Protein 7SI3 (pdb70)

Structure (mmCIF, N/CA/C/O backbone):
data_7SI3
#
_entry.id   7SI3
#
_cell.length_a   1.00
_cell.length_b   1.00
_cell.length_c   1.00
_cell.angle_alpha   90.00
_cell.angle_beta   90.00
_cell.angle_gamma   90.00
#
_symmetry.space_group_name_H-M   'P 1'
#
loop_
_entity.id
_entity.type
_entity.pdbx_description
1 polymer 'P-type Cu(+) transporter'
2 non-polymer 'MAGNESIUM ION'
3 non-polymer 'TETRAFLUOROALUMINATE ION'
#
loop_
_atom_site.group_PDB
_atom_site.id
_atom_site.type_symbol
_atom_site.label_atom_id
_atom_site.label_alt_id
_atom_site.label_comp_id
_atom_site.label_asym_id
_atom_site.label_entity_id
_atom_site.label_seq_id
_atom_site.pdbx_PDB_ins_code
_atom_site.Cartn_x
_atom_site.Cartn_y
_atom_site.Cartn_z
_atom_site.occupancy
_atom_site.B_iso_or_equiv
_atom_site.auth_seq_id
_atom_site.auth_comp_id
_atom_site.auth_asym_id
_atom_site.auth_atom_id
_atom_site.pdbx_PDB_model_num
ATOM 1 N N . ALA A 1 483 ? 123.283 152.040 211.266 1.00 203.54 483 ALA A N 1
ATOM 2 C CA . ALA A 1 483 ? 124.042 151.319 210.250 1.00 203.54 483 ALA A CA 1
ATOM 3 C C . ALA A 1 483 ? 123.624 151.717 208.830 1.00 203.54 483 ALA A C 1
ATOM 4 O O . ALA A 1 483 ? 124.473 152.106 208.028 1.00 203.54 483 ALA A O 1
ATOM 10 N N . PRO A 1 484 ? 122.334 151.626 208.508 1.00 209.61 484 PRO A N 1
ATOM 11 C CA . PRO A 1 484 ? 121.889 152.002 207.162 1.00 209.61 484 PRO A CA 1
ATOM 12 C C . PRO A 1 484 ? 121.941 153.509 206.958 1.00 209.61 484 PRO A C 1
ATOM 13 O O . PRO A 1 484 ? 122.090 154.297 207.894 1.00 209.61 484 PRO A O 1
ATOM 24 N N . GLU A 1 485 ? 121.819 153.903 205.690 1.00 211.50 485 GLU A N 1
ATOM 25 C CA . GLU A 1 485 ? 121.799 155.308 205.289 1.00 211.50 485 GLU A CA 1
ATOM 26 C C . GLU A 1 485 ? 123.139 155.995 205.534 1.00 211.50 485 GLU A C 1
ATOM 27 O O . GLU A 1 485 ? 123.182 157.173 205.896 1.00 211.50 485 GLU A O 1
ATOM 39 N N . LYS A 1 486 ? 124.241 155.273 205.342 1.00 195.00 486 LYS A N 1
ATOM 40 C CA . LYS A 1 486 ? 125.556 155.889 205.450 1.00 195.00 486 LYS A CA 1
ATOM 41 C C . LYS A 1 486 ? 125.704 156.986 204.402 1.00 195.00 486 LYS A C 1
ATOM 42 O O . LYS A 1 486 ? 125.274 156.835 203.256 1.00 195.00 486 LYS A O 1
ATOM 61 N N . CYS A 1 487 ? 126.319 158.095 204.802 1.00 191.04 487 CYS A N 1
ATOM 62 C CA . CYS A 1 487 ? 126.406 159.288 203.975 1.00 191.04 487 CYS A CA 1
ATOM 63 C C . CYS A 1 487 ? 127.853 159.572 203.592 1.00 191.04 487 CYS A C 1
ATOM 64 O O . CYS A 1 487 ? 128.785 159.280 204.347 1.00 191.04 487 CYS A O 1
ATOM 72 N N . PHE A 1 488 ? 128.025 160.148 202.406 1.00 172.49 488 PHE A N 1
ATOM 73 C CA . PHE A 1 488 ? 129.335 160.496 201.874 1.00 172.49 488 PHE A CA 1
ATOM 74 C C . PHE A 1 488 ? 129.562 161.997 202.003 1.00 172.49 488 PHE A C 1
ATOM 75 O O . PHE A 1 488 ? 128.670 162.797 201.704 1.00 172.49 488 PHE A O 1
ATOM 92 N N . LEU A 1 489 ? 130.759 162.373 202.449 1.00 170.74 489 LEU A N 1
ATOM 93 C CA . LEU A 1 489 ? 131.104 163.771 202.659 1.00 170.74 489 LEU A CA 1
ATOM 94 C C . LEU A 1 489 ? 132.474 164.060 202.063 1.00 170.74 489 LEU A C 1
ATOM 95 O O . LEU A 1 489 ? 133.352 163.193 202.031 1.00 170.74 489 LEU A O 1
ATOM 111 N N . GLN A 1 490 ? 132.644 165.292 201.593 1.00 154.44 490 GLN A N 1
ATOM 112 C CA . GLN A 1 490 ? 133.917 165.789 201.086 1.00 154.44 490 GLN A CA 1
ATOM 113 C C . GLN A 1 490 ? 134.412 166.875 202.032 1.00 154.44 490 GLN A C 1
ATOM 114 O O . GLN A 1 490 ? 133.679 167.826 202.326 1.00 154.44 490 GLN A O 1
ATOM 128 N N . ILE A 1 491 ? 135.649 166.735 202.502 1.00 160.99 491 ILE A N 1
ATOM 129 C CA . ILE A 1 491 ? 136.225 167.628 203.501 1.00 160.99 491 ILE A CA 1
ATOM 130 C C . ILE A 1 491 ? 137.476 168.265 202.916 1.00 160.99 491 ILE A C 1
ATOM 131 O O . ILE A 1 491 ? 138.322 167.572 202.339 1.00 160.99 491 ILE A O 1
ATOM 147 N N . THR A 1 492 ? 137.589 169.583 203.066 1.00 162.75 492 THR A N 1
ATOM 148 C CA . THR A 1 492 ? 138.741 170.338 202.599 1.00 162.75 492 THR A CA 1
ATOM 149 C C . THR A 1 492 ? 139.243 171.233 203.724 1.00 162.75 492 THR A C 1
ATOM 150 O O . THR A 1 492 ? 138.496 171.603 204.633 1.00 162.75 492 THR A O 1
ATOM 161 N N . GLY A 1 493 ? 140.525 171.577 203.652 1.00 157.06 493 GLY A N 1
ATOM 162 C CA . GLY A 1 493 ? 141.162 172.389 204.666 1.00 157.06 493 GLY A CA 1
ATOM 163 C C . GLY A 1 493 ? 141.920 171.621 205.724 1.00 157.06 493 GLY A C 1
ATOM 164 O O . GLY A 1 493 ? 142.315 172.220 206.731 1.00 157.06 493 GLY A O 1
ATOM 168 N N . MET A 1 494 ? 142.136 170.323 205.532 1.00 135.50 494 MET A N 1
ATOM 169 C CA . MET A 1 494 ? 142.849 169.488 206.489 1.00 135.50 494 MET A CA 1
ATOM 170 C C . MET A 1 494 ? 144.271 169.262 205.994 1.00 135.50 494 MET A C 1
ATOM 171 O O . MET A 1 494 ? 144.478 168.903 204.830 1.00 135.50 494 MET A O 1
ATOM 185 N N . THR A 1 495 ? 145.247 169.474 206.880 1.00 111.17 495 THR A N 1
ATOM 186 C CA . THR A 1 495 ? 146.653 169.405 206.514 1.00 111.17 495 THR A CA 1
ATOM 187 C C . THR A 1 495 ? 147.482 168.476 207.389 1.00 111.17 495 THR A C 1
ATOM 188 O O . THR A 1 495 ? 148.647 168.230 207.059 1.00 111.17 495 THR A O 1
ATOM 199 N N . CYS A 1 496 ? 146.930 167.954 208.484 1.00 131.06 496 CYS A N 1
ATOM 200 C CA . CYS A 1 496 ? 147.672 167.088 209.388 1.00 131.06 496 CYS A CA 1
ATOM 201 C C . CYS A 1 496 ? 146.899 165.798 209.609 1.00 131.06 496 CYS A C 1
ATOM 202 O O . CYS A 1 496 ? 145.673 165.763 209.489 1.00 131.06 496 CYS A O 1
ATOM 210 N N . ILE A 1 497 ? 147.628 164.727 209.930 1.00 107.19 497 ILE A N 1
ATOM 211 C CA . ILE A 1 497 ? 146.953 163.517 210.384 1.00 107.19 497 ILE A CA 1
ATOM 212 C C . ILE A 1 497 ? 146.254 163.779 211.709 1.00 107.19 497 ILE A C 1
ATOM 213 O O . ILE A 1 497 ? 145.179 163.227 211.973 1.00 107.19 497 ILE A O 1
ATOM 229 N N . SER A 1 498 ? 146.845 164.619 212.563 1.00 143.28 498 SER A N 1
ATOM 230 C CA . SER A 1 498 ? 146.154 165.041 213.775 1.00 143.28 498 SER A CA 1
ATOM 231 C C . SER A 1 498 ? 144.845 165.741 213.436 1.00 143.28 498 SER A C 1
ATOM 232 O O . SER A 1 498 ? 143.904 165.737 214.238 1.00 143.28 498 SER A O 1
ATOM 240 N N . CYS A 1 499 ? 144.766 166.351 212.250 1.00 151.94 499 CYS A N 1
ATOM 241 C CA . CYS A 1 499 ? 143.501 166.926 211.806 1.00 151.94 499 CYS A CA 1
ATOM 242 C C . CYS A 1 499 ? 142.442 165.840 211.663 1.00 151.94 499 CYS A C 1
ATOM 243 O O . CYS A 1 499 ? 141.289 166.026 212.067 1.00 151.94 499 CYS A O 1
ATOM 251 N N . VAL A 1 500 ? 142.821 164.696 211.088 1.00 146.25 500 VAL A N 1
ATOM 252 C CA . VAL A 1 500 ? 141.886 163.584 210.933 1.00 146.25 500 VAL A CA 1
ATOM 253 C C . VAL A 1 500 ? 141.474 163.043 212.297 1.00 146.25 500 VAL A C 1
ATOM 254 O O . VAL A 1 500 ? 140.293 162.780 212.550 1.00 146.25 500 VAL A O 1
ATOM 267 N N . SER A 1 501 ? 142.446 162.865 213.195 1.00 167.28 501 SER A N 1
ATOM 268 C CA . SER A 1 501 ? 142.146 162.276 214.496 1.00 167.28 501 SER A CA 1
ATOM 269 C C . SER A 1 501 ? 141.158 163.135 215.274 1.00 167.28 501 SER A C 1
ATOM 270 O O . SER A 1 501 ? 140.220 162.613 215.889 1.00 167.28 501 SER A O 1
ATOM 278 N N . ASN A 1 502 ? 141.351 164.455 215.261 1.00 190.96 502 ASN A N 1
ATOM 279 C CA . ASN A 1 502 ? 140.431 165.340 215.967 1.00 190.96 502 ASN A CA 1
ATOM 280 C C . ASN A 1 502 ? 139.029 165.262 215.375 1.00 190.96 502 ASN A C 1
ATOM 281 O O . ASN A 1 502 ? 138.036 165.240 216.112 1.00 190.96 502 ASN A O 1
ATOM 292 N N . ILE A 1 503 ? 138.928 165.221 214.045 1.00 184.89 503 ILE A N 1
ATOM 293 C CA . ILE A 1 503 ? 137.619 165.155 213.401 1.00 184.89 503 ILE A CA 1
ATOM 294 C C . ILE A 1 503 ? 136.904 163.866 213.787 1.00 184.89 503 ILE A C 1
ATOM 295 O O . ILE A 1 503 ? 135.714 163.870 214.123 1.00 184.89 503 ILE A O 1
ATOM 311 N N . GLU A 1 504 ? 137.622 162.742 213.744 1.00 181.47 504 GLU A N 1
ATOM 312 C CA . GLU A 1 504 ? 137.009 161.460 214.078 1.00 181.47 504 GLU A CA 1
ATOM 313 C C . GLU A 1 504 ? 136.560 161.430 215.534 1.00 181.47 504 GLU A C 1
ATOM 314 O O . GLU A 1 504 ? 135.454 160.976 215.847 1.00 181.47 504 GLU A O 1
ATOM 326 N N . ARG A 1 505 ? 137.412 161.911 216.442 1.00 200.44 505 ARG A N 1
ATOM 327 C CA . ARG A 1 505 ? 137.075 161.881 217.862 1.00 200.44 505 ARG A CA 1
ATOM 328 C C . ARG A 1 505 ? 135.860 162.754 218.156 1.00 200.44 505 ARG A C 1
ATOM 329 O O . ARG A 1 505 ? 134.943 162.340 218.874 1.00 200.44 505 ARG A O 1
ATOM 350 N N . ASN A 1 506 ? 135.837 163.970 217.607 1.00 208.03 506 ASN A N 1
ATOM 351 C CA . ASN A 1 506 ? 134.724 164.876 217.873 1.00 208.03 506 ASN A CA 1
ATOM 352 C C . ASN A 1 506 ? 133.426 164.353 217.270 1.00 208.03 506 ASN A C 1
ATOM 353 O O . ASN A 1 506 ? 132.373 164.398 217.916 1.00 208.03 506 ASN A O 1
ATOM 364 N N . LEU A 1 507 ? 133.479 163.852 216.033 1.00 201.42 507 LEU A N 1
ATOM 365 C CA . LEU A 1 507 ? 132.270 163.345 215.394 1.00 201.42 507 LEU A CA 1
ATOM 366 C C . LEU A 1 507 ? 131.717 162.136 216.139 1.00 201.42 507 LEU A C 1
ATOM 367 O O . LEU A 1 507 ? 130.503 162.029 216.344 1.00 201.42 507 LEU A O 1
ATOM 383 N N . LYS A 1 508 ? 132.591 161.216 216.555 1.00 201.51 508 LYS A N 1
ATOM 384 C CA . LYS A 1 508 ? 132.129 160.050 217.298 1.00 201.51 508 LYS A CA 1
ATOM 385 C C . LYS A 1 508 ? 131.609 160.436 218.677 1.00 201.51 508 LYS A C 1
ATOM 386 O O . LYS A 1 508 ? 130.720 159.764 219.213 1.00 201.51 508 LYS A O 1
ATOM 405 N N . LYS A 1 509 ? 132.147 161.507 219.264 1.00 215.87 509 LYS A N 1
ATOM 406 C CA . LYS A 1 509 ? 131.687 161.938 220.580 1.00 215.87 509 LYS A CA 1
ATOM 407 C C . LYS A 1 509 ? 130.223 162.357 220.542 1.00 215.87 509 LYS A C 1
ATOM 408 O O . LYS A 1 509 ? 129.455 162.042 221.458 1.00 215.87 509 LYS A O 1
ATOM 427 N N . LYS A 1 510 ? 129.818 163.068 219.492 1.00 219.04 510 LYS A N 1
ATOM 428 C CA . LYS A 1 510 ? 128.443 163.540 219.397 1.00 219.04 510 LYS A CA 1
ATOM 429 C C . LYS A 1 510 ? 127.480 162.364 219.297 1.00 219.04 510 LYS A C 1
ATOM 430 O O . LYS A 1 510 ? 127.781 161.340 218.677 1.00 219.04 510 LYS A O 1
ATOM 449 N N . ASP A 1 511 ? 126.312 162.518 219.914 1.00 225.63 511 ASP A N 1
ATOM 450 C CA . ASP A 1 511 ? 125.303 161.469 219.885 1.00 225.63 511 ASP A CA 1
ATOM 451 C C . ASP A 1 511 ? 124.759 161.287 218.473 1.00 225.63 511 ASP A C 1
ATOM 452 O O . ASP A 1 511 ? 124.713 162.225 217.672 1.00 225.63 511 ASP A O 1
ATOM 461 N N . GLY A 1 512 ? 124.344 160.062 218.173 1.00 225.17 512 GLY A N 1
ATOM 462 C CA . GLY A 1 512 ? 123.803 159.705 216.871 1.00 225.17 512 GLY A CA 1
ATOM 463 C C . GLY A 1 512 ? 124.841 159.192 215.894 1.00 225.17 512 GLY A C 1
ATOM 464 O O . GLY A 1 512 ? 124.569 158.267 215.126 1.00 225.17 512 GLY A O 1
ATOM 468 N N . ILE A 1 513 ? 126.033 159.779 215.910 1.00 212.40 513 ILE A N 1
ATOM 469 C CA . ILE A 1 513 ? 127.109 159.356 215.021 1.00 212.40 513 ILE A CA 1
ATOM 470 C C . ILE A 1 513 ? 127.750 158.098 215.591 1.00 212.40 513 ILE A C 1
ATOM 471 O O . ILE A 1 513 ? 128.156 158.067 216.759 1.00 212.40 513 ILE A O 1
ATOM 487 N N . VAL A 1 514 ? 127.844 157.058 214.768 1.00 209.14 514 VAL A N 1
ATOM 488 C CA . VAL A 1 514 ? 128.383 155.775 215.212 1.00 209.14 514 VAL A CA 1
ATOM 489 C C . VAL A 1 514 ? 129.869 155.661 214.900 1.00 209.14 514 VAL A C 1
ATOM 490 O O . VAL A 1 514 ? 130.677 155.350 215.779 1.00 209.14 514 VAL A O 1
ATOM 503 N N . SER A 1 515 ? 130.255 155.907 213.650 1.00 200.98 515 SER A N 1
ATOM 504 C CA . SER A 1 515 ? 131.651 155.807 213.249 1.00 200.98 515 SER A CA 1
ATOM 505 C C . SER A 1 515 ? 131.890 156.740 212.072 1.00 200.98 515 SER A C 1
ATOM 506 O O . SER A 1 515 ? 130.958 157.121 211.360 1.00 200.98 515 SER A O 1
ATOM 514 N N . VAL A 1 516 ? 133.156 157.102 211.878 1.00 183.66 516 VAL A N 1
ATOM 515 C CA . VAL A 1 516 ? 133.559 158.007 210.808 1.00 183.66 516 VAL A CA 1
ATOM 516 C C . VAL A 1 516 ? 134.913 157.567 210.269 1.00 183.66 516 VAL A C 1
ATOM 517 O O . VAL A 1 516 ? 135.808 157.194 211.034 1.00 183.66 516 VAL A O 1
ATOM 530 N N . LEU A 1 517 ? 135.058 157.621 208.947 1.00 147.66 517 LEU A N 1
ATOM 531 C CA . LEU A 1 517 ? 136.319 157.355 208.271 1.00 147.66 517 LEU A CA 1
ATOM 532 C C . LEU A 1 517 ? 136.601 158.491 207.299 1.00 147.66 517 LEU A C 1
ATOM 533 O O . LEU A 1 517 ? 135.681 159.056 206.702 1.00 147.66 517 LEU A O 1
ATOM 549 N N . VAL A 1 518 ? 137.882 158.827 207.147 1.00 136.92 518 VAL A N 1
ATOM 550 C CA . VAL A 1 518 ? 138.282 159.937 206.291 1.00 136.92 518 VAL A CA 1
ATOM 551 C C . VAL A 1 518 ? 139.729 159.728 205.876 1.00 136.92 518 VAL A C 1
ATOM 552 O O . VAL A 1 518 ? 140.502 159.067 206.574 1.00 136.92 518 VAL A O 1
ATOM 565 N N . ALA A 1 519 ? 140.094 160.299 204.730 1.00 112.60 519 ALA A N 1
ATOM 566 C CA . ALA A 1 519 ? 141.451 160.255 204.211 1.00 112.60 519 ALA A CA 1
ATOM 567 C C . ALA A 1 519 ? 142.020 161.667 204.155 1.00 112.60 519 ALA A C 1
ATOM 568 O O . ALA A 1 519 ? 141.284 162.657 204.159 1.00 112.60 519 ALA A O 1
ATOM 575 N N . LEU A 1 520 ? 143.350 161.750 204.103 1.00 103.76 520 LEU A N 1
ATOM 576 C CA . LEU A 1 520 ? 144.018 163.047 204.151 1.00 103.76 520 LEU A CA 1
ATOM 577 C C . LEU A 1 520 ? 144.039 163.719 202.782 1.00 103.76 520 LEU A C 1
ATOM 578 O O . LEU A 1 520 ? 143.460 164.795 202.596 1.00 103.76 520 LEU A O 1
ATOM 594 N N . MET A 1 521 ? 144.704 163.094 201.808 1.00 73.93 521 MET A N 1
ATOM 595 C CA . MET A 1 521 ? 144.871 163.722 200.502 1.00 73.93 521 MET A CA 1
ATOM 596 C C . MET A 1 521 ? 143.592 163.662 199.677 1.00 73.93 521 MET A C 1
ATOM 597 O O . MET A 1 521 ? 143.256 164.625 198.978 1.00 73.93 521 MET A O 1
ATOM 611 N N . SER A 1 522 ? 142.867 162.543 199.742 1.00 103.72 522 SER A N 1
ATOM 612 C CA . SER A 1 522 ? 141.660 162.402 198.934 1.00 103.72 522 SER A CA 1
ATOM 613 C C . SER A 1 522 ? 140.566 163.364 199.378 1.00 103.72 522 SER A C 1
ATOM 614 O O . SER A 1 522 ? 139.705 163.734 198.571 1.00 103.72 522 SER A O 1
ATOM 622 N N . GLY A 1 523 ? 140.578 163.777 200.641 1.00 123.86 523 GLY A N 1
ATOM 623 C CA . GLY A 1 523 ? 139.522 164.641 201.142 1.00 123.86 523 GLY A CA 1
ATOM 624 C C . GLY A 1 523 ? 138.153 164.002 201.062 1.00 123.86 523 GLY A C 1
ATOM 625 O O . GLY A 1 523 ? 137.163 164.689 200.779 1.00 123.86 523 GLY A O 1
ATOM 629 N N . LYS A 1 524 ? 138.076 162.696 201.304 1.00 143.07 524 LYS A N 1
ATOM 630 C CA . LYS A 1 524 ? 136.834 161.942 201.230 1.00 143.07 524 LYS A CA 1
ATOM 631 C C . LYS A 1 524 ? 136.577 161.260 202.566 1.00 143.07 524 LYS A C 1
ATOM 632 O O . LYS A 1 524 ? 137.500 160.719 203.183 1.00 143.07 524 LYS A O 1
ATOM 651 N N . ALA A 1 525 ? 135.322 161.288 203.009 1.00 149.86 525 ALA A N 1
ATOM 652 C CA . ALA A 1 525 ? 134.956 160.713 204.294 1.00 149.86 525 ALA A CA 1
ATOM 653 C C . ALA A 1 525 ? 133.635 159.971 204.164 1.00 149.86 525 ALA A C 1
ATOM 654 O O . ALA A 1 525 ? 132.776 160.336 203.357 1.00 149.86 525 ALA A O 1
ATOM 661 N N . GLU A 1 526 ? 133.484 158.923 204.973 1.00 162.96 526 GLU A N 1
ATOM 662 C CA . GLU A 1 526 ? 132.250 158.153 205.055 1.00 162.96 526 GLU A CA 1
ATOM 663 C C . GLU A 1 526 ? 131.802 158.115 206.507 1.00 162.96 526 GLU A C 1
ATOM 664 O O . GLU A 1 526 ? 132.600 157.802 207.396 1.00 162.96 526 GLU A O 1
ATOM 676 N N . VAL A 1 527 ? 130.532 158.432 206.745 1.00 190.67 527 VAL A N 1
ATOM 677 C CA . VAL A 1 527 ? 129.980 158.546 208.089 1.00 190.67 527 VAL A CA 1
ATOM 678 C C . VAL A 1 527 ? 128.801 157.593 208.217 1.00 190.67 527 VAL A C 1
ATOM 679 O O . VAL A 1 527 ? 127.900 157.594 207.369 1.00 190.67 527 VAL A O 1
ATOM 692 N N . LYS A 1 528 ? 128.810 156.783 209.272 1.00 198.85 528 LYS A N 1
ATOM 693 C CA . LYS A 1 528 ? 127.721 155.869 209.585 1.00 198.85 528 LYS A CA 1
ATOM 694 C C . LYS A 1 528 ? 127.016 156.356 210.843 1.00 198.85 528 LYS A C 1
ATOM 695 O O . LYS A 1 528 ? 127.657 156.558 211.880 1.00 198.85 528 LYS A O 1
ATOM 714 N N . PHE A 1 529 ? 125.702 156.542 210.749 1.00 211.62 529 PHE A N 1
ATOM 715 C CA . PHE A 1 529 ? 124.927 157.085 211.855 1.00 211.62 529 PHE A CA 1
ATOM 716 C C . PHE A 1 529 ? 123.483 156.624 211.722 1.00 211.62 529 PHE A C 1
ATOM 717 O O . PHE A 1 529 ? 123.052 156.155 210.666 1.00 211.62 529 PHE A O 1
ATOM 734 N N . TYR A 1 530 ? 122.741 156.766 212.814 1.00 226.11 530 TYR A N 1
ATOM 735 C CA . TYR A 1 530 ? 121.316 156.461 212.803 1.00 226.11 530 TYR A CA 1
ATOM 736 C C . TYR A 1 530 ? 120.565 157.583 212.095 1.00 226.11 530 TYR A C 1
ATOM 737 O O . TYR A 1 530 ? 120.648 158.737 212.529 1.00 226.11 530 TYR A O 1
ATOM 755 N N . PRO A 1 531 ? 119.829 157.300 211.017 1.00 228.32 531 PRO A N 1
ATOM 756 C CA . PRO A 1 531 ? 119.154 158.393 210.297 1.00 228.32 531 PRO A CA 1
ATOM 757 C C . PRO A 1 531 ? 118.111 159.120 211.127 1.00 228.32 531 PRO A C 1
ATOM 758 O O . PRO A 1 531 ? 117.846 160.302 210.873 1.00 228.32 531 PRO A O 1
ATOM 769 N N . ASP A 1 532 ? 117.510 158.454 212.114 1.00 235.23 532 ASP A N 1
ATOM 770 C CA . ASP A 1 532 ? 116.413 159.043 212.871 1.00 235.23 532 ASP A CA 1
ATOM 771 C C . ASP A 1 532 ? 116.874 160.033 213.933 1.00 235.23 532 ASP A C 1
ATOM 772 O O . ASP A 1 532 ? 116.039 160.775 214.462 1.00 235.23 532 ASP A O 1
ATOM 781 N N . ARG A 1 533 ? 118.165 160.068 214.259 1.00 227.75 533 ARG A N 1
ATOM 782 C CA . ARG A 1 533 ? 118.681 160.961 215.290 1.00 227.75 533 ARG A CA 1
ATOM 783 C C . ARG A 1 533 ? 119.348 162.206 214.724 1.00 227.75 533 ARG A C 1
ATOM 784 O O . ARG A 1 533 ? 119.117 163.309 215.229 1.00 227.75 533 ARG A O 1
ATOM 805 N N . ILE A 1 534 ? 120.173 162.060 213.685 1.00 222.99 534 ILE A N 1
ATOM 806 C CA . ILE A 1 534 ? 120.879 163.179 213.077 1.00 222.99 534 ILE A CA 1
ATOM 807 C C . ILE A 1 534 ? 120.762 163.064 211.562 1.00 222.99 534 ILE A C 1
ATOM 808 O O . ILE A 1 534 ? 120.462 162.000 211.017 1.00 222.99 534 ILE A O 1
ATOM 824 N N . GLU A 1 535 ? 121.003 164.181 210.886 1.00 222.46 535 GLU A N 1
ATOM 825 C CA . GLU A 1 535 ? 120.865 164.298 209.445 1.00 222.46 535 GLU A CA 1
ATOM 826 C C . GLU A 1 535 ? 122.184 164.735 208.820 1.00 222.46 535 GLU A C 1
ATOM 827 O O . GLU A 1 535 ? 123.031 165.336 209.493 1.00 222.46 535 GLU A O 1
ATOM 839 N N . PRO A 1 536 ? 122.393 164.450 207.531 1.00 213.08 536 PRO A N 1
ATOM 840 C CA . PRO A 1 536 ? 123.672 164.823 206.904 1.00 213.08 536 PRO A CA 1
ATOM 841 C C . PRO A 1 536 ? 123.971 166.309 206.976 1.00 213.08 536 PRO A C 1
ATOM 842 O O . PRO A 1 536 ? 125.144 166.689 207.089 1.00 213.08 536 PRO A O 1
ATOM 853 N N . LEU A 1 537 ? 122.949 167.164 206.913 1.00 215.82 537 LEU A N 1
ATOM 854 C CA . LEU A 1 537 ? 123.187 168.599 207.023 1.00 215.82 537 LEU A CA 1
ATOM 855 C C . LEU A 1 537 ? 123.790 168.948 208.378 1.00 215.82 537 LEU A C 1
ATOM 856 O O . LEU A 1 537 ? 124.702 169.778 208.466 1.00 215.82 537 LEU A O 1
ATOM 872 N N . GLU A 1 538 ? 123.291 168.323 209.447 1.00 220.10 538 GLU A N 1
ATOM 873 C CA . GLU A 1 538 ? 123.871 168.545 210.767 1.00 220.10 538 GLU A CA 1
ATOM 874 C C . GLU A 1 538 ? 125.316 168.067 210.818 1.00 220.10 538 GLU A C 1
ATOM 875 O O . GLU A 1 538 ? 126.176 168.726 211.413 1.00 220.10 538 GLU A O 1
ATOM 887 N N . ILE A 1 539 ? 125.603 166.919 210.199 1.00 212.43 539 ILE A N 1
ATOM 888 C CA . ILE A 1 539 ? 126.973 166.411 210.178 1.00 212.43 539 ILE A CA 1
ATOM 889 C C . ILE A 1 539 ? 127.890 167.396 209.466 1.00 212.43 539 ILE A C 1
ATOM 890 O O . ILE A 1 539 ? 128.993 167.695 209.939 1.00 212.43 539 ILE A O 1
ATOM 906 N N . ALA A 1 540 ? 127.450 167.917 208.318 1.00 204.61 540 ALA A N 1
ATOM 907 C CA . ALA A 1 540 ? 128.264 168.885 207.591 1.00 204.61 540 ALA A CA 1
ATOM 908 C C . ALA A 1 540 ? 128.490 170.142 208.420 1.00 204.61 540 ALA A C 1
ATOM 909 O O . ALA A 1 540 ? 129.600 170.687 208.445 1.00 204.61 540 ALA A O 1
ATOM 916 N N . GLN A 1 541 ? 127.450 170.616 209.108 1.00 213.53 541 GLN A N 1
ATOM 917 C CA . GLN A 1 541 ? 127.604 171.790 209.960 1.00 213.53 541 GLN A CA 1
ATOM 918 C C . GLN A 1 541 ? 128.594 171.522 211.086 1.00 213.53 541 GLN A C 1
ATOM 919 O O . GLN A 1 541 ? 129.421 172.381 211.414 1.00 213.53 541 GLN A O 1
ATOM 933 N N . LEU A 1 542 ? 128.524 170.335 211.693 1.00 212.87 542 LEU A N 1
ATOM 934 C CA . LEU A 1 542 ? 129.455 170.001 212.766 1.00 212.87 542 LEU A CA 1
ATOM 935 C C . LEU A 1 542 ? 130.891 169.977 212.259 1.00 212.87 542 LEU A C 1
ATOM 936 O O . LEU A 1 542 ? 131.800 170.492 212.921 1.00 212.87 542 LEU A O 1
ATOM 952 N N . VAL A 1 543 ? 131.117 169.384 211.085 1.00 199.85 543 VAL A N 1
ATOM 953 C CA . VAL A 1 543 ? 132.461 169.357 210.515 1.00 199.85 543 VAL A CA 1
ATOM 954 C C . VAL A 1 543 ? 132.934 170.773 210.211 1.00 199.85 543 VAL A C 1
ATOM 955 O O . VAL A 1 543 ? 134.090 171.128 210.471 1.00 199.85 543 VAL A O 1
ATOM 968 N N . GLU A 1 544 ? 132.050 171.603 209.653 1.00 199.76 544 GLU A N 1
ATOM 969 C CA . GLU A 1 544 ? 132.416 172.985 209.365 1.00 199.76 544 GLU A CA 1
ATOM 970 C C . GLU A 1 544 ? 132.784 173.731 210.641 1.00 199.76 544 GLU A C 1
ATOM 971 O O . GLU A 1 544 ? 133.735 174.521 210.655 1.00 199.76 544 GLU A O 1
ATOM 983 N N . ASP A 1 545 ? 132.039 173.495 211.724 1.00 209.18 545 ASP A N 1
ATOM 984 C CA . ASP A 1 545 ? 132.361 174.137 212.994 1.00 209.18 545 ASP A CA 1
ATOM 985 C C . ASP A 1 545 ? 133.770 173.787 213.454 1.00 209.18 545 ASP A C 1
ATOM 986 O O . ASP A 1 545 ? 134.433 174.607 214.100 1.00 209.18 545 ASP A O 1
ATOM 995 N N . LEU A 1 546 ? 134.244 172.581 213.135 1.00 200.81 546 LEU A N 1
ATOM 996 C CA . LEU A 1 546 ? 135.596 172.180 213.500 1.00 200.81 546 LEU A CA 1
ATOM 997 C C . LEU A 1 546 ? 136.665 172.970 212.757 1.00 200.81 546 LEU A C 1
ATOM 998 O O . LEU A 1 546 ? 137.836 172.906 213.145 1.00 200.81 546 LEU A O 1
ATOM 1014 N N . GLY A 1 547 ? 136.296 173.705 211.710 1.00 194.68 547 GLY A N 1
ATOM 1015 C CA . GLY A 1 547 ? 137.237 174.496 210.947 1.00 194.68 547 GLY A CA 1
ATOM 1016 C C . GLY A 1 547 ? 137.597 173.945 209.584 1.00 194.68 547 GLY A C 1
ATOM 1017 O O . GLY A 1 547 ? 138.485 174.502 208.928 1.00 194.68 547 GLY A O 1
ATOM 1021 N N . PHE A 1 548 ? 136.943 172.876 209.134 1.00 178.87 548 PHE A N 1
ATOM 1022 C CA . PHE A 1 548 ? 137.207 172.271 207.836 1.00 178.87 548 PHE A CA 1
ATOM 1023 C C . PHE A 1 548 ? 135.936 172.304 207.001 1.00 178.87 548 PHE A C 1
ATOM 1024 O O . PHE A 1 548 ? 134.887 171.823 207.442 1.00 178.87 548 PHE A O 1
ATOM 1041 N N . GLY A 1 549 ? 136.033 172.867 205.799 1.00 173.92 549 GLY A N 1
ATOM 1042 C CA . GLY A 1 549 ? 134.895 172.942 204.905 1.00 173.92 549 GLY A CA 1
ATOM 1043 C C . GLY A 1 549 ? 134.348 171.577 204.544 1.00 173.92 549 GLY A C 1
ATO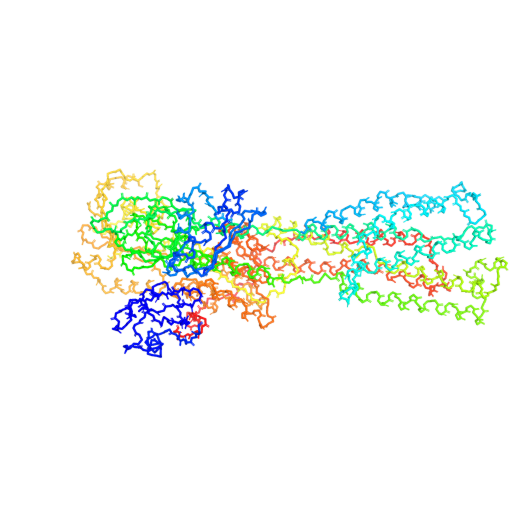M 1044 O O . GLY A 1 549 ? 135.108 170.677 204.174 1.00 173.92 549 GLY A O 1
ATOM 1048 N N . ALA A 1 550 ? 133.031 171.409 204.648 1.00 176.68 550 ALA A N 1
ATOM 1049 C CA . ALA A 1 550 ? 132.375 170.140 204.370 1.00 176.68 550 ALA A CA 1
ATOM 1050 C C . ALA A 1 550 ? 131.252 170.350 203.366 1.00 176.68 550 ALA A C 1
ATOM 1051 O O . ALA A 1 550 ? 130.511 171.334 203.445 1.00 176.68 550 ALA A O 1
ATOM 1058 N N . SER A 1 551 ? 131.133 169.417 202.423 1.00 167.26 551 SER A N 1
ATOM 1059 C CA . SER A 1 551 ? 130.078 169.437 201.422 1.00 167.26 551 SER A CA 1
ATOM 1060 C C . SER A 1 551 ? 129.454 168.052 201.321 1.00 167.26 551 SER A C 1
ATOM 1061 O O . SER A 1 551 ? 130.126 167.035 201.514 1.00 167.26 551 SER A O 1
ATOM 1069 N N . VAL A 1 552 ? 128.160 168.024 201.016 1.00 172.52 552 VAL A N 1
ATOM 1070 C CA . VAL A 1 552 ? 127.397 166.785 200.912 1.00 172.52 552 VAL A CA 1
ATOM 1071 C C . VAL A 1 552 ? 127.328 166.380 199.447 1.00 172.52 552 VAL A C 1
ATOM 1072 O O . VAL A 1 552 ? 126.987 167.198 198.582 1.00 172.52 552 VAL A O 1
ATOM 1085 N N . MET A 1 553 ? 127.651 165.120 199.166 1.00 168.13 553 MET A N 1
ATOM 1086 C CA . MET A 1 553 ? 127.624 164.604 197.806 1.00 168.13 553 MET A CA 1
ATOM 1087 C C . MET A 1 553 ? 127.361 163.107 197.848 1.00 168.13 553 MET A C 1
ATOM 1088 O O . MET A 1 553 ? 127.514 162.458 198.886 1.00 168.13 553 MET A O 1
ATOM 1102 N N . GLU A 1 554 ? 126.957 162.566 196.703 1.00 173.20 554 GLU A N 1
ATOM 1103 C CA . GLU A 1 554 ? 126.671 161.141 196.586 1.00 173.20 554 GLU A CA 1
ATOM 1104 C C . GLU A 1 554 ? 127.901 160.310 196.940 1.00 173.20 554 GLU A C 1
ATOM 1105 O O . GLU A 1 554 ? 128.665 159.911 196.061 1.00 173.20 554 GLU A O 1
ATOM 1117 N N . GLY A 1 561 ? 132.691 146.607 195.428 1.00 203.86 561 GLY A N 1
ATOM 1118 C CA . GLY A 1 561 ? 133.986 145.954 195.376 1.00 203.86 561 GLY A CA 1
ATOM 1119 C C . GLY A 1 561 ? 134.054 144.873 194.317 1.00 203.86 561 GLY A C 1
ATOM 1120 O O . GLY A 1 561 ? 133.158 144.036 194.213 1.00 203.86 561 GLY A O 1
ATOM 1123 N N . ASN A 1 562 ? 135.126 144.891 193.527 1.00 208.85 562 ASN A N 1
ATOM 1124 C CA . ASN A 1 562 ? 135.341 143.922 192.463 1.00 208.85 562 ASN A CA 1
ATOM 1125 C C . ASN A 1 562 ? 136.658 143.199 192.701 1.00 208.85 562 ASN A C 1
ATOM 1126 O O . ASN A 1 562 ? 137.676 143.829 193.006 1.00 208.85 562 ASN A O 1
ATOM 1137 N N . VAL A 1 563 ? 136.632 141.876 192.559 1.00 204.68 563 VAL A N 1
ATOM 1138 C CA . VAL A 1 563 ? 137.800 141.036 192.797 1.00 204.68 563 VAL A CA 1
ATOM 1139 C C . VAL A 1 563 ? 137.928 140.043 191.651 1.00 204.68 563 VAL A C 1
ATOM 1140 O O . VAL A 1 563 ? 136.935 139.452 191.213 1.00 204.68 563 VAL A O 1
ATOM 1153 N N . GLU A 1 564 ? 139.155 139.862 191.167 1.00 207.01 564 GLU A N 1
ATOM 1154 C CA . GLU A 1 564 ? 139.463 138.908 190.110 1.00 207.01 564 GLU A CA 1
ATOM 1155 C C . GLU A 1 564 ? 140.389 137.839 190.672 1.00 207.01 564 GLU A C 1
ATOM 1156 O O . GLU A 1 564 ? 141.374 138.159 191.345 1.00 207.01 564 GLU A O 1
ATOM 1168 N N . LEU A 1 565 ? 140.070 136.575 190.398 1.00 209.66 565 LEU A N 1
ATOM 1169 C CA . LEU A 1 565 ? 140.818 135.454 190.946 1.00 209.66 565 LEU A CA 1
ATOM 1170 C C . LEU A 1 565 ? 141.054 134.415 189.860 1.00 209.66 565 LEU A C 1
ATOM 1171 O O . LEU A 1 565 ? 140.317 134.334 188.874 1.00 209.66 565 LEU A O 1
ATOM 1187 N N . ILE A 1 566 ? 142.100 133.618 190.059 1.00 215.96 566 ILE A N 1
ATOM 1188 C CA . ILE A 1 566 ? 142.407 132.470 189.215 1.00 215.96 566 ILE A CA 1
ATOM 1189 C C . ILE A 1 566 ? 142.317 131.224 190.083 1.00 215.96 566 ILE A C 1
ATOM 1190 O O . ILE A 1 566 ? 142.987 131.134 191.118 1.00 215.96 566 ILE A O 1
ATOM 1206 N N . ILE A 1 567 ? 141.492 130.268 189.663 1.00 228.47 567 ILE A N 1
ATOM 1207 C CA . ILE A 1 567 ? 141.207 129.067 190.440 1.00 228.47 567 ILE A CA 1
ATOM 1208 C C . ILE A 1 567 ? 141.744 127.863 189.681 1.00 228.47 567 ILE A C 1
ATOM 1209 O O . ILE A 1 567 ? 141.444 127.686 188.495 1.00 228.47 567 ILE A O 1
ATOM 1225 N N . THR A 1 568 ? 142.535 127.043 190.365 1.00 231.23 568 THR A N 1
ATOM 1226 C CA . THR A 1 568 ? 143.083 125.836 189.766 1.00 231.23 568 THR A CA 1
ATOM 1227 C C . THR A 1 568 ? 142.055 124.711 189.792 1.00 231.23 568 THR A C 1
ATOM 1228 O O . THR A 1 568 ? 141.137 124.696 190.617 1.00 231.23 568 THR A O 1
ATOM 1239 N N . GLY A 1 569 ? 142.219 123.762 188.873 1.00 233.69 569 GLY A N 1
ATOM 1240 C CA . GLY A 1 569 ? 141.324 122.625 188.813 1.00 233.69 569 GLY A CA 1
ATOM 1241 C C . GLY A 1 569 ? 139.951 122.927 188.261 1.00 233.69 569 GLY A C 1
ATOM 1242 O O . GLY A 1 569 ? 139.013 122.167 188.515 1.00 233.69 569 GLY A O 1
ATOM 1246 N N . MET A 1 570 ? 139.802 124.017 187.511 1.00 241.12 570 MET A N 1
ATOM 1247 C CA . MET A 1 570 ? 138.518 124.379 186.912 1.00 241.12 570 MET A CA 1
ATOM 1248 C C . MET A 1 570 ? 138.370 123.721 185.538 1.00 241.12 570 MET A C 1
ATOM 1249 O O . MET A 1 570 ? 138.133 124.368 184.519 1.00 241.12 570 MET A O 1
ATOM 1263 N N . THR A 1 571 ? 138.518 122.398 185.532 1.00 243.98 571 THR A N 1
ATOM 1264 C CA . THR A 1 571 ? 138.441 121.608 184.311 1.00 243.98 571 THR A CA 1
ATOM 1265 C C . THR A 1 571 ? 137.043 121.065 184.039 1.00 243.98 571 THR A C 1
ATOM 1266 O O . THR A 1 571 ? 136.846 120.391 183.023 1.00 243.98 571 THR A O 1
ATOM 1277 N N . CYS A 1 572 ? 136.075 121.337 184.913 1.00 248.52 572 CYS A N 1
ATOM 1278 C CA . CYS A 1 572 ? 134.715 120.849 184.750 1.00 248.52 572 CYS A CA 1
ATOM 1279 C C . CYS A 1 572 ? 133.729 121.985 184.979 1.00 248.52 572 CYS A C 1
ATOM 1280 O O . CYS A 1 572 ? 133.965 122.880 185.796 1.00 248.52 572 CYS A O 1
ATOM 1288 N N . ALA A 1 573 ? 132.617 121.939 184.243 1.00 253.26 573 ALA A N 1
ATOM 1289 C CA . ALA A 1 573 ? 131.582 122.955 184.391 1.00 253.26 573 ALA A CA 1
ATOM 1290 C C . ALA A 1 573 ? 130.774 122.766 185.668 1.00 253.26 573 ALA A C 1
ATOM 1291 O O . ALA A 1 573 ? 130.267 123.746 186.225 1.00 253.26 573 ALA A O 1
ATOM 1298 N N . SER A 1 574 ? 130.642 121.526 186.144 1.00 255.78 574 SER A N 1
ATOM 1299 C CA . SER A 1 574 ? 129.884 121.283 187.367 1.00 255.78 574 SER A CA 1
ATOM 1300 C C . SER A 1 574 ? 130.525 121.983 188.558 1.00 255.78 574 SER A C 1
ATOM 1301 O O . SER A 1 574 ? 129.826 122.560 189.400 1.00 255.78 574 SER A O 1
ATOM 1309 N N . CYS A 1 575 ? 131.856 121.943 188.648 1.00 253.62 575 CYS A N 1
ATOM 1310 C CA . CYS A 1 575 ? 132.541 122.621 189.743 1.00 253.62 575 CYS A CA 1
ATOM 1311 C C . CYS A 1 575 ? 132.297 124.124 189.694 1.00 253.62 575 CYS A C 1
ATOM 1312 O O . CYS A 1 575 ? 132.058 124.757 190.729 1.00 253.62 575 CYS A O 1
ATOM 1320 N N . VAL A 1 576 ? 134.320 125.885 186.857 1.00 253.24 576 VAL A N 1
ATOM 1321 N N . HIS A 1 577 ? 129.713 125.672 188.347 1.00 253.39 577 HIS A N 1
ATOM 1322 C CA . HIS A 1 577 ? 128.324 125.920 188.717 1.00 253.39 577 HIS A CA 1
ATOM 1323 C C . HIS A 1 577 ? 128.130 125.812 190.224 1.00 253.39 577 HIS A C 1
ATOM 1324 O O . HIS A 1 577 ? 127.433 126.635 190.829 1.00 253.39 577 HIS A O 1
ATOM 1338 N N . ASN A 1 578 ? 128.739 124.801 190.848 1.00 249.66 578 ASN A N 1
ATOM 1339 C CA . ASN A 1 578 ? 128.638 124.663 192.297 1.00 249.66 578 ASN A CA 1
ATOM 1340 C C . ASN A 1 578 ? 129.271 125.853 193.006 1.00 249.66 578 ASN A C 1
ATOM 1341 O O . ASN A 1 578 ? 128.720 126.367 193.986 1.00 249.66 578 ASN A O 1
ATOM 1352 N N . ILE A 1 579 ? 130.432 126.305 192.526 1.00 244.44 579 ILE A N 1
ATOM 1353 C CA . ILE A 1 579 ? 131.094 127.451 193.141 1.00 244.44 579 ILE A CA 1
ATOM 1354 C C . ILE A 1 579 ? 130.223 128.695 193.018 1.00 244.44 579 ILE A C 1
ATOM 1355 O O . ILE A 1 579 ? 130.051 129.450 193.983 1.00 244.44 579 ILE A O 1
ATOM 1371 N N . GLU A 1 580 ? 129.662 128.930 191.830 1.00 244.49 580 GLU A N 1
ATOM 1372 C CA . GLU A 1 580 ? 128.824 130.107 191.631 1.00 244.49 580 GLU A CA 1
ATOM 1373 C C . GLU A 1 580 ? 127.583 130.057 192.514 1.00 244.49 580 GLU A C 1
ATOM 1374 O O . GLU A 1 580 ? 127.203 131.065 193.121 1.00 244.49 580 GLU A O 1
ATOM 1386 N N . SER A 1 581 ? 126.938 128.892 192.599 1.00 247.69 581 SER A N 1
ATOM 1387 C CA . SER A 1 581 ? 125.737 128.774 193.420 1.00 247.69 581 SER A CA 1
ATOM 1388 C C . SER A 1 581 ? 126.046 129.033 194.888 1.00 247.69 581 SER A C 1
ATOM 1389 O O . SER A 1 581 ? 125.289 129.727 195.578 1.00 247.69 581 SER A O 1
ATOM 1397 N N . ARG A 1 582 ? 127.156 128.483 195.387 1.00 238.63 582 ARG A N 1
ATOM 1398 C CA . ARG A 1 582 ? 127.523 128.702 196.782 1.00 238.63 582 ARG A CA 1
ATOM 1399 C C . ARG A 1 582 ? 127.803 130.174 197.052 1.00 238.63 582 ARG A C 1
ATOM 1400 O O . ARG A 1 582 ? 127.405 130.709 198.094 1.00 238.63 582 ARG A O 1
ATOM 1421 N N . LEU A 1 583 ? 128.487 130.849 196.125 1.00 231.79 583 LEU A N 1
ATOM 1422 C CA . LEU A 1 583 ? 128.781 132.265 196.312 1.00 231.79 583 LEU A CA 1
ATOM 1423 C C . LEU A 1 583 ? 127.500 133.087 196.383 1.00 231.79 583 LEU A C 1
ATOM 1424 O O . LEU A 1 583 ? 127.381 133.996 197.212 1.00 231.79 583 LEU A O 1
ATOM 1440 N N . MET A 1 584 ? 126.528 132.782 195.520 1.00 235.01 584 MET A N 1
ATOM 1441 C CA . MET A 1 584 ? 125.257 133.497 195.559 1.00 235.01 584 MET A CA 1
ATOM 1442 C C . MET A 1 584 ? 124.535 133.260 196.879 1.00 235.01 584 MET A C 1
ATOM 1443 O O . MET A 1 584 ? 123.920 134.179 197.433 1.00 235.01 584 MET A O 1
ATOM 1457 N N . ARG A 1 585 ? 124.598 132.032 197.399 1.00 238.97 585 ARG A N 1
ATOM 1458 C CA . ARG A 1 585 ? 123.912 131.724 198.649 1.00 238.97 585 ARG A CA 1
ATOM 1459 C C . ARG A 1 585 ? 124.461 132.557 199.800 1.00 238.97 585 ARG A C 1
ATOM 1460 O O . ARG A 1 585 ? 123.696 133.055 200.635 1.00 238.97 585 ARG A O 1
ATOM 1481 N N . THR A 1 586 ? 125.778 132.720 199.863 1.00 228.96 586 THR A N 1
ATOM 1482 C CA . THR A 1 586 ? 126.369 133.501 200.937 1.00 228.96 586 THR A CA 1
ATOM 1483 C C . THR A 1 586 ? 125.925 134.958 200.824 1.00 228.96 586 THR A C 1
ATOM 1484 O O . THR A 1 586 ? 125.847 135.498 199.714 1.00 228.96 586 THR A O 1
ATOM 1495 N N . PRO A 1 587 ? 125.627 135.622 201.937 1.00 216.46 587 PRO A N 1
ATOM 1496 C CA . PRO A 1 587 ? 125.165 137.011 201.868 1.00 216.46 587 PRO A CA 1
ATOM 1497 C C . PRO A 1 587 ? 126.293 137.974 201.526 1.00 216.46 587 PRO A C 1
ATOM 1498 O O . PRO A 1 587 ? 127.476 137.701 201.738 1.00 216.46 587 PRO A O 1
ATOM 1509 N N . GLY A 1 588 ? 125.895 139.124 200.985 1.00 209.91 588 GLY A N 1
ATOM 1510 C CA . GLY A 1 588 ? 126.822 140.192 200.677 1.00 209.91 588 GLY A CA 1
ATOM 1511 C C . GLY A 1 588 ? 127.487 140.105 199.321 1.00 209.91 588 GLY A C 1
ATOM 1512 O O . GLY A 1 588 ? 128.249 141.014 198.968 1.00 209.91 588 GLY A O 1
ATOM 1516 N N . ILE A 1 589 ? 127.228 139.053 198.550 1.00 217.93 589 ILE A N 1
ATOM 1517 C CA . ILE A 1 589 ? 127.809 138.884 197.223 1.00 217.93 589 ILE A CA 1
ATOM 1518 C C . ILE A 1 589 ? 126.735 139.211 196.195 1.00 217.93 589 ILE A C 1
ATOM 1519 O O . ILE A 1 589 ? 125.657 138.604 196.195 1.00 217.93 589 ILE A O 1
ATOM 1535 N N . LEU A 1 590 ? 127.028 140.172 195.317 1.00 214.62 590 LEU A N 1
ATOM 1536 C CA . LEU A 1 590 ? 126.051 140.595 194.319 1.00 214.62 590 LEU A CA 1
ATOM 1537 C C . LEU A 1 590 ? 126.100 139.707 193.081 1.00 214.62 590 LEU A C 1
ATOM 1538 O O . LEU A 1 590 ? 125.059 139.252 192.595 1.00 214.62 590 LEU A O 1
ATOM 1554 N N . GLN A 1 591 ? 127.297 139.450 192.559 1.00 217.28 591 GLN A N 1
ATOM 1555 C CA . GLN A 1 591 ? 127.451 138.635 191.364 1.00 217.28 591 GLN A CA 1
ATOM 1556 C C . GLN A 1 591 ? 128.791 137.917 191.416 1.00 217.28 591 GLN A C 1
ATOM 1557 O O . GLN A 1 591 ? 129.737 138.381 192.057 1.00 217.28 591 GLN A O 1
ATOM 1571 N N . ALA A 1 592 ? 128.858 136.776 190.732 1.00 226.89 592 ALA A N 1
ATOM 1572 C CA . ALA A 1 592 ? 130.086 135.994 190.662 1.00 226.89 592 ALA A CA 1
ATOM 1573 C C . ALA A 1 592 ? 130.031 135.115 189.423 1.00 226.89 592 ALA A C 1
ATOM 1574 O O . ALA A 1 592 ? 129.032 134.426 189.196 1.00 226.89 592 ALA A O 1
ATOM 1581 N N . SER A 1 593 ? 131.099 135.143 188.629 1.00 230.07 593 SER A N 1
ATOM 1582 C CA . SER A 1 593 ? 131.182 134.349 187.413 1.00 230.07 593 SER A CA 1
ATOM 1583 C C . SER A 1 593 ? 132.580 133.762 187.288 1.00 230.07 593 SER A C 1
ATOM 1584 O O . SER A 1 593 ? 133.555 134.326 187.790 1.00 230.07 593 SER A O 1
ATOM 1592 N N . VAL A 1 594 ? 132.665 132.618 186.613 1.00 240.18 594 VAL A N 1
ATOM 1593 C CA . VAL A 1 594 ? 133.928 131.929 186.379 1.00 240.18 594 VAL A CA 1
ATOM 1594 C C . VAL A 1 594 ? 133.976 131.493 184.922 1.00 240.18 594 VAL A C 1
ATOM 1595 O O . VAL A 1 594 ? 132.985 130.991 184.381 1.00 240.18 594 VAL A O 1
ATOM 1608 N N . ALA A 1 595 ? 135.129 131.685 184.289 1.00 237.47 595 ALA A N 1
ATOM 1609 C CA . ALA A 1 595 ? 135.331 131.322 182.893 1.00 237.47 595 ALA A CA 1
ATOM 1610 C C . ALA A 1 595 ? 136.161 130.048 182.813 1.00 237.47 595 ALA A C 1
ATOM 1611 O O . ALA A 1 595 ? 137.262 129.982 183.369 1.00 237.47 595 ALA A O 1
ATOM 1618 N N . LEU A 1 596 ? 135.629 129.039 182.120 1.00 242.61 596 LEU A N 1
ATOM 1619 C CA . LEU A 1 596 ? 136.336 127.771 181.985 1.00 242.61 596 LEU A CA 1
ATOM 1620 C C . LEU A 1 596 ? 137.496 127.862 181.002 1.00 242.61 596 LEU A C 1
ATOM 1621 O O . LEU A 1 596 ? 138.477 127.124 181.139 1.00 242.61 596 LEU A O 1
ATOM 1637 N N . ALA A 1 597 ? 137.404 128.752 180.010 1.00 230.65 597 ALA A N 1
ATOM 1638 C CA . ALA A 1 597 ? 138.456 128.844 179.002 1.00 230.65 597 ALA A CA 1
ATOM 1639 C C . ALA A 1 597 ? 139.787 129.248 179.624 1.00 230.65 597 ALA A C 1
ATOM 1640 O O . ALA A 1 597 ? 140.835 128.687 179.282 1.00 230.65 597 ALA A O 1
ATOM 1647 N N . THR A 1 598 ? 139.767 130.218 180.538 1.00 231.03 598 THR A N 1
ATOM 1648 C CA . THR A 1 598 ? 140.979 130.717 181.172 1.00 231.03 598 THR A CA 1
ATOM 1649 C C . THR A 1 598 ? 141.000 130.510 182.680 1.00 231.03 598 THR A C 1
ATOM 1650 O O . THR A 1 598 ? 141.956 130.943 183.334 1.00 231.03 598 THR A O 1
ATOM 1661 N N . CYS A 1 599 ? 139.982 129.870 183.250 1.00 234.43 599 CYS A N 1
ATOM 1662 C CA . CYS A 1 599 ? 139.880 129.614 184.684 1.00 234.43 599 CYS A CA 1
ATOM 1663 C C . CYS A 1 599 ? 139.792 130.895 185.504 1.00 234.43 599 CYS A C 1
ATOM 1664 O O . CYS A 1 599 ? 139.957 130.852 186.730 1.00 234.43 599 CYS A O 1
ATOM 1672 N N . LYS A 1 600 ? 139.536 132.033 184.866 1.00 227.44 600 LYS A N 1
ATOM 1673 C CA . LYS A 1 600 ? 139.428 133.296 185.579 1.00 227.44 600 LYS A CA 1
ATOM 1674 C C . LYS A 1 600 ? 138.034 133.457 186.172 1.00 227.44 600 LYS A C 1
ATOM 1675 O O . LYS A 1 600 ? 137.041 132.972 185.623 1.00 227.44 600 LYS A O 1
ATOM 1694 N N . ALA A 1 601 ? 137.970 134.148 187.308 1.00 226.66 601 ALA A N 1
ATOM 1695 C CA . ALA A 1 601 ? 136.714 134.390 188.000 1.00 226.66 601 ALA A CA 1
ATOM 1696 C C . ALA A 1 601 ? 136.637 135.850 188.415 1.00 226.66 601 ALA A C 1
ATOM 1697 O O . ALA A 1 601 ? 137.635 136.435 188.846 1.00 226.66 601 ALA A O 1
ATOM 1704 N N . GLN A 1 602 ? 135.447 136.432 188.282 1.00 219.57 602 GLN A N 1
ATOM 1705 C CA . GLN A 1 602 ? 135.188 137.808 188.685 1.00 219.57 602 GLN A CA 1
ATOM 1706 C C . GLN A 1 602 ? 134.013 137.818 189.649 1.00 219.57 602 GLN A C 1
ATOM 1707 O O . GLN A 1 602 ? 132.969 137.223 189.365 1.00 219.57 602 GLN A O 1
ATOM 1721 N N . VAL A 1 603 ? 134.184 138.492 190.784 1.00 214.96 603 VAL A N 1
ATOM 1722 C CA . VAL A 1 603 ? 133.170 138.551 191.830 1.00 214.96 603 VAL A CA 1
ATOM 1723 C C . VAL A 1 603 ? 132.944 140.009 192.204 1.00 214.96 603 VAL A C 1
ATOM 1724 O O . VAL A 1 603 ? 133.903 140.740 192.478 1.00 214.96 603 VAL A O 1
ATOM 1737 N N . LYS A 1 604 ? 131.682 140.426 192.216 1.00 212.81 604 LYS A N 1
ATOM 1738 C CA . LYS A 1 604 ? 131.287 141.757 192.657 1.00 212.81 604 LYS A CA 1
ATOM 1739 C C . LYS A 1 604 ? 130.471 141.626 193.935 1.00 212.81 604 LYS A C 1
ATOM 1740 O O . LYS A 1 604 ? 129.485 140.881 193.973 1.00 212.81 604 LYS A O 1
ATOM 1759 N N . PHE A 1 605 ? 130.881 142.348 194.975 1.00 205.41 605 PHE A N 1
ATOM 1760 C CA . PHE A 1 605 ? 130.260 142.230 196.286 1.00 205.41 605 PHE A CA 1
ATOM 1761 C C . PHE A 1 605 ? 130.399 143.557 197.019 1.00 205.41 605 PHE A C 1
ATOM 1762 O O . PHE A 1 605 ? 131.028 144.500 196.531 1.00 205.41 605 PHE A O 1
ATOM 1779 N N . ASP A 1 606 ? 129.800 143.622 198.207 1.00 204.35 606 ASP A N 1
ATOM 1780 C CA . ASP A 1 606 ? 129.891 144.809 199.046 1.00 204.35 606 ASP A CA 1
ATOM 1781 C C . ASP A 1 606 ? 131.095 144.684 199.971 1.00 204.35 606 ASP A C 1
ATOM 1782 O O . ASP A 1 606 ? 131.152 143.734 200.763 1.00 204.35 606 ASP A O 1
ATOM 1791 N N . PRO A 1 607 ? 132.069 145.596 199.911 1.00 195.98 607 PRO A N 1
ATOM 1792 C CA . PRO A 1 607 ? 133.249 145.448 200.780 1.00 195.98 607 PRO A CA 1
ATOM 1793 C C . PRO A 1 607 ? 132.917 145.469 202.261 1.00 195.98 607 PRO A C 1
ATOM 1794 O O . PRO A 1 607 ? 133.607 144.813 203.051 1.00 195.98 607 PRO A O 1
ATOM 1805 N N . GLU A 1 608 ? 131.878 146.204 202.664 1.00 188.43 608 GLU A N 1
ATOM 1806 C CA . GLU A 1 608 ? 131.552 146.323 204.080 1.00 188.43 608 GLU A CA 1
ATOM 1807 C C . GLU A 1 608 ? 131.043 145.017 204.677 1.00 188.43 608 GLU A C 1
ATOM 1808 O O . GLU A 1 608 ? 131.065 144.865 205.903 1.00 188.43 608 GLU A O 1
ATOM 1820 N N . ILE A 1 609 ? 130.590 144.075 203.847 1.00 199.09 609 ILE A N 1
ATOM 1821 C CA . ILE A 1 609 ? 130.021 142.820 204.316 1.00 199.09 609 ILE A CA 1
ATOM 1822 C C . ILE A 1 609 ? 130.875 141.625 203.916 1.00 199.09 609 ILE A C 1
ATOM 1823 O O . ILE A 1 609 ? 131.052 140.692 204.708 1.00 199.09 609 ILE A O 1
ATOM 1839 N N . VAL A 1 610 ? 131.412 141.627 202.697 1.00 201.07 610 VAL A N 1
ATOM 1840 C CA . VAL A 1 610 ? 132.179 140.504 202.175 1.00 201.07 610 VAL A CA 1
ATOM 1841 C C . VAL A 1 610 ? 133.524 141.015 201.678 1.00 201.07 610 VAL A C 1
ATOM 1842 O O . VAL A 1 610 ? 133.665 142.178 201.288 1.00 201.07 610 VAL A O 1
ATOM 1855 N N . GLY A 1 611 ? 134.519 140.130 201.701 1.00 175.71 611 GLY A N 1
ATOM 1856 C CA . GLY A 1 611 ? 135.846 140.454 201.236 1.00 175.71 611 GLY A CA 1
ATOM 1857 C C . GLY A 1 611 ? 136.469 139.300 200.477 1.00 175.71 611 GLY A C 1
ATOM 1858 O O . GLY A 1 611 ? 135.948 138.181 200.466 1.00 175.71 611 GLY A O 1
ATOM 1862 N N . PRO A 1 612 ? 137.604 139.554 199.821 1.00 164.21 612 PRO A N 1
ATOM 1863 C CA . PRO A 1 612 ? 138.256 138.476 199.058 1.00 164.21 612 PRO A CA 1
ATOM 1864 C C . PRO A 1 612 ? 138.637 137.282 199.913 1.00 164.21 612 PRO A C 1
ATOM 1865 O O . PRO A 1 612 ? 138.643 136.150 199.412 1.00 164.21 612 PRO A O 1
ATOM 1876 N N . ARG A 1 613 ? 138.956 137.497 201.190 1.00 131.49 613 ARG A N 1
ATOM 1877 C CA . ARG A 1 613 ? 139.334 136.384 202.055 1.00 131.49 613 ARG A CA 1
ATOM 1878 C C . ARG A 1 613 ? 138.196 135.380 202.190 1.00 131.49 613 ARG A C 1
ATOM 1879 O O . ARG A 1 613 ? 138.421 134.165 202.145 1.00 131.49 613 ARG A O 1
ATOM 1900 N N . ASP A 1 614 ? 136.965 135.868 202.358 1.00 180.13 614 ASP A N 1
ATOM 1901 C CA . ASP A 1 614 ? 135.827 134.965 202.491 1.00 180.13 614 ASP A CA 1
ATOM 1902 C C . ASP A 1 614 ? 135.640 134.128 201.232 1.00 180.13 614 ASP A C 1
ATOM 1903 O O . ASP A 1 614 ? 135.378 132.922 201.312 1.00 180.13 614 ASP A O 1
ATOM 1912 N N . ILE A 1 615 ? 135.770 134.750 200.059 1.00 200.01 615 ILE A N 1
ATOM 1913 C CA . ILE A 1 615 ? 135.626 134.011 198.808 1.00 200.01 615 ILE A CA 1
ATOM 1914 C C . ILE A 1 615 ? 136.714 132.952 198.690 1.00 200.01 615 ILE A C 1
ATOM 1915 O O . ILE A 1 615 ? 136.450 131.810 198.292 1.00 200.01 615 ILE A O 1
ATOM 1931 N N . ILE A 1 616 ? 137.953 133.311 199.032 1.00 185.92 616 ILE A N 1
ATOM 1932 C CA . ILE A 1 616 ? 139.053 132.354 198.946 1.00 185.92 616 ILE A CA 1
ATOM 1933 C C . ILE A 1 616 ? 138.816 131.186 199.894 1.00 185.92 616 ILE A C 1
ATOM 1934 O O . ILE A 1 616 ? 139.024 130.021 199.533 1.00 185.92 616 ILE A O 1
ATOM 1950 N N . ARG A 1 617 ? 138.378 131.476 201.121 1.00 194.20 617 ARG A N 1
ATOM 1951 C CA . ARG A 1 617 ? 138.118 130.408 202.080 1.00 194.20 617 ARG A CA 1
ATOM 1952 C C . ARG A 1 617 ? 137.010 129.486 201.588 1.00 194.20 617 ARG A C 1
ATOM 1953 O O . ARG A 1 617 ? 137.106 128.260 201.719 1.00 194.20 617 ARG A O 1
ATOM 1974 N N . ILE A 1 618 ? 135.948 130.058 201.017 1.00 209.88 618 ILE A N 1
ATOM 1975 C CA . ILE A 1 618 ? 134.865 129.239 200.481 1.00 209.88 618 ILE A CA 1
ATOM 1976 C C . ILE A 1 618 ? 135.376 128.367 199.342 1.00 209.88 618 ILE A C 1
ATOM 1977 O O . ILE A 1 618 ? 135.056 127.175 199.259 1.00 209.88 618 ILE A O 1
ATOM 1993 N N . ILE A 1 619 ? 136.177 128.946 198.445 1.00 217.53 619 ILE A N 1
ATOM 1994 C CA . ILE A 1 619 ? 136.727 128.175 197.334 1.00 217.53 619 ILE A CA 1
ATOM 1995 C C . ILE A 1 619 ? 137.628 127.064 197.855 1.00 217.53 619 ILE A C 1
ATOM 1996 O O . ILE A 1 619 ? 137.579 125.926 197.373 1.00 217.53 619 ILE A O 1
ATOM 2012 N N . GLU A 1 620 ? 138.466 127.373 198.848 1.00 211.81 620 GLU A N 1
ATOM 2013 C CA . GLU A 1 620 ? 139.331 126.351 199.428 1.00 211.81 620 GLU A CA 1
ATOM 2014 C C . GLU A 1 620 ? 138.512 125.239 200.070 1.00 211.81 620 GLU A C 1
ATOM 2015 O O . GLU A 1 620 ? 138.834 124.054 199.922 1.00 211.81 620 GLU A O 1
ATOM 2027 N N . GLY A 1 621 ? 137.448 125.600 200.788 1.00 218.40 621 GLY A N 1
ATOM 2028 C CA . GLY A 1 621 ? 136.602 124.586 201.396 1.00 218.40 621 GLY A CA 1
ATOM 2029 C C . GLY A 1 621 ? 135.956 123.677 200.369 1.00 218.40 621 GLY A C 1
ATOM 2030 O O . GLY A 1 621 ? 135.765 122.483 200.615 1.00 218.40 621 GLY A O 1
ATOM 2034 N N . ILE A 1 622 ? 135.608 124.228 199.205 1.00 227.84 622 ILE A N 1
ATOM 2035 C CA . ILE A 1 622 ? 134.979 123.424 198.161 1.00 227.84 622 ILE A CA 1
ATOM 2036 C C . ILE A 1 622 ? 135.926 122.326 197.694 1.00 227.84 622 ILE A C 1
ATOM 2037 O O . ILE A 1 622 ? 135.502 121.199 197.409 1.00 227.84 622 ILE A O 1
ATOM 2053 N N . GLY A 1 623 ? 137.220 122.633 197.608 1.00 221.10 623 GLY A N 1
ATOM 2054 C CA . GLY A 1 623 ? 138.207 121.648 197.209 1.00 221.10 623 GLY A CA 1
ATOM 2055 C C . GLY A 1 623 ? 139.178 122.143 196.157 1.00 221.10 623 GLY A C 1
ATOM 2056 O O . GLY A 1 623 ? 139.941 121.353 195.594 1.00 221.10 623 GLY A O 1
ATOM 2060 N N . PHE A 1 624 ? 139.163 123.446 195.881 1.00 227.53 624 PHE A N 1
ATOM 2061 C CA . PHE A 1 624 ? 140.050 124.048 194.897 1.00 227.53 624 PHE A CA 1
ATOM 2062 C C . PHE A 1 624 ? 140.681 125.304 195.480 1.00 227.53 624 PHE A C 1
ATOM 2063 O O . PHE A 1 624 ? 140.098 125.971 196.337 1.00 227.53 624 PHE A O 1
ATOM 2080 N N . GLN A 1 625 ? 141.883 125.616 195.004 1.00 225.10 625 GLN A N 1
ATOM 2081 C CA . GLN A 1 625 ? 142.622 126.780 195.469 1.00 225.10 625 GLN A CA 1
ATOM 2082 C C . GLN A 1 625 ? 142.440 127.947 194.507 1.00 225.10 625 GLN A C 1
ATOM 2083 O O . GLN A 1 625 ? 142.275 127.764 193.298 1.00 225.10 625 GLN A O 1
ATOM 2097 N N . ALA A 1 626 ? 142.472 129.158 195.062 1.00 217.23 626 ALA A N 1
ATOM 2098 C CA . ALA A 1 626 ? 142.326 130.377 194.282 1.00 217.23 626 ALA A CA 1
ATOM 2099 C C . ALA A 1 626 ? 143.375 131.385 194.725 1.00 217.23 626 ALA A C 1
ATOM 2100 O O . ALA A 1 626 ? 143.834 131.364 195.870 1.00 217.23 626 ALA A O 1
ATOM 2107 N N . SER A 1 627 ? 143.750 132.271 193.804 1.00 207.72 627 SER A N 1
ATOM 2108 C CA . SER A 1 627 ? 144.746 133.294 194.082 1.00 207.72 627 SER A CA 1
ATOM 2109 C C . SER A 1 627 ? 144.434 134.530 193.252 1.00 207.72 627 SER A C 1
ATOM 2110 O O . SER A 1 627 ? 143.982 134.420 192.109 1.00 207.72 627 SER A O 1
ATOM 2118 N N . LEU A 1 628 ? 144.678 135.701 193.834 1.00 188.59 628 LEU A N 1
ATOM 2119 C CA . LEU A 1 628 ? 144.435 136.952 193.132 1.00 188.59 628 LEU A CA 1
ATOM 2120 C C . LEU A 1 628 ? 145.377 137.090 191.942 1.00 188.59 628 LEU A C 1
ATOM 2121 O O . LEU A 1 628 ? 146.531 136.656 191.988 1.00 188.59 628 LEU A O 1
ATOM 2137 N N . ALA A 1 629 ? 144.875 137.697 190.872 1.00 197.02 629 ALA A N 1
ATOM 2138 C CA . ALA A 1 629 ? 145.668 137.909 189.667 1.00 197.02 629 ALA A CA 1
ATOM 2139 C C . ALA A 1 629 ? 146.860 138.813 189.960 1.00 197.02 629 ALA A C 1
ATOM 2140 O O . ALA A 1 629 ? 146.770 140.035 189.836 1.00 197.02 629 ALA A O 1
ATOM 2147 N N . HIS A 1 640 ? 158.864 152.267 173.295 1.00 64.80 640 HIS A N 1
ATOM 2148 C CA . HIS A 1 640 ? 159.607 153.328 172.626 1.00 64.80 640 HIS A CA 1
ATOM 2149 C C . HIS A 1 640 ? 160.846 152.769 171.935 1.00 64.80 640 HIS A C 1
ATOM 2150 O O . HIS A 1 640 ? 161.315 153.320 170.939 1.00 64.80 640 HIS A O 1
ATOM 2163 N N . LYS A 1 641 ? 161.375 151.666 172.471 1.00 70.98 641 LYS A N 1
ATOM 2164 C CA . LYS A 1 641 ? 162.561 151.053 171.887 1.00 70.98 641 LYS A CA 1
ATOM 2165 C C . LYS A 1 641 ? 162.305 150.534 170.479 1.00 70.98 641 LYS A C 1
ATOM 2166 O O . LYS A 1 641 ? 163.256 150.376 169.706 1.00 70.98 641 LYS A O 1
ATOM 2185 N N . GLU A 1 642 ? 161.045 150.263 170.129 1.00 70.37 642 GLU A N 1
ATOM 2186 C CA . GLU A 1 642 ? 160.739 149.808 168.776 1.00 70.37 642 GLU A CA 1
ATOM 2187 C C . GLU A 1 642 ? 161.098 150.873 167.748 1.00 70.37 642 GLU A C 1
ATOM 2188 O O . GLU A 1 642 ? 161.605 150.557 166.666 1.00 70.37 642 GLU A O 1
ATOM 2200 N N . GLU A 1 643 ? 160.838 152.143 168.067 1.00 63.27 643 GLU A N 1
ATOM 2201 C CA . GLU A 1 643 ? 161.194 153.221 167.150 1.00 63.27 643 GLU A CA 1
ATOM 2202 C C . GLU A 1 643 ? 162.697 153.256 166.905 1.00 63.27 643 GLU A C 1
ATOM 2203 O O . GLU A 1 643 ? 163.145 153.437 165.767 1.00 63.27 643 GLU A O 1
ATOM 2215 N N . ILE A 1 644 ? 163.492 153.087 167.963 1.00 52.59 644 ILE A N 1
ATOM 2216 C CA . ILE A 1 644 ? 164.944 153.083 167.810 1.00 52.59 644 ILE A CA 1
ATOM 2217 C C . ILE A 1 644 ? 165.379 151.918 166.929 1.00 52.59 644 ILE A C 1
ATOM 2218 O O . ILE A 1 644 ? 166.215 152.072 166.032 1.00 52.59 644 ILE A O 1
ATOM 2234 N N . LYS A 1 645 ? 164.817 150.733 167.175 1.00 52.81 645 LYS A N 1
ATOM 2235 C CA . LYS A 1 645 ? 165.212 149.554 166.413 1.00 52.81 645 LYS A CA 1
ATOM 2236 C C . LYS A 1 645 ? 164.872 149.715 164.936 1.00 52.81 645 LYS A C 1
ATOM 2237 O O . LYS A 1 645 ? 165.692 149.413 164.061 1.00 52.81 645 LYS A O 1
ATOM 2256 N N . GLN A 1 646 ? 163.662 150.193 164.638 1.00 55.95 646 GLN A N 1
ATOM 2257 C CA . GLN A 1 646 ? 163.258 150.349 163.244 1.00 55.95 646 GLN A CA 1
ATOM 2258 C C . GLN A 1 646 ? 164.045 151.460 162.560 1.00 55.95 646 GLN A C 1
ATOM 2259 O O . GLN A 1 646 ? 164.429 151.326 161.393 1.00 55.95 646 GLN A O 1
ATOM 2273 N N . TRP A 1 647 ? 164.294 152.565 163.267 1.00 44.34 647 TRP A N 1
ATOM 2274 C CA . TRP A 1 647 ? 165.119 153.627 162.698 1.00 44.34 647 TRP A CA 1
ATOM 2275 C C . TRP A 1 647 ? 166.540 153.140 162.445 1.00 44.34 647 TRP A C 1
ATOM 2276 O O . TRP A 1 647 ? 167.139 153.459 161.411 1.00 44.34 647 TRP A O 1
ATOM 2297 N N . ARG A 1 648 ? 167.098 152.368 163.380 1.00 42.92 648 ARG A N 1
ATOM 2298 C CA . ARG A 1 648 ? 168.440 151.829 163.187 1.00 42.92 648 ARG A CA 1
ATOM 2299 C C . ARG A 1 648 ? 168.489 150.899 161.982 1.00 42.92 648 ARG A C 1
ATOM 2300 O O . ARG A 1 648 ? 169.436 150.948 161.188 1.00 42.92 648 ARG A O 1
ATOM 2321 N N . ASN A 1 649 ? 167.477 150.042 161.828 1.00 42.36 649 ASN A N 1
ATOM 2322 C CA . ASN A 1 649 ? 167.452 149.129 160.691 1.00 42.36 649 ASN A CA 1
ATOM 2323 C C . ASN A 1 649 ? 167.381 149.893 159.375 1.00 42.36 649 ASN A C 1
ATOM 2324 O O . ASN A 1 649 ? 168.074 149.549 158.411 1.00 42.36 649 ASN A O 1
ATOM 2335 N N . SER A 1 650 ? 166.547 150.933 159.316 1.00 39.84 650 SER A N 1
ATOM 2336 C CA . SER A 1 650 ? 166.442 151.723 158.093 1.00 39.84 650 SER A CA 1
ATOM 2337 C C . SER A 1 650 ? 167.763 152.405 157.765 1.00 39.84 650 SER A C 1
ATOM 2338 O O . SER A 1 650 ? 168.189 152.426 156.604 1.00 39.84 650 SER A O 1
ATOM 2346 N N . PHE A 1 651 ? 168.427 152.972 158.775 1.00 37.94 651 PHE A N 1
ATOM 2347 C CA . PHE A 1 651 ? 169.706 153.633 158.537 1.00 37.94 651 PHE A CA 1
ATOM 2348 C C . PHE A 1 651 ? 170.754 152.644 158.043 1.00 37.94 651 PHE A C 1
ATOM 2349 O O . PHE A 1 651 ? 171.506 152.940 157.107 1.00 37.94 651 PHE A O 1
ATOM 2366 N N . LEU A 1 652 ? 170.820 151.462 158.660 1.00 39.15 652 LEU A N 1
ATOM 2367 C CA . LEU A 1 652 ? 171.802 150.467 158.243 1.00 39.15 652 LEU A CA 1
ATOM 2368 C C . LEU A 1 652 ? 171.548 150.006 156.813 1.00 39.15 652 LEU A C 1
ATOM 2369 O O . LEU A 1 652 ? 172.485 149.886 156.016 1.00 39.15 652 LEU A O 1
ATOM 2385 N N . PHE A 1 653 ? 170.285 149.740 156.471 1.00 39.44 653 PHE A N 1
ATOM 2386 C CA . PHE A 1 653 ? 169.969 149.290 155.119 1.00 39.44 653 PHE A CA 1
ATOM 2387 C C . PHE A 1 653 ? 170.313 150.357 154.089 1.00 39.44 653 PHE A C 1
ATOM 2388 O O . PHE A 1 653 ? 170.873 150.051 153.030 1.00 39.44 653 PHE A O 1
ATOM 2405 N N . SER A 1 654 ? 169.984 151.618 154.380 1.00 33.60 654 SER A N 1
ATOM 2406 C CA . SER A 1 654 ? 170.321 152.696 153.457 1.00 33.60 654 SER A CA 1
ATOM 2407 C C . SER A 1 654 ? 171.830 152.831 153.300 1.00 33.60 654 SER A C 1
ATOM 2408 O O . SER A 1 654 ? 172.332 153.013 152.185 1.00 33.60 654 SER A O 1
ATOM 2416 N N . LEU A 1 655 ? 172.570 152.746 154.407 1.00 40.70 655 LEU A N 1
ATOM 2417 C CA . LEU A 1 655 ? 174.024 152.842 154.336 1.00 40.70 655 LEU A CA 1
ATOM 2418 C C . LEU A 1 655 ? 174.608 151.691 153.527 1.00 40.70 655 LEU A C 1
ATOM 2419 O O . LEU A 1 655 ? 175.515 151.887 152.709 1.00 40.70 655 LEU A O 1
ATOM 2435 N N . LEU A 1 656 ? 174.099 150.476 153.743 1.00 44.50 656 LEU A N 1
ATOM 2436 C CA . LEU A 1 656 ? 174.617 149.322 153.016 1.00 44.50 656 LEU A CA 1
ATOM 2437 C C . LEU A 1 656 ? 174.397 149.473 151.517 1.00 44.50 656 LEU A C 1
ATOM 2438 O O . LEU A 1 656 ? 175.302 149.204 150.718 1.00 44.50 656 LEU A O 1
ATOM 2454 N N . PHE A 1 657 ? 173.204 149.904 151.116 1.00 39.19 657 PHE A N 1
ATOM 2455 C CA . PHE A 1 657 ? 172.871 150.082 149.709 1.00 39.19 657 PHE A CA 1
ATOM 2456 C C . PHE A 1 657 ? 173.080 151.511 149.229 1.00 39.19 657 PHE A C 1
ATOM 2457 O O . PHE A 1 657 ? 172.795 151.804 148.063 1.00 39.19 657 PHE A O 1
ATOM 2474 N N . GLY A 1 658 ? 173.567 152.403 150.089 1.00 43.59 658 GLY A N 1
ATOM 2475 C CA . GLY A 1 658 ? 173.780 153.786 149.712 1.00 43.59 658 GLY A CA 1
ATOM 2476 C C . GLY A 1 658 ? 175.246 154.142 149.579 1.00 43.59 658 GLY A C 1
ATOM 2477 O O . GLY A 1 658 ? 175.608 155.014 148.783 1.00 43.59 658 GLY A O 1
ATOM 2481 N N . ILE A 1 659 ? 176.101 153.476 150.356 1.00 49.58 659 ILE A N 1
ATOM 2482 C CA . ILE A 1 659 ? 177.538 153.738 150.266 1.00 49.58 659 ILE A CA 1
ATOM 2483 C C . ILE A 1 659 ? 178.071 153.441 148.870 1.00 49.58 659 ILE A C 1
ATOM 2484 O O . ILE A 1 659 ? 178.813 154.276 148.326 1.00 49.58 659 ILE A O 1
ATOM 2500 N N . PRO A 1 660 ? 177.748 152.309 148.237 1.00 49.02 660 PRO A N 1
ATOM 2501 C CA . PRO A 1 660 ? 178.211 152.100 146.856 1.00 49.02 660 PRO A CA 1
ATOM 2502 C C . PRO A 1 660 ? 177.737 153.179 145.902 1.00 49.02 660 PRO A C 1
ATOM 2503 O O . PRO A 1 660 ? 178.451 153.510 144.947 1.00 49.02 660 PRO A O 1
ATOM 2514 N N . VAL A 1 661 ? 176.547 153.737 146.131 1.00 51.38 661 VAL A N 1
ATOM 2515 C CA . VAL A 1 661 ? 176.047 154.808 145.273 1.00 51.38 661 VAL A CA 1
ATOM 2516 C C . VAL A 1 661 ? 176.974 156.015 145.345 1.00 51.38 661 VAL A C 1
ATOM 2517 O O . VAL A 1 661 ? 177.342 156.602 144.320 1.00 51.38 661 VAL A O 1
ATOM 2530 N N . ILE A 1 662 ? 177.366 156.404 146.560 1.00 55.64 662 ILE A N 1
ATOM 2531 C CA . ILE A 1 662 ? 178.246 157.558 146.721 1.00 55.64 662 ILE A CA 1
ATOM 2532 C C . ILE A 1 662 ? 179.627 157.263 146.149 1.00 55.64 662 ILE A C 1
ATOM 2533 O O . ILE A 1 662 ? 180.238 158.118 145.497 1.00 55.64 662 ILE A O 1
ATOM 2549 N N . ILE A 1 663 ? 180.144 156.055 146.385 1.00 57.11 663 ILE A N 1
ATOM 2550 C CA . ILE A 1 663 ? 181.473 155.708 145.890 1.00 57.11 663 ILE A CA 1
ATOM 2551 C C . ILE A 1 663 ? 181.512 155.792 144.370 1.00 57.11 663 ILE A C 1
ATOM 2552 O O . ILE A 1 663 ? 182.459 156.332 143.786 1.00 57.11 663 ILE A O 1
ATOM 2568 N N . LEU A 1 664 ? 180.486 155.259 143.703 1.00 58.58 664 LEU A N 1
ATOM 2569 C CA . LEU A 1 664 ? 180.437 155.335 142.247 1.00 58.58 664 LEU A CA 1
ATOM 2570 C C . LEU A 1 664 ? 180.368 156.783 141.777 1.00 58.58 664 LEU A C 1
ATOM 2571 O O . LEU A 1 664 ? 181.022 157.157 140.796 1.00 58.58 664 LEU A O 1
ATOM 2587 N N . MET A 1 665 ? 179.577 157.612 142.462 1.00 68.89 665 MET A N 1
ATOM 2588 C CA . MET A 1 665 ? 179.470 159.015 142.074 1.00 68.89 665 MET A CA 1
ATOM 2589 C C . MET A 1 665 ? 180.812 159.723 142.201 1.00 68.89 665 MET A C 1
ATOM 2590 O O . MET A 1 665 ? 181.199 160.500 141.320 1.00 68.89 665 MET A O 1
ATOM 2604 N N . ILE A 1 666 ? 181.539 159.468 143.291 1.00 66.15 666 ILE A N 1
ATOM 2605 C CA . ILE A 1 666 ? 182.846 160.093 143.474 1.00 66.15 666 ILE A CA 1
ATOM 2606 C C . ILE A 1 666 ? 183.806 159.642 142.381 1.00 66.15 666 ILE A C 1
ATOM 2607 O O . ILE A 1 666 ? 184.556 160.450 141.819 1.00 66.15 666 ILE A O 1
ATOM 2623 N N . TYR A 1 667 ? 183.800 158.345 142.063 1.00 73.60 667 TYR A N 1
ATOM 2624 C CA . TYR A 1 667 ? 184.673 157.842 141.008 1.00 73.60 667 TYR A CA 1
ATOM 2625 C C . TYR A 1 667 ? 184.352 158.500 139.672 1.00 73.60 667 TYR A C 1
ATOM 2626 O O . TYR A 1 667 ? 185.260 158.905 138.937 1.00 73.60 667 TYR A O 1
ATOM 2644 N N . MET A 1 668 ? 183.065 158.616 139.341 1.00 74.74 668 MET A N 1
ATOM 2645 C CA . MET A 1 668 ? 182.683 159.228 138.073 1.00 74.74 668 MET A CA 1
ATOM 2646 C C . MET A 1 668 ? 183.046 160.708 138.039 1.00 74.74 668 MET A C 1
ATOM 2647 O O . MET A 1 668 ? 183.575 161.200 137.036 1.00 74.74 668 MET A O 1
ATOM 2661 N N . LEU A 1 669 ? 182.769 161.434 139.124 1.00 73.50 669 LEU A N 1
ATOM 2662 C CA . LEU A 1 669 ? 183.027 162.870 139.147 1.00 73.50 669 LEU A CA 1
ATOM 2663 C C . LEU A 1 669 ? 184.522 163.167 139.196 1.00 73.50 669 LEU A C 1
ATOM 2664 O O . LEU A 1 669 ? 185.022 164.001 138.433 1.00 73.50 669 LEU A O 1
ATOM 2680 N N . ALA A 1 670 ? 185.250 162.494 140.089 1.00 80.74 670 ALA A N 1
ATOM 2681 C CA . ALA A 1 670 ? 186.679 162.759 140.226 1.00 80.74 670 ALA A CA 1
ATOM 2682 C C . ALA A 1 670 ? 187.434 162.401 138.953 1.00 80.74 670 ALA A C 1
ATOM 2683 O O . ALA A 1 670 ? 188.306 163.155 138.506 1.00 80.74 670 ALA A O 1
ATOM 2690 N N . ALA A 1 671 ? 187.113 161.258 138.355 1.00 81.36 671 ALA A N 1
ATOM 2691 C CA . ALA A 1 671 ? 187.797 160.803 137.150 1.00 81.36 671 ALA A CA 1
ATOM 2692 C C . ALA A 1 671 ? 187.001 161.175 135.904 1.00 81.36 671 ALA A C 1
ATOM 2693 O O . ALA A 1 671 ? 187.569 161.384 134.832 1.00 81.36 671 ALA A O 1
ATOM 2700 N N . THR A 1 678 ? 186.666 155.958 133.214 1.00 85.80 678 THR A N 1
ATOM 2701 C CA . THR A 1 678 ? 185.246 156.184 133.456 1.00 85.80 678 THR A CA 1
ATOM 2702 C C . THR A 1 678 ? 184.414 155.808 132.234 1.00 85.80 678 THR A C 1
ATOM 2703 O O . THR A 1 678 ? 183.209 155.583 132.339 1.00 85.80 678 THR A O 1
ATOM 2713 N N . MET A 1 679 ? 185.066 155.742 131.070 1.00 91.96 679 MET A N 1
ATOM 2714 C CA . MET A 1 679 ? 184.353 155.388 129.848 1.00 91.96 679 MET A CA 1
ATOM 2715 C C . MET A 1 679 ? 183.782 153.979 129.924 1.00 91.96 679 MET A C 1
ATOM 2716 O O . MET A 1 679 ? 182.748 153.695 129.309 1.00 91.96 679 MET A O 1
ATOM 2730 N N . VAL A 1 680 ? 184.436 153.085 130.668 1.00 82.88 680 VAL A N 1
ATOM 2731 C CA . VAL A 1 680 ? 183.928 151.722 130.805 1.00 82.88 680 VAL A CA 1
ATOM 2732 C C . VAL A 1 680 ? 182.572 151.731 131.498 1.00 82.88 680 VAL A C 1
ATOM 2733 O O . VAL A 1 680 ? 181.641 151.031 131.083 1.00 82.88 680 VAL A O 1
ATOM 2746 N N . LEU A 1 681 ? 182.439 152.523 132.565 1.00 71.67 681 LEU A N 1
ATOM 2747 C CA . LEU A 1 681 ? 181.164 152.601 133.270 1.00 71.67 681 LEU A CA 1
ATOM 2748 C C . LEU A 1 681 ? 180.074 153.197 132.389 1.00 71.67 681 LEU A C 1
ATOM 2749 O O . LEU A 1 681 ? 178.892 152.881 132.566 1.00 71.67 681 LEU A O 1
ATOM 2765 N N . ASP A 1 682 ? 180.446 154.056 131.441 1.00 71.11 682 ASP A N 1
ATOM 2766 C CA . ASP A 1 682 ? 179.477 154.685 130.554 1.00 71.11 682 ASP A CA 1
ATOM 2767 C C . ASP A 1 682 ? 179.055 153.782 129.402 1.00 71.11 682 ASP A C 1
ATOM 2768 O O . ASP A 1 682 ? 178.118 154.132 128.676 1.00 71.11 682 ASP A O 1
ATOM 2777 N N . ARG A 1 683 ? 179.709 152.636 129.221 1.00 75.90 683 ARG A N 1
ATOM 2778 C CA . ARG A 1 683 ? 179.342 151.733 128.139 1.00 75.90 683 ARG A CA 1
ATOM 2779 C C . ARG A 1 683 ? 177.877 151.335 128.258 1.00 75.90 683 ARG A C 1
ATOM 2780 O O . ARG A 1 683 ? 177.375 151.062 129.352 1.00 75.90 683 ARG A O 1
ATOM 2801 N N . ASN A 1 684 ? 177.189 151.303 127.120 1.00 73.27 684 ASN A N 1
ATOM 2802 C CA . ASN A 1 684 ? 175.750 151.083 127.075 1.00 73.27 684 ASN A CA 1
ATOM 2803 C C . ASN A 1 684 ? 175.459 149.635 126.701 1.00 73.27 684 ASN A C 1
ATOM 2804 O O . ASN A 1 684 ? 175.802 149.193 125.599 1.00 73.27 684 ASN A O 1
ATOM 2815 N N . ILE A 1 685 ? 174.828 148.901 127.620 1.00 71.69 685 ILE A N 1
ATOM 2816 C CA . ILE A 1 685 ? 174.325 147.573 127.286 1.00 71.69 685 ILE A CA 1
ATOM 2817 C C . ILE A 1 685 ? 173.203 147.682 126.261 1.00 71.69 685 ILE A C 1
ATOM 2818 O O . ILE A 1 685 ? 173.141 146.907 125.299 1.00 71.69 685 ILE A O 1
ATOM 2834 N N . VAL A 1 686 ? 172.304 148.641 126.453 1.00 72.55 686 VAL A N 1
ATOM 2835 C CA . VAL A 1 686 ? 171.250 148.944 125.487 1.00 72.55 686 VAL A CA 1
ATOM 2836 C C . VAL A 1 686 ? 171.316 150.433 125.180 1.00 72.55 686 VAL A C 1
ATOM 2837 O O . VAL A 1 686 ? 171.813 151.228 125.994 1.00 72.55 686 VAL A O 1
ATOM 2850 N N . PRO A 1 687 ? 170.825 150.848 124.008 1.00 73.34 687 PRO A N 1
ATOM 2851 C CA . PRO A 1 687 ? 171.020 152.253 123.607 1.00 73.34 687 PRO A CA 1
ATOM 2852 C C . PRO A 1 687 ? 170.501 153.258 124.621 1.00 73.34 687 PRO A C 1
ATOM 2853 O O . PRO A 1 687 ? 171.127 154.307 124.819 1.00 73.34 687 PRO A O 1
ATOM 2864 N N . GLY A 1 688 ? 169.376 152.969 125.280 1.00 68.76 688 GLY A N 1
ATOM 2865 C CA . GLY A 1 688 ? 168.796 153.931 126.201 1.00 68.76 688 GLY A CA 1
ATOM 2866 C C . GLY A 1 688 ? 169.410 153.945 127.583 1.00 68.76 688 GLY A C 1
ATOM 2867 O O . GLY A 1 688 ? 169.350 154.975 128.262 1.00 68.76 688 GLY A O 1
ATOM 2871 N N . LEU A 1 689 ? 170.002 152.834 128.016 1.00 61.72 689 LEU A N 1
ATOM 2872 C CA . LEU A 1 689 ? 170.555 152.709 129.356 1.00 61.72 689 LEU A CA 1
ATOM 2873 C C . LEU A 1 689 ? 172.062 152.504 129.287 1.00 61.72 689 LEU A C 1
ATOM 2874 O O . LEU A 1 689 ? 172.631 152.242 128.224 1.00 61.72 689 LEU A O 1
ATOM 2890 N N . SER A 1 690 ? 172.703 152.629 130.446 1.00 58.27 690 SER A N 1
ATOM 2891 C CA . SER A 1 690 ? 174.136 152.422 130.582 1.00 58.27 690 SER A CA 1
ATOM 2892 C C . SER A 1 690 ? 174.404 151.570 131.814 1.00 58.27 690 SER A C 1
ATOM 2893 O O . SER A 1 690 ? 173.575 151.478 132.724 1.00 58.27 690 SER A O 1
ATOM 2901 N N . ILE A 1 691 ? 175.580 150.940 131.832 1.00 61.88 691 ILE A N 1
ATOM 2902 C CA . ILE A 1 691 ? 175.945 150.087 132.960 1.00 61.88 691 ILE A CA 1
ATOM 2903 C C . ILE A 1 691 ? 175.930 150.891 134.253 1.00 61.88 691 ILE A C 1
ATOM 2904 O O . ILE A 1 691 ? 175.414 150.440 135.282 1.00 61.88 691 ILE A O 1
ATOM 2920 N N . ILE A 1 692 ? 176.497 152.098 134.218 1.00 58.19 692 ILE A N 1
ATOM 2921 C CA . ILE A 1 692 ? 176.497 152.947 135.406 1.00 58.19 692 ILE A CA 1
ATOM 2922 C C . ILE A 1 692 ? 175.070 153.293 135.810 1.00 58.19 692 ILE A C 1
ATOM 2923 O O . ILE A 1 692 ? 174.715 153.247 136.994 1.00 58.19 692 ILE A O 1
ATOM 2939 N N . ASN A 1 693 ? 174.226 153.641 134.836 1.00 53.69 693 ASN A N 1
ATOM 2940 C CA . ASN A 1 693 ? 172.839 153.970 135.147 1.00 53.69 693 ASN A CA 1
ATOM 2941 C C . ASN A 1 693 ? 172.095 152.756 135.688 1.00 53.69 693 ASN A C 1
ATOM 2942 O O . ASN A 1 693 ? 171.290 152.875 136.619 1.00 53.69 693 ASN A O 1
ATOM 2953 N N . LEU A 1 694 ? 172.350 151.576 135.116 1.00 43.31 694 LEU A N 1
ATOM 2954 C CA . LEU A 1 694 ? 171.681 150.369 135.588 1.00 43.31 694 LEU A CA 1
ATOM 2955 C C . LEU A 1 694 ? 172.041 150.075 137.039 1.00 43.31 694 LEU A C 1
ATOM 2956 O O . LEU A 1 694 ? 171.174 149.705 137.839 1.00 43.31 694 LEU A O 1
ATOM 2972 N N . VAL A 1 695 ? 173.317 150.231 137.397 1.00 43.62 695 VAL A N 1
ATOM 2973 C CA . VAL A 1 695 ? 173.730 150.007 138.779 1.00 43.62 695 VAL A CA 1
ATOM 2974 C C . VAL A 1 695 ? 173.038 150.998 139.705 1.00 43.62 695 VAL A C 1
ATOM 2975 O O . VAL A 1 695 ? 172.562 150.634 140.786 1.00 43.62 695 VAL A O 1
ATOM 2988 N N . PHE A 1 696 ? 172.966 152.267 139.295 1.00 43.62 696 PHE A N 1
ATOM 2989 C CA . PHE A 1 696 ? 172.305 153.270 140.122 1.00 43.62 696 PHE A CA 1
ATOM 2990 C C . PHE A 1 696 ? 170.841 152.916 140.348 1.00 43.62 696 PHE A C 1
ATOM 2991 O O . PHE A 1 696 ? 170.326 153.049 141.464 1.00 43.62 696 PHE A O 1
ATOM 3008 N N . PHE A 1 697 ? 170.154 152.465 139.297 1.00 41.99 697 PHE A N 1
ATOM 3009 C CA . PHE A 1 697 ? 168.738 152.135 139.423 1.00 41.99 697 PHE A CA 1
ATOM 3010 C C . PHE A 1 697 ? 168.520 150.987 140.401 1.00 41.99 697 PHE A C 1
ATOM 3011 O O . PHE A 1 697 ? 167.598 151.029 141.224 1.00 41.99 697 PHE A O 1
ATOM 3028 N N . ILE A 1 698 ? 169.356 149.949 140.326 1.00 38.50 698 ILE A N 1
ATOM 3029 C CA . ILE A 1 698 ? 169.179 148.787 141.193 1.00 38.50 698 ILE A CA 1
ATOM 3030 C C . ILE A 1 698 ? 169.400 149.173 142.650 1.00 38.50 698 ILE A C 1
ATOM 3031 O O . ILE A 1 698 ? 168.594 148.843 143.528 1.00 38.50 698 ILE A O 1
ATOM 3047 N N . LEU A 1 699 ? 170.498 149.877 142.931 1.00 41.85 699 LEU A N 1
ATOM 3048 C CA . LEU A 1 699 ? 170.778 150.284 144.305 1.00 41.85 699 LEU A CA 1
ATOM 3049 C C . LEU A 1 699 ? 169.707 151.231 144.828 1.00 41.85 699 LEU A C 1
ATOM 3050 O O . LEU A 1 699 ? 169.264 151.106 145.976 1.00 41.85 699 LEU A O 1
ATOM 3066 N N . CYS A 1 700 ? 169.276 152.187 144.002 1.00 36.60 700 CYS A N 1
ATOM 3067 C CA . CYS A 1 700 ? 168.243 153.121 144.436 1.00 36.60 700 CYS A CA 1
ATOM 3068 C C . CYS A 1 700 ? 166.936 152.397 144.735 1.00 36.60 700 CYS A C 1
ATOM 3069 O O . CYS A 1 700 ? 166.256 152.714 145.718 1.00 36.60 700 CYS A O 1
ATOM 3077 N N . THR A 1 701 ? 166.566 151.426 143.897 1.00 31.03 701 THR A N 1
ATOM 3078 C CA . THR A 1 701 ? 165.338 150.676 144.139 1.00 31.03 701 THR A CA 1
ATOM 3079 C C . THR A 1 701 ? 165.410 149.920 145.460 1.00 31.03 701 THR A C 1
ATOM 3080 O O . THR A 1 701 ? 164.438 149.897 146.224 1.00 31.03 701 THR A O 1
ATOM 3091 N N . PHE A 1 702 ? 166.554 149.295 145.746 1.00 31.35 702 PHE A N 1
ATOM 3092 C CA . PHE A 1 702 ? 166.709 148.591 147.015 1.00 31.35 702 PHE A CA 1
ATOM 3093 C C . PHE A 1 702 ? 166.608 149.554 148.190 1.00 31.35 702 PHE A C 1
ATOM 3094 O O . PHE A 1 702 ? 165.958 149.252 149.197 1.00 31.35 702 PHE A O 1
ATOM 3111 N N . VAL A 1 703 ? 167.246 150.721 148.080 1.00 34.41 703 VAL A N 1
ATOM 3112 C CA . VAL A 1 703 ? 167.199 151.699 149.163 1.00 34.41 703 VAL A CA 1
ATOM 3113 C C . VAL A 1 703 ? 165.770 152.181 149.379 1.00 34.41 703 VAL A C 1
ATOM 3114 O O . VAL A 1 703 ? 165.289 152.270 150.514 1.00 34.41 703 VAL A O 1
ATOM 3127 N N . GLN A 1 704 ? 165.071 152.503 148.289 1.00 37.61 704 GLN A N 1
ATOM 3128 C CA . GLN A 1 704 ? 163.701 152.990 148.410 1.00 37.61 704 GLN A CA 1
ATOM 3129 C C . GLN A 1 704 ? 162.785 151.921 148.992 1.00 37.61 704 GLN A C 1
ATOM 3130 O O . GLN A 1 704 ? 161.959 152.209 149.866 1.00 37.61 704 GLN A O 1
ATOM 3144 N N . THR A 1 705 ? 162.915 150.680 148.518 1.00 32.01 705 THR A N 1
ATOM 3145 C CA . THR A 1 705 ? 162.045 149.611 148.998 1.00 32.01 705 THR A CA 1
ATOM 3146 C C . THR A 1 705 ? 162.322 149.281 150.460 1.00 32.01 705 THR A C 1
ATOM 3147 O O . THR A 1 705 ? 161.386 149.101 151.248 1.00 32.01 705 THR A O 1
ATOM 3158 N N . LEU A 1 706 ? 163.596 149.198 150.840 1.00 35.28 706 LEU A N 1
ATOM 3159 C CA . LEU A 1 706 ? 163.970 148.806 152.196 1.00 35.28 706 LEU A CA 1
ATOM 3160 C C . LEU A 1 706 ? 164.183 150.022 153.095 1.00 35.28 706 LEU A C 1
ATOM 3161 O O . LEU A 1 706 ? 163.530 150.156 154.134 1.00 35.28 706 LEU A O 1
ATOM 3177 N N . GLY A 1 707 ? 165.095 150.913 152.706 1.00 37.87 707 GLY A N 1
ATOM 3178 C CA . GLY A 1 707 ? 165.381 152.071 153.537 1.00 37.87 707 GLY A CA 1
ATOM 3179 C C . GLY A 1 707 ? 164.191 153.001 153.679 1.00 37.87 707 GLY A C 1
ATOM 3180 O O . GLY A 1 707 ? 163.939 153.538 154.761 1.00 37.87 707 GLY A O 1
ATOM 3184 N N . GLY A 1 708 ? 163.447 153.204 152.596 1.00 35.91 708 GLY A N 1
ATOM 3185 C CA . GLY A 1 708 ? 162.313 154.103 152.601 1.00 35.91 708 GLY A CA 1
ATOM 3186 C C . GLY A 1 708 ? 161.021 153.524 153.126 1.00 35.91 708 GLY A C 1
ATOM 3187 O O . GLY A 1 708 ? 160.014 154.236 153.171 1.00 35.91 708 GLY A O 1
ATOM 3191 N N . ARG A 1 709 ? 161.010 152.250 153.523 1.00 39.94 709 ARG A N 1
ATOM 3192 C CA . ARG A 1 709 ? 159.779 151.643 154.019 1.00 39.94 709 ARG A CA 1
ATOM 3193 C C . ARG A 1 709 ? 159.276 152.366 155.262 1.00 39.94 709 ARG A C 1
ATOM 3194 O O . ARG A 1 709 ? 158.086 152.685 155.371 1.00 39.94 709 ARG A O 1
ATOM 3215 N N . TYR A 1 710 ? 160.171 152.635 156.214 1.00 47.54 710 TYR A N 1
ATOM 3216 C CA . TYR A 1 710 ? 159.758 153.315 157.437 1.00 47.54 710 TYR A CA 1
ATOM 3217 C C . TYR A 1 710 ? 159.446 154.782 157.174 1.00 47.54 710 TYR A C 1
ATOM 3218 O O . TYR A 1 710 ? 158.582 155.368 157.837 1.00 47.54 710 TYR A O 1
ATOM 3236 N N . PHE A 1 711 ? 160.147 155.398 156.220 1.00 43.62 711 PHE A N 1
ATOM 3237 C CA . PHE A 1 711 ? 159.844 156.781 155.867 1.00 43.62 711 PHE A CA 1
ATOM 3238 C C . PHE A 1 711 ? 158.434 156.905 155.303 1.00 43.62 711 PHE A C 1
ATOM 3239 O O . PHE A 1 711 ? 157.703 157.845 155.637 1.00 43.62 711 PHE A O 1
ATOM 3256 N N . TYR A 1 712 ? 158.035 155.964 154.444 1.00 45.67 712 TYR A N 1
ATOM 3257 C CA . TYR A 1 712 ? 156.720 156.041 153.817 1.00 45.67 712 TYR A CA 1
ATOM 3258 C C . TYR A 1 712 ? 155.608 155.943 154.855 1.00 45.67 712 TYR A C 1
ATOM 3259 O O . TYR A 1 712 ? 154.642 156.714 154.822 1.00 45.67 712 TYR A O 1
ATOM 3277 N N . VAL A 1 713 ? 155.727 154.997 155.789 1.00 48.32 713 VAL A N 1
ATOM 3278 C CA . VAL A 1 713 ? 154.681 154.821 156.793 1.00 48.32 713 VAL A CA 1
ATOM 3279 C C . VAL A 1 713 ? 154.657 156.005 157.752 1.00 48.32 713 VAL A C 1
ATOM 3280 O O . VAL A 1 713 ? 153.584 156.465 158.162 1.00 48.32 713 VAL A O 1
ATOM 3293 N N . GLN A 1 714 ? 155.831 156.516 158.129 1.00 48.32 714 GLN A N 1
ATOM 3294 C CA . GLN A 1 714 ? 155.874 157.684 159.003 1.00 48.32 714 GLN A CA 1
ATOM 3295 C C . GLN A 1 714 ? 155.207 158.883 158.343 1.00 48.32 714 GLN A C 1
ATOM 3296 O O . GLN A 1 714 ? 154.427 159.599 158.981 1.00 48.32 714 GLN A O 1
ATOM 3310 N N . ALA A 1 715 ? 155.503 159.120 157.063 1.00 50.19 715 ALA A N 1
ATOM 3311 C CA . ALA A 1 715 ? 154.798 160.164 156.328 1.00 50.19 715 ALA A CA 1
ATOM 3312 C C . ALA A 1 715 ? 153.322 159.822 156.181 1.00 50.19 715 ALA A C 1
ATOM 3313 O O . ALA A 1 715 ? 152.458 160.701 156.285 1.00 50.19 715 ALA A O 1
ATOM 3320 N N . TYR A 1 716 ? 153.014 158.546 155.940 1.00 64.62 716 TYR A N 1
ATOM 3321 C CA . TYR A 1 716 ? 151.621 158.123 155.838 1.00 64.62 716 TYR A CA 1
ATOM 3322 C C . TYR A 1 716 ? 150.877 158.391 157.140 1.00 64.62 716 TYR A C 1
ATOM 3323 O O . TYR A 1 716 ? 149.736 158.869 157.131 1.00 64.62 716 TYR A O 1
ATOM 3341 N N . LYS A 1 717 ? 151.510 158.086 158.275 1.00 67.84 717 LYS A N 1
ATOM 3342 C CA . LYS A 1 717 ? 150.902 158.395 159.564 1.00 67.84 717 LYS A CA 1
ATOM 3343 C C . LYS A 1 717 ? 150.770 159.900 159.761 1.00 67.84 717 LYS A C 1
ATOM 3344 O O . LYS A 1 717 ? 149.766 160.378 160.301 1.00 67.84 717 LYS A O 1
ATOM 3363 N N . SER A 1 718 ? 151.777 160.663 159.328 1.00 65.81 718 SER A N 1
ATOM 3364 C CA . SER A 1 718 ? 151.727 162.113 159.486 1.00 65.81 718 SER A CA 1
ATOM 3365 C C . SER A 1 718 ? 150.551 162.710 158.724 1.00 65.81 718 SER A C 1
ATOM 3366 O O . SER A 1 718 ? 149.878 163.621 159.221 1.00 65.81 718 SER A O 1
ATOM 3374 N N . LEU A 1 719 ? 150.289 162.214 157.513 1.00 67.85 719 LEU A N 1
ATOM 3375 C CA . LEU A 1 719 ? 149.167 162.729 156.735 1.00 67.85 719 LEU A CA 1
ATOM 3376 C C . LEU A 1 719 ? 147.850 162.510 157.467 1.00 67.85 719 LEU A C 1
ATOM 3377 O O . LEU A 1 719 ? 146.970 163.379 157.453 1.00 67.85 719 LEU A O 1
ATOM 3393 N N . LYS A 1 720 ? 147.693 161.352 158.113 1.00 74.01 720 LYS A N 1
ATOM 3394 C CA . LYS A 1 720 ? 146.502 161.111 158.919 1.00 74.01 720 LYS A CA 1
ATOM 3395 C C . LYS A 1 720 ? 146.392 162.092 160.078 1.00 74.01 720 LYS A C 1
ATOM 3396 O O . LYS A 1 720 ? 145.295 162.282 160.614 1.00 74.01 720 LYS A O 1
ATOM 3415 N N . HIS A 1 721 ? 147.499 162.715 160.473 1.00 79.44 721 HIS A N 1
ATOM 3416 C CA . HIS A 1 721 ? 147.503 163.730 161.517 1.00 79.44 721 HIS A CA 1
ATOM 3417 C C . HIS A 1 721 ? 147.237 165.128 160.975 1.00 79.44 721 HIS A C 1
ATOM 3418 O O . HIS A 1 721 ? 147.249 166.090 161.750 1.00 79.44 721 HIS A O 1
ATOM 3432 N N . LYS A 1 722 ? 146.997 165.262 159.670 1.00 81.91 722 LYS A N 1
ATOM 3433 C CA . LYS A 1 722 ? 146.740 166.561 159.050 1.00 81.91 722 LYS A CA 1
ATOM 3434 C C . LYS A 1 722 ? 147.914 167.513 159.266 1.00 81.91 722 LYS A C 1
ATOM 3435 O O . LYS A 1 722 ? 147.734 168.714 159.473 1.00 81.91 722 LYS A O 1
ATOM 3454 N N . ALA A 1 723 ? 149.128 166.969 159.217 1.00 72.45 723 ALA A N 1
ATOM 3455 C CA . ALA A 1 723 ? 150.333 167.767 159.382 1.00 72.45 723 ALA A CA 1
ATOM 3456 C C . ALA A 1 723 ? 151.449 167.158 158.549 1.00 72.45 723 ALA A C 1
ATOM 3457 O O . ALA A 1 723 ? 151.424 165.971 158.212 1.00 72.45 723 ALA A O 1
ATOM 3464 N N . THR A 1 724 ? 152.433 167.991 158.219 1.00 59.16 724 THR A N 1
ATOM 3465 C CA . THR A 1 724 ? 153.595 167.580 157.444 1.00 59.16 724 THR A CA 1
ATOM 3466 C C . THR A 1 724 ? 154.858 167.856 158.246 1.00 59.16 724 THR A C 1
ATOM 3467 O O . THR A 1 724 ? 154.973 168.894 158.905 1.00 59.16 724 THR A O 1
ATOM 3478 N N . ASN A 1 725 ? 155.804 166.922 158.187 1.00 52.73 725 ASN A N 1
ATOM 3479 C CA . ASN A 1 725 ? 157.036 167.009 158.959 1.00 52.73 725 ASN A CA 1
ATOM 3480 C C . ASN A 1 725 ? 158.188 166.545 158.074 1.00 52.73 725 ASN A C 1
ATOM 3481 O O . ASN A 1 725 ? 158.053 166.432 156.852 1.00 52.73 725 ASN A O 1
ATOM 3492 N N . MET A 1 726 ? 159.336 166.277 158.701 1.00 48.01 726 MET A N 1
ATOM 3493 C CA . MET A 1 726 ? 160.521 165.892 157.942 1.00 48.01 726 MET A CA 1
ATOM 3494 C C . MET A 1 726 ? 160.279 164.614 157.148 1.00 48.01 726 MET A C 1
ATOM 3495 O O . MET A 1 726 ? 160.715 164.499 155.997 1.00 48.01 726 MET A O 1
ATOM 3509 N N . ASP A 1 727 ? 159.582 163.643 157.743 1.00 45.31 727 ASP A N 1
ATOM 3510 C CA . ASP A 1 727 ? 159.336 162.386 157.045 1.00 45.31 727 ASP A CA 1
ATOM 3511 C C . ASP A 1 727 ? 158.555 162.617 155.757 1.00 45.31 727 ASP A C 1
ATOM 3512 O O . ASP A 1 727 ? 158.866 162.021 154.719 1.00 45.31 727 ASP A O 1
ATOM 3521 N N . VAL A 1 728 ? 157.538 163.479 155.803 1.00 48.60 728 VAL A N 1
ATOM 3522 C CA . VAL A 1 728 ? 156.783 163.796 154.593 1.00 48.60 728 VAL A CA 1
ATOM 3523 C C . VAL A 1 728 ? 157.685 164.473 153.569 1.00 48.60 728 VAL A C 1
ATOM 3524 O O . VAL A 1 728 ? 157.626 164.172 152.371 1.00 48.60 728 VAL A O 1
ATOM 3537 N N . LEU A 1 729 ? 158.530 165.402 154.023 1.00 40.21 729 LEU A N 1
ATOM 3538 C CA . LEU A 1 729 ? 159.412 166.115 153.105 1.00 40.21 729 LEU A CA 1
ATOM 3539 C C . LEU A 1 729 ? 160.333 165.151 152.367 1.00 40.21 729 LEU A C 1
ATOM 3540 O O . LEU A 1 729 ? 160.464 165.213 151.140 1.00 40.21 729 LEU A O 1
ATOM 3556 N N . ILE A 1 730 ? 160.980 164.245 153.103 1.00 41.05 730 ILE A N 1
ATOM 3557 C CA . ILE A 1 730 ? 161.913 163.312 152.478 1.00 41.05 730 ILE A CA 1
ATOM 3558 C C . ILE A 1 730 ? 161.178 162.380 151.524 1.00 41.05 730 ILE A C 1
ATOM 3559 O O . ILE A 1 730 ? 161.636 162.128 150.403 1.00 41.05 730 ILE A O 1
ATOM 3575 N N . VAL A 1 731 ? 160.027 161.857 151.947 1.00 40.97 731 VAL A N 1
ATOM 3576 C CA . VAL A 1 731 ? 159.291 160.912 151.111 1.00 40.97 731 VAL A CA 1
ATOM 3577 C C . VAL A 1 731 ? 158.888 161.571 149.798 1.00 40.97 731 VAL A C 1
ATOM 3578 O O . VAL A 1 731 ? 159.034 160.987 148.718 1.00 40.97 731 VAL A O 1
ATOM 3591 N N . LEU A 1 732 ? 158.372 162.799 149.871 1.00 30.40 732 LEU A N 1
ATOM 3592 C CA . LEU A 1 732 ? 157.950 163.496 148.660 1.00 30.40 732 LEU A CA 1
ATOM 3593 C C . LEU A 1 732 ? 159.134 163.761 147.738 1.00 30.40 732 LEU A C 1
ATOM 3594 O O . LEU A 1 732 ? 159.050 163.551 146.523 1.00 30.40 732 LEU A O 1
ATOM 3610 N N . ALA A 1 733 ? 160.252 164.224 148.301 1.00 29.34 733 ALA A N 1
ATOM 3611 C CA . ALA A 1 733 ? 161.414 164.549 147.479 1.00 29.34 733 ALA A CA 1
ATOM 3612 C C . ALA A 1 733 ? 162.013 163.296 146.853 1.00 29.34 733 ALA A C 1
ATOM 3613 O O . ALA A 1 733 ? 162.265 163.251 145.643 1.00 29.34 733 ALA A O 1
ATOM 3620 N N . THR A 1 734 ? 162.251 162.264 147.665 1.00 39.53 734 THR A N 1
ATOM 3621 C CA . THR A 1 734 ? 162.859 161.043 147.145 1.00 39.53 734 THR A CA 1
ATOM 3622 C C . THR A 1 734 ? 161.948 160.357 146.135 1.00 39.53 734 THR A C 1
ATOM 3623 O O . THR A 1 734 ? 162.411 159.881 145.093 1.00 39.53 734 THR A O 1
ATOM 3634 N N . THR A 1 735 ? 160.647 160.295 146.427 1.00 41.58 735 THR A N 1
ATOM 3635 C CA . THR A 1 735 ? 159.719 159.636 145.513 1.00 41.58 735 THR A CA 1
ATOM 3636 C C . THR A 1 735 ? 159.671 160.350 144.168 1.00 41.58 735 THR A C 1
ATOM 3637 O O . THR A 1 735 ? 159.666 159.703 143.114 1.00 41.58 735 THR A O 1
ATOM 3648 N N . ILE A 1 736 ? 159.632 161.684 144.182 1.00 38.48 736 ILE A N 1
ATOM 3649 C CA . ILE A 1 736 ? 159.593 162.438 142.931 1.00 38.48 736 ILE A CA 1
ATOM 3650 C C . ILE A 1 736 ? 160.869 162.202 142.133 1.00 38.48 736 ILE A C 1
ATOM 3651 O O . ILE A 1 736 ? 160.831 161.977 140.917 1.00 38.48 736 ILE A O 1
ATOM 3667 N N . ALA A 1 737 ? 162.020 162.251 142.806 1.00 39.54 737 ALA A N 1
ATOM 3668 C CA . ALA A 1 737 ? 163.288 162.033 142.117 1.00 39.54 737 ALA A CA 1
ATOM 3669 C C . ALA A 1 737 ? 163.360 160.626 141.538 1.00 39.54 737 ALA A C 1
ATOM 3670 O O . ALA A 1 737 ? 163.786 160.433 140.393 1.00 39.54 737 ALA A O 1
ATOM 3677 N N . TYR A 1 738 ? 162.947 159.625 142.319 1.00 43.62 738 TYR A N 1
ATOM 3678 C CA . TYR A 1 738 ? 162.975 158.251 141.828 1.00 43.62 738 TYR A CA 1
ATOM 3679 C C . TYR A 1 738 ? 162.022 158.064 140.655 1.00 43.62 738 TYR A C 1
ATOM 3680 O O . TYR A 1 738 ? 162.369 157.416 139.661 1.00 43.62 738 TYR A O 1
ATOM 3698 N N . ILE A 1 739 ? 160.814 158.623 140.752 1.00 41.49 739 ILE A N 1
ATOM 3699 C CA . ILE A 1 739 ? 159.838 158.462 139.678 1.00 41.49 739 ILE A CA 1
ATOM 3700 C C . ILE A 1 739 ? 160.348 159.105 138.395 1.00 41.49 739 ILE A C 1
ATOM 3701 O O . ILE A 1 739 ? 160.265 158.515 137.312 1.00 41.49 739 ILE A O 1
ATOM 3717 N N . TYR A 1 740 ? 160.888 160.322 138.496 1.00 43.62 740 TYR A N 1
ATOM 3718 C CA . TYR A 1 740 ? 161.378 161.006 137.304 1.00 43.62 740 TYR A CA 1
ATOM 3719 C C . TYR A 1 740 ? 162.519 160.233 136.656 1.00 43.62 740 TYR A C 1
ATOM 3720 O O . TYR A 1 740 ? 162.581 160.117 135.427 1.00 43.62 740 TYR A O 1
ATOM 3738 N N . SER A 1 741 ? 163.430 159.693 137.468 1.00 49.77 741 SER A N 1
ATOM 3739 C CA . SER A 1 741 ? 164.559 158.948 136.921 1.00 49.77 741 SER A CA 1
ATOM 3740 C C . SER A 1 741 ? 164.080 157.743 136.121 1.00 49.77 741 SER A C 1
ATOM 3741 O O . SER A 1 741 ? 164.607 157.448 135.042 1.00 49.77 741 SER A O 1
ATOM 3749 N N . VAL A 1 742 ? 163.079 157.030 136.640 1.00 43.47 742 VAL A N 1
ATOM 3750 C CA . VAL A 1 742 ? 162.549 155.869 135.930 1.00 43.47 742 VAL A CA 1
ATOM 3751 C C . VAL A 1 742 ? 161.923 156.292 134.606 1.00 43.47 742 VAL A C 1
ATOM 3752 O O . VAL A 1 742 ? 162.135 155.650 133.570 1.00 43.47 742 VAL A O 1
ATOM 3765 N N . VAL A 1 743 ? 161.142 157.374 134.618 1.00 45.64 743 VAL A N 1
ATOM 3766 C CA . VAL A 1 743 ? 160.439 157.795 133.408 1.00 45.64 743 VAL A CA 1
ATOM 3767 C C . VAL A 1 743 ? 161.429 158.177 132.314 1.00 45.64 743 VAL A C 1
ATOM 3768 O O . VAL A 1 743 ? 161.271 157.785 131.151 1.00 45.64 743 VAL A O 1
ATOM 3781 N N . ILE A 1 744 ? 162.462 158.947 132.662 1.00 50.48 744 ILE A N 1
ATOM 3782 C CA . ILE A 1 744 ? 163.438 159.356 131.656 1.00 50.48 744 ILE A CA 1
ATOM 3783 C C . ILE A 1 744 ? 164.199 158.146 131.127 1.00 50.48 744 ILE A C 1
ATOM 3784 O O . ILE A 1 744 ? 164.569 158.094 129.948 1.00 50.48 744 ILE A O 1
ATOM 3800 N N . LEU A 1 745 ? 164.458 157.160 131.988 1.00 52.28 745 LEU A N 1
ATOM 3801 C CA . LEU A 1 745 ? 165.102 155.935 131.528 1.00 52.28 745 LEU A CA 1
ATOM 3802 C C . LEU A 1 745 ? 164.201 155.170 130.566 1.00 52.28 745 LEU A C 1
ATOM 3803 O O . LEU A 1 745 ? 164.664 154.663 129.538 1.00 52.28 745 LEU A O 1
ATOM 3819 N N . THR A 1 746 ? 162.908 155.077 130.885 1.00 48.99 746 THR A N 1
ATOM 3820 C CA . THR A 1 746 ? 161.991 154.321 130.037 1.00 48.99 746 THR A CA 1
ATOM 3821 C C . THR A 1 746 ? 161.856 154.959 128.660 1.00 48.99 746 THR A C 1
ATOM 3822 O O . THR A 1 746 ? 161.899 154.262 127.639 1.00 48.99 746 THR A O 1
ATOM 3833 N N . VAL A 1 747 ? 161.694 156.282 128.608 1.00 54.13 747 VAL A N 1
ATOM 3834 C CA . VAL A 1 747 ? 161.551 156.954 127.320 1.00 54.13 747 VAL A CA 1
ATOM 3835 C C . VAL A 1 747 ? 162.847 156.858 126.526 1.00 54.13 747 VAL A C 1
ATOM 3836 O O . VAL A 1 747 ? 162.829 156.701 125.299 1.00 54.13 747 VAL A O 1
ATOM 3849 N N . ALA A 1 748 ? 163.991 156.951 127.207 1.00 60.80 748 ALA A N 1
ATOM 3850 C CA . ALA A 1 748 ? 165.269 156.802 126.520 1.00 60.80 748 ALA A CA 1
ATOM 3851 C C . ALA A 1 748 ? 165.397 155.417 125.900 1.00 60.80 748 ALA A C 1
ATOM 3852 O O . ALA A 1 748 ? 165.862 155.277 124.762 1.00 60.80 748 ALA A O 1
ATOM 3859 N N . MET A 1 749 ? 164.991 154.378 126.634 1.00 68.48 749 MET A N 1
ATOM 3860 C CA . MET A 1 749 ? 165.015 153.029 126.078 1.00 68.48 749 MET A CA 1
ATOM 3861 C C . MET A 1 749 ? 164.080 152.917 124.881 1.00 68.48 749 MET A C 1
ATOM 3862 O O . MET A 1 749 ? 164.430 152.307 123.864 1.00 68.48 749 MET A O 1
ATOM 3876 N N . VAL A 1 750 ? 162.883 153.498 124.984 1.00 67.05 750 VAL A N 1
ATOM 3877 C CA . VAL A 1 750 ? 161.948 153.475 123.863 1.00 67.05 750 VAL A CA 1
ATOM 3878 C C . VAL A 1 750 ? 162.523 154.237 122.676 1.00 67.05 750 VAL A C 1
ATOM 3879 O O . VAL A 1 750 ? 162.440 153.784 121.528 1.00 67.05 750 VAL A O 1
ATOM 3892 N N . GLU A 1 751 ? 163.113 155.404 122.932 1.00 77.12 751 GLU A N 1
ATOM 3893 C CA . GLU A 1 751 ? 163.691 156.225 121.875 1.00 77.12 751 GLU A CA 1
ATOM 3894 C C . GLU A 1 751 ? 165.097 155.788 121.485 1.00 77.12 751 GLU A C 1
ATOM 3895 O O . GLU A 1 751 ? 165.645 156.331 120.520 1.00 77.12 751 GLU A O 1
ATOM 3907 N N . LYS A 1 752 ? 165.678 154.824 122.193 1.00 76.92 752 LYS A N 1
ATOM 3908 C CA . LYS A 1 752 ? 167.030 154.328 121.934 1.00 76.92 752 LYS A CA 1
ATOM 3909 C C . LYS A 1 752 ? 167.978 155.477 121.593 1.00 76.92 752 LYS A C 1
ATOM 3910 O O . LYS A 1 752 ? 168.611 155.517 120.538 1.00 76.92 752 LYS A O 1
ATOM 3929 N N . ALA A 1 753 ? 168.062 156.426 122.522 1.00 77.27 753 ALA A N 1
ATOM 3930 C CA . ALA A 1 753 ? 168.934 157.576 122.342 1.00 77.27 753 ALA A CA 1
ATOM 3931 C C . ALA A 1 753 ? 170.398 157.155 122.393 1.00 77.27 753 ALA A C 1
ATOM 3932 O O . ALA A 1 753 ? 170.767 156.183 123.057 1.00 77.27 753 ALA A O 1
ATOM 3939 N N . ASP A 1 754 ? 171.238 157.903 121.674 1.00 80.10 754 ASP A N 1
ATOM 3940 C CA . ASP A 1 754 ? 172.662 157.586 121.640 1.00 80.10 754 ASP A CA 1
ATOM 3941 C C . ASP A 1 754 ? 173.293 157.723 123.020 1.00 80.10 754 ASP A C 1
ATOM 3942 O O . ASP A 1 754 ? 174.110 156.887 123.423 1.00 80.10 754 ASP A O 1
ATOM 3951 N N . LYS A 1 755 ? 172.928 158.768 123.758 1.00 75.73 755 LYS A N 1
ATOM 3952 C CA . LYS A 1 755 ? 173.477 159.040 125.079 1.00 75.73 755 LYS A CA 1
ATOM 3953 C C . LYS A 1 755 ? 172.376 158.911 126.122 1.00 75.73 755 LYS A C 1
ATOM 3954 O O . LYS A 1 755 ? 171.297 159.493 125.967 1.00 75.73 755 LYS A O 1
ATOM 3973 N N . SER A 1 756 ? 172.651 158.152 127.178 1.00 61.54 756 SER A N 1
ATOM 3974 C CA . SER A 1 756 ? 171.662 157.959 128.226 1.00 61.54 756 SER A CA 1
ATOM 3975 C C . SER A 1 756 ? 171.455 159.262 128.999 1.00 61.54 756 SER A C 1
ATOM 3976 O O . SER A 1 756 ? 172.412 160.010 129.221 1.00 61.54 756 SER A O 1
ATOM 3984 N N . PRO A 1 757 ? 170.229 159.560 129.421 1.00 54.39 757 PRO A N 1
ATOM 3985 C CA . PRO A 1 757 ? 169.991 160.798 130.169 1.00 54.39 757 PRO A CA 1
ATOM 3986 C C . PRO A 1 757 ? 170.505 160.704 131.597 1.00 54.39 757 PRO A C 1
ATOM 3987 O O . PRO A 1 757 ? 170.689 159.621 132.157 1.00 54.39 757 PRO A O 1
ATOM 3998 N N . GLU A 1 758 ? 170.739 161.873 132.186 1.00 55.26 758 GLU A N 1
ATOM 3999 C CA . GLU A 1 758 ? 171.180 161.937 133.572 1.00 55.26 758 GLU A CA 1
ATOM 4000 C C . GLU A 1 758 ? 170.027 161.606 134.511 1.00 55.26 758 GLU A C 1
ATOM 4001 O O . GLU A 1 758 ? 168.909 162.101 134.347 1.00 55.26 758 GLU A O 1
ATOM 4013 N N . THR A 1 759 ? 170.307 160.767 135.503 1.00 57.25 759 THR A N 1
ATOM 4014 C CA . THR A 1 759 ? 169.313 160.310 136.461 1.00 57.25 759 THR A CA 1
ATOM 4015 C C . THR A 1 759 ? 169.587 160.909 137.834 1.00 57.25 759 THR A C 1
ATOM 4016 O O . THR A 1 759 ? 170.715 161.289 138.160 1.00 57.25 759 THR A O 1
ATOM 4027 N N . PHE A 1 760 ? 168.529 160.990 138.640 1.00 43.62 760 PHE A N 1
ATOM 4028 C CA . PHE A 1 760 ? 168.598 161.540 139.993 1.00 43.62 760 PHE A CA 1
ATOM 4029 C C . PHE A 1 760 ? 168.552 160.445 141.051 1.00 43.62 760 PHE A C 1
ATOM 4030 O O . PHE A 1 760 ? 167.973 160.630 142.125 1.00 43.62 760 PHE A O 1
ATOM 4047 N N . PHE A 1 761 ? 169.158 159.289 140.770 1.00 43.62 761 PHE A N 1
ATOM 4048 C CA . PHE A 1 761 ? 169.210 158.207 141.745 1.00 43.62 761 PHE A CA 1
ATOM 4049 C C . PHE A 1 761 ? 170.139 158.509 142.912 1.00 43.62 761 PHE A C 1
ATOM 4050 O O . PHE A 1 761 ? 170.142 157.751 143.888 1.00 43.62 761 PHE A O 1
ATOM 4067 N N . ASP A 1 762 ? 170.930 159.579 142.833 1.00 50.06 762 ASP A N 1
ATOM 4068 C CA . ASP A 1 762 ? 171.840 159.908 143.925 1.00 50.06 762 ASP A CA 1
ATOM 4069 C C . ASP A 1 762 ? 171.084 160.439 145.137 1.00 50.06 762 ASP A C 1
ATOM 4070 O O . ASP A 1 762 ? 171.457 160.156 146.281 1.00 50.06 762 ASP A O 1
ATOM 4079 N N . THR A 1 763 ? 170.021 161.216 144.907 1.00 40.68 763 THR A N 1
ATOM 4080 C CA . THR A 1 763 ? 169.349 161.900 146.011 1.00 40.68 763 THR A CA 1
ATOM 4081 C C . THR A 1 763 ? 168.735 160.936 147.019 1.00 40.68 763 THR A C 1
ATOM 4082 O O . THR A 1 763 ? 169.012 161.072 148.224 1.00 40.68 763 THR A O 1
ATOM 4093 N N . PRO A 1 764 ? 167.917 159.962 146.624 1.00 39.89 764 PRO A N 1
ATOM 4094 C CA . PRO A 1 764 ? 167.180 159.167 147.623 1.00 39.89 764 PRO A CA 1
ATOM 4095 C C . PRO A 1 764 ? 168.117 158.446 148.578 1.00 39.89 764 PRO A C 1
ATOM 4096 O O . PRO A 1 764 ? 167.873 158.436 149.794 1.00 39.89 764 PRO A O 1
ATOM 4107 N N . PRO A 1 765 ? 169.196 157.826 148.084 1.00 40.27 765 PRO A N 1
ATOM 4108 C CA . PRO A 1 765 ? 170.171 157.249 149.029 1.00 40.27 765 PRO A CA 1
ATOM 4109 C C . PRO A 1 765 ? 170.769 158.287 149.961 1.00 40.27 765 PRO A C 1
ATOM 4110 O O . PRO A 1 765 ? 171.039 157.993 151.133 1.00 40.27 765 PRO A O 1
ATOM 4121 N N . MET A 1 766 ? 170.984 159.504 149.462 1.00 41.73 766 MET A N 1
ATOM 4122 C CA . MET A 1 766 ? 171.651 160.531 150.255 1.00 41.73 766 MET A CA 1
ATOM 4123 C C . MET A 1 766 ? 170.765 161.008 151.400 1.00 41.73 766 MET A C 1
ATOM 4124 O O . MET A 1 766 ? 171.222 161.138 152.542 1.00 41.73 766 MET A O 1
ATOM 4138 N N . LEU A 1 767 ? 169.489 161.274 151.114 1.00 40.20 767 LEU A N 1
ATOM 4139 C CA . LEU A 1 767 ? 168.600 161.816 152.138 1.00 40.20 767 LEU A CA 1
ATOM 4140 C C . LEU A 1 767 ? 168.253 160.762 153.183 1.00 40.20 767 LEU A C 1
ATOM 4141 O O . LEU A 1 767 ? 168.245 161.043 154.386 1.00 40.20 767 LEU A O 1
ATOM 4157 N N . PHE A 1 768 ? 167.966 159.536 152.741 1.00 38.46 768 PHE A N 1
ATOM 4158 C CA . PHE A 1 768 ? 167.564 158.489 153.676 1.00 38.46 768 PHE A CA 1
ATOM 4159 C C . PHE A 1 768 ? 168.666 158.206 154.689 1.00 38.46 768 PHE A C 1
ATOM 4160 O O . PHE A 1 768 ? 168.397 158.018 155.881 1.00 38.46 768 PHE A O 1
ATOM 4177 N N . MET A 1 769 ? 169.917 158.168 154.231 1.00 41.24 769 MET A N 1
ATOM 4178 C CA . MET A 1 769 ? 171.027 157.832 155.115 1.00 41.24 769 MET A CA 1
ATOM 4179 C C . MET A 1 769 ? 171.148 158.836 156.257 1.00 41.24 769 MET A C 1
ATOM 4180 O O . MET A 1 769 ? 171.203 158.460 157.433 1.00 41.24 769 MET A O 1
ATOM 4194 N N . PHE A 1 770 ? 171.191 160.128 155.925 1.00 38.66 770 PHE A N 1
ATOM 4195 C CA . PHE A 1 770 ? 171.405 161.144 156.950 1.00 38.66 770 PHE A CA 1
ATOM 4196 C C . PHE A 1 770 ? 170.156 161.362 157.796 1.00 38.66 770 PHE A C 1
ATOM 4197 O O . PHE A 1 770 ? 170.247 161.491 159.022 1.00 38.66 770 PHE A O 1
ATOM 4214 N N . ILE A 1 771 ? 168.981 161.410 157.164 1.00 38.57 771 ILE A N 1
ATOM 4215 C CA . ILE A 1 771 ? 167.751 161.616 157.922 1.00 38.57 771 ILE A CA 1
ATOM 4216 C C . ILE A 1 771 ? 167.515 160.456 158.880 1.00 38.57 771 ILE A C 1
ATOM 4217 O O . ILE A 1 771 ? 167.138 160.659 160.040 1.00 38.57 771 ILE A O 1
ATOM 4233 N N . ALA A 1 772 ? 167.729 159.224 158.414 1.00 37.66 772 ALA A N 1
ATOM 4234 C CA . ALA A 1 772 ? 167.589 158.072 159.298 1.00 37.66 772 ALA A CA 1
ATOM 4235 C C . ALA A 1 772 ? 168.592 158.139 160.442 1.00 37.66 772 ALA A C 1
ATOM 4236 O O . ALA A 1 772 ? 168.258 157.824 161.590 1.00 37.66 772 ALA A O 1
ATOM 4243 N N . LEU A 1 773 ? 169.828 158.546 160.147 1.00 43.62 773 LEU A N 1
ATOM 4244 C CA . LEU A 1 773 ? 170.822 158.709 161.202 1.00 43.62 773 LEU A CA 1
ATOM 4245 C C . LEU A 1 773 ? 170.384 159.765 162.208 1.00 43.62 773 LEU A C 1
ATOM 4246 O O . LEU A 1 773 ? 170.504 159.565 163.422 1.00 43.62 773 LEU A O 1
ATOM 4262 N N . GLY A 1 774 ? 169.874 160.899 161.723 1.00 39.09 774 GLY A N 1
ATOM 4263 C CA . GLY A 1 774 ? 169.424 161.940 162.632 1.00 39.09 774 GLY A CA 1
ATOM 4264 C C . GLY A 1 774 ? 168.261 161.495 163.496 1.00 39.09 774 GLY A C 1
ATOM 4265 O O . GLY A 1 774 ? 168.232 161.762 164.700 1.00 39.09 774 GLY A O 1
ATOM 4269 N N . ARG A 1 775 ? 167.284 160.813 162.896 1.00 45.08 775 ARG A N 1
ATOM 4270 C CA . ARG A 1 775 ? 166.159 160.304 163.673 1.00 45.08 775 ARG A CA 1
ATOM 4271 C C . ARG A 1 775 ? 166.621 159.264 164.685 1.00 45.08 775 ARG A C 1
ATOM 4272 O O . ARG A 1 775 ? 166.143 159.240 165.825 1.00 45.08 775 ARG A O 1
ATOM 4293 N N . TRP A 1 776 ? 167.550 158.393 164.285 1.00 43.36 776 TRP A N 1
ATOM 4294 C CA . TRP A 1 776 ? 168.083 157.405 165.216 1.00 43.36 776 TRP A CA 1
ATOM 4295 C C . TRP A 1 776 ? 168.777 158.080 166.392 1.00 43.36 776 TRP A C 1
ATOM 4296 O O . TRP A 1 776 ? 168.581 157.687 167.548 1.00 43.36 776 TRP A O 1
ATOM 4317 N N . LEU A 1 777 ? 169.593 159.100 166.117 1.00 45.62 777 LEU A N 1
ATOM 4318 C CA . LEU A 1 777 ? 170.256 159.827 167.194 1.00 45.62 777 LEU A CA 1
ATOM 4319 C C . LEU A 1 777 ? 169.245 160.552 168.072 1.00 45.62 777 LEU A C 1
ATOM 4320 O O . LEU A 1 777 ? 169.386 160.585 169.300 1.00 45.62 777 LEU A O 1
ATOM 4336 N N . GLU A 1 778 ? 168.218 161.145 167.459 1.00 49.55 778 GLU A N 1
ATOM 4337 C CA . GLU A 1 778 ? 167.216 161.871 168.232 1.00 49.55 778 GLU A CA 1
ATOM 4338 C C . GLU A 1 778 ? 166.508 160.949 169.217 1.00 49.55 778 GLU A C 1
ATOM 4339 O O . GLU A 1 778 ? 166.298 161.314 170.380 1.00 49.55 778 GLU A O 1
ATOM 4351 N N . HIS A 1 779 ? 166.130 159.750 168.770 1.00 50.20 779 HIS A N 1
ATOM 4352 C CA . HIS A 1 779 ? 165.428 158.825 169.651 1.00 50.20 779 HIS A CA 1
ATOM 4353 C C . HIS A 1 779 ? 166.346 158.270 170.732 1.00 50.20 779 HIS A C 1
ATOM 4354 O O . HIS A 1 779 ? 165.892 158.008 171.852 1.00 50.20 779 HIS A O 1
ATOM 4368 N N . ILE A 1 780 ? 167.631 158.082 170.423 1.00 46.87 780 ILE A N 1
ATOM 4369 C CA . ILE A 1 780 ? 168.574 157.626 171.441 1.00 46.87 780 ILE A CA 1
ATOM 4370 C C . ILE A 1 780 ? 168.668 158.645 172.567 1.00 46.87 780 ILE A C 1
ATOM 4371 O O . ILE A 1 780 ? 168.645 158.289 173.752 1.00 46.87 780 ILE A O 1
ATOM 4387 N N . ALA A 1 781 ? 168.778 159.929 172.218 1.00 47.71 781 ALA A N 1
ATOM 4388 C CA . ALA A 1 781 ? 168.832 160.966 173.241 1.00 47.71 781 ALA A CA 1
ATOM 4389 C C . ALA A 1 781 ? 167.543 161.005 174.051 1.00 47.71 781 ALA A C 1
ATOM 4390 O O . ALA A 1 781 ? 167.576 161.144 175.279 1.00 47.71 781 ALA A O 1
ATOM 4397 N N . LYS A 1 782 ? 166.396 160.875 173.381 1.00 54.17 782 LYS A N 1
ATOM 4398 C CA . LYS A 1 782 ? 165.110 160.910 174.066 1.00 54.17 782 LYS A CA 1
ATOM 4399 C C . LYS A 1 782 ? 164.878 159.693 174.951 1.00 54.17 782 LYS A C 1
ATOM 4400 O O . LYS A 1 782 ? 163.960 159.719 175.777 1.00 54.17 782 LYS A O 1
ATOM 4419 N N . SER A 1 783 ? 165.675 158.637 174.802 1.00 63.55 783 SER A N 1
ATOM 4420 C CA . SER A 1 783 ? 165.494 157.448 175.621 1.00 63.55 783 SER A CA 1
ATOM 4421 C C . SER A 1 783 ? 165.678 157.785 177.095 1.00 63.55 783 SER A C 1
ATOM 4422 O O . SER A 1 783 ? 166.616 158.488 177.479 1.00 63.55 783 SER A O 1
ATOM 4430 N N . LYS A 1 784 ? 164.770 157.276 177.924 1.00 73.23 784 LYS A N 1
ATOM 4431 C CA . LYS A 1 784 ? 164.810 157.534 179.357 1.00 73.23 784 LYS A CA 1
ATOM 4432 C C . LYS A 1 784 ? 164.063 156.416 180.069 1.00 73.23 784 LYS A C 1
ATOM 4433 O O . LYS A 1 784 ? 163.318 155.648 179.455 1.00 73.23 784 LYS A O 1
ATOM 4452 N N . THR A 1 785 ? 164.274 156.336 181.380 1.00 75.53 785 THR A N 1
ATOM 4453 C CA . THR A 1 785 ? 163.642 155.334 182.224 1.00 75.53 785 THR A CA 1
ATOM 4454 C C . THR A 1 785 ? 162.706 156.013 183.214 1.00 75.53 785 THR A C 1
ATOM 4455 O O . THR A 1 785 ? 162.943 157.147 183.643 1.00 75.53 785 THR A O 1
ATOM 4466 N N . SER A 1 786 ? 161.637 155.307 183.572 1.00 67.51 786 SER A N 1
ATOM 4467 C CA . SER A 1 786 ? 160.608 155.805 184.481 1.00 67.51 786 SER A CA 1
ATOM 4468 C C . SER A 1 786 ? 160.412 154.833 185.635 1.00 67.51 786 SER A C 1
ATOM 4469 O O . SER A 1 786 ? 159.291 154.463 185.993 1.00 67.51 786 SER A O 1
ATOM 4477 N N . GLU A 1 787 ? 161.518 154.404 186.238 1.00 65.92 787 GLU A N 1
ATOM 4478 C CA . GLU A 1 787 ? 161.485 153.463 187.355 1.00 65.92 787 GLU A CA 1
ATOM 4479 C C . GLU A 1 787 ? 160.976 154.089 188.649 1.00 65.92 787 GLU A C 1
ATOM 4480 O O . GLU A 1 787 ? 160.997 153.408 189.683 1.00 65.92 787 GLU A O 1
ATOM 4492 N N . ALA A 1 788 ? 160.523 155.345 188.635 1.00 49.42 788 ALA A N 1
ATOM 4493 C CA . ALA A 1 788 ? 160.013 155.959 189.856 1.00 49.42 788 ALA A CA 1
ATOM 4494 C C . ALA A 1 788 ? 158.785 155.222 190.373 1.00 49.42 788 ALA A C 1
ATOM 4495 O O . ALA A 1 788 ? 158.637 155.021 191.584 1.00 49.42 788 ALA A O 1
ATOM 4502 N N . LEU A 1 789 ? 157.891 154.813 189.471 1.00 48.58 789 LEU A N 1
ATOM 4503 C CA . LEU A 1 789 ? 156.693 154.095 189.894 1.00 48.58 789 LEU A CA 1
ATOM 4504 C C . LEU A 1 789 ? 157.054 152.778 190.570 1.00 48.58 789 LEU A C 1
ATOM 4505 O O . LEU A 1 789 ? 156.449 152.405 191.582 1.00 48.58 789 LEU A O 1
ATOM 4521 N N . ALA A 1 790 ? 158.036 152.059 190.024 1.00 53.40 790 ALA A N 1
ATOM 4522 C CA . ALA A 1 790 ? 158.456 150.803 190.637 1.00 53.40 790 ALA A CA 1
ATOM 4523 C C . ALA A 1 790 ? 159.006 151.034 192.038 1.00 53.40 790 ALA A C 1
ATOM 4524 O O . ALA A 1 790 ? 158.731 150.254 192.957 1.00 53.40 790 ALA A O 1
ATOM 4531 N N . LYS A 1 791 ? 159.786 152.102 192.221 1.00 54.85 791 LYS A N 1
ATOM 4532 C CA . LYS A 1 791 ? 160.327 152.403 193.542 1.00 54.85 791 LYS A CA 1
ATOM 4533 C C . LYS A 1 791 ? 159.211 152.667 194.545 1.00 54.85 791 LYS A C 1
ATOM 4534 O O . LYS A 1 791 ? 159.273 152.206 195.691 1.00 54.85 791 LYS A O 1
ATOM 4553 N N . LEU A 1 792 ? 158.181 153.410 194.132 1.00 47.25 792 LEU A N 1
ATOM 4554 C CA . LEU A 1 792 ? 157.071 153.700 195.034 1.00 47.25 792 LEU A CA 1
ATOM 4555 C C . LEU A 1 792 ? 156.356 152.424 195.457 1.00 47.25 792 LEU A C 1
ATOM 4556 O O . LEU A 1 792 ? 156.001 152.261 196.630 1.00 47.25 792 LEU A O 1
ATOM 4572 N N . ILE A 1 793 ? 156.134 151.507 194.514 1.00 50.36 793 ILE A N 1
ATOM 4573 C CA . ILE A 1 793 ? 155.439 150.264 194.837 1.00 50.36 793 ILE A CA 1
ATOM 4574 C C . ILE A 1 793 ? 156.236 149.459 195.855 1.00 50.36 793 ILE A C 1
ATOM 4575 O O . ILE A 1 793 ? 155.665 148.822 196.748 1.00 50.36 793 ILE A O 1
ATOM 4591 N N . SER A 1 794 ? 157.565 149.471 195.738 1.00 55.75 794 SER A N 1
ATOM 4592 C CA . SER A 1 794 ? 158.397 148.727 196.676 1.00 55.75 794 SER A CA 1
ATOM 4593 C C . SER A 1 794 ? 158.255 149.236 198.104 1.00 55.75 794 SER A C 1
ATOM 4594 O O . SER A 1 794 ? 158.529 148.486 199.047 1.00 55.75 794 SER A O 1
ATOM 4602 N N . LEU A 1 795 ? 157.838 150.491 198.286 1.00 54.65 795 LEU A N 1
ATOM 4603 C CA . LEU A 1 795 ? 157.701 151.037 199.633 1.00 54.65 795 LEU A CA 1
ATOM 4604 C C . LEU A 1 795 ? 156.618 150.311 200.421 1.00 54.65 795 LEU A C 1
ATOM 4605 O O . LEU A 1 795 ? 156.781 150.058 201.621 1.00 54.65 795 LEU A O 1
ATOM 4621 N N . GLN A 1 796 ? 155.506 149.972 199.773 1.00 57.46 796 GLN A N 1
ATOM 4622 C CA . GLN A 1 796 ? 154.399 149.339 200.476 1.00 57.46 796 GLN A CA 1
ATOM 4623 C C . GLN A 1 796 ? 154.823 147.985 201.033 1.00 57.46 796 GLN A C 1
ATOM 4624 O O . GLN A 1 796 ? 155.587 147.247 200.406 1.00 57.46 796 GLN A O 1
ATOM 4638 N N . ALA A 1 797 ? 154.320 147.663 202.222 1.00 57.44 797 ALA A N 1
ATOM 4639 C CA . ALA A 1 797 ? 154.636 146.389 202.848 1.00 57.44 797 ALA A CA 1
ATOM 4640 C C . ALA A 1 797 ? 154.031 145.237 202.054 1.00 57.44 797 ALA A C 1
ATOM 4641 O O . ALA A 1 797 ? 152.998 145.379 201.395 1.00 57.44 797 ALA A O 1
ATOM 4648 N N . THR A 1 798 ? 154.693 144.081 202.122 1.00 65.57 798 THR A N 1
ATOM 4649 C CA . THR A 1 798 ? 154.257 142.900 201.389 1.00 65.57 798 THR A CA 1
ATOM 4650 C C . THR A 1 798 ? 153.412 141.946 202.222 1.00 65.57 798 THR A C 1
ATOM 4651 O O . THR A 1 798 ? 152.739 141.083 201.648 1.00 65.57 798 THR A O 1
ATOM 4662 N N . GLU A 1 799 ? 153.426 142.075 203.547 1.00 71.56 799 GLU A N 1
ATOM 4663 C CA . GLU A 1 799 ? 152.672 141.173 204.405 1.00 71.56 799 GLU A CA 1
ATOM 4664 C C . GLU A 1 799 ? 152.276 141.903 205.680 1.00 71.56 799 GLU A C 1
ATOM 4665 O O . GLU A 1 799 ? 152.863 142.925 206.044 1.00 71.56 799 GLU A O 1
ATOM 4677 N N . ALA A 1 800 ? 151.265 141.360 206.355 1.00 70.84 800 ALA A N 1
ATOM 4678 C CA . ALA A 1 800 ? 150.787 141.900 207.617 1.00 70.84 800 ALA A CA 1
ATOM 4679 C C . ALA A 1 800 ? 150.444 140.749 208.551 1.00 70.84 800 ALA A C 1
ATOM 4680 O O . ALA A 1 800 ? 150.137 139.638 208.114 1.00 70.84 800 ALA A O 1
ATOM 4687 N N . ALA A 1 801 ? 150.499 141.031 209.853 1.00 76.35 801 ALA A N 1
ATOM 4688 C CA . ALA A 1 801 ? 150.238 140.027 210.884 1.00 76.35 801 ALA A CA 1
ATOM 4689 C C . ALA A 1 801 ? 148.813 140.218 211.396 1.00 76.35 801 ALA A C 1
ATOM 4690 O O . ALA A 1 801 ? 148.563 140.883 212.401 1.00 76.35 801 ALA A O 1
ATOM 4697 N N . VAL A 1 802 ? 147.865 139.609 210.683 1.00 81.17 802 VAL A N 1
ATOM 4698 C CA . VAL A 1 802 ? 146.462 139.711 211.060 1.00 81.17 802 VAL A CA 1
ATOM 4699 C C . VAL A 1 802 ? 146.239 139.014 212.395 1.00 81.17 802 VAL A C 1
ATOM 4700 O O . VAL A 1 802 ? 146.794 137.939 212.659 1.00 81.17 802 VAL A O 1
ATOM 4713 N N . VAL A 1 803 ? 145.420 139.627 213.245 1.00 92.28 803 VAL A N 1
ATOM 4714 C CA . VAL A 1 803 ? 145.112 139.091 214.563 1.00 92.28 803 VAL A CA 1
ATOM 4715 C C . VAL A 1 803 ? 143.656 138.644 214.579 1.00 92.28 803 VAL A C 1
ATOM 4716 O O . VAL A 1 803 ? 142.826 139.093 213.781 1.00 92.28 803 VAL A O 1
ATOM 4729 N N . THR A 1 804 ? 143.347 137.742 215.507 1.00 122.16 804 THR A N 1
ATOM 4730 C CA . THR A 1 804 ? 142.011 137.191 215.663 1.00 122.16 804 THR A CA 1
ATOM 4731 C C . THR A 1 804 ? 141.408 137.645 216.987 1.00 122.16 804 THR A C 1
ATOM 4732 O O . THR A 1 804 ? 142.116 137.824 217.982 1.00 122.16 804 THR A O 1
ATOM 4743 N N . PHE A 1 805 ? 140.094 137.828 216.985 1.00 144.73 805 PHE A N 1
ATOM 4744 C CA . PHE A 1 805 ? 139.361 138.288 218.176 1.00 144.73 805 PHE A CA 1
ATOM 4745 C C . PHE A 1 805 ? 139.908 139.673 218.537 1.00 144.73 805 PHE A C 1
ATOM 4746 O O . PHE A 1 805 ? 140.119 140.504 217.640 1.00 144.73 805 PHE A O 1
ATOM 4763 N N . GLY A 1 806 ? 140.147 139.953 219.817 1.00 151.91 806 GLY A N 1
ATOM 4764 C CA . GLY A 1 806 ? 140.661 141.245 220.231 1.00 151.91 806 GLY A CA 1
ATOM 4765 C C . GLY A 1 806 ? 142.038 141.152 220.853 1.00 151.91 806 GLY A C 1
ATOM 4766 O O . GLY A 1 806 ? 142.786 140.208 220.583 1.00 151.91 806 GLY A O 1
ATOM 4770 N N . ALA A 1 807 ? 142.384 142.133 221.691 1.00 152.44 807 ALA A N 1
ATOM 4771 C CA . ALA A 1 807 ? 143.679 142.163 222.361 1.00 152.44 807 ALA A CA 1
ATOM 4772 C C . ALA A 1 807 ? 143.539 142.412 223.859 1.00 152.44 807 ALA A C 1
ATOM 4773 O O . ALA A 1 807 ? 144.519 142.783 224.513 1.00 152.44 807 ALA A O 1
ATOM 4780 N N . ASN A 1 808 ? 142.344 142.216 224.417 1.00 170.18 808 ASN A N 1
ATOM 4781 C CA . ASN A 1 808 ? 142.127 142.415 225.847 1.00 170.18 808 ASN A CA 1
ATOM 4782 C C . ASN A 1 808 ? 142.369 141.126 226.628 1.00 170.18 808 ASN A C 1
ATOM 4783 O O . ASN A 1 808 ? 143.279 141.058 227.460 1.00 170.18 808 ASN A O 1
ATOM 4794 N N . GLN A 1 809 ? 141.561 140.099 226.369 1.00 171.99 809 GLN A N 1
ATOM 4795 C CA . GLN A 1 809 ? 141.760 138.813 227.025 1.00 171.99 809 GLN A CA 1
ATOM 4796 C C . GLN A 1 809 ? 141.572 137.625 226.093 1.00 171.99 809 GLN A C 1
ATOM 4797 O O . GLN A 1 809 ? 141.635 136.488 226.568 1.00 171.99 809 GLN A O 1
ATOM 4811 N N . ILE A 1 810 ? 141.347 137.834 224.797 1.00 162.42 810 ILE A N 1
ATOM 4812 C CA . ILE A 1 810 ? 141.144 136.751 223.841 1.00 162.42 810 ILE A CA 1
ATOM 4813 C C . ILE A 1 810 ? 142.134 136.933 222.699 1.00 162.42 810 ILE A C 1
ATOM 4814 O O . ILE A 1 810 ? 142.088 137.945 221.989 1.00 162.42 810 ILE A O 1
ATOM 4830 N N . ILE A 1 811 ? 143.023 135.960 222.525 1.00 141.61 811 ILE A N 1
ATOM 4831 C CA . ILE A 1 811 ? 143.946 135.928 221.394 1.00 141.61 811 ILE A CA 1
ATOM 4832 C C . ILE A 1 811 ? 144.270 134.470 221.100 1.00 141.61 811 ILE A C 1
ATOM 4833 O O . ILE A 1 811 ? 144.699 133.731 221.991 1.00 141.61 811 ILE A O 1
ATOM 4849 N N . LEU A 1 812 ? 144.057 134.054 219.852 1.00 136.05 812 LEU A N 1
ATOM 4850 C CA . LEU A 1 812 ? 144.209 132.654 219.470 1.00 136.05 812 LEU A CA 1
ATOM 4851 C C . LEU A 1 812 ? 145.346 132.443 218.481 1.00 136.05 812 LEU A C 1
ATOM 4852 O O . LEU A 1 812 ? 146.245 131.640 218.750 1.00 136.05 812 LEU A O 1
ATOM 4868 N N . ARG A 1 813 ? 145.340 133.137 217.344 1.00 119.56 813 ARG A N 1
ATOM 4869 C CA . ARG A 1 813 ? 146.299 132.880 216.281 1.00 119.56 813 ARG A CA 1
ATOM 4870 C C . ARG A 1 813 ? 146.784 134.192 215.684 1.00 119.56 813 ARG A C 1
ATOM 4871 O O . ARG A 1 813 ? 146.072 135.200 215.691 1.00 119.56 813 ARG A O 1
ATOM 4892 N N . GLU A 1 814 ? 148.009 134.162 215.165 1.00 96.84 814 GLU A N 1
ATOM 4893 C CA . GLU A 1 814 ? 148.584 135.261 214.399 1.00 96.84 814 GLU A CA 1
ATOM 4894 C C . GLU A 1 814 ? 148.914 134.736 213.010 1.00 96.84 814 GLU A C 1
ATOM 4895 O O . GLU A 1 814 ? 149.720 133.810 212.871 1.00 96.84 814 GLU A O 1
ATOM 4907 N N . GLU A 1 815 ? 148.295 135.323 211.990 1.00 91.36 815 GLU A N 1
ATOM 4908 C CA . GLU A 1 815 ? 148.394 134.837 210.621 1.00 91.36 815 GLU A CA 1
ATOM 4909 C C . GLU A 1 815 ? 149.096 135.870 209.752 1.00 91.36 815 GLU A C 1
ATOM 4910 O O . GLU A 1 815 ? 148.776 137.062 209.813 1.00 91.36 815 GLU A O 1
ATOM 4922 N N . GLN A 1 816 ? 150.052 135.408 208.948 1.00 81.31 816 GLN A N 1
ATOM 4923 C CA . GLN A 1 816 ? 150.719 136.259 207.969 1.00 81.31 816 GLN A CA 1
ATOM 4924 C C . GLN A 1 816 ? 149.855 136.318 206.716 1.00 81.31 816 GLN A C 1
ATOM 4925 O O . GLN A 1 816 ? 149.653 135.301 206.044 1.00 81.31 816 GLN A O 1
ATOM 4939 N N . VAL A 1 817 ? 149.344 137.505 206.399 1.00 86.68 817 VAL A N 1
ATOM 4940 C CA . VAL A 1 817 ? 148.424 137.700 205.286 1.00 86.68 817 VAL A CA 1
ATOM 4941 C C . VAL A 1 817 ? 148.993 138.764 204.360 1.00 86.68 817 VAL A C 1
ATOM 4942 O O . VAL A 1 817 ? 149.489 139.799 204.818 1.00 86.68 817 VAL A O 1
ATOM 4955 N N . ALA A 1 818 ? 148.921 138.505 203.057 1.00 79.83 818 ALA A N 1
ATOM 4956 C CA . ALA A 1 818 ? 149.393 139.475 202.079 1.00 79.83 818 ALA A CA 1
ATOM 4957 C C . ALA A 1 818 ? 148.595 140.767 202.193 1.00 79.83 818 ALA A C 1
ATOM 4958 O O . ALA A 1 818 ? 147.396 140.754 202.487 1.00 79.83 818 ALA A O 1
ATOM 4965 N N . VAL A 1 819 ? 149.270 141.894 201.956 1.00 75.93 819 VAL A N 1
ATOM 4966 C CA . VAL A 1 819 ? 148.628 143.195 202.123 1.00 75.93 819 VAL A CA 1
ATOM 4967 C C . VAL A 1 819 ? 147.430 143.322 201.191 1.00 75.93 819 VAL A C 1
ATOM 4968 O O . VAL A 1 819 ? 146.401 143.907 201.554 1.00 75.93 819 VAL A O 1
ATOM 4981 N N . GLU A 1 820 ? 147.541 142.782 199.975 1.00 90.66 820 GLU A N 1
ATOM 4982 C CA . GLU A 1 820 ? 146.434 142.869 199.028 1.00 90.66 820 GLU A CA 1
ATOM 4983 C C . GLU A 1 820 ? 145.200 142.138 199.538 1.00 90.66 820 GLU A C 1
ATOM 4984 O O . GLU A 1 820 ? 144.071 142.545 199.240 1.00 90.66 820 GLU A O 1
ATOM 4996 N N . LEU A 1 821 ? 145.389 141.063 200.304 1.00 112.21 821 LEU A N 1
ATOM 4997 C CA . LEU A 1 821 ? 144.269 140.278 200.807 1.00 112.21 821 LEU A CA 1
ATOM 4998 C C . LEU A 1 821 ? 143.642 140.869 202.063 1.00 112.21 821 LEU A C 1
ATOM 4999 O O . LEU A 1 821 ? 142.550 140.438 202.449 1.00 112.21 821 LEU A O 1
ATOM 5015 N N . VAL A 1 822 ? 144.293 141.840 202.706 1.00 85.02 822 VAL A N 1
ATOM 5016 C CA . VAL A 1 822 ? 143.735 142.435 203.913 1.00 85.02 822 VAL A CA 1
ATOM 5017 C C . VAL A 1 822 ? 142.486 143.234 203.559 1.00 85.02 822 VAL A C 1
ATOM 5018 O O . VAL A 1 822 ? 142.351 143.772 202.452 1.00 85.02 822 VAL A O 1
ATOM 5031 N N . GLN A 1 823 ? 141.559 143.313 204.512 1.00 96.75 823 GLN A N 1
ATOM 5032 C CA . GLN A 1 823 ? 140.309 144.034 204.337 1.00 96.75 823 GLN A CA 1
ATOM 5033 C C . GLN A 1 823 ? 140.110 144.993 205.503 1.00 96.75 823 GLN A C 1
ATOM 5034 O O . GLN A 1 823 ? 140.690 144.827 206.579 1.00 96.75 823 GLN A O 1
ATOM 5048 N N . ARG A 1 824 ? 139.279 146.006 205.271 1.00 106.97 824 ARG A N 1
ATOM 5049 C CA . ARG A 1 824 ? 139.021 147.008 206.296 1.00 106.97 824 ARG A CA 1
ATOM 5050 C C . ARG A 1 824 ? 138.434 146.360 207.543 1.00 106.97 824 ARG A C 1
ATOM 5051 O O . ARG A 1 824 ? 137.613 145.442 207.461 1.00 106.97 824 ARG A O 1
ATOM 5072 N N . GLY A 1 825 ? 138.863 146.847 208.706 1.00 84.11 825 GLY A N 1
ATOM 5073 C CA . GLY A 1 825 ? 138.418 146.329 209.981 1.00 84.11 825 GLY A CA 1
ATOM 5074 C C . GLY A 1 825 ? 139.335 145.294 210.596 1.00 84.11 825 GLY A C 1
ATOM 5075 O O . GLY A 1 825 ? 139.189 144.993 211.787 1.00 84.11 825 GLY A O 1
ATOM 5079 N N . ASP A 1 826 ? 140.269 144.743 209.827 1.00 86.02 826 ASP A N 1
ATOM 5080 C CA . ASP A 1 826 ? 141.201 143.765 210.364 1.00 86.02 826 ASP A CA 1
ATOM 5081 C C . ASP A 1 826 ? 142.195 144.433 211.306 1.00 86.02 826 ASP A C 1
ATOM 5082 O O . ASP A 1 826 ? 142.519 145.616 211.170 1.00 86.02 826 ASP A O 1
ATOM 5091 N N . ILE A 1 827 ? 142.681 143.657 212.272 1.00 79.32 827 ILE A N 1
ATOM 5092 C CA . ILE A 1 827 ? 143.658 144.118 213.251 1.00 79.32 827 ILE A CA 1
ATOM 5093 C C . ILE A 1 827 ? 145.003 143.501 212.900 1.00 79.32 827 ILE A C 1
ATOM 5094 O O . ILE A 1 827 ? 145.118 142.275 212.775 1.00 79.32 827 ILE A O 1
ATOM 5110 N N . VAL A 1 828 ? 146.019 144.348 212.742 1.00 72.52 828 VAL A N 1
ATOM 5111 C CA . VAL A 1 828 ? 147.349 143.910 212.346 1.00 72.52 828 VAL A CA 1
ATOM 5112 C C . VAL A 1 828 ? 148.345 144.317 213.423 1.00 72.52 828 VAL A C 1
ATOM 5113 O O . VAL A 1 828 ? 148.135 145.273 214.174 1.00 72.52 828 VAL A O 1
ATOM 5126 N N . LYS A 1 829 ? 149.444 143.572 213.486 1.00 76.48 829 LYS A N 1
ATOM 5127 C CA . LYS A 1 829 ? 150.523 143.818 214.433 1.00 76.48 829 LYS A CA 1
ATOM 5128 C C . LYS A 1 829 ? 151.763 144.259 213.670 1.00 76.48 829 LYS A C 1
ATOM 5129 O O . LYS A 1 829 ? 152.136 143.636 212.670 1.00 76.48 829 LYS A O 1
ATOM 5148 N N . VAL A 1 830 ? 152.397 145.330 214.140 1.00 71.14 830 VAL A N 1
ATOM 5149 C CA . VAL A 1 830 ? 153.587 145.888 213.509 1.00 71.14 830 VAL A CA 1
ATOM 5150 C C . VAL A 1 830 ? 154.742 145.771 214.493 1.00 71.14 830 VAL A C 1
ATOM 5151 O O . VAL A 1 830 ? 154.698 146.355 215.583 1.00 71.14 830 VAL A O 1
ATOM 5164 N N . VAL A 1 831 ? 155.769 145.021 214.108 1.00 76.25 831 VAL A N 1
ATOM 5165 C CA . VAL A 1 831 ? 156.980 144.877 214.913 1.00 76.25 831 VAL A CA 1
ATOM 5166 C C . VAL A 1 831 ? 157.807 146.147 214.747 1.00 76.25 831 VAL A C 1
ATOM 5167 O O . VAL A 1 831 ? 157.605 146.888 213.774 1.00 76.25 831 VAL A O 1
ATOM 5180 N N . PRO A 1 832 ? 158.739 146.445 215.651 1.00 80.06 832 PRO A N 1
ATOM 5181 C CA . PRO A 1 832 ? 159.540 147.663 215.493 1.00 80.06 832 PRO A CA 1
ATOM 5182 C C . PRO A 1 832 ? 160.543 147.521 214.360 1.00 80.06 832 PRO A C 1
ATOM 5183 O O . PRO A 1 832 ? 161.198 146.487 214.204 1.00 80.06 832 PRO A O 1
ATOM 5194 N N . GLY A 1 833 ? 160.657 148.581 213.564 1.00 78.52 833 GLY A N 1
ATOM 5195 C CA . GLY A 1 833 ? 161.462 148.557 212.363 1.00 78.52 833 GLY A CA 1
ATOM 5196 C C . GLY A 1 833 ? 160.733 148.088 211.123 1.00 78.52 833 GLY A C 1
ATOM 5197 O O . GLY A 1 833 ? 161.320 148.113 210.034 1.00 78.52 833 GLY A O 1
ATOM 5201 N N . GLY A 1 834 ? 159.479 147.664 211.250 1.00 68.09 834 GLY A N 1
ATOM 5202 C CA . GLY A 1 834 ? 158.698 147.197 210.123 1.00 68.09 834 GLY A CA 1
ATOM 5203 C C . GLY A 1 834 ? 157.759 148.269 209.600 1.00 68.09 834 GLY A C 1
ATOM 5204 O O . GLY A 1 834 ? 157.281 149.118 210.348 1.00 68.09 834 GLY A O 1
ATOM 5208 N N . LYS A 1 835 ? 157.502 148.217 208.297 1.00 55.82 835 LYS A N 1
ATOM 5209 C CA . LYS A 1 835 ? 156.635 149.198 207.661 1.00 55.82 835 LYS A CA 1
ATOM 5210 C C . LYS A 1 835 ? 155.176 148.951 208.029 1.00 55.82 835 LYS A C 1
ATOM 5211 O O . LYS A 1 835 ? 154.738 147.811 208.203 1.00 55.82 835 LYS A O 1
ATOM 5230 N N . PHE A 1 836 ? 154.424 150.038 208.148 1.00 59.22 836 PHE A N 1
ATOM 5231 C CA . PHE A 1 836 ? 152.996 149.927 208.421 1.00 59.22 836 PHE A CA 1
ATOM 5232 C C . PHE A 1 836 ? 152.284 149.377 207.189 1.00 59.22 836 PHE A C 1
ATOM 5233 O O . PHE A 1 836 ? 152.440 149.928 206.093 1.00 59.22 836 PHE A O 1
ATOM 5250 N N . PRO A 1 837 ? 151.498 148.302 207.319 1.00 61.84 837 PRO A N 1
ATOM 5251 C CA . PRO A 1 837 ? 150.894 147.716 206.112 1.00 61.84 837 PRO A CA 1
ATOM 5252 C C . PRO A 1 837 ? 149.773 148.556 205.529 1.00 61.84 837 PRO A C 1
ATOM 5253 O O . PRO A 1 837 ? 149.716 148.735 204.306 1.00 61.84 837 PRO A O 1
ATOM 5264 N N . VAL A 1 838 ? 148.878 149.080 206.366 1.00 61.41 838 VAL A N 1
ATOM 5265 C CA . VAL A 1 838 ? 147.728 149.840 205.892 1.00 61.41 838 VAL A CA 1
ATOM 5266 C C . VAL A 1 838 ? 147.423 150.941 206.896 1.00 61.41 838 VAL A C 1
ATOM 5267 O O . VAL A 1 838 ? 147.794 150.857 208.070 1.00 61.41 838 VAL A O 1
ATOM 5280 N N . ASP A 1 839 ? 146.742 151.981 206.424 1.00 64.33 839 ASP A N 1
ATOM 5281 C CA . ASP A 1 839 ? 146.303 153.052 207.306 1.00 64.33 839 ASP A CA 1
ATOM 5282 C C . ASP A 1 839 ? 145.278 152.524 208.302 1.00 64.33 839 ASP A C 1
ATOM 5283 O O . ASP A 1 839 ? 144.447 151.674 207.971 1.00 64.33 839 ASP A O 1
ATOM 5292 N N . GLY A 1 840 ? 145.338 153.034 209.524 1.00 67.46 840 GLY A N 1
ATOM 5293 C CA . GLY A 1 840 ? 144.419 152.581 210.546 1.00 67.46 840 GLY A CA 1
ATOM 5294 C C . GLY A 1 840 ? 144.575 153.379 211.819 1.00 67.46 840 GLY A C 1
ATOM 5295 O O . GLY A 1 840 ? 145.289 154.383 211.865 1.00 67.46 840 GLY A O 1
ATOM 5299 N N . LYS A 1 841 ? 143.890 152.912 212.859 1.00 77.21 841 LYS A N 1
ATOM 5300 C CA . LYS A 1 841 ? 143.898 153.549 214.168 1.00 77.21 841 LYS A CA 1
ATOM 5301 C C . LYS A 1 841 ? 144.696 152.692 215.140 1.00 77.21 841 LYS A C 1
ATOM 5302 O O . LYS A 1 841 ? 144.475 151.479 215.229 1.00 77.21 841 LYS A O 1
ATOM 5321 N N . VAL A 1 842 ? 145.617 153.320 215.862 1.00 78.18 842 VAL A N 1
ATOM 5322 C CA . VAL A 1 842 ? 146.444 152.609 216.831 1.00 78.18 842 VAL A CA 1
ATOM 5323 C C . VAL A 1 842 ? 145.600 152.283 218.054 1.00 78.18 842 VAL A C 1
ATOM 5324 O O . VAL A 1 842 ? 144.939 153.162 218.620 1.00 78.18 842 VAL A O 1
ATOM 5337 N N . ILE A 1 843 ? 145.615 151.016 218.462 1.00 80.16 843 ILE A N 1
ATOM 5338 C CA . ILE A 1 843 ? 144.867 150.548 219.621 1.00 80.16 843 ILE A CA 1
ATOM 5339 C C . ILE A 1 843 ? 145.825 149.799 220.536 1.00 80.16 843 ILE A C 1
ATOM 5340 O O . ILE A 1 843 ? 146.527 148.884 220.092 1.00 80.16 843 ILE A O 1
ATOM 5356 N N . GLU A 1 844 ? 145.854 150.190 221.810 1.00 87.98 844 GLU A N 1
ATOM 5357 C CA . GLU A 1 844 ? 146.674 149.517 222.817 1.00 87.98 844 GLU A CA 1
ATOM 5358 C C . GLU A 1 844 ? 148.128 149.414 222.364 1.00 87.98 844 GLU A C 1
ATOM 5359 O O . GLU A 1 844 ? 148.778 148.377 222.517 1.00 87.98 844 GLU A O 1
ATOM 5371 N N . GLY A 1 845 ? 148.646 150.501 221.798 1.00 87.47 845 GLY A N 1
ATOM 5372 C CA . GLY A 1 845 ? 150.015 150.515 221.324 1.00 87.47 845 GLY A CA 1
ATOM 5373 C C . GLY A 1 845 ? 150.654 151.888 221.347 1.00 87.47 845 GLY A C 1
ATOM 5374 O O . GLY A 1 845 ? 150.044 152.874 220.923 1.00 87.47 845 GLY A O 1
ATOM 5378 N N . THR A 1 846 ? 151.887 151.961 221.844 1.00 86.20 846 THR A N 1
ATOM 5379 C CA . THR A 1 846 ? 152.664 153.192 221.864 1.00 86.20 846 THR A CA 1
ATOM 5380 C C . THR A 1 846 ? 154.044 152.903 221.296 1.00 86.20 846 THR A C 1
ATOM 5381 O O . THR A 1 846 ? 154.708 151.955 221.728 1.00 86.20 846 THR A O 1
ATOM 5392 N N . SER A 1 847 ? 154.473 153.711 220.337 1.00 80.88 847 SER A N 1
ATOM 5393 C CA . SER A 1 847 ? 155.758 153.514 219.671 1.00 80.88 847 SER A CA 1
ATOM 5394 C C . SER A 1 847 ? 156.089 154.789 218.899 1.00 80.88 847 SER A C 1
ATOM 5395 O O . SER A 1 847 ? 155.394 155.805 219.020 1.00 80.88 847 SER A O 1
ATOM 5403 N N . MET A 1 848 ? 157.153 154.731 218.103 1.00 81.02 848 MET A N 1
ATOM 5404 C CA . MET A 1 848 ? 157.604 155.846 217.283 1.00 81.02 848 MET A CA 1
ATOM 5405 C C . MET A 1 848 ? 157.354 155.527 215.816 1.00 81.02 848 MET A C 1
ATOM 5406 O O . MET A 1 848 ? 157.604 154.405 215.365 1.00 81.02 848 MET A O 1
ATOM 5420 N N . ALA A 1 849 ? 156.860 156.517 215.075 1.00 69.95 849 ALA A N 1
ATOM 5421 C CA . ALA A 1 849 ? 156.548 156.359 213.659 1.00 69.95 849 ALA A CA 1
ATOM 5422 C C . ALA A 1 849 ? 157.260 157.445 212.869 1.00 69.95 849 ALA A C 1
ATOM 5423 O O . ALA A 1 849 ? 157.174 158.627 213.218 1.00 69.95 849 ALA A O 1
ATOM 5430 N N . ASP A 1 850 ? 157.960 157.044 211.811 1.00 61.43 850 ASP A N 1
ATOM 5431 C CA . ASP A 1 850 ? 158.599 157.981 210.895 1.00 61.43 850 ASP A CA 1
ATOM 5432 C C . ASP A 1 850 ? 157.684 158.184 209.694 1.00 61.43 850 ASP A C 1
ATOM 5433 O O . ASP A 1 850 ? 157.323 157.218 209.013 1.00 61.43 850 ASP A O 1
ATOM 5442 N N . GLU A 1 851 ? 157.313 159.437 209.433 1.00 58.43 851 GLU A N 1
ATOM 5443 C CA . GLU A 1 851 ? 156.348 159.744 208.385 1.00 58.43 851 GLU A CA 1
ATOM 5444 C C . GLU A 1 851 ? 156.967 160.626 207.310 1.00 58.43 851 GLU A C 1
ATOM 5445 O O . GLU A 1 851 ? 156.326 161.561 206.821 1.00 58.43 851 GLU A O 1
ATOM 5457 N N . SER A 1 852 ? 158.208 160.327 206.922 1.00 51.99 852 SER A N 1
ATOM 5458 C CA . SER A 1 852 ? 158.882 161.112 205.896 1.00 51.99 852 SER A CA 1
ATOM 5459 C C . SER A 1 852 ? 158.218 160.988 204.532 1.00 51.99 852 SER A C 1
ATOM 5460 O O . SER A 1 852 ? 158.523 161.785 203.639 1.00 51.99 852 SER A O 1
ATOM 5468 N N . LEU A 1 853 ? 157.332 160.009 204.346 1.00 53.88 853 LEU A N 1
ATOM 5469 C CA . LEU A 1 853 ? 156.652 159.862 203.065 1.00 53.88 853 LEU A CA 1
ATOM 5470 C C . LEU A 1 853 ? 155.768 161.067 202.765 1.00 53.88 853 LEU A C 1
ATOM 5471 O O . LEU A 1 853 ? 155.728 161.548 201.627 1.00 53.88 853 LEU A O 1
ATOM 5487 N N . ILE A 1 854 ? 155.051 161.567 203.772 1.00 51.30 854 ILE A N 1
ATOM 5488 C CA . ILE A 1 854 ? 154.057 162.613 203.560 1.00 51.30 854 ILE A CA 1
ATOM 5489 C C . ILE A 1 854 ? 154.642 163.979 203.896 1.00 51.30 854 ILE A C 1
ATOM 5490 O O . ILE A 1 854 ? 154.740 164.852 203.027 1.00 51.30 854 ILE A O 1
ATOM 5506 N N . THR A 1 855 ? 155.036 164.175 205.156 1.00 46.44 855 THR A N 1
ATOM 5507 C CA . THR A 1 855 ? 155.534 165.483 205.571 1.00 46.44 855 THR A CA 1
ATOM 5508 C C . THR A 1 855 ? 156.966 165.715 205.099 1.00 46.44 855 THR A C 1
ATOM 5509 O O . THR A 1 855 ? 157.332 166.845 204.757 1.00 46.44 855 THR A O 1
ATOM 5520 N N . GLY A 1 856 ? 157.787 164.664 205.068 1.00 48.78 856 GLY A N 1
ATOM 5521 C CA . GLY A 1 856 ? 159.125 164.746 204.523 1.00 48.78 856 GLY A CA 1
ATOM 5522 C C . GLY A 1 856 ? 160.235 164.898 205.540 1.00 48.78 856 GLY A C 1
ATOM 5523 O O . GLY A 1 856 ? 161.405 164.700 205.187 1.00 48.78 856 GLY A O 1
ATOM 5527 N N . GLU A 1 857 ? 159.916 165.239 206.783 1.00 57.98 857 GLU A N 1
ATOM 5528 C CA . GLU A 1 857 ? 160.939 165.432 207.795 1.00 57.98 857 GLU A CA 1
ATOM 5529 C C . GLU A 1 857 ? 161.344 164.099 208.418 1.00 57.98 857 GLU A C 1
ATOM 5530 O O . GLU A 1 857 ? 160.578 163.131 208.391 1.00 57.98 857 GLU A O 1
ATOM 5542 N N . PRO A 1 858 ? 162.550 164.018 208.988 1.00 70.73 858 PRO A N 1
ATOM 5543 C CA . PRO A 1 858 ? 162.986 162.776 209.634 1.00 70.73 858 PRO A CA 1
ATOM 5544 C C . PRO A 1 858 ? 162.610 162.658 211.102 1.00 70.73 858 PRO A C 1
ATOM 5545 O O . PRO A 1 858 ? 162.861 161.601 211.699 1.00 70.73 858 PRO A O 1
ATOM 5556 N N . MET A 1 859 ? 162.027 163.690 211.694 1.00 89.73 859 MET A N 1
ATOM 5557 C CA . MET A 1 859 ? 161.687 163.653 213.112 1.00 89.73 859 MET A CA 1
ATOM 5558 C C . MET A 1 859 ? 160.585 162.629 213.354 1.00 89.73 859 MET A C 1
ATOM 5559 O O . MET A 1 859 ? 159.520 162.726 212.730 1.00 89.73 859 MET A O 1
ATOM 5573 N N . PRO A 1 860 ? 160.782 161.646 214.231 1.00 85.41 860 PRO A N 1
ATOM 5574 C CA . PRO A 1 860 ? 159.701 160.696 214.512 1.00 85.41 860 PRO A CA 1
ATOM 5575 C C . PRO A 1 860 ? 158.533 161.374 215.209 1.00 85.41 860 PRO A C 1
ATOM 5576 O O . PRO A 1 860 ? 158.696 162.355 215.938 1.00 85.41 860 PRO A O 1
ATOM 5587 N N . VAL A 1 861 ? 157.341 160.834 214.974 1.00 77.31 861 VAL A N 1
ATOM 5588 C CA . VAL A 1 861 ? 156.104 161.349 215.548 1.00 77.31 861 VAL A CA 1
ATOM 5589 C C . VAL A 1 861 ? 155.558 160.311 216.517 1.00 77.31 861 VAL A C 1
ATOM 5590 O O . VAL A 1 861 ? 155.415 159.135 216.163 1.00 77.31 861 VAL A O 1
ATOM 5603 N N . ARG A 1 862 ? 155.255 160.747 217.737 1.00 87.29 862 ARG A N 1
ATOM 5604 C CA . ARG A 1 862 ? 154.746 159.838 218.754 1.00 87.29 862 ARG A CA 1
ATOM 5605 C C . ARG A 1 862 ? 153.393 159.279 218.335 1.00 87.29 862 ARG A C 1
ATOM 5606 O O . ARG A 1 862 ? 152.540 160.008 217.819 1.00 87.29 862 ARG A O 1
ATOM 5627 N N . LYS A 1 863 ? 153.199 157.982 218.559 1.00 79.12 863 LYS A N 1
ATOM 5628 C CA . LYS A 1 863 ? 151.935 157.312 218.292 1.00 79.12 863 LYS A CA 1
ATOM 5629 C C . LYS A 1 863 ? 151.385 156.756 219.596 1.00 79.12 863 LYS A C 1
ATOM 5630 O O . LYS A 1 863 ? 152.097 156.065 220.333 1.00 79.12 863 LYS A O 1
ATOM 5649 N N . LYS A 1 864 ? 150.128 157.063 219.874 1.00 85.43 864 LYS A N 1
ATOM 5650 C CA . LYS A 1 864 ? 149.431 156.669 221.087 1.00 85.43 864 LYS A CA 1
ATOM 5651 C C . LYS A 1 864 ? 148.081 156.088 220.703 1.00 85.43 864 LYS A C 1
ATOM 5652 O O . LYS A 1 864 ? 147.553 156.391 219.628 1.00 85.43 864 LYS A O 1
ATOM 5671 N N . PRO A 1 865 ? 147.494 155.245 221.553 1.00 87.29 865 PRO A N 1
ATOM 5672 C CA . PRO A 1 865 ? 146.208 154.640 221.189 1.00 87.29 865 PRO A CA 1
ATOM 5673 C C . PRO A 1 865 ? 145.151 155.706 220.943 1.00 87.29 865 PRO A C 1
ATOM 5674 O O . PRO A 1 865 ? 145.076 156.713 221.650 1.00 87.29 865 PRO A O 1
ATOM 5685 N N . GLY A 1 866 ? 144.327 155.469 219.923 1.00 86.11 866 GLY A N 1
ATOM 5686 C CA . GLY A 1 866 ? 143.402 156.466 219.433 1.00 86.11 866 GLY A CA 1
ATOM 5687 C C . GLY A 1 866 ? 143.951 157.344 218.329 1.00 86.11 866 GLY A C 1
ATOM 5688 O O . GLY A 1 866 ? 143.197 158.150 217.768 1.00 86.11 866 GLY A O 1
ATOM 5692 N N . SER A 1 867 ? 145.235 157.217 218.000 1.00 83.30 867 SER A N 1
ATOM 5693 C CA . SER A 1 867 ? 145.853 157.997 216.941 1.00 83.30 867 SER A CA 1
ATOM 5694 C C . SER A 1 867 ? 145.715 157.268 215.605 1.00 83.30 867 SER A C 1
ATOM 5695 O O . SER A 1 867 ? 145.051 156.235 215.495 1.00 83.30 867 SER A O 1
ATOM 5703 N N . MET A 1 868 ? 146.354 157.813 214.573 1.00 88.81 868 MET A N 1
ATOM 5704 C CA . MET A 1 868 ? 146.298 157.261 213.228 1.00 88.81 868 MET A CA 1
ATOM 5705 C C . MET A 1 868 ? 147.705 157.138 212.658 1.00 88.81 868 MET A C 1
ATOM 5706 O O . MET A 1 868 ? 148.629 157.838 213.083 1.00 88.81 868 MET A O 1
ATOM 5720 N N . VAL A 1 869 ? 147.858 156.236 211.686 1.00 68.05 869 VAL A N 1
ATOM 5721 C CA . VAL A 1 869 ? 149.140 155.962 211.053 1.00 68.05 869 VAL A CA 1
ATOM 5722 C C . VAL A 1 869 ? 148.957 155.967 209.541 1.00 68.05 869 VAL A C 1
ATOM 5723 O O . VAL A 1 869 ? 147.839 155.891 209.026 1.00 68.05 869 VAL A O 1
ATOM 5736 N N . ILE A 1 870 ? 150.080 156.057 208.831 1.00 66.43 870 ILE A N 1
ATOM 5737 C CA . ILE A 1 870 ? 150.102 156.090 207.374 1.00 66.43 870 ILE A CA 1
ATOM 5738 C C . ILE A 1 870 ? 150.796 154.833 206.872 1.00 66.43 870 ILE A C 1
ATOM 5739 O O . ILE A 1 870 ? 151.822 154.418 207.422 1.00 66.43 870 ILE A O 1
ATOM 5755 N N . ALA A 1 871 ? 150.234 154.230 205.827 1.00 55.67 871 ALA A N 1
ATOM 5756 C CA . ALA A 1 871 ? 150.862 153.069 205.213 1.00 55.67 871 ALA A CA 1
ATOM 5757 C C . ALA A 1 871 ? 152.232 153.446 204.664 1.00 55.67 871 ALA A C 1
ATOM 5758 O O . ALA A 1 871 ? 152.393 154.488 204.023 1.00 55.67 871 ALA A O 1
ATOM 5765 N N . GLY A 1 872 ? 153.221 152.591 204.920 1.00 53.47 872 GLY A N 1
ATOM 5766 C CA . GLY A 1 872 ? 154.585 152.850 204.518 1.00 53.47 872 GLY A CA 1
ATOM 5767 C C . GLY A 1 872 ? 155.433 153.537 205.566 1.00 53.47 872 GLY A C 1
ATOM 5768 O O . GLY A 1 872 ? 156.659 153.591 205.408 1.00 53.47 872 GLY A O 1
ATOM 5772 N N . SER A 1 873 ? 154.824 154.064 206.625 1.00 59.53 873 SER A N 1
ATOM 5773 C CA . SER A 1 873 ? 155.592 154.674 207.701 1.00 59.53 873 SER A CA 1
ATOM 5774 C C . SER A 1 873 ? 156.429 153.620 208.416 1.00 59.53 873 SER A C 1
ATOM 5775 O O . SER A 1 873 ? 156.034 152.457 208.540 1.00 59.53 873 SER A O 1
ATOM 5783 N N . ILE A 1 874 ? 157.598 154.037 208.890 1.00 61.45 874 ILE A N 1
ATOM 5784 C CA . ILE A 1 874 ? 158.535 153.137 209.554 1.00 61.45 874 ILE A CA 1
ATOM 5785 C C . ILE A 1 874 ? 158.225 153.132 211.045 1.00 61.45 874 ILE A C 1
ATOM 5786 O O . ILE A 1 874 ? 158.264 154.179 211.701 1.00 61.45 874 ILE A O 1
ATOM 5802 N N . ASN A 1 875 ? 157.918 151.955 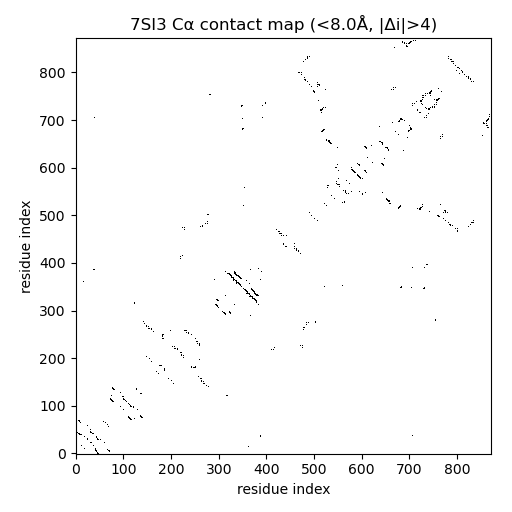211.579 1.00 70.36 875 ASN A N 1
ATOM 5803 C CA . ASN A 1 875 ? 157.622 151.795 212.993 1.00 70.36 875 ASN A CA 1
ATOM 5804 C C . ASN A 1 875 ? 158.904 151.506 213.764 1.00 70.36 875 ASN A C 1
ATOM 5805 O O . ASN A 1 875 ? 159.851 150.915 213.236 1.00 70.36 875 ASN A O 1
ATOM 5816 N N . ALA A 1 876 ? 158.928 151.934 215.023 1.00 80.54 876 ALA A N 1
ATOM 5817 C CA . ALA A 1 876 ? 160.084 151.715 215.882 1.00 80.54 876 ALA A CA 1
ATOM 5818 C C . ALA A 1 876 ? 159.677 151.980 217.324 1.00 80.54 876 ALA A C 1
ATOM 5819 O O . ALA A 1 876 ? 158.604 152.520 217.600 1.00 80.54 876 ALA A O 1
ATOM 5826 N N . HIS A 1 877 ? 160.561 151.596 218.243 1.00 90.14 877 HIS A N 1
ATOM 5827 C CA . HIS A 1 877 ? 160.457 151.769 219.687 1.00 90.14 877 HIS A CA 1
ATOM 5828 C C . HIS A 1 877 ? 159.527 150.740 220.331 1.00 90.14 877 HIS A C 1
ATOM 5829 O O . HIS A 1 877 ? 159.425 150.717 221.559 1.00 90.14 877 HIS A O 1
ATOM 5843 N N . GLY A 1 878 ? 158.859 149.889 219.568 1.00 85.66 878 GLY A N 1
ATOM 5844 C CA . GLY A 1 878 ? 158.024 148.865 220.159 1.00 85.66 878 GLY A CA 1
ATOM 5845 C C . GLY A 1 878 ? 156.989 148.360 219.177 1.00 85.66 878 GLY A C 1
ATOM 5846 O O . GLY A 1 878 ? 156.879 148.833 218.046 1.00 85.66 878 GLY A O 1
ATOM 5850 N N . THR A 1 879 ? 156.225 147.377 219.646 1.00 79.49 879 THR A N 1
ATOM 5851 C CA . THR A 1 879 ? 155.164 146.783 218.847 1.00 79.49 879 THR A CA 1
ATOM 5852 C C . THR A 1 879 ? 153.897 147.626 218.932 1.00 79.49 879 THR A C 1
ATOM 5853 O O . THR A 1 879 ? 153.650 148.319 219.923 1.00 79.49 879 THR A O 1
ATOM 5864 N N . VAL A 1 880 ? 153.089 147.559 217.875 1.00 77.84 880 VAL A N 1
ATOM 5865 C CA . VAL A 1 880 ? 151.858 148.333 217.780 1.00 77.84 880 VAL A CA 1
ATOM 5866 C C . VAL A 1 880 ? 150.777 147.485 217.127 1.00 77.84 880 VAL A C 1
ATOM 5867 O O . VAL A 1 880 ? 151.040 146.707 216.204 1.00 77.84 880 VAL A O 1
ATOM 5880 N N . LEU A 1 881 ? 149.550 147.641 217.618 1.00 79.44 881 LEU A N 1
ATOM 5881 C CA . LEU A 1 881 ? 148.370 147.018 217.035 1.00 79.44 881 LEU A CA 1
ATOM 5882 C C . LEU A 1 881 ? 147.557 148.088 216.320 1.00 79.44 881 LEU A C 1
ATOM 5883 O O . LEU A 1 881 ? 147.203 149.108 216.922 1.00 79.44 881 LEU A O 1
ATOM 5899 N N . VAL A 1 882 ? 147.264 147.855 215.043 1.00 70.08 882 VAL A N 1
ATOM 5900 C CA . VAL A 1 882 ? 146.613 148.841 214.189 1.00 70.08 882 VAL A CA 1
ATOM 5901 C C . VAL A 1 882 ? 145.332 148.240 213.633 1.00 70.08 882 VAL A C 1
ATOM 5902 O O . VAL A 1 882 ? 145.340 147.117 213.116 1.00 70.08 882 VAL A O 1
ATOM 5915 N N . GLU A 1 883 ? 144.235 148.986 213.739 1.00 76.81 883 GLU A N 1
ATOM 5916 C CA . GLU A 1 883 ? 142.962 148.596 213.148 1.00 76.81 883 GLU A CA 1
ATOM 5917 C C . GLU A 1 883 ? 142.830 149.264 211.785 1.00 76.81 883 GLU A C 1
ATOM 5918 O O . GLU A 1 883 ? 142.677 150.487 211.700 1.00 76.81 883 GLU A O 1
ATOM 5930 N N . ALA A 1 884 ? 142.886 148.462 210.725 1.00 74.83 884 ALA A N 1
ATOM 5931 C CA . ALA A 1 884 ? 142.895 149.003 209.375 1.00 74.83 884 ALA A CA 1
ATOM 5932 C C . ALA A 1 884 ? 141.610 149.770 209.082 1.00 74.83 884 ALA A C 1
ATOM 5933 O O . ALA A 1 884 ? 140.513 149.370 209.480 1.00 74.83 884 ALA A O 1
ATOM 5940 N N . THR A 1 885 ? 141.761 150.885 208.378 1.00 79.78 885 THR A N 1
ATOM 5941 C CA . THR A 1 885 ? 140.641 151.709 207.936 1.00 79.78 885 THR A CA 1
ATOM 5942 C C . THR A 1 885 ? 140.642 151.935 206.433 1.00 79.78 885 THR A C 1
ATOM 5943 O O . THR A 1 885 ? 139.570 152.000 205.827 1.00 79.78 885 THR A O 1
ATOM 5954 N N . HIS A 1 886 ? 141.816 152.063 205.818 1.00 77.80 886 HIS A N 1
ATOM 5955 C CA . HIS A 1 886 ? 141.944 152.198 204.373 1.00 77.80 886 HIS A CA 1
ATOM 5956 C C . HIS A 1 886 ? 142.933 151.158 203.873 1.00 77.80 886 HIS A C 1
ATOM 5957 O O . HIS A 1 886 ? 144.050 151.061 204.392 1.00 77.80 886 HIS A O 1
ATOM 5971 N N . VAL A 1 887 ? 142.524 150.386 202.866 1.00 68.48 887 VAL A N 1
ATOM 5972 C CA . VAL A 1 887 ? 143.337 149.309 202.321 1.00 68.48 887 VAL A CA 1
ATOM 5973 C C . VAL A 1 887 ? 143.305 149.390 200.801 1.00 68.48 887 VAL A C 1
ATOM 5974 O O . VAL A 1 887 ? 142.381 149.945 200.202 1.00 68.48 887 VAL A O 1
ATOM 5987 N N . GLY A 1 888 ? 144.337 148.824 200.180 1.00 57.76 888 GLY A N 1
ATOM 5988 C CA . GLY A 1 888 ? 144.395 148.811 198.728 1.00 57.76 888 GLY A CA 1
ATOM 5989 C C . GLY A 1 888 ? 144.709 150.186 198.171 1.00 57.76 888 GLY A C 1
ATOM 5990 O O . GLY A 1 888 ? 145.550 150.924 198.697 1.00 57.76 888 GLY A O 1
ATOM 5994 N N . SER A 1 889 ? 144.022 150.539 197.083 1.00 62.42 889 SER A N 1
ATOM 5995 C CA . SER A 1 889 ? 144.248 151.820 196.427 1.00 62.42 889 SER A CA 1
ATOM 5996 C C . SER A 1 889 ? 143.822 153.006 197.282 1.00 62.42 889 SER A C 1
ATOM 5997 O O . SER A 1 889 ? 144.187 154.141 196.957 1.00 62.42 889 SER A O 1
ATOM 6005 N N . GLU A 1 890 ? 143.066 152.778 198.356 1.00 69.51 890 GLU A N 1
ATOM 6006 C CA . GLU A 1 890 ? 142.617 153.865 199.215 1.00 69.51 890 GLU A CA 1
ATOM 6007 C C . GLU A 1 890 ? 143.694 154.345 200.179 1.00 69.51 890 GLU A C 1
ATOM 6008 O O . GLU A 1 890 ? 143.482 155.353 200.862 1.00 69.51 890 GLU A O 1
ATOM 6020 N N . THR A 1 891 ? 144.830 153.658 200.256 1.00 63.36 891 THR A N 1
ATOM 6021 C CA . THR A 1 891 ? 145.902 154.085 201.140 1.00 63.36 891 THR A CA 1
ATOM 6022 C C . THR A 1 891 ? 146.550 155.363 200.615 1.00 63.36 891 THR A C 1
ATOM 6023 O O . THR A 1 891 ? 146.504 155.674 199.421 1.00 63.36 891 THR A O 1
ATOM 6034 N N . THR A 1 892 ? 147.167 156.110 201.533 1.00 57.49 892 THR A N 1
ATOM 6035 C CA . THR A 1 892 ? 147.799 157.369 201.153 1.00 57.49 892 THR A CA 1
ATOM 6036 C C . THR A 1 892 ? 148.931 157.138 200.159 1.00 57.49 892 THR A C 1
ATOM 6037 O O . THR A 1 892 ? 149.093 157.905 199.203 1.00 57.49 892 THR A O 1
ATOM 6048 N N . LEU A 1 893 ? 149.726 156.087 200.370 1.00 49.93 893 LEU A N 1
ATOM 6049 C CA . LEU A 1 893 ? 150.809 155.787 199.439 1.00 49.93 893 LEU A CA 1
ATOM 6050 C C . LEU A 1 893 ? 150.268 155.492 198.046 1.00 49.93 893 LEU A C 1
ATOM 6051 O O . LEU A 1 893 ? 150.840 155.936 197.043 1.00 49.93 893 LEU A O 1
ATOM 6067 N N . ALA A 1 894 ? 149.166 154.744 197.963 1.00 48.91 894 ALA A N 1
ATOM 6068 C CA . ALA A 1 894 ? 148.570 154.455 196.663 1.00 48.91 894 ALA A CA 1
ATOM 6069 C C . ALA A 1 894 ? 148.106 155.733 195.977 1.00 48.91 894 ALA A C 1
ATOM 6070 O O . ALA A 1 894 ? 148.245 155.878 194.757 1.00 48.91 894 ALA A O 1
ATOM 6077 N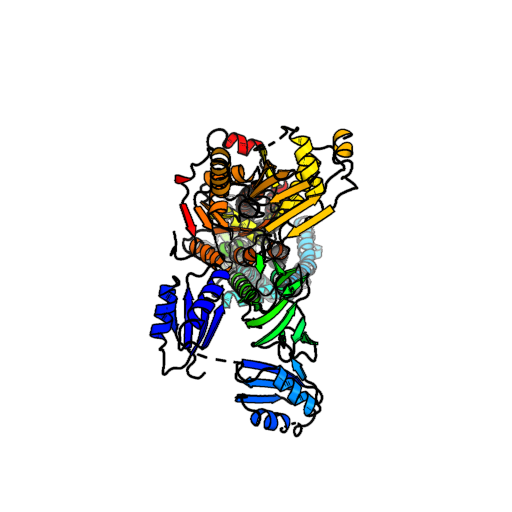 N . GLN A 1 895 ? 147.549 156.670 196.746 1.00 60.89 895 GLN A N 1
ATOM 6078 C CA . GLN A 1 895 ? 147.116 157.938 196.169 1.00 60.89 895 GLN A CA 1
ATOM 6079 C C . GLN A 1 895 ? 148.295 158.708 195.588 1.00 60.89 895 GLN A C 1
ATOM 6080 O O . GLN A 1 895 ? 148.174 159.334 194.528 1.00 60.89 895 GLN A O 1
ATOM 6094 N N . ILE A 1 896 ? 149.445 158.675 196.266 1.00 52.50 896 ILE A N 1
ATOM 6095 C CA . ILE A 1 896 ? 150.640 159.318 195.726 1.00 52.50 896 ILE A CA 1
ATOM 6096 C C . ILE A 1 896 ? 151.039 158.669 194.408 1.00 52.50 896 ILE A C 1
ATOM 6097 O O . ILE A 1 896 ? 151.399 159.355 193.444 1.00 52.50 896 ILE A O 1
ATOM 6113 N N . VAL A 1 897 ? 150.985 157.337 194.346 1.00 45.52 897 VAL A N 1
ATOM 6114 C CA . VAL A 1 897 ? 151.300 156.639 193.103 1.00 45.52 897 VAL A CA 1
ATOM 6115 C C . VAL A 1 897 ? 150.361 157.092 191.993 1.00 45.52 897 VAL A C 1
ATOM 6116 O O . VAL A 1 897 ? 150.780 157.294 190.847 1.00 45.52 897 VAL A O 1
ATOM 6129 N N . LYS A 1 898 ? 149.076 157.256 192.313 1.00 47.70 898 LYS A N 1
ATOM 6130 C CA . LYS A 1 898 ? 148.124 157.738 191.318 1.00 47.70 898 LYS A CA 1
ATOM 6131 C C . LYS A 1 898 ? 148.485 159.142 190.848 1.00 47.70 898 LYS A C 1
ATOM 6132 O O . LYS A 1 898 ? 148.418 159.440 189.650 1.00 47.70 898 LYS A O 1
ATOM 6151 N N . LEU A 1 899 ? 148.869 160.019 191.779 1.00 43.48 899 LEU A N 1
ATOM 6152 C CA . LEU A 1 899 ? 149.261 161.372 191.397 1.00 43.48 899 LEU A CA 1
ATOM 6153 C C . LEU A 1 899 ? 150.493 161.354 190.501 1.00 43.48 899 LEU A C 1
ATOM 6154 O O . LEU A 1 899 ? 150.559 162.088 189.508 1.00 43.48 899 LEU A O 1
ATOM 6170 N N . VAL A 1 900 ? 151.482 160.523 190.837 1.00 42.97 900 VAL A N 1
ATOM 6171 C CA . VAL A 1 900 ? 152.682 160.427 190.011 1.00 42.97 900 VAL A CA 1
ATOM 6172 C C . VAL A 1 900 ? 152.330 159.904 188.625 1.00 42.97 900 VAL A C 1
ATOM 6173 O O . VAL A 1 900 ? 152.828 160.406 187.610 1.00 42.97 900 VAL A O 1
ATOM 6186 N N . GLU A 1 901 ? 151.469 158.886 188.559 1.00 49.12 901 GLU A N 1
ATOM 6187 C CA . GLU A 1 901 ? 151.049 158.361 187.263 1.00 49.12 901 GLU A CA 1
ATOM 6188 C C . GLU A 1 901 ? 150.335 159.428 186.446 1.00 49.12 901 GLU A C 1
ATOM 6189 O O . GLU A 1 901 ? 150.574 159.564 185.240 1.00 49.12 901 GLU A O 1
ATOM 6201 N N . GLU A 1 902 ? 149.450 160.197 187.085 1.00 55.38 902 GLU A N 1
ATOM 6202 C CA . GLU A 1 902 ? 148.743 161.256 186.374 1.00 55.38 902 GLU A CA 1
ATOM 6203 C C . GLU A 1 902 ? 149.712 162.312 185.858 1.00 55.38 902 GLU A C 1
ATOM 6204 O O . GLU A 1 902 ? 149.589 162.775 184.718 1.00 55.38 902 GLU A O 1
ATOM 6216 N N . ALA A 1 903 ? 150.684 162.706 186.683 1.00 45.68 903 ALA A N 1
ATOM 6217 C CA . ALA A 1 903 ? 151.652 163.711 186.256 1.00 45.68 903 ALA A CA 1
ATOM 6218 C C . ALA A 1 903 ? 152.480 163.213 185.079 1.00 45.68 903 ALA A C 1
ATOM 6219 O O . ALA A 1 903 ? 152.720 163.956 184.120 1.00 45.68 903 ALA A O 1
ATOM 6226 N N . GLN A 1 904 ? 152.929 161.957 185.133 1.00 54.83 904 GLN A N 1
ATOM 6227 C CA . GLN A 1 904 ? 153.720 161.411 184.036 1.00 54.83 904 GLN A CA 1
ATOM 6228 C C . GLN A 1 904 ? 152.901 161.333 182.754 1.00 54.83 904 GLN A C 1
ATOM 6229 O O . GLN A 1 904 ? 153.400 161.653 181.668 1.00 54.83 904 GLN A O 1
ATOM 6243 N N . MET A 1 905 ? 151.640 160.909 182.858 1.00 70.59 905 MET A N 1
ATOM 6244 C CA . MET A 1 905 ? 150.787 160.812 181.680 1.00 70.59 905 MET A CA 1
ATOM 6245 C C . MET A 1 905 ? 150.380 162.178 181.146 1.00 70.59 905 MET A C 1
ATOM 6246 O O . MET A 1 905 ? 149.987 162.281 179.979 1.00 70.59 905 MET A O 1
ATOM 6260 N N . SER A 1 906 ? 150.465 163.225 181.967 1.00 55.09 906 SER A N 1
ATOM 6261 C CA . SER A 1 906 ? 150.093 164.567 181.536 1.00 55.09 906 SER A CA 1
ATOM 6262 C C . SER A 1 906 ? 151.197 165.269 180.757 1.00 55.09 906 SER A C 1
ATOM 6263 O O . SER A 1 906 ? 150.959 166.360 180.229 1.00 55.09 906 SER A O 1
ATOM 6271 N N . LYS A 1 907 ? 152.388 164.679 180.671 1.00 53.68 907 LYS A N 1
ATOM 6272 C CA . LYS A 1 907 ? 153.509 165.286 179.956 1.00 53.68 907 LYS A CA 1
ATOM 6273 C C . LYS A 1 907 ? 153.354 164.983 178.471 1.00 53.68 907 LYS A C 1
ATOM 6274 O O . LYS A 1 907 ? 153.800 163.949 177.971 1.00 53.68 907 LYS A O 1
ATOM 6293 N N . ALA A 1 908 ? 152.710 165.903 177.757 1.00 72.95 908 ALA A N 1
ATOM 6294 C CA . ALA A 1 908 ? 152.531 165.750 176.326 1.00 72.95 908 ALA A CA 1
ATOM 6295 C C . ALA A 1 908 ? 153.864 165.936 175.606 1.00 72.95 908 ALA A C 1
ATOM 6296 O O . ALA A 1 908 ? 154.782 166.571 176.132 1.00 72.95 908 ALA A O 1
ATOM 6303 N N . PRO A 1 909 ? 153.998 165.392 174.399 1.00 78.64 909 PRO A N 1
ATOM 6304 C CA . PRO A 1 909 ? 155.259 165.530 173.670 1.00 78.64 909 PRO A CA 1
ATOM 6305 C C . PRO A 1 909 ? 155.404 166.905 173.041 1.00 78.64 909 PRO A C 1
ATOM 6306 O O . PRO A 1 909 ? 154.424 167.598 172.756 1.00 78.64 909 PRO A O 1
ATOM 6317 N N . ILE A 1 910 ? 156.658 167.293 172.824 1.00 67.57 910 ILE A N 1
ATOM 6318 C CA . ILE A 1 910 ? 156.998 168.594 172.260 1.00 67.57 910 ILE A CA 1
ATOM 6319 C C . ILE A 1 910 ? 157.419 168.400 170.810 1.00 67.57 910 ILE A C 1
ATOM 6320 O O . ILE A 1 910 ? 158.214 167.504 170.499 1.00 67.57 910 ILE A O 1
ATOM 6336 N N . GLN A 1 911 ? 156.878 169.230 169.923 1.00 72.74 911 GLN A N 1
ATOM 6337 C CA . GLN A 1 911 ? 157.226 169.144 168.512 1.00 72.74 911 GLN A CA 1
ATOM 6338 C C . GLN A 1 911 ? 158.672 169.575 168.305 1.00 72.74 911 GLN A C 1
ATOM 6339 O O . GLN A 1 911 ? 159.097 170.623 168.801 1.00 72.74 911 GLN A O 1
ATOM 6353 N N . GLN A 1 912 ? 159.428 168.763 167.571 1.00 63.40 912 GLN A N 1
ATOM 6354 C CA . GLN A 1 912 ? 160.823 169.081 167.304 1.00 63.40 912 GLN A CA 1
ATOM 6355 C C . GLN A 1 912 ? 160.924 170.296 166.391 1.00 63.40 912 GLN A C 1
ATOM 6356 O O . GLN A 1 912 ? 160.091 170.499 165.504 1.00 63.40 912 GLN A O 1
ATOM 6370 N N . LEU A 1 913 ? 161.957 171.112 166.617 1.00 51.98 913 LEU A N 1
ATOM 6371 C CA . LEU A 1 913 ? 162.150 172.298 165.790 1.00 51.98 913 LEU A CA 1
ATOM 6372 C C . LEU A 1 913 ? 162.348 171.928 164.326 1.00 51.98 913 LEU A C 1
ATOM 6373 O O . LEU A 1 913 ? 161.936 172.679 163.435 1.00 51.98 913 LEU A O 1
ATOM 6389 N N . ALA A 1 914 ? 162.975 170.780 164.057 1.00 51.15 914 ALA A N 1
ATOM 6390 C CA . ALA A 1 914 ? 163.145 170.341 162.676 1.00 51.15 914 ALA A CA 1
ATOM 6391 C C . ALA A 1 914 ? 161.798 170.100 162.008 1.00 51.15 914 ALA A C 1
ATOM 6392 O O . ALA A 1 914 ? 161.595 170.477 160.848 1.00 51.15 914 ALA A O 1
ATOM 6399 N N . ASP A 1 915 ? 160.864 169.470 162.724 1.00 61.84 915 ASP A N 1
ATOM 6400 C CA . ASP A 1 915 ? 159.537 169.240 162.162 1.00 61.84 915 ASP A CA 1
ATOM 6401 C C . ASP A 1 915 ? 158.827 170.557 161.875 1.00 61.84 915 ASP A C 1
ATOM 6402 O O . ASP A 1 915 ? 158.187 170.711 160.828 1.00 61.84 915 ASP A O 1
ATOM 6411 N N . LYS A 1 916 ? 158.925 171.519 162.796 1.00 61.55 916 LYS A N 1
ATOM 6412 C CA . LYS A 1 916 ? 158.294 172.816 162.573 1.00 61.55 916 LYS A CA 1
ATOM 6413 C C . LYS A 1 916 ? 158.896 173.517 161.362 1.00 61.55 916 LYS A C 1
ATOM 6414 O O . LYS A 1 916 ? 158.170 174.089 160.541 1.00 61.55 916 LYS A O 1
ATOM 6433 N N . ILE A 1 917 ? 160.224 173.483 161.234 1.00 50.12 917 ILE A N 1
ATOM 6434 C CA . ILE A 1 917 ? 160.872 174.099 160.080 1.00 50.12 917 ILE A CA 1
ATOM 6435 C C . ILE A 1 917 ? 160.445 173.397 158.798 1.00 50.12 917 ILE A C 1
ATOM 6436 O O . ILE A 1 917 ? 160.161 174.042 157.782 1.00 50.12 917 ILE A O 1
ATOM 6452 N N . SER A 1 918 ? 160.394 172.063 158.825 1.00 53.60 918 SER A N 1
ATOM 6453 C CA . SER A 1 918 ? 159.966 171.317 157.647 1.00 53.60 918 SER A CA 1
ATOM 6454 C C . SER A 1 918 ? 158.525 171.637 157.275 1.00 53.60 918 SER A C 1
ATOM 6455 O O . SER A 1 918 ? 158.144 171.511 156.106 1.00 53.60 918 SER A O 1
ATOM 6463 N N . GLY A 1 919 ? 157.709 172.047 158.249 1.00 54.52 919 GLY A N 1
ATOM 6464 C CA . GLY A 1 919 ? 156.334 172.403 157.941 1.00 54.52 919 GLY A CA 1
ATOM 6465 C C . GLY A 1 919 ? 156.245 173.559 156.965 1.00 54.52 919 GLY A C 1
ATOM 6466 O O . GLY A 1 919 ? 155.472 173.522 156.004 1.00 54.52 919 GLY A O 1
ATOM 6470 N N . TYR A 1 920 ? 157.035 174.607 157.201 1.00 58.19 920 TYR A N 1
ATOM 6471 C CA . TYR A 1 920 ? 157.094 175.724 156.266 1.00 58.19 920 TYR A CA 1
ATOM 6472 C C . TYR A 1 920 ? 157.928 175.392 155.037 1.00 58.19 920 TYR A C 1
ATOM 6473 O O . TYR A 1 920 ? 157.655 175.910 153.948 1.00 58.19 920 TYR A O 1
ATOM 6491 N N . PHE A 1 921 ? 158.943 174.539 155.189 1.00 44.26 921 PHE A N 1
ATOM 6492 C CA . PHE A 1 921 ? 159.822 174.224 154.068 1.00 44.26 921 PHE A CA 1
ATOM 6493 C C . PHE A 1 921 ? 159.075 173.490 152.960 1.00 44.26 921 PHE A C 1
ATOM 6494 O O . PHE A 1 921 ? 159.288 173.768 151.774 1.00 44.26 921 PHE A O 1
ATOM 6511 N N . VAL A 1 922 ? 158.198 172.550 153.321 1.00 41.43 922 VAL A N 1
ATOM 6512 C CA . VAL A 1 922 ? 157.537 171.728 152.306 1.00 41.43 922 VAL A CA 1
ATOM 6513 C C . VAL A 1 922 ? 156.747 172.582 151.321 1.00 41.43 922 VAL A C 1
ATOM 6514 O O . VAL A 1 922 ? 156.935 172.414 150.104 1.00 41.43 922 VAL A O 1
ATOM 6527 N N . PRO A 1 923 ? 155.866 173.490 151.750 1.00 39.21 923 PRO A N 1
ATOM 6528 C CA . PRO A 1 923 ? 155.231 174.386 150.768 1.00 39.21 923 PRO A CA 1
ATOM 6529 C C . PRO A 1 923 ? 156.232 175.238 150.009 1.00 39.21 923 PRO A C 1
ATOM 6530 O O . PRO A 1 923 ? 156.031 175.515 148.819 1.00 39.21 923 PRO A O 1
ATOM 6541 N N . PHE A 1 924 ? 157.312 175.664 150.667 1.00 41.94 924 PHE A N 1
ATOM 6542 C CA . PHE A 1 924 ? 158.281 176.538 150.016 1.00 41.94 924 PHE A CA 1
ATOM 6543 C C . PHE A 1 924 ? 158.953 175.837 148.841 1.00 41.94 924 PHE A C 1
ATOM 6544 O O . PHE A 1 924 ? 159.064 176.402 147.748 1.00 41.94 924 PHE A O 1
ATOM 6561 N N . ILE A 1 925 ? 159.406 174.598 149.048 1.00 43.43 925 ILE A N 1
ATOM 6562 C CA . ILE A 1 925 ? 160.095 173.878 147.980 1.00 43.43 925 ILE A CA 1
ATOM 6563 C C . ILE A 1 925 ? 159.142 173.598 146.825 1.00 43.43 925 ILE A C 1
ATOM 6564 O O . ILE A 1 925 ? 159.526 173.673 145.652 1.00 43.43 925 ILE A O 1
ATOM 6580 N N . ILE A 1 926 ? 157.887 173.270 147.136 1.00 38.05 926 ILE A N 1
ATOM 6581 C CA . ILE A 1 926 ? 156.909 173.001 146.086 1.00 38.05 926 ILE A CA 1
ATOM 6582 C C . ILE A 1 926 ? 156.651 174.259 145.268 1.00 38.05 926 ILE A C 1
ATOM 6583 O O . ILE A 1 926 ? 156.566 174.210 144.035 1.00 38.05 926 ILE A O 1
ATOM 6599 N N . ILE A 1 927 ? 156.520 175.406 145.939 1.00 39.05 927 ILE A N 1
ATOM 6600 C CA . ILE A 1 927 ? 156.213 176.647 145.233 1.00 39.05 927 ILE A CA 1
ATOM 6601 C C . ILE A 1 927 ? 157.339 177.002 144.269 1.00 39.05 927 ILE A C 1
ATOM 6602 O O . ILE A 1 927 ? 157.100 177.328 143.100 1.00 39.05 927 ILE A O 1
ATOM 6618 N N . ILE A 1 928 ? 158.586 176.940 144.741 1.00 40.54 928 ILE A N 1
ATOM 6619 C CA . ILE A 1 928 ? 159.712 177.287 143.880 1.00 40.54 928 ILE A CA 1
ATOM 6620 C C . ILE A 1 928 ? 159.880 176.248 142.778 1.00 40.54 928 ILE A C 1
ATOM 6621 O O . ILE A 1 928 ? 160.214 176.584 141.636 1.00 40.54 928 ILE A O 1
ATOM 6637 N N . SER A 1 929 ? 159.654 174.972 143.099 1.00 39.32 929 SER A N 1
ATOM 6638 C CA . SER A 1 929 ? 159.748 173.932 142.080 1.00 39.32 929 SER A CA 1
ATOM 6639 C C . SER A 1 929 ? 158.704 174.139 140.991 1.00 39.32 929 SER A C 1
ATOM 6640 O O . SER A 1 929 ? 159.003 174.006 139.799 1.00 39.32 929 SER A O 1
ATOM 6648 N N . VAL A 1 930 ? 157.469 174.464 141.381 1.00 38.02 930 VAL A N 1
ATOM 6649 C CA . VAL A 1 930 ? 156.432 174.747 140.393 1.00 38.02 930 VAL A CA 1
ATOM 6650 C C . VAL A 1 930 ? 156.761 176.023 139.631 1.00 38.02 930 VAL A C 1
ATOM 6651 O O . VAL A 1 930 ? 156.624 176.083 138.404 1.00 38.02 930 VAL A O 1
ATOM 6664 N N . VAL A 1 931 ? 157.206 177.061 140.344 1.00 44.04 931 VAL A N 1
ATOM 6665 C CA . VAL A 1 931 ? 157.535 178.326 139.692 1.00 44.04 931 VAL A CA 1
ATOM 6666 C C . VAL A 1 931 ? 158.656 178.127 138.681 1.00 44.04 931 VAL A C 1
ATOM 6667 O O . VAL A 1 931 ? 158.607 178.656 137.563 1.00 44.04 931 VAL A O 1
ATOM 6680 N N . THR A 1 932 ? 159.684 177.363 139.054 1.00 48.27 932 THR A N 1
ATOM 6681 C CA . THR A 1 932 ? 160.786 177.104 138.133 1.00 48.27 932 THR A CA 1
ATOM 6682 C C . THR A 1 932 ? 160.296 176.361 136.897 1.00 48.27 932 THR A C 1
ATOM 6683 O O . THR A 1 932 ? 160.786 176.587 135.785 1.00 48.27 932 THR A O 1
ATOM 6694 N N . LEU A 1 933 ? 159.331 175.458 137.074 1.00 43.62 933 LEU A N 1
ATOM 6695 C CA . LEU A 1 933 ? 158.818 174.693 135.943 1.00 43.62 933 LEU A CA 1
ATOM 6696 C C . LEU A 1 933 ? 158.078 175.593 134.960 1.00 43.62 933 LEU A C 1
ATOM 6697 O O . LEU A 1 933 ? 158.341 175.561 133.752 1.00 43.62 933 LEU A O 1
ATOM 6713 N N . VAL A 1 934 ? 157.145 176.409 135.459 1.00 45.53 934 VAL A N 1
ATOM 6714 C CA . VAL A 1 934 ? 156.326 177.222 134.564 1.00 45.53 934 VAL A CA 1
ATOM 6715 C C . VAL A 1 934 ? 157.185 178.245 133.830 1.00 45.53 934 VAL A C 1
ATOM 6716 O O . VAL A 1 934 ? 157.040 178.439 132.617 1.00 45.53 934 VAL A O 1
ATOM 6729 N N . THR A 1 935 ? 158.090 178.916 134.546 1.00 46.29 935 THR A N 1
ATOM 6730 C CA . THR A 1 935 ? 158.889 179.964 133.919 1.00 46.29 935 THR A CA 1
ATOM 6731 C C . THR A 1 935 ? 159.774 179.400 132.815 1.00 46.29 935 THR A C 1
ATOM 6732 O O . THR A 1 935 ? 159.919 180.017 131.753 1.00 46.29 935 THR A O 1
ATOM 6743 N N . TRP A 1 936 ? 160.375 178.230 133.043 1.00 43.62 936 TRP A N 1
ATOM 6744 C CA . TRP A 1 936 ? 161.219 177.630 132.015 1.00 43.62 936 TRP A CA 1
ATOM 6745 C C . TRP A 1 936 ? 160.398 177.214 130.801 1.00 43.62 936 TRP A C 1
ATOM 6746 O O . TRP A 1 936 ? 160.845 177.373 129.659 1.00 43.62 936 TRP A O 1
ATOM 6767 N N . ILE A 1 937 ? 159.196 176.680 131.026 1.00 56.51 937 ILE A N 1
ATOM 6768 C CA . ILE A 1 937 ? 158.308 176.368 129.909 1.00 56.51 937 ILE A CA 1
ATOM 6769 C C . ILE A 1 937 ? 157.949 177.640 129.153 1.00 56.51 937 ILE A C 1
ATOM 6770 O O . ILE A 1 937 ? 157.945 177.666 127.917 1.00 56.51 937 ILE A O 1
ATOM 6786 N N . ILE A 1 938 ? 157.642 178.714 129.883 1.00 52.55 938 ILE A N 1
ATOM 6787 C CA . ILE A 1 938 ? 157.321 179.985 129.239 1.00 52.55 938 ILE A CA 1
ATOM 6788 C C . ILE A 1 938 ? 158.517 180.488 128.440 1.00 52.55 938 ILE A C 1
ATOM 6789 O O . ILE A 1 938 ? 158.379 180.938 127.297 1.00 52.55 938 ILE A O 1
ATOM 6805 N N . ILE A 1 939 ? 159.712 180.416 129.031 1.00 51.90 939 ILE A N 1
ATOM 6806 C CA . ILE A 1 939 ? 160.906 180.917 128.355 1.00 51.90 939 ILE A CA 1
ATOM 6807 C C . ILE A 1 939 ? 161.144 180.155 127.059 1.00 51.90 939 ILE A C 1
ATOM 6808 O O . ILE A 1 939 ? 161.437 180.752 126.015 1.00 51.90 939 ILE A O 1
ATOM 6824 N N . GLY A 1 940 ? 161.027 178.828 127.101 1.00 60.35 940 GLY A N 1
ATOM 6825 C CA . GLY A 1 940 ? 161.257 178.041 125.901 1.00 60.35 940 GLY A CA 1
ATOM 6826 C C . GLY A 1 940 ? 160.242 178.325 124.812 1.00 60.35 940 GLY A C 1
ATOM 6827 O O . GLY A 1 940 ? 160.596 178.453 123.637 1.00 60.35 940 GLY A O 1
ATOM 6831 N N . PHE A 1 941 ? 158.964 178.425 125.184 1.00 64.91 941 PHE A N 1
ATOM 6832 C CA . PHE A 1 941 ? 157.923 178.654 124.187 1.00 64.91 941 PHE A CA 1
ATOM 6833 C C . PHE A 1 941 ? 158.085 180.013 123.515 1.00 64.91 941 PHE A C 1
ATOM 6834 O O . PHE A 1 941 ? 157.979 180.121 122.288 1.00 64.91 941 PHE A O 1
ATOM 6851 N N . VAL A 1 942 ? 158.343 181.061 124.299 1.00 59.77 942 VAL A N 1
ATOM 6852 C CA . VAL A 1 942 ? 158.377 182.412 123.745 1.00 59.77 942 VAL A CA 1
ATOM 6853 C C . VAL A 1 942 ? 159.628 182.631 122.903 1.00 59.77 942 VAL A C 1
ATOM 6854 O O . VAL A 1 942 ? 159.555 183.194 121.805 1.00 59.77 942 VAL A O 1
ATOM 6867 N N . ASN A 1 943 ? 160.789 182.193 123.390 1.00 73.28 943 ASN A N 1
ATOM 6868 C CA . ASN A 1 943 ? 162.062 182.488 122.746 1.00 73.28 943 ASN A CA 1
ATOM 6869 C C . ASN A 1 943 ? 162.671 181.259 122.086 1.00 73.28 943 ASN A C 1
ATOM 6870 O O . ASN A 1 943 ? 162.966 181.282 120.887 1.00 73.28 943 ASN A O 1
ATOM 6881 N N . PHE A 1 944 ? 162.876 180.182 122.842 1.00 78.48 944 PHE A N 1
ATOM 6882 C CA . PHE A 1 944 ? 163.454 178.927 122.376 1.00 78.48 944 PHE A CA 1
ATOM 6883 C C . PHE A 1 944 ? 164.930 179.077 122.016 1.00 78.48 944 PHE A C 1
ATOM 6884 O O . PHE A 1 944 ? 165.566 178.085 121.641 1.00 78.48 944 PHE A O 1
ATOM 6901 N N . ASP A 1 945 ? 165.505 180.274 122.144 1.00 86.18 945 ASP A N 1
ATOM 6902 C CA . ASP A 1 945 ? 166.919 180.489 121.860 1.00 86.18 945 ASP A CA 1
ATOM 6903 C C . ASP A 1 945 ? 167.785 180.298 123.098 1.00 86.18 945 ASP A C 1
ATOM 6904 O O . ASP A 1 945 ? 168.892 179.757 123.003 1.00 86.18 945 ASP A O 1
ATOM 6913 N N . ILE A 1 946 ? 167.297 180.728 124.264 1.00 72.39 946 ILE A N 1
ATOM 6914 C CA . ILE A 1 946 ? 168.060 180.558 125.498 1.00 72.39 946 ILE A CA 1
ATOM 6915 C C . ILE A 1 946 ? 168.299 179.079 125.772 1.00 72.39 946 ILE A C 1
ATOM 6916 O O . ILE A 1 946 ? 169.366 178.685 126.259 1.00 72.39 946 ILE A O 1
ATOM 6932 N N . ILE A 1 947 ? 167.308 178.239 125.469 1.00 72.27 947 ILE A N 1
ATOM 6933 C CA . ILE A 1 947 ? 167.445 176.806 125.715 1.00 72.27 947 ILE A CA 1
ATOM 6934 C C . ILE A 1 947 ? 168.581 176.234 124.875 1.00 72.27 947 ILE A C 1
ATOM 6935 O O . ILE A 1 947 ? 169.397 175.440 125.357 1.00 72.27 947 ILE A O 1
ATOM 6951 N N . ILE A 1 948 ? 168.651 176.631 123.603 1.00 83.80 948 ILE A N 1
ATOM 6952 C CA . ILE A 1 948 ? 169.712 176.136 122.730 1.00 83.80 948 ILE A CA 1
ATOM 6953 C C . ILE A 1 948 ? 171.077 176.545 123.264 1.00 83.80 948 ILE A C 1
ATOM 6954 O O . ILE A 1 948 ? 172.018 175.741 123.293 1.00 83.80 948 ILE A O 1
ATOM 6970 N N . LYS A 1 949 ? 171.212 177.805 123.681 1.00 83.37 949 LYS A N 1
ATOM 6971 C CA . LYS A 1 949 ? 172.515 178.313 124.096 1.00 83.37 949 LYS A CA 1
ATOM 6972 C C . LYS A 1 949 ? 173.019 177.596 125.342 1.00 83.37 949 LYS A C 1
ATOM 6973 O O . LYS A 1 949 ? 174.203 177.251 125.432 1.00 83.37 949 LYS A O 1
ATOM 6992 N N . TYR A 1 950 ? 172.139 177.368 126.314 1.00 73.09 950 TYR A N 1
ATOM 6993 C CA . TYR A 1 950 ? 172.522 176.813 127.606 1.00 73.09 950 TYR A CA 1
ATOM 6994 C C . TYR A 1 950 ? 172.255 175.318 127.728 1.00 73.09 950 TYR A C 1
ATOM 6995 O O . TYR A 1 950 ? 172.529 174.742 128.786 1.00 73.09 950 TYR A O 1
ATOM 7013 N N . PHE A 1 951 ? 171.734 174.674 126.685 1.00 74.74 951 PHE A N 1
ATOM 7014 C CA . PHE A 1 951 ? 171.445 173.246 126.746 1.00 74.74 951 PHE A CA 1
ATOM 7015 C C . PHE A 1 951 ? 171.730 172.587 125.400 1.00 74.74 951 PHE A C 1
ATOM 7016 O O . PHE A 1 951 ? 171.028 172.863 124.419 1.00 74.74 951 PHE A O 1
ATOM 7033 N N . PRO A 1 952 ? 172.742 171.718 125.304 1.00 98.38 952 PRO A N 1
ATOM 7034 C CA . PRO A 1 952 ? 172.972 170.992 124.045 1.00 98.38 952 PRO A CA 1
ATOM 7035 C C . PRO A 1 952 ? 171.887 169.982 123.700 1.00 98.38 952 PRO A C 1
ATOM 7036 O O . PRO A 1 952 ? 171.989 169.328 122.656 1.00 98.38 952 PRO A O 1
ATOM 7047 N N . SER A 1 953 ? 170.857 169.827 124.536 1.00 99.52 953 SER A N 1
ATOM 7048 C CA . SER A 1 953 ? 169.805 168.857 124.252 1.00 99.52 953 SER A CA 1
ATOM 7049 C C . SER A 1 953 ? 169.096 169.140 122.935 1.00 99.52 953 SER A C 1
ATOM 7050 O O . SER A 1 953 ? 168.481 168.231 122.368 1.00 99.52 953 SER A O 1
ATOM 7058 N N . TYR A 1 954 ? 169.167 170.376 122.435 1.00 101.78 954 TYR A N 1
ATOM 7059 C CA . TYR A 1 954 ? 168.523 170.706 121.169 1.00 101.78 954 TYR A CA 1
ATOM 7060 C C . TYR A 1 954 ? 169.056 169.864 120.016 1.00 101.78 954 TYR A C 1
ATOM 7061 O O . TYR A 1 954 ? 168.356 169.695 119.012 1.00 101.78 954 TYR A O 1
ATOM 7079 N N . SER A 1 955 ? 170.271 169.326 120.139 1.00 114.70 955 SER A N 1
ATOM 7080 C CA . SER A 1 955 ? 170.835 168.509 119.071 1.00 114.70 955 SER A CA 1
ATOM 7081 C C . SER A 1 955 ? 169.996 167.269 118.791 1.00 114.70 955 SER A C 1
ATOM 7082 O O . SER A 1 955 ? 170.103 166.697 117.700 1.00 114.70 955 SER A O 1
ATOM 7090 N N . LYS A 1 956 ? 169.169 166.842 119.741 1.00 111.03 956 LYS A N 1
ATOM 7091 C CA . LYS A 1 956 ? 168.331 165.673 119.534 1.00 111.03 956 LYS A CA 1
ATOM 7092 C C . LYS A 1 956 ? 167.250 165.966 118.495 1.00 111.03 956 LYS A C 1
ATOM 7093 O O . LYS A 1 956 ? 166.896 167.118 118.231 1.00 111.03 956 LYS A O 1
ATOM 7112 N N . ASN A 1 957 ? 166.726 164.895 117.902 1.00 124.66 957 ASN A N 1
ATOM 7113 C CA . ASN A 1 957 ? 165.733 165.007 116.842 1.00 124.66 957 ASN A CA 1
ATOM 7114 C C . ASN A 1 957 ? 164.316 165.206 117.366 1.00 124.66 957 ASN A C 1
ATOM 7115 O O . ASN A 1 957 ? 163.400 165.401 116.560 1.00 124.66 957 ASN A O 1
ATOM 7126 N N . ILE A 1 958 ? 164.110 165.162 118.684 1.00 97.02 958 ILE A N 1
ATOM 7127 C CA . ILE A 1 958 ? 162.767 165.337 119.223 1.00 97.02 958 ILE A CA 1
ATOM 7128 C C . ILE A 1 958 ? 162.256 166.741 118.911 1.00 97.02 958 ILE A C 1
ATOM 7129 O O . ILE A 1 958 ? 163.017 167.664 118.598 1.00 97.02 958 ILE A O 1
ATOM 7145 N N . SER A 1 959 ? 160.938 166.899 119.000 1.00 94.09 959 SER A N 1
ATOM 7146 C CA . SER A 1 959 ? 160.308 168.168 118.674 1.00 94.09 959 SER A CA 1
ATOM 7147 C C . SER A 1 959 ? 160.698 169.242 119.686 1.00 94.09 959 SER A C 1
ATOM 7148 O O . SER A 1 959 ? 161.105 168.956 120.815 1.00 94.09 959 SER A O 1
ATOM 7156 N N . LYS A 1 960 ? 160.561 170.501 119.262 1.00 83.51 960 LYS A N 1
ATOM 7157 C CA . LYS A 1 960 ? 160.944 171.616 120.121 1.00 83.51 960 LYS A CA 1
ATOM 7158 C C . LYS A 1 960 ? 160.135 171.624 121.412 1.00 83.51 960 LYS A C 1
ATOM 7159 O O . LYS A 1 960 ? 160.668 171.928 122.485 1.00 83.51 960 LYS A O 1
ATOM 7178 N N . THR A 1 961 ? 158.845 171.292 121.328 1.00 79.68 961 THR A N 1
ATOM 7179 C CA . THR A 1 961 ? 158.011 171.277 122.525 1.00 79.68 961 THR A CA 1
ATOM 7180 C C . THR A 1 961 ? 158.538 170.278 123.548 1.00 79.68 961 THR A C 1
ATOM 7181 O O . THR A 1 961 ? 158.520 170.545 124.755 1.00 79.68 961 THR A O 1
ATOM 7192 N N . GLU A 1 962 ? 159.006 169.118 123.084 1.00 86.39 962 GLU A N 1
ATOM 7193 C CA . GLU A 1 962 ? 159.550 168.123 124.002 1.00 86.39 962 GLU A CA 1
ATOM 7194 C C . GLU A 1 962 ? 160.805 168.639 124.696 1.00 86.39 962 GLU A C 1
ATOM 7195 O O . GLU A 1 962 ? 160.996 168.415 125.897 1.00 86.39 962 GLU A O 1
ATOM 7207 N N . VAL A 1 963 ? 161.675 169.331 123.956 1.00 80.86 963 VAL A N 1
ATOM 7208 C CA . VAL A 1 963 ? 162.926 169.813 124.538 1.00 80.86 963 VAL A CA 1
ATOM 7209 C C . VAL A 1 963 ? 162.643 170.811 125.654 1.00 80.86 963 VAL A C 1
ATOM 7210 O O . VAL A 1 963 ? 163.217 170.727 126.746 1.00 80.86 963 VAL A O 1
ATOM 7223 N N . ILE A 1 964 ? 161.753 171.771 125.397 1.00 68.94 964 ILE A N 1
ATOM 7224 C CA . ILE A 1 964 ? 161.466 172.797 126.395 1.00 68.94 964 ILE A CA 1
ATOM 7225 C C . ILE A 1 964 ? 160.775 172.186 127.608 1.00 68.94 964 ILE A C 1
ATOM 7226 O O . ILE A 1 964 ? 161.012 172.601 128.748 1.00 68.94 964 ILE A O 1
ATOM 7242 N N . ILE A 1 965 ? 159.903 171.201 127.386 1.00 65.63 965 ILE A N 1
ATOM 7243 C CA . ILE A 1 965 ? 159.231 170.543 128.503 1.00 65.63 965 ILE A CA 1
ATOM 7244 C C . ILE A 1 965 ? 160.229 169.722 129.311 1.00 65.63 965 ILE A C 1
ATOM 7245 O O . ILE A 1 965 ? 160.242 169.766 130.546 1.00 65.63 965 ILE A O 1
ATOM 7261 N N . ARG A 1 966 ? 161.080 168.958 128.622 1.00 69.26 966 ARG A N 1
ATOM 7262 C CA . ARG A 1 966 ? 162.034 168.104 129.323 1.00 69.26 966 ARG A CA 1
ATOM 7263 C C . ARG A 1 966 ? 163.046 168.927 130.111 1.00 69.26 966 ARG A C 1
ATOM 7264 O O . ARG A 1 966 ? 163.361 168.595 131.260 1.00 69.26 966 ARG A O 1
ATOM 7285 N N . VAL A 1 967 ? 163.569 170.001 129.516 1.00 63.44 967 VAL A N 1
ATOM 7286 C CA . VAL A 1 967 ? 164.549 170.823 130.218 1.00 63.44 967 VAL A CA 1
ATOM 7287 C C . VAL A 1 967 ? 163.902 171.520 131.409 1.00 63.44 967 VAL A C 1
ATOM 7288 O O . VAL A 1 967 ? 164.507 171.636 132.481 1.00 63.44 967 VAL A O 1
ATOM 7301 N N . ALA A 1 968 ? 162.666 171.997 131.242 1.00 43.62 968 ALA A N 1
ATOM 7302 C CA . ALA A 1 968 ? 161.969 172.634 132.353 1.00 43.62 968 ALA A CA 1
ATOM 7303 C C . ALA A 1 968 ? 161.750 171.652 133.497 1.00 43.62 968 ALA A C 1
ATOM 7304 O O . ALA A 1 968 ? 161.950 171.996 134.668 1.00 43.62 968 ALA A O 1
ATOM 7311 N N . PHE A 1 969 ? 161.338 170.423 133.178 1.00 43.62 969 PHE A N 1
ATOM 7312 C CA . PHE A 1 969 ? 161.161 169.414 134.216 1.00 43.62 969 PHE A CA 1
ATOM 7313 C C . PHE A 1 969 ? 162.483 169.094 134.901 1.00 43.62 969 PHE A C 1
ATOM 7314 O O . PHE A 1 969 ? 162.541 168.971 136.130 1.00 43.62 969 PHE A O 1
ATOM 7331 N N . GLN A 1 970 ? 163.557 168.954 134.122 1.00 43.62 970 GLN A N 1
ATOM 7332 C CA . GLN A 1 970 ? 164.860 168.664 134.708 1.00 43.62 970 GLN A CA 1
ATOM 7333 C C . GLN A 1 970 ? 165.319 169.797 135.616 1.00 43.62 970 GLN A C 1
ATOM 7334 O O . GLN A 1 970 ? 165.804 169.555 136.727 1.00 43.62 970 GLN A O 1
ATOM 7348 N N . THR A 1 971 ? 165.171 171.044 135.162 1.00 50.03 971 THR A N 1
ATOM 7349 C CA . THR A 1 971 ? 165.626 172.176 135.962 1.00 50.03 971 THR A CA 1
ATOM 7350 C C . THR A 1 971 ? 164.834 172.289 137.259 1.00 50.03 971 THR A C 1
ATOM 7351 O O . THR A 1 971 ? 165.407 172.547 138.324 1.00 50.03 971 THR A O 1
ATOM 7362 N N . SER A 1 972 ? 163.515 172.101 137.190 1.00 43.62 972 SER A N 1
ATOM 7363 C CA . SER A 1 972 ? 162.696 172.194 138.394 1.00 43.62 972 SER A CA 1
ATOM 7364 C C . SER A 1 972 ? 163.072 171.116 139.403 1.00 43.62 972 SER A C 1
ATOM 7365 O O . SER A 1 972 ? 163.173 171.387 140.605 1.00 43.62 972 SER A O 1
ATOM 7373 N N . ILE A 1 973 ? 163.284 169.885 138.932 1.00 43.62 973 ILE A N 1
ATOM 7374 C CA . ILE A 1 973 ? 163.603 168.791 139.845 1.00 43.62 973 ILE A CA 1
ATOM 7375 C C . ILE A 1 973 ? 164.982 168.982 140.460 1.00 43.62 973 ILE A C 1
ATOM 7376 O O . ILE A 1 973 ? 165.193 168.658 141.636 1.00 43.62 973 ILE A O 1
ATOM 7392 N N . THR A 1 974 ? 165.944 169.500 139.692 1.00 43.62 974 THR A N 1
ATOM 7393 C CA . THR A 1 974 ? 167.255 169.792 140.263 1.00 43.62 974 THR A CA 1
ATOM 7394 C C . THR A 1 974 ? 167.138 170.801 141.397 1.00 43.62 974 THR A C 1
ATOM 7395 O O . THR A 1 974 ? 167.812 170.674 142.425 1.00 43.62 974 THR A O 1
ATOM 7406 N N . VAL A 1 975 ? 166.285 171.813 141.227 1.00 43.69 975 VAL A N 1
ATOM 7407 C CA . VAL A 1 975 ? 166.038 172.765 142.306 1.00 43.69 975 VAL A CA 1
ATOM 7408 C C . VAL A 1 975 ? 165.456 172.048 143.517 1.00 43.69 975 VAL A C 1
ATOM 7409 O O . VAL A 1 975 ? 165.866 172.290 144.659 1.00 43.69 975 VAL A O 1
ATOM 7422 N N . LEU A 1 976 ? 164.491 171.155 143.288 1.00 40.46 976 LEU A N 1
ATOM 7423 C CA . LEU A 1 976 ? 163.860 170.442 144.395 1.00 40.46 976 LEU A CA 1
ATOM 7424 C C . LEU A 1 976 ? 164.871 169.578 145.139 1.00 40.46 976 LEU A C 1
ATOM 7425 O O . LEU A 1 976 ? 164.900 169.561 146.375 1.00 40.46 976 LEU A O 1
ATOM 7441 N N . SER A 1 977 ? 165.711 168.849 144.401 1.00 39.76 977 SER A N 1
ATOM 7442 C CA . SER A 1 977 ? 166.689 167.978 145.044 1.00 39.76 977 SER A CA 1
ATOM 7443 C C . SER A 1 977 ? 167.699 168.782 145.854 1.00 39.76 977 SER A C 1
ATOM 7444 O O . SER A 1 977 ? 168.022 168.418 146.991 1.00 39.76 977 SER A O 1
ATOM 7452 N N . ILE A 1 978 ? 168.209 169.876 145.286 1.00 43.36 978 ILE A N 1
ATOM 7453 C CA . ILE A 1 978 ? 169.164 170.708 146.011 1.00 43.36 978 ILE A CA 1
ATOM 7454 C C . ILE A 1 978 ? 168.494 171.389 147.196 1.00 43.36 978 ILE A C 1
ATOM 7455 O O . ILE A 1 978 ? 169.117 171.574 148.248 1.00 43.36 978 ILE A O 1
ATOM 7471 N N . ALA A 1 979 ? 167.224 171.774 147.052 1.00 43.66 979 ALA A N 1
ATOM 7472 C CA . ALA A 1 979 ? 166.543 172.496 148.122 1.00 43.66 979 ALA A CA 1
ATOM 7473 C C . ALA A 1 979 ? 166.442 171.652 149.386 1.00 43.66 979 ALA A C 1
ATOM 7474 O O . ALA A 1 979 ? 166.630 172.161 150.497 1.00 43.66 979 ALA A O 1
ATOM 7481 N N . CYS A 1 980 ? 166.146 170.367 149.241 1.00 46.76 980 CYS A N 1
ATOM 7482 C CA . CYS A 1 980 ? 165.967 169.500 150.397 1.00 46.76 980 CYS A CA 1
ATOM 7483 C C . CYS A 1 980 ? 167.269 169.407 151.189 1.00 46.76 980 CYS A C 1
ATOM 7484 O O . CYS A 1 980 ? 168.308 169.052 150.613 1.00 46.76 980 CYS A O 1
ATOM 7492 N N . PRO A 1 981 ? 167.267 169.708 152.486 1.00 49.81 981 PRO A N 1
ATOM 7493 C CA . PRO A 1 981 ? 168.505 169.630 153.264 1.00 49.81 981 PRO A CA 1
ATOM 7494 C C . PRO A 1 981 ? 168.831 168.202 153.676 1.00 49.81 981 PRO A C 1
ATOM 7495 O O . PRO A 1 981 ? 167.988 167.304 153.652 1.00 49.81 981 PRO A O 1
ATOM 7506 N N . CYS A 1 982 ? 170.092 168.009 154.063 1.00 46.10 982 CYS A N 1
ATOM 7507 C CA . CYS A 1 982 ? 170.590 166.713 154.503 1.00 46.10 982 CYS A CA 1
ATOM 7508 C C . CYS A 1 982 ? 170.976 166.675 155.972 1.00 46.10 982 CYS A C 1
ATOM 7509 O O . CYS A 1 982 ? 170.802 165.638 156.614 1.00 46.10 982 CYS A O 1
ATOM 7517 N N . ALA A 1 983 ? 171.493 167.775 156.516 1.00 43.97 983 ALA A N 1
ATOM 7518 C CA . ALA A 1 983 ? 171.916 167.843 157.907 1.00 43.97 983 ALA A CA 1
ATOM 7519 C C . ALA A 1 983 ? 170.831 168.393 158.823 1.00 43.97 983 ALA A C 1
ATOM 7520 O O . ALA A 1 983 ? 171.105 168.669 159.995 1.00 43.97 983 ALA A O 1
ATOM 7527 N N . LEU A 1 984 ? 169.609 168.562 158.316 1.00 44.25 984 LEU A N 1
ATOM 7528 C CA . LEU A 1 984 ? 168.531 169.096 159.142 1.00 44.25 984 LEU A CA 1
ATOM 7529 C C . LEU A 1 984 ? 168.251 168.185 160.331 1.00 44.25 984 LEU A C 1
ATOM 7530 O O . LEU A 1 984 ? 168.018 168.656 161.450 1.00 44.25 984 LEU A O 1
ATOM 7546 N N . GLY A 1 985 ? 168.269 166.870 160.105 1.00 41.19 985 GLY A N 1
ATOM 7547 C CA . GLY A 1 985 ? 168.000 165.939 161.187 1.00 41.19 985 GLY A CA 1
ATOM 7548 C C . GLY A 1 985 ? 169.076 165.932 162.253 1.00 41.19 985 GLY A C 1
ATOM 7549 O O . GLY A 1 985 ? 168.807 165.594 163.409 1.00 41.19 985 GLY A O 1
ATOM 7553 N N . LEU A 1 986 ? 170.303 166.300 161.888 1.00 43.62 986 LEU A N 1
ATOM 7554 C CA . LEU A 1 986 ? 171.421 166.304 162.822 1.00 43.62 986 LEU A CA 1
ATOM 7555 C C . LEU A 1 986 ? 171.544 167.602 163.609 1.00 43.62 986 LEU A C 1
ATOM 7556 O O . LEU A 1 986 ? 172.378 167.677 164.518 1.00 43.62 986 LEU A O 1
ATOM 7572 N N . ALA A 1 987 ? 170.745 168.621 163.288 1.00 36.58 987 ALA A N 1
ATOM 7573 C CA . ALA A 1 987 ? 170.915 169.921 163.929 1.00 36.58 987 ALA A CA 1
ATOM 7574 C C . ALA A 1 987 ? 170.654 169.841 165.428 1.00 36.58 987 ALA A C 1
ATOM 7575 O O . ALA A 1 987 ? 171.487 170.262 166.238 1.00 36.58 987 ALA A O 1
ATOM 7582 N N . THR A 1 988 ? 169.500 169.303 165.819 1.00 36.11 988 THR A N 1
ATOM 7583 C CA . THR A 1 988 ? 169.123 169.258 167.227 1.00 36.11 988 THR A CA 1
ATOM 7584 C C . THR A 1 988 ? 169.820 168.114 167.958 1.00 36.11 988 THR A C 1
ATOM 7585 O O . THR A 1 988 ? 170.467 168.348 168.987 1.00 36.11 988 THR A O 1
ATOM 7596 N N . PRO A 1 989 ? 169.714 166.871 167.476 1.00 43.62 989 PRO A N 1
ATOM 7597 C CA . PRO A 1 989 ? 170.255 165.749 168.267 1.00 43.62 989 PRO A CA 1
ATOM 7598 C C . PRO A 1 989 ? 171.740 165.874 168.565 1.00 43.62 989 PRO A C 1
ATOM 7599 O O . PRO A 1 989 ? 172.178 165.534 169.671 1.00 43.62 989 PRO A O 1
ATOM 7610 N N . THR A 1 990 ? 172.532 166.358 167.607 1.00 36.99 990 THR A N 1
ATOM 7611 C CA . THR A 1 990 ? 173.973 166.449 167.820 1.00 36.99 990 THR A CA 1
ATOM 7612 C C . THR A 1 990 ? 174.301 167.414 168.953 1.00 36.99 990 THR A C 1
ATOM 7613 O O . THR A 1 990 ? 175.106 167.104 169.837 1.00 36.99 990 THR A O 1
ATOM 7624 N N . ALA A 1 991 ? 173.680 168.595 168.940 1.00 22.90 991 ALA A N 1
ATOM 7625 C CA . ALA A 1 991 ? 173.922 169.569 170.000 1.00 22.90 991 ALA A CA 1
ATOM 7626 C C . ALA A 1 991 ? 173.409 169.059 171.340 1.00 22.90 991 ALA A C 1
ATOM 7627 O O . ALA A 1 991 ? 174.054 169.243 172.378 1.00 22.90 991 ALA A O 1
ATOM 7634 N N . VAL A 1 992 ? 172.240 168.414 171.337 1.00 38.60 992 VAL A N 1
ATOM 7635 C CA . VAL A 1 992 ? 171.638 167.943 172.584 1.00 38.60 992 VAL A CA 1
ATOM 7636 C C . VAL A 1 992 ? 172.548 166.922 173.256 1.00 38.60 992 VAL A C 1
ATOM 7637 O O . VAL A 1 992 ? 172.811 166.990 174.462 1.00 38.60 992 VAL A O 1
ATOM 7650 N N . MET A 1 993 ? 173.040 165.954 172.480 1.00 41.17 993 MET A N 1
ATOM 7651 C CA . MET A 1 993 ? 173.918 164.932 173.042 1.00 41.17 993 MET A CA 1
ATOM 7652 C C . MET A 1 993 ? 175.210 165.549 173.563 1.00 41.17 993 MET A C 1
ATOM 7653 O O . MET A 1 993 ? 175.696 165.187 174.641 1.00 41.17 993 MET A O 1
ATOM 7667 N N . VAL A 1 994 ? 175.784 166.485 172.806 1.00 33.92 994 VAL A N 1
ATOM 7668 C CA . VAL A 1 994 ? 176.996 167.164 173.260 1.00 33.92 994 VAL A CA 1
ATOM 7669 C C . VAL A 1 994 ? 176.709 167.956 174.528 1.00 33.92 994 VAL A C 1
ATOM 7670 O O . VAL A 1 994 ? 177.496 167.946 175.482 1.00 33.92 994 VAL A O 1
ATOM 7683 N N . GLY A 1 995 ? 175.575 168.658 174.557 1.00 37.28 995 GLY A N 1
ATOM 7684 C CA . GLY A 1 995 ? 175.215 169.410 175.748 1.00 37.28 995 GLY A CA 1
ATOM 7685 C C . GLY A 1 995 ? 175.081 168.527 176.973 1.00 37.28 995 GLY A C 1
ATOM 7686 O O . GLY A 1 995 ? 175.487 168.907 178.073 1.00 37.28 995 GLY A O 1
ATOM 7690 N N . THR A 1 996 ? 174.508 167.334 176.800 1.00 37.34 996 THR A N 1
ATOM 7691 C CA . THR A 1 996 ? 174.388 166.400 177.915 1.00 37.34 996 THR A CA 1
ATOM 7692 C C . THR A 1 996 ? 175.763 166.000 178.436 1.00 37.34 996 THR A C 1
ATOM 7693 O O . THR A 1 996 ? 175.977 165.898 179.649 1.00 37.34 996 THR A O 1
ATOM 7704 N N . GLY A 1 997 ? 176.710 165.765 177.527 1.00 43.62 997 GLY A N 1
ATOM 7705 C CA . GLY A 1 997 ? 178.062 165.442 177.952 1.00 43.62 997 GLY A CA 1
ATOM 7706 C C . GLY A 1 997 ? 178.684 166.543 178.788 1.00 43.62 997 GLY A C 1
ATOM 7707 O O . GLY A 1 997 ? 179.378 166.272 179.771 1.00 43.62 997 GLY A O 1
ATOM 7711 N N . VAL A 1 998 ? 178.447 167.800 178.408 1.00 39.43 998 VAL A N 1
ATOM 7712 C CA . VAL A 1 998 ? 178.957 168.922 179.191 1.00 39.43 998 VAL A CA 1
ATOM 7713 C C . VAL A 1 998 ? 178.346 168.909 180.586 1.00 39.43 998 VAL A C 1
ATOM 7714 O O . VAL A 1 998 ? 179.032 169.145 181.588 1.00 39.43 998 VAL A O 1
ATOM 7727 N N . ALA A 1 999 ? 177.042 168.638 180.671 1.00 37.50 999 ALA A N 1
ATOM 7728 C CA . ALA A 1 999 ? 176.387 168.570 181.973 1.00 37.50 999 ALA A CA 1
ATOM 7729 C C . ALA A 1 999 ? 176.992 167.469 182.835 1.00 37.50 999 ALA A C 1
ATOM 7730 O O . ALA A 1 999 ? 177.228 167.667 184.032 1.00 37.50 999 ALA A O 1
ATOM 7737 N N . ALA A 1 1000 ? 177.249 166.299 182.243 1.00 36.28 1000 ALA A N 1
ATOM 7738 C CA . ALA A 1 1000 ? 177.851 165.209 183.003 1.00 36.28 1000 ALA A CA 1
ATOM 7739 C C . ALA A 1 1000 ? 179.228 165.590 183.527 1.00 36.28 1000 ALA A C 1
ATOM 7740 O O . ALA A 1 1000 ? 179.561 165.284 184.677 1.00 36.28 1000 ALA A O 1
ATOM 7747 N N . GLN A 1 1001 ? 180.041 166.254 182.703 1.00 38.60 1001 GLN A N 1
ATOM 7748 C CA . GLN A 1 1001 ? 181.349 166.717 183.146 1.00 38.60 1001 GLN A CA 1
ATOM 7749 C C . GLN A 1 1001 ? 181.252 167.790 184.221 1.00 38.60 1001 GLN A C 1
ATOM 7750 O O . GLN A 1 1001 ? 182.219 167.993 184.964 1.00 38.60 1001 GLN A O 1
ATOM 7764 N N . ASN A 1 1002 ? 180.114 168.473 184.325 1.00 44.75 1002 ASN A N 1
ATOM 7765 C CA . ASN A 1 1002 ? 179.920 169.545 185.291 1.00 44.75 1002 ASN A CA 1
ATOM 7766 C C . ASN A 1 1002 ? 179.154 169.090 186.526 1.00 44.75 1002 ASN A C 1
ATOM 7767 O O . ASN A 1 1002 ? 178.756 169.930 187.340 1.00 44.75 1002 ASN A O 1
ATOM 7778 N N . GLY A 1 1003 ? 178.940 167.786 186.688 1.00 40.82 1003 GLY A N 1
ATOM 7779 C CA . GLY A 1 1003 ? 178.253 167.271 187.854 1.00 40.82 1003 GLY A CA 1
ATOM 7780 C C . GLY A 1 1003 ? 176.744 167.311 187.785 1.00 40.82 1003 GLY A C 1
ATOM 7781 O O . GLY A 1 1003 ? 176.092 167.164 188.825 1.00 40.82 1003 GLY A O 1
ATOM 7785 N N . ILE A 1 1004 ? 176.165 167.507 186.603 1.00 40.53 1004 ILE A N 1
ATOM 7786 C CA . ILE A 1 1004 ? 174.719 167.546 186.421 1.00 40.53 1004 ILE A CA 1
ATOM 7787 C C . ILE A 1 1004 ? 174.327 166.409 185.488 1.00 40.53 1004 ILE A C 1
ATOM 7788 O O . ILE A 1 1004 ? 174.858 166.301 184.376 1.00 40.53 1004 ILE A O 1
ATOM 7804 N N . LEU A 1 1005 ? 173.401 165.569 185.939 1.00 43.62 1005 LEU A N 1
ATOM 7805 C CA . LEU A 1 1005 ? 172.898 164.453 185.149 1.00 43.62 1005 LEU A CA 1
ATOM 7806 C C . LEU A 1 1005 ? 171.548 164.843 184.561 1.00 43.62 1005 LEU A C 1
ATOM 7807 O O . LEU A 1 1005 ? 170.609 165.150 185.303 1.00 43.62 1005 LEU A O 1
ATOM 7823 N N . ILE A 1 1006 ? 171.455 164.828 183.234 1.00 43.62 1006 ILE A N 1
ATOM 7824 C CA . ILE A 1 1006 ? 170.241 165.199 182.516 1.00 43.62 1006 ILE A CA 1
ATOM 7825 C C . ILE A 1 1006 ? 169.713 163.955 181.818 1.00 43.62 1006 ILE A C 1
ATOM 7826 O O . ILE A 1 1006 ? 170.438 163.310 181.049 1.00 43.62 1006 ILE A O 1
ATOM 7842 N N . LYS A 1 1007 ? 168.453 163.619 182.084 1.00 47.02 1007 LYS A N 1
ATOM 7843 C CA . LYS A 1 1007 ? 167.796 162.469 181.474 1.00 47.02 1007 LYS A CA 1
ATOM 7844 C C . LYS A 1 1007 ? 166.978 162.960 180.286 1.00 47.02 1007 LYS A C 1
ATOM 7845 O O . LYS A 1 1007 ? 165.944 163.612 180.462 1.00 47.02 1007 LYS A O 1
ATOM 7864 N N . GLY A 1 1008 ? 167.441 162.646 179.080 1.00 55.21 1008 GLY A N 1
ATOM 7865 C CA . GLY A 1 1008 ? 166.778 163.078 177.871 1.00 55.21 1008 GLY A CA 1
ATOM 7866 C C . GLY A 1 1008 ? 167.177 164.486 177.465 1.00 55.21 1008 GLY A C 1
ATOM 7867 O O . GLY A 1 1008 ? 167.839 165.224 178.196 1.00 55.21 1008 GLY A O 1
ATOM 7871 N N . GLY A 1 1009 ? 166.757 164.860 176.258 1.00 52.10 1009 GLY A N 1
ATOM 7872 C CA . GLY A 1 1009 ? 167.029 166.180 175.729 1.00 52.10 1009 GLY A CA 1
ATOM 7873 C C . GLY A 1 1009 ? 166.003 167.234 176.066 1.00 52.10 1009 GLY A C 1
ATOM 7874 O O . GLY A 1 1009 ? 166.249 168.421 175.836 1.00 52.10 1009 GLY A O 1
ATOM 7878 N N . GLU A 1 1010 ? 164.852 166.832 176.604 1.00 56.88 1010 GLU A N 1
ATOM 7879 C CA . GLU A 1 1010 ? 163.809 167.802 176.929 1.00 56.88 1010 GLU A CA 1
ATOM 7880 C C . GLU A 1 1010 ? 164.272 168.837 177.942 1.00 56.88 1010 GLU A C 1
ATOM 7881 O O . GLU A 1 1010 ? 164.032 170.037 177.722 1.00 56.88 1010 GLU A O 1
ATOM 7893 N N . PRO A 1 1011 ? 164.921 168.469 179.052 1.00 41.93 1011 PRO A N 1
ATOM 7894 C CA . PRO A 1 1011 ? 165.312 169.497 180.032 1.00 41.93 1011 PRO A CA 1
ATOM 7895 C C . PRO A 1 1011 ? 166.215 170.572 179.454 1.00 41.93 1011 PRO A C 1
ATOM 7896 O O . PRO A 1 1011 ? 166.097 171.744 179.834 1.00 41.93 1011 PRO A O 1
ATOM 7907 N N . LEU A 1 1012 ? 167.121 170.207 178.544 1.00 39.98 1012 LEU A N 1
ATOM 7908 C CA . LEU A 1 1012 ? 168.029 171.197 177.974 1.00 39.98 1012 LEU A CA 1
ATOM 7909 C C . LEU A 1 1012 ? 167.289 172.206 177.106 1.00 39.98 1012 LEU A C 1
ATOM 7910 O O . LEU A 1 1012 ? 167.759 173.337 176.937 1.00 39.98 1012 LEU A O 1
ATOM 7926 N N . GLU A 1 1013 ? 166.142 171.823 176.550 1.00 41.98 1013 GLU A N 1
ATOM 7927 C CA . GLU A 1 1013 ? 165.355 172.704 175.699 1.00 41.98 1013 GLU A CA 1
ATOM 7928 C C . GLU A 1 1013 ? 164.259 173.441 176.459 1.00 41.98 1013 GLU A C 1
ATOM 7929 O O . GLU A 1 1013 ? 163.484 174.175 175.838 1.00 41.98 1013 GLU A O 1
ATOM 7941 N N . MET A 1 1014 ? 164.177 173.267 177.779 1.00 46.03 1014 MET A N 1
ATOM 7942 C CA . MET A 1 1014 ? 163.136 173.896 178.583 1.00 46.03 1014 MET A CA 1
ATOM 7943 C C . MET A 1 1014 ? 163.663 174.662 179.787 1.00 46.03 1014 MET A C 1
ATOM 7944 O O . MET A 1 1014 ? 162.956 175.551 180.278 1.00 46.03 1014 MET A O 1
ATOM 7958 N N . ALA A 1 1015 ? 164.868 174.362 180.276 1.00 32.10 1015 ALA A N 1
ATOM 7959 C CA . ALA A 1 1015 ? 165.372 175.045 181.464 1.00 32.10 1015 ALA A CA 1
ATOM 7960 C C . ALA A 1 1015 ? 165.495 176.545 181.229 1.00 32.10 1015 ALA A C 1
ATOM 7961 O O . ALA A 1 1015 ? 165.267 177.345 182.144 1.00 32.10 1015 ALA A O 1
ATOM 7968 N N . HIS A 1 1016 ? 165.858 176.948 180.010 1.00 36.81 1016 HIS A N 1
ATOM 7969 C CA . HIS A 1 1016 ? 165.996 178.368 179.709 1.00 36.81 1016 HIS A CA 1
ATOM 7970 C C . HIS A 1 1016 ? 164.662 179.103 179.756 1.00 36.81 1016 HIS A C 1
ATOM 7971 O O . HIS A 1 1016 ? 164.652 180.332 179.883 1.00 36.81 1016 HIS A O 1
ATOM 7985 N N . LYS A 1 1017 ? 163.545 178.386 179.659 1.00 38.46 1017 LYS A N 1
ATOM 7986 C CA . LYS A 1 1017 ? 162.220 178.989 179.729 1.00 38.46 1017 LYS A CA 1
ATOM 7987 C C . LYS A 1 1017 ? 161.702 179.120 181.155 1.00 38.46 1017 LYS A C 1
ATOM 7988 O O . LYS A 1 1017 ? 160.625 179.690 181.356 1.00 38.46 1017 LYS A O 1
ATOM 8007 N N . ILE A 1 1018 ? 162.437 178.612 182.144 1.00 22.49 1018 ILE A N 1
ATOM 8008 C CA . ILE A 1 1018 ? 161.954 178.619 183.519 1.00 22.49 1018 ILE A CA 1
ATOM 8009 C C . ILE A 1 1018 ? 161.836 180.054 184.011 1.00 22.49 1018 ILE A C 1
ATOM 8010 O O . ILE A 1 1018 ? 162.763 180.860 183.859 1.00 22.49 1018 ILE A O 1
ATOM 8026 N N . LYS A 1 1019 ? 160.686 180.379 184.604 1.00 36.07 1019 LYS A N 1
ATOM 8027 C CA . LYS A 1 1019 ? 160.457 181.682 185.209 1.00 36.07 1019 LYS A CA 1
ATOM 8028 C C . LYS A 1 1019 ? 160.065 181.605 186.676 1.00 36.07 1019 LYS A C 1
ATOM 8029 O O . LYS A 1 1019 ? 160.046 182.644 187.346 1.00 36.07 1019 LYS A O 1
ATOM 8048 N N . ALA A 1 1020 ? 159.752 180.418 187.192 1.00 36.43 1020 ALA A N 1
ATOM 8049 C CA . ALA A 1 1020 ? 159.426 180.231 188.598 1.00 36.43 1020 ALA A CA 1
ATOM 8050 C C . ALA A 1 1020 ? 160.052 178.933 189.080 1.00 36.43 1020 ALA A C 1
ATOM 8051 O O . ALA A 1 1020 ? 159.975 177.908 188.397 1.00 36.43 1020 ALA A O 1
ATOM 8058 N N . VAL A 1 1021 ? 160.672 178.982 190.257 1.00 37.08 1021 VAL A N 1
ATOM 8059 C CA . VAL A 1 1021 ? 161.354 177.833 190.841 1.00 37.08 1021 VAL A CA 1
ATOM 8060 C C . VAL A 1 1021 ? 160.881 177.673 192.278 1.00 37.08 1021 VAL A C 1
ATOM 8061 O O . VAL A 1 1021 ? 160.829 178.651 193.032 1.00 37.08 1021 VAL A O 1
ATOM 8074 N N . MET A 1 1022 ? 160.538 176.444 192.653 1.00 40.60 1022 MET A N 1
ATOM 8075 C CA . MET A 1 1022 ? 160.112 176.114 194.006 1.00 40.60 1022 MET A CA 1
ATOM 8076 C C . MET A 1 1022 ? 161.143 175.192 194.640 1.00 40.60 1022 MET A C 1
ATOM 8077 O O . MET A 1 1022 ? 161.524 174.178 194.045 1.00 40.60 1022 MET A O 1
ATOM 8091 N N . PHE A 1 1023 ? 161.589 175.545 195.843 1.00 43.62 1023 PHE A N 1
ATOM 8092 C CA . PHE A 1 1023 ? 162.616 174.800 196.558 1.00 43.62 1023 PHE A CA 1
ATOM 8093 C C . PHE A 1 1023 ? 162.019 174.181 197.812 1.00 43.62 1023 PHE A C 1
ATOM 8094 O O . PHE A 1 1023 ? 161.326 174.861 198.576 1.00 43.62 1023 PHE A O 1
ATOM 8111 N N . ASP A 1 1024 ? 162.288 172.895 198.020 1.00 42.76 1024 ASP A N 1
ATOM 8112 C CA . ASP A 1 1024 ? 161.953 172.259 199.282 1.00 42.76 1024 ASP A CA 1
ATOM 8113 C C . ASP A 1 1024 ? 162.884 172.768 200.379 1.00 42.76 1024 ASP A C 1
ATOM 8114 O O . ASP A 1 1024 ? 163.990 173.248 200.119 1.00 42.76 1024 ASP A O 1
ATOM 8123 N N . LYS A 1 1025 ? 162.420 172.669 201.624 1.00 48.42 1025 LYS A N 1
ATOM 8124 C CA . LYS A 1 1025 ? 163.189 173.191 202.749 1.00 48.42 1025 LYS A CA 1
ATOM 8125 C C . LYS A 1 1025 ? 164.223 172.181 203.241 1.00 48.42 1025 LYS A C 1
ATOM 8126 O O . LYS A 1 1025 ? 165.428 172.444 203.192 1.00 48.42 1025 LYS A O 1
ATOM 8145 N N . THR A 1 1026 ? 163.767 171.019 203.700 1.00 43.21 1026 THR A N 1
ATOM 8146 C CA . THR A 1 1026 ? 164.662 170.030 204.286 1.00 43.21 1026 THR A CA 1
ATOM 8147 C C . THR A 1 1026 ? 165.441 169.305 203.195 1.00 43.21 1026 THR A C 1
ATOM 8148 O O . THR A 1 1026 ? 164.858 168.820 202.220 1.00 43.21 1026 THR A O 1
ATOM 8158 N N . GLY A 1 1027 ? 166.759 169.234 203.363 1.00 41.23 1027 GLY A N 1
ATOM 8159 C CA . GLY A 1 1027 ? 167.608 168.524 202.427 1.00 41.23 1027 GLY A CA 1
ATOM 8160 C C . GLY A 1 1027 ? 168.016 169.355 201.230 1.00 41.23 1027 GLY A C 1
ATOM 8161 O O . GLY A 1 1027 ? 169.165 169.288 200.784 1.00 41.23 1027 GLY A O 1
ATOM 8165 N N . THR A 1 1028 ? 167.083 170.145 200.699 1.00 43.62 1028 THR A N 1
ATOM 8166 C CA . THR A 1 1028 ? 167.346 170.959 199.515 1.00 43.62 1028 THR A CA 1
ATOM 8167 C C . THR A 1 1028 ? 167.937 172.316 199.890 1.00 43.62 1028 THR A C 1
ATOM 8168 O O . THR A 1 1028 ? 169.033 172.668 199.443 1.00 43.62 1028 THR A O 1
ATOM 8179 N N . ILE A 1 1029 ? 167.222 173.085 200.709 1.00 43.62 1029 ILE A N 1
ATOM 8180 C CA . ILE A 1 1029 ? 167.708 174.399 201.114 1.00 43.62 1029 ILE A CA 1
ATOM 8181 C C . ILE A 1 1029 ? 168.571 174.321 202.371 1.00 43.62 1029 ILE A C 1
ATOM 8182 O O . ILE A 1 1029 ? 169.468 175.150 202.555 1.00 43.62 1029 ILE A O 1
ATOM 8198 N N . THR A 1 1030 ? 168.322 173.344 203.241 1.00 55.46 1030 THR A N 1
ATOM 8199 C CA . THR A 1 1030 ? 169.106 173.164 204.453 1.00 55.46 1030 THR A CA 1
ATOM 8200 C C . THR A 1 1030 ? 169.440 171.689 204.614 1.00 55.46 1030 THR A C 1
ATOM 8201 O O . THR A 1 1030 ? 168.777 170.815 204.051 1.00 55.46 1030 THR A O 1
ATOM 8212 N N . HIS A 1 1031 ? 170.486 171.422 205.392 1.00 55.05 1031 HIS A N 1
ATOM 8213 C CA . HIS A 1 1031 ? 170.902 170.048 205.632 1.00 55.05 1031 HIS A CA 1
ATOM 8214 C C . HIS A 1 1031 ? 169.783 169.270 206.313 1.00 55.05 1031 HIS A C 1
ATOM 8215 O O . HIS A 1 1031 ? 169.055 169.801 207.156 1.00 55.05 1031 HIS A O 1
ATOM 8229 N N . GLY A 1 1032 ? 169.650 167.999 205.942 1.00 66.67 1032 GLY A N 1
ATOM 8230 C CA . GLY A 1 1032 ? 168.581 167.162 206.441 1.00 66.67 1032 GLY A CA 1
ATOM 8231 C C . GLY A 1 1032 ? 168.786 166.594 207.825 1.00 66.67 1032 GLY A C 1
ATOM 8232 O O . GLY A 1 1032 ? 167.907 165.886 208.324 1.00 66.67 1032 GLY A O 1
ATOM 8236 N N . VAL A 1 1033 ? 169.917 166.878 208.463 1.00 94.46 1033 VAL A N 1
ATOM 8237 C CA . VAL A 1 1033 ? 170.203 166.367 209.802 1.00 94.46 1033 VAL A CA 1
ATOM 8238 C C . VAL A 1 1033 ? 170.354 167.547 210.756 1.00 94.46 1033 VAL A C 1
ATOM 8239 O O . VAL A 1 1033 ? 170.967 168.560 210.391 1.00 94.46 1033 VAL A O 1
ATOM 8252 N N . PRO A 1 1034 ? 169.819 167.470 211.974 1.00 125.46 1034 PRO A N 1
ATOM 8253 C CA . PRO A 1 1034 ? 169.962 168.592 212.907 1.00 125.46 1034 PRO A CA 1
ATOM 8254 C C . PRO A 1 1034 ? 171.409 168.794 213.329 1.00 125.46 1034 PRO A C 1
ATOM 8255 O O . PRO A 1 1034 ? 172.199 167.850 213.406 1.00 125.46 1034 PRO A O 1
ATOM 8266 N N . LYS A 1 1035 ? 171.749 170.052 213.604 1.00 129.27 1035 LYS A N 1
ATOM 8267 C CA . LYS A 1 1035 ? 173.083 170.421 214.052 1.00 129.27 1035 LYS A CA 1
ATOM 8268 C C . LYS A 1 1035 ? 172.966 171.389 215.218 1.00 129.27 1035 LYS A C 1
ATOM 8269 O O . LYS A 1 1035 ? 172.068 172.235 215.245 1.00 129.27 1035 LYS A O 1
ATOM 8288 N N . VAL A 1 1036 ? 173.880 171.260 216.182 1.00 165.49 1036 VAL A N 1
ATOM 8289 C CA . VAL A 1 1036 ? 173.870 172.150 217.337 1.00 165.49 1036 VAL A CA 1
ATOM 8290 C C . VAL A 1 1036 ? 174.157 173.570 216.877 1.00 165.49 1036 VAL A C 1
ATOM 8291 O O . VAL A 1 1036 ? 175.131 173.824 216.157 1.00 165.49 1036 VAL A O 1
ATOM 8304 N N . MET A 1 1037 ? 173.307 174.508 217.296 1.00 152.53 1037 MET A N 1
ATOM 8305 C CA . MET A 1 1037 ? 173.437 175.898 216.877 1.00 152.53 1037 MET A CA 1
ATOM 8306 C C . MET A 1 1037 ? 174.157 176.754 217.912 1.00 152.53 1037 MET A C 1
ATOM 8307 O O . MET A 1 1037 ? 175.068 177.510 217.560 1.00 152.53 1037 MET A O 1
ATOM 8321 N N . ARG A 1 1038 ? 173.769 176.654 219.182 1.00 184.14 1038 ARG A N 1
ATOM 8322 C CA . ARG A 1 1038 ? 174.363 177.479 220.223 1.00 184.14 1038 ARG A CA 1
ATOM 8323 C C . ARG A 1 1038 ? 174.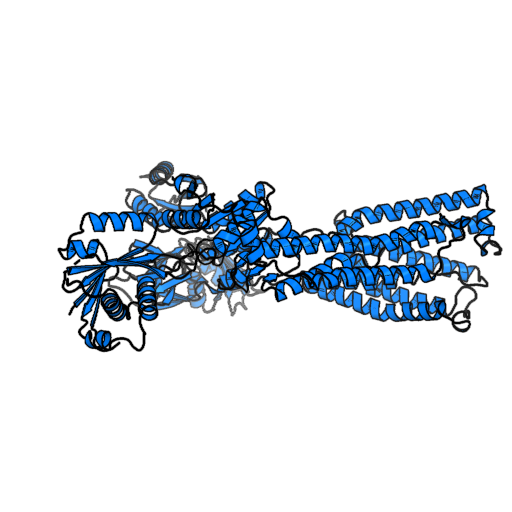289 176.746 221.554 1.00 184.14 1038 ARG A C 1
ATOM 8324 O O . ARG A 1 1038 ? 173.447 175.868 221.758 1.00 184.14 1038 ARG A O 1
ATOM 8345 N N . VAL A 1 1039 ? 175.188 177.124 222.459 1.00 200.94 1039 VAL A N 1
ATOM 8346 C CA . VAL A 1 1039 ? 175.218 176.597 223.818 1.00 200.94 1039 VAL A CA 1
ATOM 8347 C C . VAL A 1 1039 ? 175.407 177.765 224.774 1.00 200.94 1039 VAL A C 1
ATOM 8348 O O . VAL A 1 1039 ? 176.247 178.641 224.541 1.00 200.94 1039 VAL A O 1
ATOM 8361 N N . LEU A 1 1040 ? 174.625 177.779 225.851 1.00 205.32 1040 LEU A N 1
ATOM 8362 C CA . LEU A 1 1040 ? 174.653 178.862 226.821 1.00 205.32 1040 LEU A CA 1
ATOM 8363 C C . LEU A 1 1040 ? 174.671 178.290 228.232 1.00 205.32 1040 LEU A C 1
ATOM 8364 O O . LEU A 1 1040 ? 174.213 177.172 228.481 1.00 205.32 1040 LEU A O 1
ATOM 8380 N N . LEU A 1 1041 ? 175.209 179.081 229.156 1.00 211.83 1041 LEU A N 1
ATOM 8381 C CA . LEU A 1 1041 ? 175.309 178.703 230.559 1.00 211.83 1041 LEU A CA 1
ATOM 8382 C C . LEU A 1 1041 ? 174.242 179.426 231.369 1.00 211.83 1041 LEU A C 1
ATOM 8383 O O . LEU A 1 1041 ? 174.051 180.637 231.224 1.00 211.83 1041 LEU A O 1
ATOM 8399 N N . LEU A 1 1042 ? 173.550 178.677 232.220 1.00 195.60 1042 LEU A N 1
ATOM 8400 C CA . LEU A 1 1042 ? 172.494 179.239 233.054 1.00 195.60 1042 LEU A CA 1
ATOM 8401 C C . LEU A 1 1042 ? 173.062 180.271 234.023 1.00 195.60 1042 LEU A C 1
ATOM 8402 O O . LEU A 1 1042 ? 173.685 179.920 235.024 1.00 195.60 1042 LEU A O 1
ATOM 8406 N N . VAL A 1 1046 ? 180.542 174.637 240.571 1.00 226.86 1046 VAL A N 1
ATOM 8407 C CA . VAL A 1 1046 ? 179.426 175.519 240.262 1.00 226.86 1046 VAL A CA 1
ATOM 8408 C C . VAL A 1 1046 ? 179.547 176.022 238.828 1.00 226.86 1046 VAL A C 1
ATOM 8409 O O . VAL A 1 1046 ? 178.800 175.597 237.947 1.00 226.86 1046 VAL A O 1
ATOM 8421 N N . LYS A 1 1047 ? 180.494 176.933 238.600 1.00 229.51 1047 LYS A N 1
ATOM 8422 C CA . LYS A 1 1047 ? 180.727 177.506 237.275 1.00 229.51 1047 LYS A CA 1
ATOM 8423 C C . LYS A 1 1047 ? 181.883 176.749 236.625 1.00 229.51 1047 LYS A C 1
ATOM 8424 O O . LYS A 1 1047 ? 183.006 177.240 236.513 1.00 229.51 1047 LYS A O 1
ATOM 8443 N N . MET A 1 1048 ? 181.590 175.528 236.191 1.00 240.54 1048 MET A N 1
ATOM 8444 C CA . MET A 1 1048 ? 182.582 174.699 235.531 1.00 240.54 1048 MET A CA 1
ATOM 8445 C C . MET A 1 1048 ? 182.795 175.159 234.092 1.00 240.54 1048 MET A C 1
ATOM 8446 O O . MET A 1 1048 ? 181.941 175.832 233.510 1.00 240.54 1048 MET A O 1
ATOM 8460 N N . PRO A 1 1049 ? 183.934 174.810 233.493 1.00 240.51 1049 PRO A N 1
ATOM 8461 C CA . PRO A 1 1049 ? 184.165 175.174 232.091 1.00 240.51 1049 PRO A CA 1
ATOM 8462 C C . PRO A 1 1049 ? 183.102 174.582 231.178 1.00 240.51 1049 PRO A C 1
ATOM 8463 O O . PRO A 1 1049 ? 182.577 173.493 231.420 1.00 240.51 1049 PRO A O 1
ATOM 8474 N N . LEU A 1 1050 ? 182.786 175.322 230.114 1.00 226.37 1050 LEU A N 1
ATOM 8475 C CA . LEU A 1 1050 ? 181.765 174.869 229.175 1.00 226.37 1050 LEU A CA 1
ATOM 8476 C C . LEU A 1 1050 ? 182.159 173.546 228.528 1.00 226.37 1050 LEU A C 1
ATOM 8477 O O . LEU A 1 1050 ? 181.306 172.680 228.300 1.00 226.37 1050 LEU A O 1
ATOM 8493 N N . LYS A 1 1051 ? 183.447 173.372 228.225 1.00 227.02 1051 LYS A N 1
ATOM 8494 C CA . LYS A 1 1051 ? 183.888 172.143 227.572 1.00 227.02 1051 LYS A CA 1
ATOM 8495 C C . LYS A 1 1051 ? 183.624 170.926 228.449 1.00 227.02 1051 LYS A C 1
ATOM 8496 O O . LYS A 1 1051 ? 183.194 169.877 227.954 1.00 227.02 1051 LYS A O 1
ATOM 8515 N N . ARG A 1 1052 ? 183.877 171.042 229.755 1.00 234.80 1052 ARG A N 1
ATOM 8516 C CA . ARG A 1 1052 ? 183.624 169.918 230.651 1.00 234.80 1052 ARG A CA 1
ATOM 8517 C C . ARG A 1 1052 ? 182.149 169.539 230.653 1.00 234.80 1052 ARG A C 1
ATOM 8518 O O . ARG A 1 1052 ? 181.805 168.351 230.620 1.00 234.80 1052 ARG A O 1
ATOM 8539 N N . MET A 1 1053 ? 181.260 170.534 230.692 1.00 225.29 1053 MET A N 1
ATOM 8540 C CA . MET A 1 1053 ? 179.831 170.243 230.646 1.00 225.29 1053 MET A CA 1
ATOM 8541 C C . MET A 1 1053 ? 179.453 169.574 229.331 1.00 225.29 1053 MET A C 1
ATOM 8542 O O . MET A 1 1053 ? 178.655 168.630 229.312 1.00 225.29 1053 MET A O 1
ATOM 8556 N N . LEU A 1 1054 ? 180.018 170.050 228.218 1.00 221.87 1054 LEU A N 1
ATOM 8557 C CA . LEU A 1 1054 ? 179.733 169.434 226.927 1.00 221.87 1054 LEU A CA 1
ATOM 8558 C C . LEU A 1 1054 ? 180.182 167.979 226.904 1.00 221.87 1054 LEU A C 1
ATOM 8559 O O . LEU A 1 1054 ? 179.466 167.107 226.396 1.00 221.87 1054 LEU A O 1
ATOM 8575 N N . ALA A 1 1055 ? 181.366 167.695 227.452 1.00 226.41 1055 ALA A N 1
ATOM 8576 C CA . ALA A 1 1055 ? 181.832 166.314 227.524 1.00 226.41 1055 ALA A CA 1
ATOM 8577 C C . ALA A 1 1055 ? 180.901 165.469 228.382 1.00 226.41 1055 ALA A C 1
ATOM 8578 O O . ALA A 1 1055 ? 180.595 164.321 228.037 1.00 226.41 1055 ALA A O 1
ATOM 8585 N N . VAL A 1 1056 ? 180.440 166.020 229.506 1.00 226.10 1056 VAL A N 1
ATOM 8586 C CA . VAL A 1 1056 ? 179.522 165.286 230.372 1.00 226.10 1056 VAL A CA 1
ATOM 8587 C C . VAL A 1 1056 ? 178.220 164.993 229.638 1.00 226.10 1056 VAL A C 1
ATOM 8588 O O . VAL A 1 1056 ? 177.686 163.880 229.708 1.00 2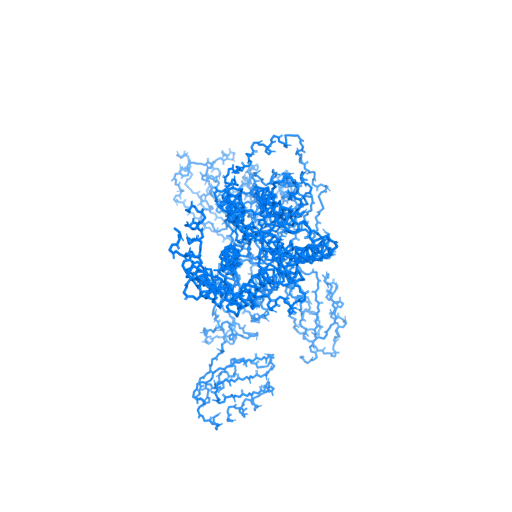26.10 1056 VAL A O 1
ATOM 8601 N N . VAL A 1 1057 ? 177.687 165.987 228.922 1.00 214.52 1057 VAL A N 1
ATOM 8602 C CA . VAL A 1 1057 ? 176.443 165.786 228.185 1.00 214.52 1057 VAL A CA 1
ATOM 8603 C C . VAL A 1 1057 ? 176.625 164.720 227.114 1.00 214.52 1057 VAL A C 1
ATOM 8604 O O . VAL A 1 1057 ? 175.764 163.851 226.929 1.00 214.52 1057 VAL A O 1
ATOM 8617 N N . GLY A 1 1058 ? 177.745 164.769 226.390 1.00 216.26 1058 GLY A N 1
ATOM 8618 C CA . GLY A 1 1058 ? 177.977 163.787 225.343 1.00 216.26 1058 GLY A CA 1
ATOM 8619 C C . GLY A 1 1058 ? 177.998 162.366 225.871 1.00 216.26 1058 GLY A C 1
ATOM 8620 O O . GLY A 1 1058 ? 177.416 161.460 225.269 1.00 216.26 1058 GLY A O 1
ATOM 8624 N N . THR A 1 1059 ? 178.670 162.149 227.004 1.00 223.90 1059 THR A N 1
ATOM 8625 C CA . THR A 1 1059 ? 178.702 160.815 227.596 1.00 223.90 1059 THR A CA 1
ATOM 8626 C C . THR A 1 1059 ? 177.306 160.364 228.005 1.00 223.90 1059 THR A C 1
ATOM 8627 O O . THR A 1 1059 ? 176.923 159.211 227.771 1.00 223.90 1059 THR A O 1
ATOM 8638 N N . ALA A 1 1060 ? 176.529 161.259 228.619 1.00 217.85 1060 ALA A N 1
ATOM 8639 C CA . ALA A 1 1060 ? 175.169 160.910 229.015 1.00 217.85 1060 ALA A CA 1
ATOM 8640 C C . ALA A 1 1060 ? 174.286 160.661 227.799 1.00 217.85 1060 ALA A C 1
ATOM 8641 O O . ALA A 1 1060 ? 173.444 159.756 227.810 1.00 217.85 1060 ALA A O 1
ATOM 8648 N N . GLU A 1 1061 ? 174.463 161.452 226.743 1.00 206.63 1061 GLU A N 1
ATOM 8649 C CA . GLU A 1 1061 ? 173.651 161.348 225.539 1.00 206.63 1061 GLU A CA 1
ATOM 8650 C C . GLU A 1 1061 ? 174.220 160.365 224.522 1.00 206.63 1061 GLU A C 1
ATOM 8651 O O . GLU A 1 1061 ? 173.666 160.244 223.425 1.00 206.63 1061 GLU A O 1
ATOM 8663 N N . ALA A 1 1062 ? 175.306 159.665 224.857 1.00 209.38 1062 ALA A N 1
ATOM 8664 C CA . ALA A 1 1062 ? 175.915 158.746 223.901 1.00 209.38 1062 ALA A CA 1
ATOM 8665 C C . ALA A 1 1062 ? 174.950 157.634 223.507 1.00 209.38 1062 ALA A C 1
ATOM 8666 O O . ALA A 1 1062 ? 174.852 157.278 222.326 1.00 209.38 1062 ALA A O 1
ATOM 8673 N N . SER A 1 1063 ? 174.229 157.075 224.478 1.00 204.11 1063 SER A N 1
ATOM 8674 C CA . SER A 1 1063 ? 173.314 155.973 224.208 1.00 204.11 1063 SER A CA 1
ATOM 8675 C C . SER A 1 1063 ? 171.957 156.435 223.694 1.00 204.11 1063 SER A C 1
ATOM 8676 O O . SER A 1 1063 ? 171.133 155.589 223.330 1.00 204.11 1063 SER A O 1
ATOM 8684 N N . SER A 1 1064 ? 171.703 157.740 223.654 1.00 196.92 1064 SER A N 1
ATOM 8685 C CA . SER A 1 1064 ? 170.421 158.236 223.175 1.00 196.92 1064 SER A CA 1
ATOM 8686 C C . SER A 1 1064 ? 170.257 157.948 221.688 1.00 196.92 1064 SER A C 1
ATOM 8687 O O . SER A 1 1064 ? 171.211 158.038 220.910 1.00 196.92 1064 SER A O 1
ATOM 8695 N N . GLU A 1 1065 ? 169.031 157.599 221.295 1.00 179.59 1065 GLU A N 1
ATOM 8696 C CA . GLU A 1 1065 ? 168.711 157.302 219.905 1.00 179.59 1065 GLU A CA 1
ATOM 8697 C C . GLU A 1 1065 ? 168.020 158.456 219.190 1.00 179.59 1065 GLU A C 1
ATOM 8698 O O . GLU A 1 1065 ? 167.841 158.388 217.970 1.00 179.59 1065 GLU A O 1
ATOM 8710 N N . HIS A 1 1066 ? 167.635 159.505 219.910 1.00 165.45 1066 HIS A N 1
ATOM 8711 C CA . HIS A 1 1066 ? 166.961 160.629 219.280 1.00 165.45 1066 HIS A CA 1
ATOM 8712 C C . HIS A 1 1066 ? 167.915 161.339 218.320 1.00 165.45 1066 HIS A C 1
ATOM 8713 O O . HIS A 1 1066 ? 169.114 161.440 218.600 1.00 165.45 1066 HIS A O 1
ATOM 8727 N N . PRO A 1 1067 ? 167.421 161.836 217.179 1.00 156.71 1067 PRO A N 1
ATOM 8728 C CA . PRO A 1 1067 ? 168.321 162.572 216.273 1.00 156.71 1067 PRO A CA 1
ATOM 8729 C C . PRO A 1 1067 ? 168.993 163.759 216.939 1.00 156.71 1067 PRO A C 1
ATOM 8730 O O . PRO A 1 1067 ? 170.152 164.064 216.631 1.00 156.71 1067 PRO A O 1
ATOM 8741 N N . LEU A 1 1068 ? 168.294 164.445 217.844 1.00 161.71 1068 LEU A N 1
ATOM 8742 C CA . LEU A 1 1068 ? 168.920 165.535 218.585 1.00 161.71 1068 LEU A CA 1
ATOM 8743 C C . LEU A 1 1068 ? 170.054 165.020 219.462 1.00 161.71 1068 LEU A C 1
ATOM 8744 O O . LEU A 1 1068 ? 171.112 165.654 219.559 1.00 161.71 1068 LEU A O 1
ATOM 8760 N N . GLY A 1 1069 ? 169.854 163.870 220.108 1.00 184.18 1069 GLY A N 1
ATOM 8761 C CA . GLY A 1 1069 ? 170.881 163.345 220.994 1.00 184.18 1069 GLY A CA 1
ATOM 8762 C C . GLY A 1 1069 ? 172.169 163.021 220.264 1.00 184.18 1069 GLY A C 1
ATOM 8763 O O . GLY A 1 1069 ? 173.260 163.386 220.710 1.00 184.18 1069 GLY A O 1
ATOM 8767 N N . MET A 1 1070 ? 172.062 162.329 219.127 1.00 178.63 1070 MET A N 1
ATOM 8768 C CA . MET A 1 1070 ? 173.257 162.011 218.351 1.00 178.63 1070 MET A CA 1
ATOM 8769 C C . MET A 1 1070 ? 173.904 163.275 217.799 1.00 178.63 1070 MET A C 1
ATOM 8770 O O . MET A 1 1070 ? 175.135 163.369 217.729 1.00 178.63 1070 MET A O 1
ATOM 8784 N N . ALA A 1 1071 ? 173.092 164.257 217.402 1.00 173.24 1071 ALA A N 1
ATOM 8785 C CA . ALA A 1 1071 ? 173.644 165.521 216.926 1.00 173.24 1071 ALA A CA 1
ATOM 8786 C C . ALA A 1 1071 ? 174.432 166.223 218.025 1.00 173.24 1071 ALA A C 1
ATOM 8787 O O . ALA A 1 1071 ? 175.493 166.801 217.768 1.00 173.24 1071 ALA A O 1
ATOM 8794 N N . VAL A 1 1072 ? 173.922 166.192 219.258 1.00 185.58 1072 VAL A N 1
ATOM 8795 C CA . VAL A 1 1072 ? 174.644 166.798 220.372 1.00 185.58 1072 VAL A CA 1
ATOM 8796 C C . VAL A 1 1072 ? 175.959 166.068 220.613 1.00 185.58 1072 VAL A C 1
ATOM 8797 O O . VAL A 1 1072 ? 177.004 166.694 220.830 1.00 185.58 1072 VAL A O 1
ATOM 8810 N N . THR A 1 1073 ? 175.930 164.733 220.580 1.00 195.89 1073 THR A N 1
ATOM 8811 C CA . THR A 1 1073 ? 177.137 163.963 220.864 1.00 195.89 1073 THR A CA 1
ATOM 8812 C C . THR A 1 1073 ? 178.230 164.247 219.841 1.00 195.89 1073 THR A C 1
ATOM 8813 O O . THR A 1 1073 ? 179.394 164.448 220.206 1.00 195.89 1073 THR A O 1
ATOM 8824 N N . LYS A 1 1074 ? 177.878 164.268 218.553 1.00 185.88 1074 LYS A N 1
ATOM 8825 C CA . LYS A 1 1074 ? 178.882 164.531 217.527 1.00 185.88 1074 LYS A CA 1
ATOM 8826 C C . LYS A 1 1074 ? 179.417 165.953 217.635 1.00 185.88 1074 LYS A C 1
ATOM 8827 O O . LYS A 1 1074 ? 180.611 166.191 217.419 1.00 185.88 1074 LYS A O 1
ATOM 8846 N N . TYR A 1 1075 ? 178.550 166.914 217.967 1.00 191.73 1075 TYR A N 1
ATOM 8847 C CA . TYR A 1 1075 ? 179.014 168.283 218.165 1.00 191.73 1075 TYR A CA 1
ATOM 8848 C C . TYR A 1 1075 ? 180.002 168.362 219.321 1.00 191.73 1075 TYR A C 1
ATOM 8849 O O . TYR A 1 1075 ? 181.033 169.038 219.223 1.00 191.73 1075 TYR A O 1
ATOM 8867 N N . CYS A 1 1076 ? 179.705 167.676 220.428 1.00 209.49 1076 CYS A N 1
ATOM 8868 C CA . CYS A 1 1076 ? 180.640 167.644 221.547 1.00 209.49 1076 CYS A CA 1
ATOM 8869 C C . CYS A 1 1076 ? 181.946 166.969 221.150 1.00 209.49 1076 CYS A C 1
ATOM 8870 O O . CYS A 1 1076 ? 183.031 167.424 221.531 1.00 209.49 1076 CYS A O 1
ATOM 8878 N N . LYS A 1 1077 ? 181.861 165.880 220.383 1.00 211.62 1077 LYS A N 1
ATOM 8879 C CA . LYS A 1 1077 ? 183.071 165.201 219.931 1.00 211.62 1077 LYS A CA 1
ATOM 8880 C C . LYS A 1 1077 ? 183.927 166.121 219.069 1.00 211.62 1077 LYS A C 1
ATOM 8881 O O . LYS A 1 1077 ? 185.153 166.161 219.219 1.00 211.62 1077 LYS A O 1
ATOM 8900 N N . GLU A 1 1078 ? 183.297 166.867 218.159 1.00 208.98 1078 GLU A N 1
ATOM 8901 C CA . GLU A 1 1078 ? 184.048 167.802 217.327 1.00 208.98 1078 GLU A CA 1
ATOM 8902 C C . GLU A 1 1078 ? 184.697 168.890 218.173 1.00 208.98 1078 GLU A C 1
ATOM 8903 O O . GLU A 1 1078 ? 185.852 169.264 217.939 1.00 208.98 1078 GLU A O 1
ATOM 8915 N N . GLU A 1 1079 ? 183.968 169.411 219.163 1.00 212.83 1079 GLU A N 1
ATOM 8916 C CA . GLU A 1 1079 ? 184.524 170.451 220.022 1.00 212.83 1079 GLU A CA 1
ATOM 8917 C C . GLU A 1 1079 ? 185.671 169.922 220.873 1.00 212.83 1079 GLU A C 1
ATOM 8918 O O . GLU A 1 1079 ? 186.586 170.680 221.216 1.00 212.83 1079 GLU A O 1
ATOM 8930 N N . LEU A 1 1080 ? 185.641 168.639 221.222 1.00 217.10 1080 LEU A N 1
ATOM 8931 C CA . LEU A 1 1080 ? 186.656 168.024 222.059 1.00 217.10 1080 LEU A CA 1
ATOM 8932 C C . LEU A 1 1080 ? 187.584 167.163 221.206 1.00 217.10 1080 LEU A C 1
ATOM 8933 O O . LEU A 1 1080 ? 187.476 167.108 219.978 1.00 217.10 1080 LEU A O 1
ATOM 8949 N N . GLY A 1 1081 ? 188.517 166.480 221.874 1.00 214.66 1081 GLY A N 1
ATOM 8950 C CA . GLY A 1 1081 ? 189.408 165.569 221.179 1.00 214.66 1081 GLY A CA 1
ATOM 8951 C C . GLY A 1 1081 ? 188.754 164.263 220.779 1.00 214.66 1081 GLY A C 1
ATOM 8952 O O . GLY A 1 1081 ? 189.313 163.531 219.955 1.00 214.66 1081 GLY A O 1
ATOM 8956 N N . THR A 1 1082 ? 187.586 163.957 221.348 1.00 221.09 1082 THR A N 1
ATOM 8957 C CA . THR A 1 1082 ? 186.817 162.757 221.028 1.00 221.09 1082 THR A CA 1
A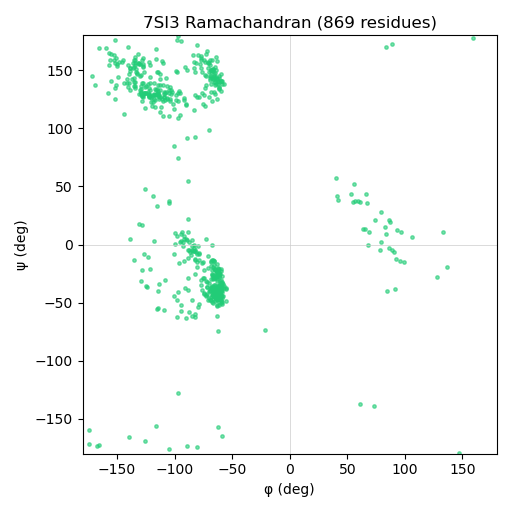TOM 8958 C C . THR A 1 1082 ? 187.704 161.524 220.896 1.00 221.09 1082 THR A C 1
ATOM 8959 O O . THR A 1 1082 ? 187.464 160.670 220.036 1.00 221.09 1082 THR A O 1
ATOM 8970 N N . GLU A 1 1083 ? 188.727 161.415 221.747 1.00 233.51 1083 GLU A N 1
ATOM 8971 C CA . GLU A 1 1083 ? 189.574 160.228 221.723 1.00 233.51 1083 GLU A CA 1
ATOM 8972 C C . GLU A 1 1083 ? 188.775 158.981 222.081 1.00 233.51 1083 GLU A C 1
ATOM 8973 O O . GLU A 1 1083 ? 188.897 157.944 221.418 1.00 233.51 1083 GLU A O 1
ATOM 8985 N N . LEU A 1 1084 ? 187.951 159.063 223.124 1.00 240.64 1084 LEU A N 1
ATOM 8986 C CA . LEU A 1 1084 ? 187.095 157.957 223.527 1.00 240.64 1084 LEU A CA 1
ATOM 8987 C C . LEU A 1 1084 ? 186.141 158.450 224.603 1.00 240.64 1084 LEU A C 1
ATOM 8988 O O . LEU A 1 1084 ? 186.512 159.288 225.428 1.00 240.64 1084 LEU A O 1
ATOM 9004 N N . LEU A 1 1085 ? 184.919 157.926 224.588 1.00 231.15 1085 LEU A N 1
ATOM 9005 C CA . LEU A 1 1085 ? 183.919 158.316 225.568 1.00 231.15 1085 LEU A CA 1
ATOM 9006 C C . LEU A 1 1085 ? 184.181 157.630 226.906 1.00 231.15 1085 LEU A C 1
ATOM 9007 O O . LEU A 1 1085 ? 184.909 156.638 226.998 1.00 231.15 1085 LEU A O 1
ATOM 9023 N N . GLY A 1 1086 ? 183.571 158.177 227.954 1.00 240.84 1086 GLY A N 1
ATOM 9024 C CA . GLY A 1 1086 ? 183.758 157.627 229.282 1.00 240.84 1086 GLY A CA 1
ATOM 9025 C C . GLY A 1 1086 ? 183.189 156.227 229.408 1.00 240.84 1086 GLY A C 1
ATOM 9026 O O . GLY A 1 1086 ? 182.199 155.867 228.772 1.00 240.84 1086 GLY A O 1
ATOM 9030 N N . TYR A 1 1087 ? 183.838 155.423 230.253 1.00 246.92 1087 TYR A N 1
ATOM 9031 C CA . TYR A 1 1087 ? 183.399 154.048 230.469 1.00 246.92 1087 TYR A CA 1
ATOM 9032 C C . TYR A 1 1087 ? 182.254 153.982 231.475 1.00 246.92 1087 TYR A C 1
ATOM 9033 O O . TYR A 1 1087 ? 181.159 153.505 231.159 1.00 246.92 1087 TYR A O 1
ATOM 9051 N N . CYS A 1 1088 ? 182.493 154.459 232.695 1.00 252.04 1088 CYS A N 1
ATOM 9052 C CA . CYS A 1 1088 ? 181.496 154.363 233.754 1.00 252.04 1088 CYS A CA 1
ATOM 9053 C C . CYS A 1 1088 ? 180.368 155.355 233.503 1.00 252.04 1088 CYS A C 1
ATOM 9054 O O . CYS A 1 1088 ? 180.596 156.568 233.455 1.00 252.04 1088 CYS A O 1
ATOM 9062 N N . THR A 1 1089 ? 179.150 154.840 233.344 1.00 235.80 1089 THR A N 1
ATOM 9063 C CA . THR A 1 1089 ? 177.982 155.681 233.126 1.00 235.80 1089 THR A CA 1
ATOM 9064 C C . THR A 1 1089 ? 176.730 154.826 233.251 1.00 235.80 1089 THR A C 1
ATOM 9065 O O . THR A 1 1089 ? 176.688 153.704 232.740 1.00 235.80 1089 THR A O 1
ATOM 9076 N N . ASP A 1 1090 ? 175.721 155.364 233.929 1.00 223.55 1090 ASP A N 1
ATOM 9077 C CA . ASP A 1 1090 ? 174.420 154.724 234.063 1.00 223.55 1090 ASP A CA 1
ATOM 9078 C C . ASP A 1 1090 ? 173.382 155.543 233.309 1.00 223.55 1090 ASP A C 1
ATOM 9079 O O . ASP A 1 1090 ? 173.438 156.777 233.304 1.00 223.55 1090 ASP A O 1
ATOM 9088 N N . PHE A 1 1091 ? 172.437 154.855 232.671 1.00 205.87 1091 PHE A N 1
ATOM 9089 C CA . PHE A 1 1091 ? 171.471 155.497 231.792 1.00 205.87 1091 PHE A CA 1
ATOM 9090 C C . PHE A 1 1091 ? 170.054 155.138 232.213 1.00 205.87 1091 PHE A C 1
ATOM 9091 O O . PHE A 1 1091 ? 169.755 153.976 232.509 1.00 205.87 1091 PHE A O 1
ATOM 9108 N N . GLN A 1 1092 ? 169.187 156.148 232.237 1.00 201.13 1092 GLN A N 1
ATOM 9109 C CA . GLN A 1 1092 ? 167.767 155.964 232.493 1.00 201.13 1092 GLN A CA 1
ATOM 9110 C C . GLN A 1 1092 ? 167.011 157.064 231.765 1.00 201.13 1092 GLN A C 1
ATOM 9111 O O . GLN A 1 1092 ? 167.416 158.229 231.786 1.00 201.13 1092 GLN A O 1
ATOM 9125 N N . ALA A 1 1093 ? 165.907 156.688 231.122 1.00 190.63 1093 ALA A N 1
ATOM 9126 C CA . ALA A 1 1093 ? 165.183 157.617 230.267 1.00 190.63 1093 ALA A CA 1
ATOM 9127 C C . ALA A 1 1093 ? 163.684 157.416 230.419 1.00 190.63 1093 ALA A C 1
ATOM 9128 O O . ALA A 1 1093 ? 163.204 156.282 230.495 1.00 190.63 1093 ALA A O 1
ATOM 9135 N N . VAL A 1 1094 ? 162.958 158.527 230.464 1.00 176.61 1094 VAL A N 1
ATOM 9136 C CA . VAL A 1 1094 ? 161.502 158.554 230.402 1.00 176.61 1094 VAL A CA 1
ATOM 9137 C C . VAL A 1 1094 ? 161.119 159.167 229.055 1.00 176.61 1094 VAL A C 1
ATOM 9138 O O . VAL A 1 1094 ? 161.345 160.368 228.842 1.00 176.61 1094 VAL A O 1
ATOM 9151 N N . PRO A 1 1095 ? 160.554 158.401 228.121 1.00 163.07 1095 PRO A N 1
ATOM 9152 C CA . PRO A 1 1095 ? 160.330 158.942 226.774 1.00 163.07 1095 PRO A CA 1
ATOM 9153 C C . PRO A 1 1095 ? 159.440 160.176 226.800 1.00 163.07 1095 PRO A C 1
ATOM 9154 O O . PRO A 1 1095 ? 158.440 160.232 227.519 1.00 163.07 1095 PRO A O 1
ATOM 9165 N N . GLY A 1 1096 ? 159.818 161.171 226.002 1.00 158.09 1096 GLY A N 1
ATOM 9166 C CA . GLY A 1 1096 ? 159.046 162.391 225.881 1.00 158.09 1096 GLY A CA 1
ATOM 9167 C C . GLY A 1 1096 ? 158.991 163.206 227.157 1.00 158.09 1096 GLY A C 1
ATOM 9168 O O . GLY A 1 1096 ? 158.179 164.129 227.272 1.00 158.09 1096 GLY A O 1
ATOM 9172 N N . CYS A 1 1097 ? 159.847 162.876 228.125 1.00 181.19 1097 CYS A N 1
ATOM 9173 C CA . CYS A 1 1097 ? 159.857 163.578 229.403 1.00 181.19 1097 CYS A CA 1
ATOM 9174 C C . CYS A 1 1097 ? 161.264 164.034 229.771 1.00 181.19 1097 CYS A C 1
ATOM 9175 O O . CYS A 1 1097 ? 161.436 165.068 230.424 1.00 181.19 1097 CYS A O 1
ATOM 9183 N N . GLY A 1 1098 ? 162.267 163.278 229.360 1.00 185.21 1098 GLY A N 1
ATOM 9184 C CA . GLY A 1 1098 ? 163.644 163.617 229.658 1.00 185.21 1098 GLY A CA 1
ATOM 9185 C C . GLY A 1 1098 ? 164.471 162.362 229.846 1.00 185.21 1098 GLY A C 1
ATOM 9186 O O . GLY A 1 1098 ? 163.982 161.240 229.735 1.00 185.21 1098 GLY A O 1
ATOM 9190 N N . ILE A 1 1099 ? 165.751 162.582 230.137 1.00 197.40 1099 ILE A N 1
ATOM 9191 C CA . ILE A 1 1099 ? 166.709 161.503 230.349 1.00 197.40 1099 ILE A CA 1
ATOM 9192 C C . ILE A 1 1099 ? 167.563 161.850 231.561 1.00 197.40 1099 ILE A C 1
ATOM 9193 O O . ILE A 1 1099 ? 167.918 163.015 231.771 1.00 197.40 1099 ILE A O 1
ATOM 9209 N N . SER A 1 1100 ? 167.887 160.836 232.361 1.00 207.62 1100 SER A N 1
ATOM 9210 C CA . SER A 1 1100 ? 168.745 160.994 233.525 1.00 207.62 1100 SER A CA 1
ATOM 9211 C C . SER A 1 1100 ? 169.884 159.989 233.449 1.00 207.62 1100 SER A C 1
ATOM 9212 O O . SER A 1 1100 ? 169.726 158.886 232.920 1.00 207.62 1100 SER A O 1
ATOM 9220 N N . CYS A 1 1101 ? 171.038 160.381 233.985 1.00 217.71 1101 CYS A N 1
ATOM 9221 C CA . CYS A 1 1101 ? 172.224 159.540 233.931 1.00 217.71 1101 CYS A CA 1
ATOM 9222 C C . CYS A 1 1101 ? 173.094 159.812 235.149 1.00 217.71 1101 CYS A C 1
ATOM 9223 O O . CYS A 1 1101 ? 173.033 160.890 235.748 1.00 217.71 1101 CYS A O 1
ATOM 9231 N N . LYS A 1 1102 ? 173.906 158.820 235.507 1.00 225.86 1102 LYS A N 1
ATOM 9232 C CA . LYS A 1 1102 ? 174.893 158.936 236.575 1.00 225.86 1102 LYS A CA 1
ATOM 9233 C C . LYS A 1 1102 ? 176.276 158.895 235.937 1.00 225.86 1102 LYS A C 1
ATOM 9234 O O . LYS A 1 1102 ? 176.646 157.895 235.311 1.00 225.86 1102 LYS A O 1
ATOM 9253 N N . VAL A 1 1103 ? 177.035 159.976 236.093 1.00 231.01 1103 VAL A N 1
ATOM 9254 C CA . VAL A 1 1103 ? 178.370 160.098 235.519 1.00 231.01 1103 VAL A CA 1
ATOM 9255 C C . VAL A 1 1103 ? 179.353 160.327 236.657 1.00 231.01 1103 VAL A C 1
ATOM 9256 O O . VAL A 1 1103 ? 179.211 161.287 237.424 1.00 231.01 1103 VAL A O 1
ATOM 9269 N N . ASN A 1 1104 ? 180.348 159.444 236.765 1.00 239.86 1104 ASN A N 1
ATOM 9270 C CA . ASN A 1 1104 ? 181.405 159.565 237.763 1.00 239.86 1104 ASN A CA 1
ATOM 9271 C C . ASN A 1 1104 ? 182.791 159.465 237.133 1.00 239.86 1104 ASN A C 1
ATOM 9272 O O . ASN A 1 1104 ? 183.777 159.244 237.843 1.00 239.86 1104 ASN A O 1
ATOM 9283 N N . ASN A 1 1105 ? 182.885 159.627 235.815 1.00 240.67 1105 ASN A N 1
ATOM 9284 C CA . ASN A 1 1105 ? 184.143 159.530 235.083 1.00 240.67 1105 ASN A CA 1
ATOM 9285 C C . ASN A 1 1105 ? 184.652 160.910 234.676 1.00 240.67 1105 ASN A C 1
ATOM 9286 O O . ASN A 1 1105 ? 185.208 161.090 233.591 1.00 240.67 1105 ASN A O 1
ATOM 9297 N N . ILE A 1 1106 ? 184.463 161.902 235.549 1.00 235.03 1106 ILE A N 1
ATOM 9298 C CA . ILE A 1 1106 ? 184.943 163.249 235.254 1.00 235.03 1106 ILE A CA 1
ATOM 9299 C C . ILE A 1 1106 ? 186.456 163.255 235.089 1.00 235.03 1106 ILE A C 1
ATOM 9300 O O . ILE A 1 1106 ? 187.010 164.119 234.399 1.00 235.03 1106 ILE A O 1
ATOM 9316 N N . GLU A 1 1107 ? 187.148 162.297 235.712 1.00 235.78 1107 GLU A N 1
ATOM 9317 C CA . GLU A 1 1107 ? 188.599 162.228 235.575 1.00 235.78 1107 GLU A CA 1
ATOM 9318 C C . GLU A 1 1107 ? 189.006 162.058 234.117 1.00 235.78 1107 GLU A C 1
ATOM 9319 O O . GLU A 1 1107 ? 190.014 162.622 233.676 1.00 235.78 1107 GLU A O 1
ATOM 9331 N N . SER A 1 1108 ? 188.234 161.283 233.352 1.00 239.26 1108 SER A N 1
ATOM 9332 C CA . SER A 1 1108 ? 188.544 161.103 231.937 1.00 239.26 1108 SER A CA 1
ATOM 9333 C C . SER A 1 1108 ? 188.470 162.428 231.188 1.00 239.26 1108 SER A C 1
ATOM 9334 O O . SER A 1 1108 ? 189.316 162.715 230.333 1.00 239.26 1108 SER A O 1
ATOM 9342 N N . VAL A 1 1109 ? 187.464 163.248 231.495 1.00 236.81 1109 VAL A N 1
ATOM 9343 C CA . VAL A 1 1109 ? 187.352 164.557 230.856 1.00 236.81 1109 VAL A CA 1
ATOM 9344 C C . VAL A 1 1109 ? 188.553 165.423 231.214 1.00 236.81 1109 VAL A C 1
ATOM 9345 O O . VAL A 1 1109 ? 189.117 166.114 230.357 1.00 236.81 1109 VAL A O 1
ATOM 9358 N N . LEU A 1 1110 ? 188.961 165.402 232.485 1.00 237.73 1110 LEU A N 1
ATOM 9359 C CA . LEU A 1 1110 ? 190.115 166.192 232.902 1.00 237.73 1110 LEU A CA 1
ATOM 9360 C C . LEU A 1 1110 ? 191.376 165.749 232.172 1.00 237.73 1110 LEU A C 1
ATOM 9361 O O . LEU A 1 1110 ? 192.186 166.585 231.753 1.00 237.73 1110 LEU A O 1
ATOM 9377 N N . VAL A 1 1111 ? 191.563 164.438 232.011 1.00 236.72 1111 VAL A N 1
ATOM 9378 C CA . VAL A 1 1111 ? 192.742 163.937 231.310 1.00 236.72 1111 VAL A CA 1
ATOM 9379 C C . VAL A 1 1111 ? 192.755 164.436 229.871 1.00 236.72 1111 VAL A C 1
ATOM 9380 O O . VAL A 1 1111 ? 193.790 164.883 229.362 1.00 236.72 1111 VAL A O 1
ATOM 9393 N N . GLN A 1 1112 ? 191.613 164.369 229.195 1.00 235.68 1112 GLN A N 1
ATOM 9394 C CA . GLN A 1 1112 ? 191.511 164.830 227.816 1.00 235.68 1112 GLN A CA 1
ATOM 9395 C C . GLN A 1 1112 ? 191.396 166.350 227.762 1.00 235.68 1112 GLN A C 1
ATOM 9396 O O . GLN A 1 1112 ? 191.508 166.953 226.694 1.00 235.68 1112 GLN A O 1
ATOM 9410 N N . HIS A 1 1150 ? 178.042 164.464 239.737 1.00 216.07 1150 HIS A N 1
ATOM 9411 C CA . HIS A 1 1150 ? 177.761 163.069 240.054 1.00 216.07 1150 HIS A CA 1
ATOM 9412 C C . HIS A 1 1150 ? 176.586 162.554 239.231 1.00 216.07 1150 HIS A C 1
ATOM 9413 O O . HIS A 1 1150 ? 176.608 161.424 238.741 1.00 216.07 1150 HIS A O 1
ATOM 9416 N N . THR A 1 1151 ? 175.562 163.390 239.083 1.00 221.41 1151 THR A N 1
ATOM 9417 C CA . THR A 1 1151 ? 174.368 163.052 238.323 1.00 221.41 1151 THR A CA 1
ATOM 9418 C C . THR A 1 1151 ? 174.178 164.055 237.193 1.00 221.41 1151 THR A C 1
ATOM 9419 O O . THR A 1 1151 ? 174.468 165.246 237.342 1.00 221.41 1151 THR A O 1
ATOM 9430 N N . VAL A 1 1152 ? 173.685 163.560 236.061 1.00 220.54 1152 VAL A N 1
ATOM 9431 C CA . VAL A 1 1152 ? 173.460 164.371 234.872 1.00 220.54 1152 VAL A CA 1
ATOM 9432 C C . VAL A 1 1152 ? 171.991 164.271 234.492 1.00 220.54 1152 VAL A C 1
ATOM 9433 O O . VAL A 1 1152 ? 171.440 163.169 234.391 1.00 220.54 1152 VAL A O 1
ATOM 9446 N N . LEU A 1 1153 ? 171.357 165.423 234.282 1.00 216.26 1153 LEU A N 1
ATOM 9447 C CA . LEU A 1 1153 ? 169.944 165.481 233.936 1.00 216.26 1153 LEU A CA 1
ATOM 9448 C C . LEU A 1 1153 ? 169.767 166.350 232.702 1.00 216.26 1153 LEU A C 1
ATOM 9449 O O . LEU A 1 1153 ? 170.283 167.470 232.648 1.00 216.26 1153 LEU A O 1
ATOM 9465 N N . ILE A 1 1154 ? 169.037 165.830 231.717 1.00 202.55 1154 ILE A N 1
ATOM 9466 C CA . ILE A 1 1154 ? 168.762 166.530 230.469 1.00 202.55 1154 ILE A CA 1
ATOM 9467 C C . ILE A 1 1154 ? 167.260 166.474 230.227 1.00 202.55 1154 ILE A C 1
ATOM 9468 O O . ILE A 1 1154 ? 166.654 165.401 230.321 1.00 202.55 1154 ILE A O 1
ATOM 9484 N N . GLY A 1 1155 ? 166.659 167.623 229.924 1.00 201.81 1155 GLY A N 1
ATOM 9485 C CA . GLY A 1 1155 ? 165.222 167.674 229.733 1.00 201.81 1155 GLY A CA 1
ATOM 9486 C C . GLY A 1 1155 ? 164.693 169.013 229.262 1.00 201.81 1155 GLY A C 1
ATOM 9487 O O . GLY A 1 1155 ? 165.439 169.832 228.716 1.00 201.81 1155 GLY A O 1
ATOM 9491 N N . ASN A 1 1156 ? 163.396 169.242 229.472 1.00 219.39 1156 ASN A N 1
ATOM 9492 C CA . ASN A 1 1156 ? 162.724 170.445 228.993 1.00 219.39 1156 ASN A CA 1
ATOM 9493 C C . ASN A 1 1156 ? 162.010 171.157 230.137 1.00 219.39 1156 ASN A C 1
ATOM 9494 O O . ASN A 1 1156 ? 162.219 170.824 231.308 1.00 219.39 1156 ASN A O 1
ATOM 9505 N N . ARG A 1 1157 ? 161.168 172.141 229.806 1.00 229.70 1157 ARG A N 1
ATOM 9506 C CA . ARG A 1 1157 ? 160.474 172.901 230.842 1.00 229.70 1157 ARG A CA 1
ATOM 9507 C C . ARG A 1 1157 ? 159.645 171.990 231.739 1.00 229.70 1157 ARG A C 1
ATOM 9508 O O . ARG A 1 1157 ? 159.657 172.138 232.966 1.00 229.70 1157 ARG A O 1
ATOM 9529 N N . GLU A 1 1158 ? 158.915 171.044 231.144 1.00 240.83 1158 GLU A N 1
ATOM 9530 C CA . GLU A 1 1158 ? 158.047 170.179 231.936 1.00 240.83 1158 GLU A CA 1
ATOM 9531 C C . GLU A 1 1158 ? 158.848 169.380 232.955 1.00 240.83 1158 GLU A C 1
ATOM 9532 O O . GLU A 1 1158 ? 158.400 169.183 234.091 1.00 240.83 1158 GLU A O 1
ATOM 9544 N N . TRP A 1 1159 ? 160.035 168.910 232.569 1.00 231.25 1159 TRP A N 1
ATOM 9545 C CA . TRP A 1 1159 ? 160.859 168.138 233.493 1.00 231.25 1159 TRP A CA 1
ATOM 9546 C C . TRP A 1 1159 ? 161.240 168.970 234.712 1.00 231.25 1159 TRP A C 1
ATOM 9547 O O . TRP A 1 1159 ? 161.168 168.493 235.851 1.00 231.25 1159 TRP A O 1
ATOM 9568 N N . MET A 1 1160 ? 161.651 170.221 234.493 1.00 237.20 1160 MET A N 1
ATOM 9569 C CA . MET A 1 1160 ? 162.033 171.074 235.614 1.00 237.20 1160 MET A CA 1
ATOM 9570 C C . MET A 1 1160 ? 160.848 171.340 236.533 1.00 237.20 1160 MET A C 1
ATOM 9571 O O . MET A 1 1160 ? 160.985 171.306 237.762 1.00 237.20 1160 MET A O 1
ATOM 9585 N N . ARG A 1 1161 ? 159.675 171.608 235.956 1.00 237.70 1161 ARG A N 1
ATOM 9586 C CA . ARG A 1 1161 ? 158.508 171.930 236.771 1.00 237.70 1161 ARG A CA 1
ATOM 9587 C C . ARG A 1 1161 ? 158.120 170.761 237.668 1.00 237.70 1161 ARG A C 1
ATOM 9588 O O . ARG A 1 1161 ? 157.797 170.954 238.846 1.00 237.70 1161 ARG A O 1
ATOM 9609 N N . ARG A 1 1162 ? 158.145 169.541 237.130 1.00 227.31 1162 ARG A N 1
ATOM 9610 C CA . ARG A 1 1162 ? 157.794 168.368 237.920 1.00 227.31 1162 ARG A CA 1
ATOM 9611 C C . ARG A 1 1162 ? 158.902 167.957 238.881 1.00 227.31 1162 ARG A C 1
ATOM 9612 O O . ARG A 1 1162 ? 158.641 167.185 239.810 1.00 227.31 1162 ARG A O 1
ATOM 9633 N N . ASN A 1 1163 ? 160.123 168.450 238.681 1.00 238.98 1163 ASN A N 1
ATOM 9634 C CA . ASN A 1 1163 ? 161.252 168.134 239.544 1.00 238.98 1163 ASN A CA 1
ATOM 9635 C C . ASN A 1 1163 ? 161.517 169.219 240.582 1.00 238.98 1163 ASN A C 1
ATOM 9636 O O . ASN A 1 1163 ? 162.522 169.145 241.297 1.00 238.98 1163 ASN A O 1
ATOM 9647 N N . GLY A 1 1164 ? 160.644 170.219 240.682 1.00 249.12 1164 GLY A N 1
ATOM 9648 C CA . GLY A 1 1164 ? 160.809 171.272 241.662 1.00 249.12 1164 GLY A CA 1
ATOM 9649 C C . GLY A 1 1164 ? 161.734 172.395 241.254 1.00 249.12 1164 GLY A C 1
ATOM 9650 O O . GLY A 1 1164 ? 162.055 173.244 242.093 1.00 249.12 1164 GLY A O 1
ATOM 9654 N N . LEU A 1 1165 ? 162.173 172.432 239.999 1.00 239.47 1165 LEU A N 1
ATOM 9655 C CA . LEU A 1 1165 ? 163.057 173.476 239.498 1.00 239.47 1165 LEU A CA 1
ATOM 9656 C C . LEU A 1 1165 ? 162.260 174.434 238.624 1.00 239.47 1165 LEU A C 1
ATOM 9657 O O . LEU A 1 1165 ? 161.522 174.000 237.733 1.00 239.47 1165 LEU A O 1
ATOM 9673 N N . HIS A 1 1166 ? 162.409 175.730 238.884 1.00 244.65 1166 HIS A N 1
ATOM 9674 C CA . HIS A 1 1166 ? 161.692 176.764 238.158 1.00 244.65 1166 HIS A CA 1
ATOM 9675 C C . HIS A 1 1166 ? 162.571 177.326 237.042 1.00 244.65 1166 HIS A C 1
ATOM 9676 O O . HIS A 1 1166 ? 163.719 176.917 236.848 1.00 244.65 1166 HIS A O 1
ATOM 9690 N N . ILE A 1 1167 ? 162.017 178.282 236.299 1.00 230.13 1167 ILE A N 1
ATOM 9691 C CA . ILE A 1 1167 ? 162.695 178.917 235.174 1.00 230.13 1167 ILE A CA 1
ATOM 9692 C C . ILE A 1 1167 ? 162.866 180.395 235.494 1.00 230.13 1167 ILE A C 1
ATOM 9693 O O . ILE A 1 1167 ? 161.900 181.073 235.864 1.00 230.13 1167 ILE A O 1
ATOM 9709 N N . SER A 1 1168 ? 164.092 180.891 235.351 1.00 218.58 1168 SER A N 1
ATOM 9710 C CA . SER A 1 1168 ? 164.373 182.290 235.623 1.00 218.58 1168 SER A CA 1
ATOM 9711 C C . SER A 1 1168 ? 163.797 183.175 234.517 1.00 218.58 1168 SER A C 1
ATOM 9712 O O . SER A 1 1168 ? 163.441 182.713 233.429 1.00 218.58 1168 SER A O 1
ATOM 9720 N N . THR A 1 1169 ? 163.702 184.472 234.815 1.00 212.44 1169 THR A N 1
ATOM 9721 C CA . THR A 1 1169 ? 163.164 185.415 233.839 1.00 212.44 1169 THR A CA 1
ATOM 9722 C C . THR A 1 1169 ? 164.108 185.575 232.653 1.00 212.44 1169 THR A C 1
ATOM 9723 O O . THR A 1 1169 ? 163.680 185.524 231.494 1.00 212.44 1169 THR A O 1
ATOM 9734 N N . ASP A 1 1170 ? 165.401 185.772 232.923 1.00 208.85 1170 ASP A N 1
ATOM 9735 C CA . ASP A 1 1170 ? 166.359 185.965 231.839 1.00 208.85 1170 ASP A CA 1
ATOM 9736 C C . ASP A 1 1170 ? 166.460 184.725 230.960 1.00 208.85 1170 ASP A C 1
ATOM 9737 O O . ASP A 1 1170 ? 166.461 184.830 229.728 1.00 208.85 1170 ASP A O 1
ATOM 9746 N N . VAL A 1 1171 ? 166.547 183.542 231.572 1.00 216.28 1171 VAL A N 1
ATOM 9747 C CA . VAL A 1 1171 ? 166.647 182.314 230.789 1.00 216.28 1171 VAL A CA 1
ATOM 9748 C C . VAL A 1 1171 ? 165.346 182.053 230.041 1.00 216.28 1171 VAL A C 1
ATOM 9749 O O . VAL A 1 1171 ? 165.356 181.586 228.896 1.00 216.28 1171 VAL A O 1
ATOM 9762 N N . ASP A 1 1172 ? 164.206 182.350 230.671 1.00 217.26 1172 ASP A N 1
ATOM 9763 C CA . ASP A 1 1172 ? 162.924 182.159 230.002 1.00 217.26 1172 ASP A CA 1
ATOM 9764 C C . ASP A 1 1172 ? 162.817 183.040 228.764 1.00 217.26 1172 ASP A C 1
ATOM 9765 O O . ASP A 1 1172 ? 162.306 182.606 227.725 1.00 217.26 1172 ASP A O 1
ATOM 9774 N N . GLU A 1 1173 ? 163.294 184.283 228.856 1.00 209.65 1173 GLU A N 1
ATOM 9775 C CA . GLU A 1 1173 ? 163.266 185.170 227.699 1.00 209.65 1173 GLU A CA 1
ATOM 9776 C C . GLU A 1 1173 ? 164.112 184.611 226.561 1.00 209.65 1173 GLU A C 1
ATOM 9777 O O . GLU A 1 1173 ? 163.718 184.684 225.391 1.00 209.65 1173 GLU A O 1
ATOM 9789 N N . ALA A 1 1174 ? 165.278 184.049 226.885 1.00 208.36 1174 ALA A N 1
ATOM 9790 C CA . ALA A 1 1174 ? 166.120 183.452 225.854 1.00 208.36 1174 ALA A CA 1
ATOM 9791 C C . ALA A 1 1174 ? 165.413 182.287 225.175 1.00 208.36 1174 ALA A C 1
ATOM 9792 O O . ALA A 1 1174 ? 165.477 182.141 223.948 1.00 208.36 1174 ALA A O 1
ATOM 9799 N N . MET A 1 1175 ? 164.731 181.445 225.955 1.00 205.85 1175 MET A N 1
ATOM 9800 C CA . MET A 1 1175 ? 164.009 180.319 225.370 1.00 205.85 1175 MET A CA 1
ATOM 9801 C C . MET A 1 1175 ? 162.925 180.799 224.414 1.00 205.85 1175 MET A C 1
ATOM 9802 O O . MET A 1 1175 ? 162.752 180.235 223.327 1.00 205.85 1175 MET A O 1
ATOM 9816 N N . SER A 1 1176 ? 162.182 181.838 224.800 1.00 205.43 1176 SER A N 1
ATOM 9817 C CA . SER A 1 1176 ? 161.151 182.370 223.916 1.00 205.43 1176 SER A CA 1
ATOM 9818 C C . SER A 1 1176 ? 161.756 182.889 222.618 1.00 205.43 1176 SER A C 1
ATOM 9819 O O . SER A 1 1176 ? 161.214 182.650 221.533 1.00 205.43 1176 SER A O 1
ATOM 9827 N N . SER A 1 1177 ? 162.881 183.603 222.709 1.00 197.19 1177 SER A N 1
ATOM 9828 C CA . SER A 1 1177 ? 163.541 184.089 221.502 1.00 197.19 1177 SER A CA 1
ATOM 9829 C C . SER A 1 1177 ? 164.023 182.932 220.636 1.00 197.19 1177 SER A C 1
ATOM 9830 O O . SER A 1 1177 ? 163.861 182.955 219.410 1.00 197.19 1177 SER A O 1
ATOM 9838 N N . HIS A 1 1178 ? 164.620 181.911 221.255 1.00 183.14 1178 HIS A N 1
ATOM 9839 C CA . HIS A 1 1178 ? 165.077 180.754 220.492 1.00 183.14 1178 HIS A CA 1
ATOM 9840 C C . HIS A 1 1178 ? 163.905 180.019 219.855 1.00 183.14 1178 HIS A C 1
ATOM 9841 O O . HIS A 1 1178 ? 163.976 179.612 218.689 1.00 183.14 1178 HIS A O 1
ATOM 9855 N N . GLU A 1 1179 ? 162.815 179.839 220.605 1.00 169.71 1179 GLU A N 1
ATOM 9856 C CA . GLU A 1 1179 ? 161.648 179.158 220.056 1.00 169.71 1179 GLU A CA 1
ATOM 9857 C C . GLU A 1 1179 ? 161.006 179.964 218.934 1.00 169.71 1179 GLU A C 1
ATOM 9858 O O . GLU A 1 1179 ? 160.388 179.386 218.033 1.00 169.71 1179 GLU A O 1
ATOM 9870 N N . MET A 1 1180 ? 161.137 181.292 218.971 1.00 160.18 1180 MET A N 1
ATOM 9871 C CA . MET A 1 1180 ? 160.575 182.126 217.916 1.00 160.18 1180 MET A CA 1
ATOM 9872 C C . MET A 1 1180 ? 161.182 181.812 216.556 1.00 160.18 1180 MET A C 1
ATOM 9873 O O . MET A 1 1180 ? 160.543 182.070 215.530 1.00 160.18 1180 MET A O 1
ATOM 9887 N N . LYS A 1 1181 ? 162.392 181.261 216.523 1.00 135.32 1181 LYS A N 1
ATOM 9888 C CA . LYS A 1 1181 ? 163.061 180.911 215.278 1.00 135.32 1181 LYS A CA 1
ATOM 9889 C C . LYS A 1 1181 ? 162.762 179.487 214.827 1.00 135.32 1181 LYS A C 1
ATOM 9890 O O . LYS A 1 1181 ? 163.340 179.033 213.833 1.00 135.32 1181 LYS A O 1
ATOM 9909 N N . GLY A 1 1182 ? 161.881 178.777 215.524 1.00 119.68 1182 GLY A N 1
ATOM 9910 C CA . GLY A 1 1182 ? 161.532 177.420 215.137 1.00 119.68 1182 GLY A CA 1
ATOM 9911 C C . GLY A 1 1182 ? 162.663 176.424 215.272 1.00 119.68 1182 GLY A C 1
ATOM 9912 O O . GLY A 1 1182 ? 162.867 175.600 214.371 1.00 119.68 1182 GLY A O 1
ATOM 9916 N N . GLN A 1 1183 ? 163.406 176.479 216.375 1.00 145.10 1183 GLN A N 1
ATOM 9917 C CA . GLN A 1 1183 ? 164.496 175.552 216.636 1.00 145.10 1183 GLN A CA 1
ATOM 9918 C C . GLN A 1 1183 ? 164.333 174.951 218.024 1.00 145.10 1183 GLN A C 1
ATOM 9919 O O . GLN A 1 1183 ? 163.855 175.609 218.952 1.00 145.10 1183 GLN A O 1
ATOM 9933 N N . THR A 1 1184 ? 164.737 173.691 218.155 1.00 155.95 1184 THR A N 1
ATOM 9934 C CA . THR A 1 1184 ? 164.608 172.979 219.416 1.00 155.95 1184 THR A CA 1
ATOM 9935 C C . THR A 1 1184 ? 165.678 173.435 220.405 1.00 155.95 1184 THR A C 1
ATOM 9936 O O . THR A 1 1184 ? 166.794 173.806 220.032 1.00 155.95 1184 THR A O 1
ATOM 9947 N N . ALA A 1 1185 ? 165.317 173.399 221.687 1.00 179.64 1185 ALA A N 1
ATOM 9948 C CA . ALA A 1 1185 ? 166.222 173.768 222.765 1.00 179.64 1185 ALA A CA 1
ATOM 9949 C C . ALA A 1 1185 ? 166.040 172.799 223.922 1.00 179.64 1185 ALA A C 1
ATOM 9950 O O . ALA A 1 1185 ? 164.914 172.415 224.249 1.00 179.64 1185 ALA A O 1
ATOM 9957 N N . VAL A 1 1186 ? 167.154 172.407 224.537 1.00 192.48 1186 VAL A N 1
ATOM 9958 C CA . VAL A 1 1186 ? 167.157 171.463 225.648 1.00 192.48 1186 VAL A CA 1
ATOM 9959 C C . VAL A 1 1186 ? 168.084 172.005 226.726 1.00 192.48 1186 VAL A C 1
ATOM 9960 O O . VAL A 1 1186 ? 169.152 172.545 226.418 1.00 192.48 1186 VAL A O 1
ATOM 9973 N N . LEU A 1 1187 ? 167.677 171.861 227.985 1.00 204.14 1187 LEU A N 1
ATOM 9974 C CA . LEU A 1 1187 ? 168.416 172.401 229.118 1.00 204.14 1187 LEU A CA 1
ATOM 9975 C C . LEU A 1 1187 ? 169.095 171.280 229.894 1.00 204.14 1187 LEU A C 1
ATOM 9976 O O . LEU A 1 1187 ? 168.543 170.185 230.037 1.00 204.14 1187 LEU A O 1
ATOM 9992 N N . VAL A 1 1188 ? 170.293 171.566 230.401 1.00 210.10 1188 VAL A N 1
ATOM 9993 C CA . VAL A 1 1188 ? 171.116 170.596 231.115 1.00 210.10 1188 VAL A CA 1
ATOM 9994 C C . VAL A 1 1188 ? 171.211 171.025 232.572 1.00 210.10 1188 VAL A C 1
ATOM 9995 O O . VAL A 1 1188 ? 171.388 172.214 232.864 1.00 210.10 1188 VAL A O 1
ATOM 10008 N N . ALA A 1 1189 ? 171.092 170.059 233.481 1.00 218.48 1189 ALA A N 1
ATOM 10009 C CA . ALA A 1 1189 ? 171.230 170.309 234.908 1.00 218.48 1189 ALA A CA 1
ATOM 10010 C C . ALA A 1 1189 ? 172.082 169.210 235.527 1.00 218.48 1189 ALA A C 1
ATOM 10011 O O . ALA A 1 1189 ? 172.122 168.078 235.038 1.00 218.48 1189 ALA A O 1
ATOM 10018 N N . ILE A 1 1190 ? 172.767 169.559 236.614 1.00 217.59 1190 ILE A N 1
ATOM 10019 C CA . ILE A 1 1190 ? 173.633 168.635 237.337 1.00 217.59 1190 ILE A CA 1
ATOM 10020 C C . ILE A 1 1190 ? 173.258 168.674 238.811 1.00 217.59 1190 ILE A C 1
ATOM 10021 O O . ILE A 1 1190 ? 173.205 169.752 239.414 1.00 217.59 1190 ILE A O 1
ATOM 10037 N N . ASP A 1 1191 ? 173.003 167.500 239.388 1.00 220.09 1191 ASP A N 1
ATOM 10038 C CA . ASP A 1 1191 ? 172.686 167.379 240.811 1.00 220.09 1191 ASP A CA 1
ATOM 10039 C C . ASP A 1 1191 ? 171.501 168.264 241.188 1.00 220.09 1191 ASP A C 1
ATOM 10040 O O . ASP A 1 1191 ? 171.450 168.843 242.275 1.00 220.09 1191 ASP A O 1
ATOM 10049 N N . GLY A 1 1192 ? 170.537 168.371 240.277 1.00 214.58 1192 GLY A N 1
ATOM 10050 C CA . GLY A 1 1192 ? 169.348 169.159 240.514 1.00 214.58 1192 GLY A CA 1
ATOM 10051 C C . GLY A 1 1192 ? 169.520 170.651 240.333 1.00 214.58 1192 GLY A C 1
ATOM 10052 O O . GLY A 1 1192 ? 168.556 171.397 240.551 1.00 214.58 1192 GLY A O 1
ATOM 10056 N N . GLU A 1 1193 ? 170.705 171.111 239.944 1.00 212.25 1193 GLU A N 1
ATOM 10057 C CA . GLU A 1 1193 ? 170.985 172.528 239.755 1.00 212.25 1193 GLU A CA 1
ATOM 10058 C C . GLU A 1 1193 ? 171.102 172.824 238.267 1.00 212.25 1193 GLU A C 1
ATOM 10059 O O . GLU A 1 1193 ? 171.815 172.120 237.544 1.00 212.25 1193 GLU A O 1
ATOM 10071 N N . LEU A 1 1194 ? 170.401 173.861 237.815 1.00 221.07 1194 LEU A N 1
ATOM 10072 C CA . LEU A 1 1194 ? 170.458 174.245 236.411 1.00 221.07 1194 LEU A CA 1
ATOM 10073 C C . LEU A 1 1194 ? 171.882 174.631 236.031 1.00 221.07 1194 LEU A C 1
ATOM 10074 O O . LEU A 1 1194 ? 172.546 175.385 236.748 1.00 221.07 1194 LEU A O 1
ATOM 10090 N N . CYS A 1 1195 ? 172.348 174.111 234.896 1.00 216.52 1195 CYS A N 1
ATOM 10091 C CA . CYS A 1 1195 ? 173.713 174.331 234.433 1.00 216.52 1195 CYS A CA 1
ATOM 10092 C C . CYS A 1 1195 ? 173.782 175.139 233.146 1.00 216.52 1195 CYS A C 1
ATOM 10093 O O . CYS A 1 1195 ? 174.471 176.163 233.098 1.00 216.52 1195 CYS A O 1
ATOM 10101 N N . GLY A 1 1196 ? 173.087 174.711 232.101 1.00 211.50 1196 GLY A N 1
ATOM 10102 C CA . GLY A 1 1196 ? 173.170 175.411 230.838 1.00 211.50 1196 GLY A CA 1
ATOM 10103 C C . GLY A 1 1196 ? 172.095 174.955 229.879 1.00 211.50 1196 GLY A C 1
ATOM 10104 O O . GLY A 1 1196 ? 171.204 174.180 230.233 1.00 211.50 1196 GLY A O 1
ATOM 10108 N N . MET A 1 1197 ? 172.194 175.455 228.649 1.00 202.33 1197 MET A N 1
ATOM 10109 C CA . MET A 1 1197 ? 171.207 175.176 227.619 1.00 202.33 1197 MET A CA 1
ATOM 10110 C C . MET A 1 1197 ? 171.921 174.956 226.294 1.00 202.33 1197 MET A C 1
ATOM 10111 O O . MET A 1 1197 ? 172.958 175.568 226.022 1.00 202.33 1197 MET A O 1
ATOM 10125 N N . ILE A 1 1198 ? 171.354 174.075 225.473 1.00 190.67 1198 ILE A N 1
ATOM 10126 C CA . ILE A 1 1198 ? 171.886 173.760 224.151 1.00 190.67 1198 ILE A CA 1
ATOM 10127 C C . ILE A 1 1198 ? 170.752 173.897 223.146 1.00 190.67 1198 ILE A C 1
ATOM 10128 O O . ILE A 1 1198 ? 169.680 173.308 223.331 1.00 190.67 1198 ILE A O 1
ATOM 10144 N N . ALA A 1 1199 ? 170.986 174.667 222.088 1.00 174.28 1199 ALA A N 1
ATOM 10145 C CA . ALA A 1 1199 ? 170.002 174.899 221.040 1.00 174.28 1199 ALA A CA 1
ATOM 10146 C C . ALA A 1 1199 ? 170.438 174.183 219.770 1.00 174.28 1199 ALA A C 1
ATOM 10147 O O . ALA A 1 1199 ? 171.591 174.313 219.344 1.00 174.28 1199 ALA A O 1
ATOM 10154 N N . ILE A 1 1200 ? 169.517 173.432 219.171 1.00 157.04 1200 ILE A N 1
ATOM 10155 C CA . ILE A 1 1200 ? 169.775 172.668 217.956 1.00 157.04 1200 ILE A CA 1
ATOM 10156 C C . ILE A 1 1200 ? 168.869 173.202 216.857 1.00 157.04 1200 ILE A C 1
ATOM 10157 O O . ILE A 1 1200 ? 167.653 173.325 217.051 1.00 157.04 1200 ILE A O 1
ATOM 10173 N N . ALA A 1 1201 ? 169.459 173.517 215.706 1.00 129.39 1201 ALA A N 1
ATOM 10174 C CA . ALA A 1 1201 ? 168.718 174.060 214.579 1.00 129.39 1201 ALA A CA 1
ATOM 10175 C C . ALA A 1 1201 ? 169.323 173.542 213.283 1.00 129.39 1201 ALA A C 1
ATOM 10176 O O . ALA A 1 1201 ? 170.481 173.119 213.238 1.00 129.39 1201 ALA A O 1
ATOM 10183 N N . ASP A 1 1202 ? 168.520 173.581 212.223 1.00 89.77 1202 ASP A N 1
ATOM 10184 C CA . ASP A 1 1202 ? 168.984 173.178 210.903 1.00 89.77 1202 ASP A CA 1
ATOM 10185 C C . ASP A 1 1202 ? 169.726 174.334 210.246 1.00 89.77 1202 ASP A C 1
ATOM 10186 O O . ASP A 1 1202 ? 169.211 175.454 210.176 1.00 89.77 1202 ASP A O 1
ATOM 10195 N N . THR A 1 1203 ? 170.935 174.061 209.764 1.00 75.08 1203 THR A N 1
ATOM 10196 C CA . THR A 1 1203 ? 171.773 175.083 209.152 1.00 75.08 1203 THR A CA 1
ATOM 10197 C C . THR A 1 1203 ? 171.527 175.119 207.649 1.00 75.08 1203 THR A C 1
ATOM 10198 O O . THR A 1 1203 ? 171.634 174.092 206.970 1.00 75.08 1203 THR A O 1
ATOM 10209 N N . VAL A 1 1204 ? 171.199 176.304 207.135 1.00 57.74 1204 VAL A N 1
ATOM 10210 C CA . VAL A 1 1204 ? 170.951 176.456 205.707 1.00 57.74 1204 VAL A CA 1
ATOM 10211 C C . VAL A 1 1204 ? 172.259 176.306 204.940 1.00 57.74 1204 VAL A C 1
ATOM 10212 O O . VAL A 1 1204 ? 173.342 176.660 205.428 1.00 57.74 1204 VAL A O 1
ATOM 10225 N N . LYS A 1 1205 ? 172.161 175.773 203.725 1.00 43.62 1205 LYS A N 1
ATOM 10226 C CA . LYS A 1 1205 ? 173.335 175.637 202.876 1.00 43.62 1205 LYS A CA 1
ATOM 10227 C C . LYS A 1 1205 ? 173.920 177.009 202.565 1.00 43.62 1205 LYS A C 1
ATOM 10228 O O . LYS A 1 1205 ? 1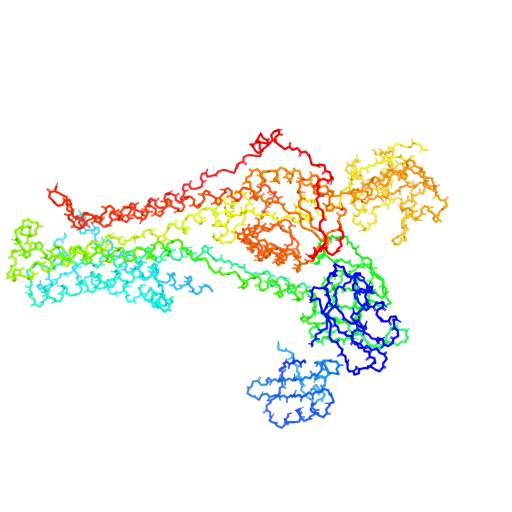73.192 177.968 202.295 1.00 43.62 1205 LYS A O 1
ATOM 10247 N N . GLN A 1 1206 ? 175.252 177.095 202.603 1.00 47.20 1206 GLN A N 1
ATOM 10248 C CA . GLN A 1 1206 ? 175.916 178.376 202.389 1.00 47.20 1206 GLN A CA 1
ATOM 10249 C C . GLN A 1 1206 ? 175.602 178.948 201.013 1.00 47.20 1206 GLN A C 1
ATOM 10250 O O . GLN A 1 1206 ? 175.467 180.168 200.864 1.00 47.20 1206 GLN A O 1
ATOM 10264 N N . GLU A 1 1207 ? 175.483 178.092 199.999 1.00 54.45 1207 GLU A N 1
ATOM 10265 C CA . GLU A 1 1207 ? 175.201 178.539 198.643 1.00 54.45 1207 GLU A CA 1
ATOM 10266 C C . GLU A 1 1207 ? 173.715 178.731 198.372 1.00 54.45 1207 GLU A C 1
ATOM 10267 O O . GLU A 1 1207 ? 173.358 179.207 197.289 1.00 54.45 1207 GLU A O 1
ATOM 10279 N N . ALA A 1 1208 ? 172.844 178.375 199.318 1.00 55.63 1208 ALA A N 1
ATOM 10280 C CA . ALA A 1 1208 ? 171.411 178.549 199.102 1.00 55.63 1208 ALA A CA 1
ATOM 10281 C C . ALA A 1 1208 ? 171.052 180.024 198.970 1.00 55.63 1208 ALA A C 1
ATOM 10282 O O . ALA A 1 1208 ? 170.287 180.412 198.080 1.00 55.63 1208 ALA A O 1
ATOM 10289 N N . ALA A 1 1209 ? 171.597 180.864 199.853 1.00 43.62 1209 ALA A N 1
ATOM 10290 C CA . ALA A 1 1209 ? 171.297 182.290 199.791 1.00 43.62 1209 ALA A CA 1
ATOM 10291 C C . ALA A 1 1209 ? 171.799 182.903 198.491 1.00 43.62 1209 ALA A C 1
ATOM 10292 O O . ALA A 1 1209 ? 171.092 183.694 197.854 1.00 43.62 1209 ALA A O 1
ATOM 10299 N N . LEU A 1 1210 ? 173.019 182.551 198.080 1.00 72.86 1210 LEU A N 1
ATOM 10300 C CA . LEU A 1 1210 ? 173.559 183.083 196.833 1.00 72.86 1210 LEU A CA 1
ATOM 10301 C C . LEU A 1 1210 ? 172.752 182.599 195.635 1.00 72.86 1210 LEU A C 1
ATOM 10302 O O . LEU A 1 1210 ? 172.472 183.373 194.712 1.00 72.86 1210 LEU A O 1
ATOM 10318 N N . ALA A 1 1211 ? 172.373 181.320 195.628 1.00 43.62 1211 ALA A N 1
ATOM 10319 C CA . ALA A 1 1211 ? 171.599 180.786 194.512 1.00 43.62 1211 ALA A CA 1
ATOM 10320 C C . ALA A 1 1211 ? 170.244 181.474 194.402 1.00 43.62 1211 ALA A C 1
ATOM 10321 O O . ALA A 1 1211 ? 169.796 181.806 193.298 1.00 43.62 1211 ALA A O 1
ATOM 10328 N N . VAL A 1 1212 ? 169.575 181.694 195.535 1.00 43.62 1212 VAL A N 1
ATOM 10329 C CA . VAL A 1 1212 ? 168.272 182.353 195.510 1.00 43.62 1212 VAL A CA 1
ATOM 10330 C C . VAL A 1 1212 ? 168.405 183.770 194.970 1.00 43.62 1212 VAL A C 1
ATOM 10331 O O . VAL A 1 1212 ? 167.608 184.210 194.133 1.00 43.62 1212 VAL A O 1
ATOM 10344 N N . HIS A 1 1213 ? 169.414 184.508 195.439 1.00 43.62 1213 HIS A N 1
ATOM 10345 C CA . HIS A 1 1213 ? 169.614 185.872 194.961 1.00 43.62 1213 HIS A CA 1
ATOM 10346 C C . HIS A 1 1213 ? 169.928 185.892 193.470 1.00 43.62 1213 HIS A C 1
ATOM 10347 O O . HIS A 1 1213 ? 169.422 186.746 192.733 1.00 43.62 1213 HIS A O 1
ATOM 10361 N N . THR A 1 1214 ? 170.763 184.959 193.008 1.00 56.92 1214 THR A N 1
ATOM 10362 C CA . THR A 1 1214 ? 171.109 184.917 191.591 1.00 56.92 1214 THR A CA 1
ATOM 10363 C C . THR A 1 1214 ? 169.875 184.673 190.732 1.00 56.92 1214 THR A C 1
ATOM 10364 O O . THR A 1 1214 ? 169.694 185.318 189.693 1.00 56.92 1214 THR A O 1
ATOM 10375 N N . LEU A 1 1215 ? 169.013 183.743 191.150 1.00 43.62 1215 LEU A N 1
ATOM 10376 C CA . LEU A 1 1215 ? 167.794 183.477 190.393 1.00 43.62 1215 LEU A CA 1
ATOM 10377 C C . LEU A 1 1215 ? 166.891 184.704 190.360 1.00 43.62 1215 LEU A C 1
ATOM 10378 O O . LEU A 1 1215 ? 166.303 185.024 189.320 1.00 43.62 1215 LEU A O 1
ATOM 10394 N N . LYS A 1 1216 ? 166.769 185.404 191.490 1.00 47.65 1216 LYS A N 1
ATOM 10395 C CA . LYS A 1 1216 ? 165.940 186.604 191.529 1.00 47.65 1216 LYS A CA 1
ATOM 10396 C C . LYS A 1 1216 ? 166.487 187.681 190.601 1.00 47.65 1216 LYS A C 1
ATOM 10397 O O . LYS A 1 1216 ? 165.720 188.391 189.941 1.00 47.65 1216 LYS A O 1
ATOM 10416 N N . SER A 1 1217 ? 167.813 187.820 190.539 1.00 57.12 1217 SER A N 1
ATOM 10417 C CA . SER A 1 1217 ? 168.416 188.842 189.692 1.00 57.12 1217 SER A CA 1
ATOM 10418 C C . SER A 1 1217 ? 168.078 188.642 188.221 1.00 57.12 1217 SER A C 1
ATOM 10419 O O . SER A 1 1217 ? 168.106 189.611 187.454 1.00 57.12 1217 SER A O 1
ATOM 10427 N N . MET A 1 1218 ? 167.761 187.416 187.811 1.00 47.94 1218 MET A N 1
ATOM 10428 C CA . MET A 1 1218 ? 167.408 187.118 186.430 1.00 47.94 1218 MET A CA 1
ATOM 10429 C C . MET A 1 1218 ? 165.909 187.210 186.173 1.00 47.94 1218 MET A C 1
ATOM 10430 O O . MET A 1 1218 ? 165.457 186.854 185.080 1.00 47.94 1218 MET A O 1
ATOM 10444 N N . GLY A 1 1219 ? 165.131 187.676 187.147 1.00 44.46 1219 GLY A N 1
ATOM 10445 C CA . GLY A 1 1219 ? 163.697 187.779 186.968 1.00 44.46 1219 GLY A CA 1
ATOM 10446 C C . GLY A 1 1219 ? 162.949 186.477 187.134 1.00 44.46 1219 GLY A C 1
ATOM 10447 O O . GLY A 1 1219 ? 161.886 186.302 186.531 1.00 44.46 1219 GLY A O 1
ATOM 10451 N N . ILE A 1 1220 ? 163.474 185.554 187.936 1.00 38.01 1220 ILE A N 1
ATOM 10452 C CA . ILE A 1 1220 ? 162.852 184.258 188.177 1.00 38.01 1220 ILE A CA 1
ATOM 10453 C C . ILE A 1 1220 ? 162.309 184.245 189.599 1.00 38.01 1220 ILE A C 1
ATOM 10454 O O . ILE A 1 1220 ? 163.042 184.528 190.554 1.00 38.01 1220 ILE A O 1
ATOM 10470 N N . ASP A 1 1221 ? 161.026 183.920 189.736 1.00 45.46 1221 ASP A N 1
ATOM 10471 C CA . ASP A 1 1221 ? 160.400 183.869 191.048 1.00 45.46 1221 ASP A CA 1
ATOM 10472 C C . ASP A 1 1221 ? 160.946 182.700 191.862 1.00 45.46 1221 ASP A C 1
ATOM 10473 O O . ASP A 1 1221 ? 161.261 181.633 191.328 1.00 45.46 1221 ASP A O 1
ATOM 10482 N N . VAL A 1 1222 ? 161.055 182.914 193.171 1.00 42.43 1222 VAL A N 1
ATOM 10483 C CA . VAL A 1 1222 ? 161.532 181.903 194.108 1.00 42.43 1222 VAL A CA 1
ATOM 10484 C C . VAL A 1 1222 ? 160.439 181.659 195.138 1.00 42.43 1222 VAL A C 1
ATOM 10485 O O . VAL A 1 1222 ? 159.920 182.608 195.738 1.00 42.43 1222 VAL A O 1
ATOM 10498 N N . VAL A 1 1223 ? 160.087 180.390 195.336 1.00 44.36 1223 VAL A N 1
ATOM 10499 C CA . VAL A 1 1223 ? 159.030 179.992 196.257 1.00 44.36 1223 VAL A CA 1
ATOM 10500 C C . VAL A 1 1223 ? 159.576 178.906 197.172 1.00 44.36 1223 VAL A C 1
ATOM 10501 O O . VAL A 1 1223 ? 160.227 177.964 196.705 1.00 44.36 1223 VAL A O 1
ATOM 10514 N N . LEU A 1 1224 ? 159.313 179.036 198.470 1.00 47.85 1224 LEU A N 1
ATOM 10515 C CA . LEU A 1 1224 ? 159.711 178.042 199.461 1.00 47.85 1224 LEU A CA 1
ATOM 10516 C C . LEU A 1 1224 ? 158.471 177.256 199.871 1.00 47.85 1224 LEU A C 1
ATOM 10517 O O . LEU A 1 1224 ? 157.577 177.794 200.533 1.00 47.85 1224 LEU A O 1
ATOM 10533 N N . ILE A 1 1225 ? 158.420 175.986 199.478 1.00 43.85 1225 ILE A N 1
ATOM 10534 C CA . ILE A 1 1225 ? 157.296 175.105 199.769 1.00 43.85 1225 ILE A CA 1
ATOM 10535 C C . ILE A 1 1225 ? 157.823 173.919 200.564 1.00 43.85 1225 ILE A C 1
ATOM 10536 O O . ILE A 1 1225 ? 158.786 173.264 200.148 1.00 43.85 1225 ILE A O 1
ATOM 10552 N N . THR A 1 1226 ? 157.202 173.652 201.711 1.00 47.10 1226 THR A N 1
ATOM 10553 C CA . THR A 1 1226 ? 157.670 172.595 202.595 1.00 47.10 1226 THR A CA 1
ATOM 10554 C C . THR A 1 1226 ? 156.518 172.111 203.462 1.00 47.10 1226 THR A C 1
ATOM 10555 O O . THR A 1 1226 ? 155.521 172.810 203.656 1.00 47.10 1226 THR A O 1
ATOM 10566 N N . GLY A 1 1227 ? 156.671 170.896 203.982 1.00 41.49 1227 GLY A N 1
ATOM 10567 C CA . GLY A 1 1227 ? 155.713 170.302 204.887 1.00 41.49 1227 GLY A CA 1
ATOM 10568 C C . GLY A 1 1227 ? 155.979 170.546 206.354 1.00 41.49 1227 GLY A C 1
ATOM 10569 O O . GLY A 1 1227 ? 155.259 170.009 207.201 1.00 41.49 1227 GLY A O 1
ATOM 10573 N N . ASP A 1 1228 ? 156.992 171.342 206.686 1.00 50.58 1228 ASP A N 1
ATOM 10574 C CA . ASP A 1 1228 ? 157.331 171.613 208.074 1.00 50.58 1228 ASP A CA 1
ATOM 10575 C C . ASP A 1 1228 ? 156.400 172.692 208.628 1.00 50.58 1228 ASP A C 1
ATOM 10576 O O . ASP A 1 1228 ? 155.623 173.316 207.900 1.00 50.58 1228 ASP A O 1
ATOM 10585 N N . ASN A 1 1229 ? 156.476 172.919 209.937 1.00 59.59 1229 ASN A N 1
ATOM 10586 C CA . ASN A 1 1229 ? 155.656 173.942 210.565 1.00 59.59 1229 ASN A CA 1
ATOM 10587 C C . ASN A 1 1229 ? 156.021 175.324 210.026 1.00 59.59 1229 ASN A C 1
ATOM 10588 O O . ASN A 1 1229 ? 157.116 175.553 209.506 1.00 59.59 1229 ASN A O 1
ATOM 10599 N N . ARG A 1 1230 ? 155.074 176.255 210.159 1.00 65.51 1230 ARG A N 1
ATOM 10600 C CA . ARG A 1 1230 ? 155.260 177.586 209.593 1.00 65.51 1230 ARG A CA 1
ATOM 10601 C C . ARG A 1 1230 ? 156.441 178.311 210.224 1.00 65.51 1230 ARG A C 1
ATOM 10602 O O . ARG A 1 1230 ? 157.168 179.031 209.529 1.00 65.51 1230 ARG A O 1
ATOM 10623 N N . LYS A 1 1231 ? 156.649 178.143 211.532 1.00 65.31 1231 LYS A N 1
ATOM 10624 C CA . LYS A 1 1231 ? 157.712 178.878 212.211 1.00 65.31 1231 LYS A CA 1
ATOM 10625 C C . LYS A 1 1231 ? 159.074 178.571 211.599 1.00 65.31 1231 LYS A C 1
ATOM 10626 O O . LYS A 1 1231 ? 159.842 179.484 211.275 1.00 65.31 1231 LYS A O 1
ATOM 10645 N N . THR A 1 1232 ? 159.392 177.285 211.432 1.00 59.65 1232 THR A N 1
ATOM 10646 C CA . THR A 1 1232 ? 160.685 176.919 210.862 1.00 59.65 1232 THR A CA 1
ATOM 10647 C C . THR A 1 1232 ? 160.807 177.398 209.421 1.00 59.65 1232 THR A C 1
ATOM 10648 O O . THR A 1 1232 ? 161.863 177.894 209.011 1.00 59.65 1232 THR A O 1
ATOM 10659 N N . ALA A 1 1233 ? 159.737 177.257 208.637 1.00 50.69 1233 ALA A N 1
ATOM 10660 C CA . ALA A 1 1233 ? 159.783 177.689 207.244 1.00 50.69 1233 ALA A CA 1
ATOM 10661 C C . ALA A 1 1233 ? 160.037 179.187 207.141 1.00 50.69 1233 ALA A C 1
ATOM 10662 O O . ALA A 1 1233 ? 160.825 179.635 206.300 1.00 50.69 1233 ALA A O 1
ATOM 10669 N N . LYS A 1 1234 ? 159.376 179.980 207.987 1.00 56.20 1234 LYS A N 1
ATOM 106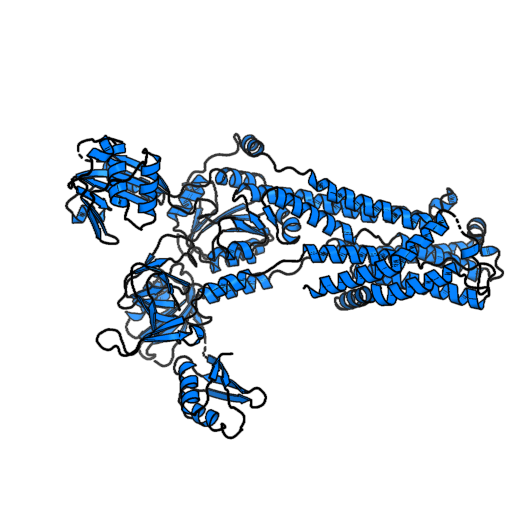70 C CA . LYS A 1 1234 ? 159.582 181.423 207.957 1.00 56.20 1234 LYS A CA 1
ATOM 10671 C C . LYS A 1 1234 ? 161.024 181.779 208.299 1.00 56.20 1234 LYS A C 1
ATOM 10672 O O . LYS A 1 1234 ? 161.629 182.643 207.654 1.00 56.20 1234 LYS A O 1
ATOM 10691 N N . ALA A 1 1235 ? 161.591 181.124 209.315 1.00 55.94 1235 ALA A N 1
ATOM 10692 C CA . ALA A 1 1235 ? 162.971 181.407 209.694 1.00 55.94 1235 ALA A CA 1
ATOM 10693 C C . ALA A 1 1235 ? 163.935 181.056 208.568 1.00 55.94 1235 ALA A C 1
ATOM 10694 O O . ALA A 1 1235 ? 164.865 181.816 208.277 1.00 55.94 1235 ALA A O 1
ATOM 10701 N N . ILE A 1 1236 ? 163.730 179.906 207.923 1.00 50.46 1236 ILE A N 1
ATOM 10702 C CA . ILE A 1 1236 ? 164.594 179.516 206.814 1.00 50.46 1236 ILE A CA 1
ATOM 10703 C C . ILE A 1 1236 ? 164.448 180.495 205.657 1.00 50.46 1236 ILE A C 1
ATOM 10704 O O . ILE A 1 1236 ? 165.439 180.893 205.033 1.00 50.46 1236 ILE A O 1
ATOM 10720 N N . ALA A 1 1237 ? 163.213 180.898 205.349 1.00 50.64 1237 ALA A N 1
ATOM 10721 C CA . ALA A 1 1237 ? 162.998 181.851 204.265 1.00 50.64 1237 ALA A CA 1
ATOM 10722 C C . ALA A 1 1237 ? 163.700 183.173 204.549 1.00 50.64 1237 ALA A C 1
ATOM 10723 O O . ALA A 1 1237 ? 164.310 183.767 203.653 1.00 50.64 1237 ALA A O 1
ATOM 10730 N N . THR A 1 1238 ? 163.623 183.651 205.793 1.00 53.61 1238 THR A N 1
ATOM 10731 C CA . THR A 1 1238 ? 164.308 184.889 206.150 1.00 53.61 1238 THR A CA 1
ATOM 10732 C C . THR A 1 1238 ? 165.813 184.755 205.959 1.00 53.61 1238 THR A C 1
ATOM 10733 O O . THR A 1 1238 ? 166.469 185.678 205.462 1.00 53.61 1238 THR A O 1
ATOM 10744 N N . GLN A 1 1239 ? 166.378 183.611 206.350 1.00 52.19 1239 GLN A N 1
ATOM 10745 C CA . GLN A 1 1239 ? 167.816 183.411 206.207 1.00 52.19 1239 GLN A CA 1
ATOM 10746 C C . GLN A 1 1239 ? 168.235 183.431 204.742 1.00 52.19 1239 GLN A C 1
ATOM 10747 O O . GLN A 1 1239 ? 169.269 184.013 204.392 1.00 52.19 1239 GLN A O 1
ATOM 10761 N N . VAL A 1 1240 ? 167.444 182.799 203.868 1.00 43.62 1240 VAL A N 1
ATOM 10762 C CA . VAL A 1 1240 ? 167.780 182.736 202.446 1.00 43.62 1240 VAL A CA 1
ATOM 10763 C C . VAL A 1 1240 ? 167.164 183.871 201.641 1.00 43.62 1240 VAL A C 1
ATOM 10764 O O . VAL A 1 1240 ? 167.579 184.096 200.493 1.00 43.62 1240 VAL A O 1
ATOM 10777 N N . GLY A 1 1241 ? 166.193 184.591 202.195 1.00 54.25 1241 GLY A N 1
ATOM 10778 C CA . GLY A 1 1241 ? 165.616 185.732 201.513 1.00 54.25 1241 GLY A CA 1
ATOM 10779 C C . GLY A 1 1241 ? 164.479 185.421 200.567 1.00 54.25 1241 GLY A C 1
ATOM 10780 O O . GLY A 1 1241 ? 164.202 186.230 199.674 1.00 54.25 1241 GLY A O 1
ATOM 10784 N N . ILE A 1 1242 ? 163.812 184.282 200.725 1.00 50.99 1242 ILE A N 1
ATOM 10785 C CA . ILE A 1 1242 ? 162.684 183.935 199.867 1.00 50.99 1242 ILE A CA 1
ATOM 10786 C C . ILE A 1 1242 ? 161.444 184.671 200.359 1.00 50.99 1242 ILE A C 1
ATOM 10787 O O . ILE A 1 1242 ? 161.087 184.593 201.541 1.00 50.99 1242 ILE A O 1
ATOM 10803 N N . LYS A 1 1243 ? 160.783 185.390 199.449 1.00 64.26 1243 LYS A N 1
ATOM 10804 C CA . LYS A 1 1243 ? 159.630 186.197 199.834 1.00 64.26 1243 LYS A CA 1
ATOM 10805 C C . LYS A 1 1243 ? 158.402 185.333 200.099 1.00 64.26 1243 LYS A C 1
ATOM 10806 O O . LYS A 1 1243 ? 157.666 185.573 201.063 1.00 64.26 1243 LYS A O 1
ATOM 10825 N N . LYS A 1 1244 ? 158.162 184.329 199.260 1.00 53.88 1244 LYS A N 1
ATOM 10826 C CA . LYS A 1 1244 ? 156.966 183.501 199.349 1.00 53.88 1244 LYS A CA 1
ATOM 10827 C C . LYS A 1 1244 ? 157.290 182.202 200.073 1.00 53.88 1244 LYS A C 1
ATOM 10828 O O . LYS A 1 1244 ? 158.196 181.468 199.666 1.00 53.88 1244 LYS A O 1
ATOM 10847 N N . VAL A 1 1245 ? 156.542 181.919 201.138 1.00 50.52 1245 VAL A N 1
ATOM 10848 C CA . VAL A 1 1245 ? 156.760 180.743 201.971 1.00 50.52 1245 VAL A CA 1
ATOM 10849 C C . VAL A 1 1245 ? 155.452 179.972 202.075 1.00 50.52 1245 VAL A C 1
ATOM 10850 O O . VAL A 1 1245 ? 154.405 180.555 202.379 1.00 50.52 1245 VAL A O 1
ATOM 10863 N N . PHE A 1 1246 ? 155.514 178.667 201.821 1.00 46.29 1246 PHE A N 1
ATOM 10864 C CA . PHE A 1 1246 ? 154.379 177.770 201.984 1.00 46.29 1246 PHE A CA 1
ATOM 10865 C C . PHE A 1 1246 ? 154.759 176.673 202.967 1.00 46.29 1246 PHE A C 1
ATOM 10866 O O . PHE A 1 1246 ? 155.789 176.013 202.798 1.00 46.29 1246 PHE A O 1
ATOM 10883 N N . ALA A 1 1247 ? 153.928 176.481 203.989 1.00 54.78 1247 ALA A N 1
ATOM 10884 C CA . ALA A 1 1247 ? 154.189 175.513 205.042 1.00 54.78 1247 ALA A CA 1
ATOM 10885 C C . ALA A 1 1247 ? 152.985 174.597 205.207 1.00 54.78 1247 ALA A C 1
ATOM 10886 O O . ALA A 1 1247 ? 151.869 174.920 204.790 1.00 54.78 1247 ALA A O 1
ATOM 10893 N N . GLU A 1 1248 ? 153.227 173.440 205.825 1.00 62.60 1248 GLU A N 1
ATOM 10894 C CA . GLU A 1 1248 ? 152.183 172.443 206.056 1.00 62.60 1248 GLU A CA 1
ATOM 10895 C C . GLU A 1 1248 ? 151.510 172.053 204.741 1.00 62.60 1248 GLU A C 1
ATOM 10896 O O . GLU A 1 1248 ? 150.286 172.082 204.606 1.00 62.60 1248 GLU A O 1
ATOM 10908 N N . VAL A 1 1249 ? 152.333 171.683 203.763 1.00 53.36 1249 VAL A N 1
ATOM 10909 C CA . VAL A 1 1249 ? 151.882 171.371 202.412 1.00 53.36 1249 VAL A CA 1
ATOM 10910 C C . VAL A 1 1249 ? 151.995 169.868 202.201 1.00 53.36 1249 VAL A C 1
ATOM 10911 O O . VAL A 1 1249 ? 153.074 169.288 202.374 1.00 53.36 1249 VAL A O 1
ATOM 10924 N N . LEU A 1 1250 ? 150.883 169.241 201.827 1.00 61.89 1250 LEU A N 1
ATOM 10925 C CA . LEU A 1 1250 ? 150.843 167.822 201.519 1.00 61.89 1250 LEU A CA 1
ATOM 10926 C C . LEU A 1 1250 ? 151.264 167.579 200.076 1.00 61.89 1250 LEU A C 1
ATOM 10927 O O . LEU A 1 1250 ? 151.287 168.506 199.260 1.00 61.89 1250 LEU A O 1
ATOM 10943 N N . PRO A 1 1251 ? 151.614 166.337 199.726 1.00 48.39 1251 PRO A N 1
ATOM 10944 C CA . PRO A 1 1251 ? 152.031 166.073 198.338 1.00 48.39 1251 PRO A CA 1
ATOM 10945 C C . PRO A 1 1251 ? 150.997 166.497 197.311 1.00 48.39 1251 PRO A C 1
ATOM 10946 O O . PRO A 1 1251 ? 151.362 167.015 196.248 1.00 48.39 1251 PRO A O 1
ATOM 10957 N N . SER A 1 1252 ? 149.709 166.294 197.598 1.00 53.64 1252 SER A N 1
ATOM 10958 C CA . SER A 1 1252 ? 148.671 166.732 196.670 1.00 53.64 1252 SER A CA 1
ATOM 10959 C C . SER A 1 1252 ? 148.680 168.247 196.518 1.00 53.64 1252 SER A C 1
ATOM 10960 O O . SER A 1 1252 ? 148.494 168.771 195.413 1.00 53.64 1252 SER A O 1
ATOM 10968 N N . HIS A 1 1253 ? 148.891 168.969 197.621 1.00 57.58 1253 HIS A N 1
ATOM 10969 C CA . HIS A 1 1253 ? 148.924 170.426 197.557 1.00 57.58 1253 HIS A CA 1
ATOM 10970 C C . HIS A 1 1253 ? 150.074 170.914 196.685 1.00 57.58 1253 HIS A C 1
ATOM 10971 O O . HIS A 1 1253 ? 149.928 171.892 195.941 1.00 57.58 1253 HIS A O 1
ATOM 10985 N N . LYS A 1 1254 ? 151.229 170.249 196.763 1.00 43.19 1254 LYS A N 1
ATOM 10986 C CA . LYS A 1 1254 ? 152.370 170.655 195.948 1.00 43.19 1254 LYS A CA 1
ATOM 10987 C C . LYS A 1 1254 ? 152.045 170.560 194.463 1.00 43.19 1254 LYS A C 1
ATOM 10988 O O . LYS A 1 1254 ? 152.397 171.455 193.685 1.00 43.19 1254 LYS A O 1
ATOM 11007 N N . VAL A 1 1255 ? 151.375 169.483 194.049 1.00 41.85 1255 VAL A N 1
ATOM 11008 C CA . VAL A 1 1255 ? 150.983 169.350 192.649 1.00 41.85 1255 VAL A CA 1
ATOM 11009 C C . VAL A 1 1255 ? 150.022 170.466 192.262 1.00 41.85 1255 VAL A C 1
ATOM 11010 O O . VAL A 1 1255 ? 150.133 171.055 191.180 1.00 41.85 1255 VAL A O 1
ATOM 11023 N N . ALA A 1 1256 ? 149.063 170.773 193.138 1.00 47.63 1256 ALA A N 1
ATOM 11024 C CA . ALA A 1 1256 ? 148.117 171.845 192.849 1.00 47.63 1256 ALA A CA 1
ATOM 11025 C C . ALA A 1 1256 ? 148.833 173.179 192.684 1.00 47.63 1256 ALA A C 1
ATOM 11026 O O . ALA A 1 1256 ? 148.510 173.958 191.779 1.00 47.63 1256 ALA A O 1
ATOM 11033 N N . LYS A 1 1257 ? 149.808 173.463 193.551 1.00 42.85 1257 LYS A N 1
ATOM 11034 C CA . LYS A 1 1257 ? 150.562 174.705 193.426 1.00 42.85 1257 LYS A CA 1
ATOM 11035 C C . LYS A 1 1257 ? 151.328 174.751 192.109 1.00 42.85 1257 LYS A C 1
ATOM 11036 O O . LYS A 1 1257 ? 151.369 175.790 191.441 1.00 42.85 1257 LYS A O 1
ATOM 11055 N N . VAL A 1 1258 ? 151.940 173.631 191.718 1.00 35.68 1258 VAL A N 1
ATOM 11056 C CA . VAL A 1 1258 ? 152.639 173.579 190.437 1.00 35.68 1258 VAL A CA 1
ATOM 11057 C C . VAL A 1 1258 ? 151.661 173.815 189.294 1.00 35.68 1258 VAL A C 1
ATOM 11058 O O . VAL A 1 1258 ? 151.948 174.567 188.355 1.00 35.68 1258 VAL A O 1
ATOM 11071 N N . GLN A 1 1259 ? 150.490 173.177 189.355 1.00 38.67 1259 GLN A N 1
ATOM 11072 C CA . GLN A 1 1259 ? 149.487 173.374 188.313 1.00 38.67 1259 GLN A CA 1
ATOM 11073 C C . GLN A 1 1259 ? 149.022 174.823 188.267 1.00 38.67 1259 GLN A C 1
ATOM 11074 O O . GLN A 1 1259 ? 148.840 175.391 187.184 1.00 38.67 1259 GLN A O 1
ATOM 11088 N N . ALA A 1 1260 ? 148.820 175.439 189.434 1.00 37.31 1260 ALA A N 1
ATOM 11089 C CA . ALA A 1 1260 ? 148.392 176.834 189.466 1.00 37.31 1260 ALA A CA 1
ATOM 11090 C C . ALA A 1 1260 ? 149.437 177.744 188.834 1.00 37.31 1260 ALA A C 1
ATOM 11091 O O . ALA A 1 1260 ? 149.097 178.653 188.067 1.00 37.31 1260 ALA A O 1
ATOM 11098 N N . LEU A 1 1261 ? 150.715 177.518 189.145 1.00 38.20 1261 LEU A N 1
ATOM 11099 C CA . LEU A 1 1261 ? 151.772 178.326 188.546 1.00 38.20 1261 LEU A CA 1
ATOM 11100 C C . LEU A 1 1261 ? 151.821 178.133 187.036 1.00 38.20 1261 LEU A C 1
ATOM 11101 O O . LEU A 1 1261 ? 151.993 179.098 186.283 1.00 38.20 1261 LEU A O 1
ATOM 11117 N N . GLN A 1 1262 ? 151.672 176.889 186.574 1.00 43.11 1262 GLN A N 1
ATOM 11118 C CA . GLN A 1 1262 ? 151.694 176.628 185.139 1.00 43.11 1262 GLN A CA 1
ATOM 11119 C C . GLN A 1 1262 ? 150.491 177.244 184.438 1.00 43.11 1262 GLN A C 1
ATOM 11120 O O . GLN A 1 1262 ? 150.578 177.598 183.256 1.00 43.11 1262 GLN A O 1
ATOM 11134 N N . SER A 1 1263 ? 149.364 177.379 185.141 1.00 49.41 1263 SER A N 1
ATOM 11135 C CA . SER A 1 1263 ? 148.174 177.964 184.535 1.00 49.41 1263 SER A CA 1
ATOM 11136 C C . SER A 1 1263 ? 148.389 179.416 184.130 1.00 49.41 1263 SER A C 1
ATOM 11137 O O . SER A 1 1263 ? 147.672 179.916 183.256 1.00 49.41 1263 SER A O 1
ATOM 11145 N N . ASP A 1 1264 ? 149.354 180.102 184.741 1.00 52.12 1264 ASP A N 1
ATOM 11146 C CA . ASP A 1 1264 ? 149.644 181.496 184.434 1.00 52.12 1264 ASP A CA 1
ATOM 11147 C C . ASP A 1 1264 ? 150.650 181.650 183.298 1.00 52.12 1264 ASP A C 1
ATOM 11148 O O . ASP A 1 1264 ? 151.300 182.696 183.196 1.00 52.12 1264 ASP A O 1
ATOM 11157 N N . ASN A 1 1265 ? 150.794 180.634 182.448 1.00 59.24 1265 ASN A N 1
ATOM 11158 C CA . ASN A 1 1265 ? 151.721 180.627 181.321 1.00 59.24 1265 ASN A CA 1
ATOM 11159 C C . ASN A 1 1265 ? 153.178 180.582 181.762 1.00 59.24 1265 ASN A C 1
ATOM 11160 O O . ASN A 1 1265 ? 154.075 180.770 180.931 1.00 59.24 1265 ASN A O 1
ATOM 11171 N N . LYS A 1 1266 ? 153.441 180.339 183.042 1.00 43.05 1266 LYS A N 1
ATOM 11172 C CA . LYS A 1 1266 ? 154.800 180.273 183.555 1.00 43.05 1266 LYS A CA 1
ATOM 11173 C C . LYS A 1 1266 ? 155.324 178.844 183.496 1.00 43.05 1266 LYS A C 1
ATOM 11174 O O . LYS A 1 1266 ? 154.560 177.877 183.546 1.00 43.05 1266 LYS A O 1
ATOM 11193 N N . ARG A 1 1267 ? 156.644 178.722 183.388 1.00 37.13 1267 ARG A N 1
ATOM 11194 C CA . ARG A 1 1267 ? 157.322 177.435 183.429 1.00 37.13 1267 ARG A CA 1
ATOM 11195 C C . ARG A 1 1267 ? 157.874 177.216 184.830 1.00 37.13 1267 ARG A C 1
ATOM 11196 O O . ARG A 1 1267 ? 158.571 178.083 185.370 1.00 37.13 1267 ARG A O 1
ATOM 11217 N N . VAL A 1 1268 ? 157.564 176.062 185.414 1.00 33.79 1268 VAL A N 1
ATOM 11218 C CA . VAL A 1 1268 ? 157.883 175.761 186.804 1.00 33.79 1268 VAL A CA 1
ATOM 11219 C C . VAL A 1 1268 ? 158.991 174.719 186.838 1.00 33.79 1268 VAL A C 1
ATOM 11220 O O . VAL A 1 1268 ? 158.895 173.679 186.174 1.00 33.79 1268 VAL A O 1
ATOM 11233 N N . ALA A 1 1269 ? 160.039 175.000 187.608 1.00 35.83 1269 ALA A N 1
ATOM 11234 C CA . ALA A 1 1269 ? 161.126 174.060 187.859 1.00 35.83 1269 ALA A CA 1
ATOM 11235 C C . ALA A 1 1269 ? 161.070 173.670 189.331 1.00 35.83 1269 ALA A C 1
ATOM 11236 O O . ALA A 1 1269 ? 161.295 174.509 190.209 1.00 35.83 1269 ALA A O 1
ATOM 11243 N N . MET A 1 1270 ? 160.768 172.403 189.597 1.00 41.52 1270 MET A N 1
ATOM 11244 C CA . MET A 1 1270 ? 160.622 171.914 190.960 1.00 41.52 1270 MET A CA 1
ATOM 11245 C C . MET A 1 1270 ? 161.921 171.271 191.426 1.00 41.52 1270 MET A C 1
ATOM 11246 O O . MET A 1 1270 ? 162.513 170.451 190.719 1.00 41.52 1270 MET A O 1
ATOM 11260 N N . VAL A 1 1271 ? 162.358 171.651 192.625 1.00 44.89 1271 VAL A N 1
ATOM 11261 C CA . VAL A 1 1271 ? 163.554 171.099 193.248 1.00 44.89 1271 VAL A CA 1
ATOM 11262 C C . VAL A 1 1271 ? 163.142 170.431 194.551 1.00 44.89 1271 VAL A C 1
ATOM 11263 O O . VAL A 1 1271 ? 162.563 171.079 195.430 1.00 44.89 1271 VAL A O 1
ATOM 11276 N N . GLY A 1 1272 ? 163.443 169.138 194.677 1.00 39.92 1272 GLY A N 1
ATOM 11277 C CA . GLY A 1 1272 ? 163.089 168.394 195.868 1.00 39.92 1272 GLY A CA 1
ATOM 11278 C C . GLY A 1 1272 ? 163.940 167.151 196.001 1.00 39.92 1272 GLY A C 1
ATOM 11279 O O . GLY A 1 1272 ? 164.667 166.765 195.083 1.00 39.92 1272 GLY A O 1
ATOM 11283 N N . ASP A 1 1273 ? 163.839 166.523 197.173 1.00 31.55 1273 ASP A N 1
ATOM 11284 C CA . ASP A 1 1273 ? 164.624 165.330 197.467 1.00 31.55 1273 ASP A CA 1
ATOM 11285 C C . ASP A 1 1273 ? 163.836 164.203 198.117 1.00 31.55 1273 ASP A C 1
ATOM 11286 O O . ASP A 1 1273 ? 164.349 163.081 198.165 1.00 31.55 1273 ASP A O 1
ATOM 11295 N N . GLY A 1 1274 ? 162.624 164.445 198.615 1.00 37.09 1274 GLY A N 1
ATOM 11296 C CA . GLY A 1 1274 ? 161.853 163.445 199.315 1.00 37.09 1274 GLY A CA 1
ATOM 11297 C C . GLY A 1 1274 ? 160.823 162.758 198.431 1.00 37.09 1274 GLY A C 1
ATOM 11298 O O . GLY A 1 1274 ? 160.627 163.085 197.263 1.00 37.09 1274 GLY A O 1
ATOM 11302 N N . VAL A 1 1275 ? 160.156 161.773 199.035 1.00 45.05 1275 VAL A N 1
ATOM 11303 C CA . VAL A 1 1275 ? 159.100 161.048 198.334 1.00 45.05 1275 VAL A CA 1
ATOM 11304 C C . VAL A 1 1275 ? 157.928 161.973 198.036 1.00 45.05 1275 VAL A C 1
ATOM 11305 O O . VAL A 1 1275 ? 157.342 161.925 196.948 1.00 45.05 1275 VAL A O 1
ATOM 11318 N N . ASN A 1 1276 ? 157.563 162.825 198.997 1.00 43.62 1276 ASN A N 1
ATOM 11319 C CA . ASN A 1 1276 ? 156.430 163.724 198.799 1.00 43.62 1276 ASN A CA 1
ATOM 11320 C C . ASN A 1 1276 ? 156.658 164.667 197.625 1.00 43.62 1276 ASN A C 1
ATOM 11321 O O . ASN A 1 1276 ? 155.693 165.155 197.027 1.00 43.62 1276 ASN A O 1
ATOM 11332 N N . ASP A 1 1277 ? 157.917 164.939 197.284 1.00 43.62 1277 ASP A N 1
ATOM 11333 C CA . ASP A 1 1277 ? 158.229 165.830 196.174 1.00 43.62 1277 ASP A CA 1
ATOM 11334 C C . ASP A 1 1277 ? 158.173 165.138 194.819 1.00 43.62 1277 ASP A C 1
ATOM 11335 O O . ASP A 1 1277 ? 158.175 165.826 193.793 1.00 43.62 1277 ASP A O 1
ATOM 11344 N N . SER A 1 1278 ? 158.125 163.806 194.786 1.00 38.44 1278 SER A N 1
ATOM 11345 C CA . SER A 1 1278 ? 158.122 163.102 193.505 1.00 38.44 1278 SER A CA 1
ATOM 11346 C C . SER A 1 1278 ? 156.938 163.484 192.627 1.00 38.44 1278 SER A C 1
ATOM 11347 O O . SER A 1 1278 ? 157.152 163.765 191.434 1.00 38.44 1278 SER A O 1
ATOM 11355 N N . PRO A 1 1279 ? 155.691 163.514 193.113 1.00 39.11 1279 PRO A N 1
ATOM 11356 C CA . PRO A 1 1279 ? 154.596 163.936 192.222 1.00 39.11 1279 PRO A CA 1
ATOM 11357 C C . PRO A 1 1279 ? 154.774 165.345 191.687 1.00 39.11 1279 PRO A C 1
ATOM 11358 O O . PRO A 1 1279 ? 154.425 165.616 190.532 1.00 39.11 1279 PRO A O 1
ATOM 11369 N N . ALA A 1 1280 ? 155.309 166.257 192.502 1.00 38.19 1280 ALA A N 1
ATOM 11370 C CA . ALA A 1 1280 ? 155.553 167.615 192.029 1.00 38.19 1280 ALA A CA 1
ATOM 11371 C C . ALA A 1 1280 ? 156.633 167.639 190.955 1.00 38.19 1280 ALA A C 1
ATOM 11372 O O . ALA A 1 1280 ? 156.511 168.362 189.959 1.00 38.19 1280 ALA A O 1
ATOM 11379 N N . LEU A 1 1281 ? 157.699 166.857 191.140 1.00 43.62 1281 LEU A N 1
ATOM 11380 C CA . LEU A 1 1281 ? 158.775 166.831 190.155 1.00 43.62 1281 LEU A CA 1
ATOM 11381 C C . LEU A 1 1281 ? 158.277 166.315 188.811 1.00 43.62 1281 LEU A C 1
ATOM 11382 O O . LEU A 1 1281 ? 158.617 166.870 187.759 1.00 43.62 1281 LEU A O 1
ATOM 11398 N N . ALA A 1 1282 ? 157.471 165.251 188.824 1.00 38.64 1282 ALA A N 1
ATOM 11399 C CA . ALA A 1 1282 ? 156.925 164.727 187.576 1.00 38.64 1282 ALA A CA 1
ATOM 11400 C C . ALA A 1 1282 ? 155.992 165.735 186.919 1.00 38.64 1282 ALA A C 1
ATOM 11401 O O . ALA A 1 1282 ? 156.019 165.913 185.695 1.00 38.64 1282 ALA A O 1
ATOM 11408 N N . ARG A 1 1283 ? 155.157 166.406 187.715 1.00 42.63 1283 ARG A N 1
ATOM 11409 C CA . ARG A 1 1283 ? 154.221 167.376 187.157 1.00 42.63 1283 ARG A CA 1
ATOM 11410 C C . ARG A 1 1283 ? 154.931 168.646 186.707 1.00 42.63 1283 ARG A C 1
ATOM 11411 O O . ARG A 1 1283 ? 154.491 169.293 185.750 1.00 42.63 1283 ARG A O 1
ATOM 11432 N N . ALA A 1 1284 ? 156.020 169.017 187.375 1.00 38.36 1284 ALA A N 1
ATOM 11433 C CA . ALA A 1 1284 ? 156.727 170.240 187.027 1.00 38.36 1284 ALA A CA 1
ATOM 11434 C C . ALA A 1 1284 ? 157.325 170.134 185.629 1.00 38.36 1284 ALA A C 1
ATOM 11435 O O . ALA A 1 1284 ? 157.635 169.044 185.141 1.00 38.36 1284 ALA A O 1
ATOM 11442 N N . ASP A 1 1285 ? 157.483 171.290 184.980 1.00 39.53 1285 ASP A N 1
ATOM 11443 C CA . ASP A 1 1285 ? 158.056 171.308 183.639 1.00 39.53 1285 ASP A CA 1
ATOM 11444 C C . ASP A 1 1285 ? 159.472 170.745 183.640 1.00 39.53 1285 ASP A C 1
ATOM 11445 O O . ASP A 1 1285 ? 159.839 169.965 182.754 1.00 39.53 1285 ASP A O 1
ATOM 11454 N N . VAL A 1 1286 ? 160.279 171.131 184.625 1.00 39.63 1286 VAL A N 1
ATOM 11455 C CA . VAL A 1 1286 ? 161.636 170.623 184.788 1.00 39.63 1286 VAL A CA 1
ATOM 11456 C C . VAL A 1 1286 ? 161.781 170.143 186.224 1.00 39.63 1286 VAL A C 1
ATOM 11457 O O . VAL A 1 1286 ? 161.551 170.912 187.165 1.00 39.63 1286 VAL A O 1
ATOM 11470 N N . GLY A 1 1287 ? 162.159 168.880 186.393 1.00 40.85 1287 GLY A N 1
ATOM 11471 C CA . GLY A 1 1287 ? 162.347 168.294 187.710 1.00 40.85 1287 GLY A CA 1
ATOM 11472 C C . GLY A 1 1287 ? 163.823 168.184 188.053 1.00 40.85 1287 GLY A C 1
ATOM 11473 O O . GLY A 1 1287 ? 164.618 167.673 187.265 1.00 40.85 1287 GLY A O 1
ATOM 11477 N N . ILE A 1 1288 ? 164.175 168.671 189.240 1.00 43.62 1288 ILE A N 1
ATOM 11478 C CA . ILE A 1 1288 ? 165.544 168.635 189.740 1.00 43.62 1288 ILE A CA 1
ATOM 11479 C C . ILE A 1 1288 ? 165.542 167.891 191.067 1.00 43.62 1288 ILE A C 1
ATOM 11480 O O . ILE A 1 1288 ? 164.776 168.234 191.974 1.00 43.62 1288 ILE A O 1
ATOM 11496 N N . ALA A 1 1289 ? 166.397 166.877 191.179 1.00 43.62 1289 ALA A N 1
ATOM 11497 C CA . ALA A 1 1289 ? 166.502 166.056 192.378 1.00 43.62 1289 ALA A CA 1
ATOM 11498 C C . ALA A 1 1289 ? 167.893 166.207 192.974 1.00 43.62 1289 ALA A C 1
ATOM 11499 O O . ALA A 1 1289 ? 168.893 166.145 192.252 1.00 43.62 1289 ALA A O 1
ATOM 11506 N N . ILE A 1 1290 ? 167.950 166.406 194.293 1.00 41.52 1290 ILE A N 1
ATOM 11507 C CA . ILE A 1 1290 ? 169.235 166.511 194.969 1.00 41.52 1290 ILE A CA 1
ATOM 11508 C C . ILE A 1 1290 ? 169.942 165.164 194.922 1.00 41.52 1290 ILE A C 1
ATOM 11509 O O . ILE A 1 1290 ? 169.312 164.102 195.013 1.00 41.52 1290 ILE A O 1
ATOM 11525 N N . GLY A 1 1291 ? 171.268 165.203 194.777 1.00 39.75 1291 GLY A N 1
ATOM 11526 C CA . GLY A 1 1291 ? 172.027 163.971 194.648 1.00 39.75 1291 GLY A CA 1
ATOM 11527 C C . GLY A 1 1291 ? 171.904 163.061 195.854 1.00 39.75 1291 GLY A C 1
ATOM 11528 O O . GLY A 1 1291 ? 171.889 161.836 195.712 1.00 39.75 1291 GLY A O 1
ATOM 11532 N N . THR A 1 1292 ? 171.816 163.639 197.049 1.00 49.43 1292 THR A N 1
ATOM 11533 C CA . THR A 1 1292 ? 171.695 162.876 198.283 1.00 49.43 1292 THR A CA 1
ATOM 11534 C C . THR A 1 1292 ? 170.247 162.573 198.649 1.00 49.43 1292 THR A C 1
ATOM 11535 O O . THR A 1 1292 ? 169.986 162.111 199.764 1.00 49.43 1292 THR A O 1
ATOM 11546 N N . GLY A 1 1293 ? 169.306 162.820 197.742 1.00 40.04 1293 GLY A N 1
ATOM 11547 C CA . GLY A 1 1293 ? 167.901 162.635 198.026 1.00 40.04 1293 GLY A CA 1
ATOM 11548 C C . GLY A 1 1293 ? 167.467 161.186 197.909 1.00 40.04 1293 GLY A C 1
ATOM 11549 O O . GLY A 1 1293 ? 168.265 160.268 197.713 1.00 40.04 1293 GLY A O 1
ATOM 11553 N N . THR A 1 1294 ? 166.158 160.989 198.037 1.00 41.86 1294 THR A N 1
ATOM 11554 C CA . THR A 1 1294 ? 165.582 159.656 197.963 1.00 41.86 1294 THR A CA 1
ATOM 11555 C C . THR A 1 1294 ? 165.679 159.108 196.541 1.00 41.86 1294 THR A C 1
ATOM 11556 O O . THR A 1 1294 ? 165.751 159.851 195.559 1.00 41.86 1294 THR A O 1
ATOM 11567 N N . ASP A 1 1295 ? 165.684 157.776 196.443 1.00 41.90 1295 ASP A N 1
ATOM 11568 C CA . ASP A 1 1295 ? 165.777 157.134 195.136 1.00 41.90 1295 ASP A CA 1
ATOM 11569 C C . ASP A 1 1295 ? 164.587 157.495 194.257 1.00 41.90 1295 ASP A C 1
ATOM 11570 O O . ASP A 1 1295 ? 164.747 157.749 193.057 1.00 41.90 1295 ASP A O 1
ATOM 11579 N N . VAL A 1 1296 ? 163.384 157.523 194.834 1.00 42.64 1296 VAL A N 1
ATOM 11580 C CA . VAL A 1 1296 ? 162.194 157.847 194.052 1.00 42.64 1296 VAL A CA 1
ATOM 11581 C C . VAL A 1 1296 ? 162.300 159.255 193.480 1.00 42.64 1296 VAL A C 1
ATOM 11582 O O . VAL A 1 1296 ? 161.957 159.496 192.316 1.00 42.64 1296 VAL A O 1
ATOM 11595 N N . ALA A 1 1297 ? 162.771 160.208 194.287 1.00 42.30 1297 ALA A N 1
ATOM 11596 C CA . ALA A 1 1297 ? 162.914 161.576 193.803 1.00 42.30 1297 ALA A CA 1
ATOM 11597 C C . ALA A 1 1297 ? 163.911 161.650 192.654 1.00 42.30 1297 ALA A C 1
ATOM 11598 O O . ALA A 1 1297 ? 163.689 162.371 191.674 1.00 42.30 1297 ALA A O 1
ATOM 11605 N N . ILE A 1 1298 ? 165.018 160.912 192.757 1.00 42.44 1298 ILE A N 1
ATOM 11606 C CA . ILE A 1 1298 ? 166.024 160.928 191.698 1.00 42.44 1298 ILE A CA 1
ATOM 11607 C C . ILE A 1 1298 ? 165.432 160.399 190.398 1.00 42.44 1298 ILE A C 1
ATOM 11608 O O . ILE A 1 1298 ? 165.630 160.977 189.323 1.00 42.44 1298 ILE A O 1
ATOM 11624 N N . GLU A 1 1299 ? 164.697 159.288 190.476 1.00 43.87 1299 GLU A N 1
ATOM 11625 C CA . GLU A 1 1299 ? 164.100 158.715 189.274 1.00 43.87 1299 GLU A CA 1
ATOM 11626 C C . GLU A 1 1299 ? 163.056 159.649 188.676 1.00 43.87 1299 GLU A C 1
ATOM 11627 O O . GLU A 1 1299 ? 163.007 159.838 187.454 1.00 43.87 1299 GLU A O 1
ATOM 11639 N N . ALA A 1 1300 ? 162.208 160.241 189.520 1.00 37.06 1300 ALA A N 1
ATOM 11640 C CA . ALA A 1 1300 ? 161.145 161.105 189.014 1.00 37.06 1300 ALA A CA 1
ATOM 11641 C C . ALA A 1 1300 ? 161.709 162.349 188.340 1.00 37.06 1300 ALA A C 1
ATOM 11642 O O . ALA A 1 1300 ? 161.232 162.754 187.274 1.00 37.06 1300 ALA A O 1
ATOM 11649 N N . ALA A 1 1301 ? 162.718 162.969 188.945 1.00 42.33 1301 ALA A N 1
ATOM 11650 C CA . ALA A 1 1301 ? 163.273 164.201 188.401 1.00 42.33 1301 ALA A CA 1
ATOM 11651 C C . ALA A 1 1301 ? 164.009 163.933 187.095 1.00 42.33 1301 ALA A C 1
ATOM 11652 O O . ALA A 1 1301 ? 164.685 162.913 186.940 1.00 42.33 1301 ALA A O 1
ATOM 11659 N N . ASP A 1 1302 ? 163.871 164.864 186.149 1.00 48.70 1302 ASP A N 1
ATOM 11660 C CA . ASP A 1 1302 ? 164.585 164.765 184.883 1.00 48.70 1302 ASP A CA 1
ATOM 11661 C C . ASP A 1 1302 ? 166.026 165.247 184.986 1.00 48.70 1302 ASP A C 1
ATOM 11662 O O . ASP A 1 1302 ? 166.823 164.969 184.084 1.00 48.70 1302 ASP A O 1
ATOM 11671 N N . ILE A 1 1303 ? 166.374 165.959 186.056 1.00 43.62 1303 ILE A N 1
ATOM 11672 C CA . ILE A 1 1303 ? 167.731 166.433 186.293 1.00 43.62 1303 ILE A CA 1
ATOM 11673 C C . ILE A 1 1303 ? 168.132 166.036 187.705 1.00 43.62 1303 ILE A C 1
ATOM 11674 O O . ILE A 1 1303 ? 167.342 166.170 188.645 1.00 43.62 1303 ILE A O 1
ATOM 11690 N N . VAL A 1 1304 ? 169.359 165.541 187.853 1.00 43.62 1304 VAL A N 1
ATOM 11691 C CA . VAL A 1 1304 ? 169.890 165.116 189.141 1.00 43.62 1304 VAL A CA 1
ATOM 11692 C C . VAL A 1 1304 ? 171.161 165.904 189.417 1.00 43.62 1304 VAL A C 1
ATOM 11693 O O . VAL A 1 1304 ? 172.065 165.947 188.575 1.00 43.62 1304 VAL A O 1
ATOM 11706 N N . LEU A 1 1305 ? 171.230 166.523 190.594 1.00 43.09 1305 LEU A N 1
ATOM 11707 C CA . LEU A 1 1305 ? 172.405 167.291 191.007 1.00 43.09 1305 LEU A CA 1
ATOM 11708 C C . LEU A 1 1305 ? 173.362 166.338 191.711 1.00 43.09 1305 LEU A C 1
ATOM 11709 O O . LEU A 1 1305 ? 173.287 166.125 192.922 1.00 43.09 1305 LEU A O 1
ATOM 11725 N N . ILE A 1 1306 ? 174.280 165.756 190.936 1.00 40.66 1306 ILE A N 1
ATOM 11726 C CA . ILE A 1 1306 ? 175.239 164.812 191.501 1.00 40.66 1306 ILE A CA 1
ATOM 11727 C C . ILE A 1 1306 ? 176.133 165.510 192.517 1.00 40.66 1306 ILE A C 1
ATOM 11728 O O . ILE A 1 1306 ? 176.519 164.923 193.535 1.00 40.66 1306 ILE A O 1
ATOM 11744 N N . ARG A 1 1307 ? 176.478 166.769 192.258 1.00 46.00 1307 ARG A N 1
ATOM 11745 C CA . ARG A 1 1307 ? 177.324 167.548 193.151 1.00 46.00 1307 ARG A CA 1
ATOM 11746 C C . ARG A 1 1307 ? 176.540 168.213 194.277 1.00 46.00 1307 ARG A C 1
ATOM 11747 O O . ARG A 1 1307 ? 177.128 168.980 195.045 1.00 46.00 1307 ARG A O 1
ATOM 11768 N N . ASN A 1 1308 ? 175.234 167.949 194.366 1.00 53.41 1308 ASN A N 1
ATOM 11769 C CA . ASN A 1 1308 ? 174.367 168.431 195.439 1.00 53.41 1308 ASN A CA 1
ATOM 11770 C C . ASN A 1 1308 ? 174.656 169.877 195.830 1.00 53.41 1308 ASN A C 1
ATOM 11771 O O . ASN A 1 1308 ? 174.650 170.219 197.017 1.00 53.41 1308 ASN A O 1
ATOM 11782 N N . ASP A 1 1309 ? 174.891 170.733 194.839 1.00 46.55 1309 ASP A N 1
ATOM 11783 C CA . ASP A 1 1309 ? 175.080 172.161 195.052 1.00 46.55 1309 ASP A CA 1
ATOM 11784 C C . ASP A 1 1309 ? 173.938 172.900 194.366 1.00 46.55 1309 ASP A C 1
ATOM 11785 O O . ASP A 1 1309 ? 173.655 172.656 193.189 1.00 46.55 1309 ASP A O 1
ATOM 11794 N N . LEU A 1 1310 ? 173.284 173.798 195.106 1.00 43.62 1310 LEU A N 1
ATOM 11795 C CA . LEU A 1 1310 ? 172.125 174.499 194.562 1.00 43.62 1310 LEU A CA 1
ATOM 11796 C C . LEU A 1 1310 ? 172.499 175.373 193.373 1.00 43.62 1310 LEU A C 1
ATOM 11797 O O . LEU A 1 1310 ? 171.646 175.666 192.527 1.00 43.62 1310 LEU A O 1
ATOM 11813 N N . LEU A 1 1311 ? 173.761 175.800 193.286 1.00 43.62 1311 LEU A N 1
ATOM 11814 C CA . LEU A 1 1311 ? 174.168 176.664 192.183 1.00 43.62 1311 LEU A CA 1
ATOM 11815 C C . LEU A 1 1311 ? 174.062 175.953 190.840 1.00 43.62 1311 LEU A C 1
ATOM 11816 O O . LEU A 1 1311 ? 173.993 176.611 189.796 1.00 43.62 1311 LEU A O 1
ATOM 11832 N N . ASP A 1 1312 ? 174.048 174.617 190.840 1.00 42.93 1312 ASP A N 1
ATOM 11833 C CA . ASP A 1 1312 ? 173.901 173.888 189.585 1.00 42.93 1312 ASP A CA 1
ATOM 11834 C C . ASP A 1 1312 ? 172.575 174.204 188.907 1.00 42.93 1312 ASP A C 1
ATOM 11835 O O . ASP A 1 1312 ? 172.473 174.127 187.678 1.00 42.93 1312 ASP A O 1
ATOM 11844 N N . VAL A 1 1313 ? 171.549 174.555 189.686 1.00 41.31 1313 VAL A N 1
ATOM 11845 C CA . VAL A 1 1313 ? 170.267 174.928 189.094 1.00 41.31 1313 VAL A CA 1
ATOM 11846 C C . VAL A 1 1313 ? 170.437 176.149 188.202 1.00 41.31 1313 VAL A C 1
ATOM 11847 O O . VAL A 1 1313 ? 169.914 176.197 187.081 1.00 41.31 1313 VAL A O 1
ATOM 11860 N N . VAL A 1 1314 ? 171.168 177.156 188.683 1.00 44.96 1314 VAL A N 1
ATOM 11861 C CA . VAL A 1 1314 ? 171.462 178.324 187.857 1.00 44.96 1314 VAL A CA 1
ATOM 11862 C C . VAL A 1 1314 ? 172.335 177.923 186.674 1.00 44.96 1314 VAL A C 1
ATOM 11863 O O . VAL A 1 1314 ? 172.116 178.360 185.539 1.00 44.96 1314 VAL A O 1
ATOM 11876 N N . ALA A 1 1315 ? 173.341 177.083 186.926 1.00 40.95 1315 ALA A N 1
ATOM 11877 C CA . ALA A 1 1315 ? 174.232 176.652 185.854 1.00 40.95 1315 ALA A CA 1
ATOM 11878 C C . ALA A 1 1315 ? 173.474 175.875 184.787 1.00 40.95 1315 ALA A C 1
ATOM 11879 O O . ALA A 1 1315 ? 173.731 176.038 183.588 1.00 40.95 1315 ALA A O 1
ATOM 11886 N N . SER A 1 1316 ? 172.536 175.020 185.201 1.00 21.62 1316 SER A N 1
ATOM 11887 C CA . SER A 1 1316 ? 171.757 174.257 184.232 1.00 21.62 1316 SER A CA 1
ATOM 11888 C C . SER A 1 1316 ? 170.961 175.174 183.314 1.00 21.62 1316 SER A C 1
ATOM 11889 O O . SER A 1 1316 ? 170.879 174.922 182.106 1.00 21.62 1316 SER A O 1
ATOM 11897 N N . ILE A 1 1317 ? 170.366 176.235 183.861 1.00 35.98 1317 ILE A N 1
ATOM 11898 C CA . ILE A 1 1317 ? 169.631 177.183 183.030 1.00 35.98 1317 ILE A CA 1
ATOM 11899 C C . ILE A 1 1317 ? 170.570 177.851 182.033 1.00 35.98 1317 ILE A C 1
ATOM 11900 O O . ILE A 1 1317 ? 170.249 177.984 180.846 1.00 35.98 1317 ILE A O 1
ATOM 11916 N N . HIS A 1 1318 ? 171.744 178.282 182.500 1.00 44.83 1318 HIS A N 1
ATOM 11917 C CA . HIS A 1 1318 ? 172.715 178.898 181.602 1.00 44.83 1318 HIS A CA 1
ATOM 11918 C C . HIS A 1 1318 ? 173.186 177.906 180.545 1.00 44.83 1318 HIS A C 1
ATOM 11919 O O . HIS A 1 1318 ? 173.319 178.253 179.366 1.00 44.83 1318 HIS A O 1
ATOM 11933 N N . LEU A 1 1319 ? 173.444 176.661 180.952 1.00 38.06 1319 LEU A N 1
ATOM 11934 C CA . LEU A 1 1319 ? 173.859 175.645 179.992 1.00 38.06 1319 LEU A CA 1
ATOM 11935 C C . LEU A 1 1319 ? 172.780 175.395 178.948 1.00 38.06 1319 LEU A C 1
ATOM 11936 O O . LEU A 1 1319 ? 173.089 175.217 177.764 1.00 38.06 1319 LEU A O 1
ATOM 11952 N N . SER A 1 1320 ? 171.513 175.373 179.365 1.00 43.62 1320 SER A N 1
ATOM 11953 C CA . SER A 1 1320 ? 170.421 175.198 178.412 1.00 43.62 1320 SER A CA 1
ATOM 11954 C C . SER A 1 1320 ? 170.366 176.358 177.425 1.00 43.62 1320 SER A C 1
ATOM 11955 O O . SER A 1 1320 ? 170.127 176.157 176.229 1.00 43.62 1320 SER A O 1
ATOM 11963 N N . LYS A 1 1321 ? 170.583 177.582 177.909 1.00 35.90 1321 LYS A N 1
ATOM 11964 C CA . LYS A 1 1321 ? 170.541 178.744 177.028 1.00 35.90 1321 LYS A CA 1
ATOM 11965 C C . LYS A 1 1321 ? 171.598 178.638 175.936 1.00 35.90 1321 LYS A C 1
ATOM 11966 O O . LYS A 1 1321 ? 171.333 178.938 174.766 1.00 35.90 1321 LYS A O 1
ATOM 11985 N N . ARG A 1 1322 ? 172.809 178.215 176.302 1.00 37.65 1322 ARG A N 1
ATOM 11986 C CA . ARG A 1 1322 ? 173.860 178.046 175.306 1.00 37.65 1322 ARG A CA 1
ATOM 11987 C C . ARG A 1 1322 ? 173.501 176.962 174.299 1.00 37.65 1322 ARG A C 1
ATOM 11988 O O . ARG A 1 1322 ? 173.806 177.092 173.108 1.00 37.65 1322 ARG A O 1
ATOM 12009 N N . THR A 1 1323 ? 172.855 175.887 174.756 1.00 32.13 1323 THR A N 1
ATOM 12010 C CA . THR A 1 1323 ? 172.505 174.792 173.857 1.00 32.13 1323 THR A CA 1
ATOM 12011 C C . THR A 1 1323 ? 171.471 175.231 172.827 1.00 32.13 1323 THR A C 1
ATOM 12012 O O . THR A 1 1323 ? 171.620 174.962 171.630 1.00 32.13 1323 THR A O 1
ATOM 12023 N N . VAL A 1 1324 ? 170.411 175.909 173.274 1.00 35.39 1324 VAL A N 1
ATOM 12024 C CA . VAL A 1 1324 ? 169.348 176.309 172.355 1.00 35.39 1324 VAL A CA 1
ATOM 12025 C C . VAL A 1 1324 ? 169.884 177.283 171.313 1.00 35.39 1324 VAL A C 1
ATOM 12026 O O . VAL A 1 1324 ? 169.559 177.186 170.124 1.00 35.39 1324 VAL A O 1
ATOM 12039 N N . ARG A 1 1325 ? 170.712 178.240 171.741 1.00 34.27 1325 ARG A N 1
ATOM 12040 C CA . ARG A 1 1325 ? 171.308 179.169 170.788 1.00 34.27 1325 ARG A CA 1
ATOM 12041 C C . ARG A 1 1325 ? 172.168 178.438 169.768 1.00 34.27 1325 ARG A C 1
ATOM 12042 O O . ARG A 1 1325 ? 172.214 178.833 168.597 1.00 34.27 1325 ARG A O 1
ATOM 12063 N N . ARG A 1 1326 ? 172.855 177.374 170.190 1.00 36.31 1326 ARG A N 1
ATOM 12064 C CA . ARG A 1 1326 ? 173.667 176.601 169.257 1.00 36.31 1326 ARG A CA 1
ATOM 12065 C C . ARG A 1 1326 ? 172.796 175.796 168.301 1.00 36.31 1326 ARG A C 1
ATOM 12066 O O . ARG A 1 1326 ? 173.137 175.641 167.123 1.00 36.31 1326 ARG A O 1
ATOM 12087 N N . ILE A 1 1327 ? 171.668 175.275 168.789 1.00 28.15 1327 ILE A N 1
ATOM 12088 C CA . ILE A 1 1327 ? 170.789 174.477 167.938 1.00 28.15 1327 ILE A CA 1
ATOM 12089 C C . ILE A 1 1327 ? 170.274 175.317 166.777 1.00 28.15 1327 ILE A C 1
ATOM 12090 O O . ILE A 1 1327 ? 170.226 174.861 165.628 1.00 28.15 1327 ILE A O 1
ATOM 12106 N N . ARG A 1 1328 ? 169.879 176.560 167.059 1.00 37.21 1328 ARG A N 1
ATOM 12107 C CA . ARG A 1 1328 ? 169.402 177.444 166.001 1.00 37.21 1328 ARG A CA 1
ATOM 12108 C C . ARG A 1 1328 ? 170.495 177.695 164.969 1.00 37.21 1328 ARG A C 1
ATOM 12109 O O . ARG A 1 1328 ? 170.238 177.697 163.761 1.00 37.21 1328 ARG A O 1
ATOM 12130 N N . LEU A 1 1329 ? 171.729 177.909 165.433 1.00 41.07 1329 LEU A N 1
ATOM 12131 C CA . LEU A 1 1329 ? 172.840 178.096 164.506 1.00 41.07 1329 LEU A CA 1
ATOM 12132 C C . LEU A 1 1329 ? 173.053 176.855 163.650 1.00 41.07 1329 LEU A C 1
ATOM 12133 O O . LEU A 1 1329 ? 173.350 176.959 162.454 1.00 41.07 1329 LEU A O 1
ATOM 12149 N N . ASN A 1 1330 ? 172.906 175.669 164.245 1.00 34.87 1330 ASN A N 1
ATOM 12150 C CA . ASN A 1 1330 ? 173.056 174.435 163.481 1.00 34.87 1330 ASN A CA 1
ATOM 12151 C C . ASN A 1 1330 ? 172.027 174.354 162.362 1.00 34.87 1330 ASN A C 1
ATOM 12152 O O . ASN A 1 1330 ? 172.340 173.918 161.248 1.00 34.87 1330 ASN A O 1
ATOM 12163 N N . PHE A 1 1331 ? 170.789 174.767 162.640 1.00 39.28 1331 PHE A N 1
ATOM 12164 C CA . PHE A 1 1331 ? 169.756 174.744 161.610 1.00 39.28 1331 PHE A CA 1
ATOM 12165 C C . PHE A 1 1331 ? 170.117 175.664 160.451 1.00 39.28 1331 PHE A C 1
ATOM 12166 O O . PHE A 1 1331 ? 169.839 175.347 159.288 1.00 39.28 1331 PHE A O 1
ATOM 12183 N N . VAL A 1 1332 ? 170.733 176.810 160.747 1.00 33.69 1332 VAL A N 1
ATOM 12184 C CA . VAL A 1 1332 ? 171.172 177.711 159.684 1.00 33.69 1332 VAL A CA 1
ATOM 12185 C C . VAL A 1 1332 ? 172.191 177.013 158.792 1.00 33.69 1332 VAL A C 1
ATOM 12186 O O . VAL A 1 1332 ? 172.120 177.087 157.560 1.00 33.69 1332 VAL A O 1
ATOM 12199 N N . PHE A 1 1333 ? 173.155 176.321 159.403 1.00 32.79 1333 PHE A N 1
ATOM 12200 C CA . PHE A 1 1333 ? 174.144 175.582 158.627 1.00 32.79 1333 PHE A CA 1
ATOM 12201 C C . PHE A 1 1333 ? 173.512 174.465 157.810 1.00 32.79 1333 PHE A C 1
ATOM 12202 O O . PHE A 1 1333 ? 174.047 174.104 156.756 1.00 32.79 1333 PHE A O 1
ATOM 12219 N N . ALA A 1 1334 ? 172.390 173.911 158.268 1.00 35.09 1334 ALA A N 1
ATOM 12220 C CA . ALA A 1 1334 ? 171.707 172.843 157.553 1.00 35.09 1334 ALA A CA 1
ATOM 12221 C C . ALA A 1 1334 ? 170.765 173.355 156.472 1.00 35.09 1334 ALA A C 1
ATOM 12222 O O . ALA A 1 1334 ? 170.193 172.542 155.738 1.00 35.09 1334 ALA A O 1
ATOM 12229 N N . LEU A 1 1335 ? 170.591 174.668 156.357 1.00 38.18 1335 LEU A N 1
ATOM 12230 C CA . LEU A 1 1335 ? 169.696 175.263 155.371 1.00 38.18 1335 LEU A CA 1
ATOM 12231 C C . LEU A 1 1335 ? 170.385 176.263 154.459 1.00 38.18 1335 LEU A C 1
ATOM 12232 O O . LEU A 1 1335 ? 170.062 176.328 153.271 1.00 38.18 1335 LEU A O 1
ATOM 12248 N N . ILE A 1 1336 ? 171.334 177.043 154.980 1.00 36.88 1336 ILE A N 1
ATOM 12249 C CA . ILE A 1 1336 ? 171.944 178.104 154.181 1.00 36.88 1336 ILE A CA 1
ATOM 12250 C C . ILE A 1 1336 ? 172.636 177.515 152.957 1.00 36.88 1336 ILE A C 1
ATOM 12251 O O . ILE A 1 1336 ? 172.523 178.042 151.844 1.00 36.88 1336 ILE A O 1
ATOM 12267 N N . TYR A 1 1337 ? 173.361 176.411 153.143 1.00 35.80 1337 TYR A N 1
ATOM 12268 C CA . TYR A 1 1337 ? 174.072 175.805 152.022 1.00 35.80 1337 TYR A CA 1
ATOM 12269 C C . TYR A 1 1337 ? 173.103 175.359 150.934 1.00 35.80 1337 TYR A C 1
ATOM 12270 O O . TYR A 1 1337 ? 173.359 175.563 149.742 1.00 35.80 1337 TYR A O 1
ATOM 12288 N N . ASN A 1 1338 ? 171.984 174.746 151.324 1.00 45.15 1338 ASN A N 1
ATOM 12289 C CA . ASN A 1 1338 ? 170.987 174.339 150.340 1.00 45.15 1338 ASN A CA 1
ATOM 12290 C C . ASN A 1 1338 ? 170.279 175.547 149.738 1.00 45.15 1338 ASN A C 1
ATOM 12291 O O . ASN A 1 1338 ? 170.014 175.580 148.531 1.00 45.15 1338 ASN A O 1
ATOM 12302 N N . LEU A 1 1339 ? 169.963 176.548 150.563 1.00 40.04 1339 LEU A N 1
ATOM 12303 C CA . LEU A 1 1339 ? 169.277 177.734 150.058 1.00 40.04 1339 LEU A CA 1
ATOM 12304 C C . LEU A 1 1339 ? 170.124 178.459 149.020 1.00 40.04 1339 LEU A C 1
ATOM 12305 O O . LEU A 1 1339 ? 169.615 178.895 147.981 1.00 40.04 1339 LEU A O 1
ATOM 12321 N N . LEU A 1 1340 ? 171.426 178.599 149.283 1.00 44.18 1340 LEU A N 1
ATOM 12322 C CA . LEU A 1 1340 ? 172.298 179.269 148.324 1.00 44.18 1340 LEU A CA 1
ATOM 12323 C C . LEU A 1 1340 ? 172.370 178.510 147.006 1.00 44.18 1340 LEU A C 1
ATOM 12324 O O . LEU A 1 1340 ? 172.629 179.111 145.957 1.00 44.18 1340 LEU A O 1
ATOM 12340 N N . GLY A 1 1341 ? 172.151 177.193 147.035 1.00 45.21 1341 GLY A N 1
ATOM 12341 C CA . GLY A 1 1341 ? 172.189 176.409 145.814 1.00 45.21 1341 GLY A CA 1
ATOM 12342 C C . GLY A 1 1341 ? 170.924 176.471 144.987 1.00 45.21 1341 GLY A C 1
ATOM 12343 O O . GLY A 1 1341 ? 170.964 176.156 143.793 1.00 45.21 1341 GLY A O 1
ATOM 12347 N N . ILE A 1 1342 ? 169.801 176.867 145.590 1.00 44.21 1342 ILE A N 1
ATOM 12348 C CA . ILE A 1 1342 ? 168.543 176.927 144.844 1.00 44.21 1342 ILE A CA 1
ATOM 12349 C C . ILE A 1 1342 ? 168.626 177.917 143.689 1.00 44.21 1342 ILE A C 1
ATOM 12350 O O . ILE A 1 1342 ? 168.245 177.552 142.564 1.00 44.21 1342 ILE A O 1
ATOM 12366 N N . PRO A 1 1343 ? 169.091 179.156 143.877 1.00 42.00 1343 PRO A N 1
ATOM 12367 C CA . PRO A 1 1343 ? 169.206 180.062 142.722 1.00 42.00 1343 PRO A CA 1
ATOM 12368 C C . PRO A 1 1343 ? 170.078 179.506 141.612 1.00 42.00 1343 PRO A C 1
ATOM 12369 O O . PRO A 1 1343 ? 169.772 179.702 140.430 1.00 42.00 1343 PRO A O 1
ATOM 12380 N N . ILE A 1 1344 ? 171.163 178.812 141.961 1.00 47.38 1344 ILE A N 1
ATOM 12381 C CA . ILE A 1 1344 ? 172.018 178.213 140.941 1.00 47.38 1344 ILE A CA 1
ATOM 12382 C C . ILE A 1 1344 ? 171.246 177.161 140.158 1.00 47.38 1344 ILE A C 1
ATOM 12383 O O . ILE A 1 1344 ? 171.308 177.112 138.923 1.00 47.38 1344 ILE A O 1
ATOM 12399 N N . ALA A 1 1345 ? 170.505 176.302 140.862 1.00 46.64 1345 ALA A N 1
ATOM 12400 C CA . ALA A 1 1345 ? 169.706 175.288 140.184 1.00 46.64 1345 ALA A CA 1
ATOM 12401 C C . ALA A 1 1345 ? 168.621 175.925 139.325 1.00 46.64 1345 ALA A C 1
ATOM 12402 O O . ALA A 1 1345 ? 168.368 175.480 138.200 1.00 46.64 1345 ALA A O 1
ATOM 12409 N N . ALA A 1 1346 ? 167.968 176.970 139.839 1.00 44.58 1346 ALA A N 1
ATOM 12410 C CA . ALA A 1 1346 ? 166.919 177.639 139.081 1.00 44.58 1346 ALA A CA 1
ATOM 12411 C C . ALA A 1 1346 ? 167.464 178.382 137.869 1.00 44.58 1346 ALA A C 1
ATOM 12412 O O . ALA A 1 1346 ? 166.684 178.759 136.988 1.00 44.58 1346 ALA A O 1
ATOM 12419 N N . GLY A 1 1347 ? 168.775 178.599 137.803 1.00 54.50 1347 GLY A N 1
ATOM 12420 C CA . GLY A 1 1347 ? 169.374 179.277 136.673 1.00 54.50 1347 GLY A CA 1
ATOM 12421 C C . GLY A 1 1347 ? 169.410 180.783 136.768 1.00 54.50 1347 GLY A C 1
ATOM 12422 O O . GLY A 1 1347 ? 169.554 181.449 135.737 1.00 54.50 1347 GLY A O 1
ATOM 12426 N N . VAL A 1 1348 ? 169.285 181.347 137.971 1.00 54.47 1348 VAL A N 1
ATOM 12427 C CA . VAL A 1 1348 ? 169.327 182.800 138.116 1.00 54.47 1348 VAL A CA 1
ATOM 12428 C C . VAL A 1 1348 ? 170.665 183.343 137.633 1.00 54.47 1348 VAL A C 1
ATOM 12429 O O . VAL A 1 1348 ? 170.729 184.397 136.990 1.00 54.47 1348 VAL A O 1
ATOM 12442 N N . PHE A 1 1349 ? 171.752 182.635 137.932 1.00 55.87 1349 PHE A N 1
ATOM 12443 C CA . PHE A 1 1349 ? 173.096 183.072 137.582 1.00 55.87 1349 PHE A CA 1
ATOM 12444 C C . PHE A 1 1349 ? 173.577 182.513 136.247 1.00 55.87 1349 PHE A C 1
ATOM 12445 O O . PHE A 1 1349 ? 174.764 182.645 135.929 1.00 55.87 1349 PHE A O 1
ATOM 12462 N N . MET A 1 1350 ? 172.694 181.893 135.464 1.00 61.44 1350 MET A N 1
ATOM 12463 C CA . MET A 1 1350 ? 173.104 181.381 134.157 1.00 61.44 1350 MET A CA 1
ATOM 12464 C C . MET A 1 1350 ? 173.734 182.454 133.280 1.00 61.44 1350 MET A C 1
ATOM 12465 O O . MET A 1 1350 ? 174.814 182.204 132.718 1.00 61.44 1350 MET A O 1
ATOM 12479 N N . PRO A 1 1351 ? 173.144 183.641 133.112 1.00 64.33 1351 PRO A N 1
ATOM 12480 C CA . PRO A 1 1351 ? 173.789 184.652 132.257 1.00 64.33 1351 PRO A CA 1
ATOM 12481 C C . PRO A 1 1351 ? 175.143 185.106 132.771 1.00 64.33 1351 PRO A C 1
ATOM 12482 O O . PRO A 1 1351 ? 175.942 185.630 131.986 1.00 64.33 1351 PRO A O 1
ATOM 12493 N N . ALA A 1 1352 ? 175.427 184.923 134.059 1.00 63.89 1352 ALA A N 1
ATOM 12494 C CA . ALA A 1 1352 ? 176.713 185.306 134.628 1.00 63.89 1352 ALA A CA 1
ATOM 12495 C C . ALA A 1 1352 ? 177.781 184.234 134.458 1.00 63.89 1352 ALA A C 1
ATOM 12496 O O . ALA A 1 1352 ? 178.923 184.452 134.877 1.00 63.89 1352 ALA A O 1
ATOM 12503 N N . GLY A 1 1353 ? 177.445 183.094 133.861 1.00 57.78 1353 GLY A N 1
ATOM 12504 C CA . GLY A 1 1353 ? 178.402 182.027 133.657 1.00 57.78 1353 GLY A CA 1
ATOM 12505 C C . GLY A 1 1353 ? 178.439 180.978 134.744 1.00 57.78 1353 GLY A C 1
ATOM 12506 O O . GLY A 1 1353 ? 179.377 180.172 134.769 1.00 57.78 1353 GLY A O 1
ATOM 12510 N N . LEU A 1 1354 ? 177.456 180.957 135.640 1.00 54.64 1354 LEU A N 1
ATOM 12511 C CA . LEU A 1 1354 ? 177.390 179.987 136.725 1.00 54.64 1354 LEU A CA 1
ATOM 12512 C C . LEU A 1 1354 ? 176.253 179.012 136.456 1.00 54.64 1354 LEU A C 1
ATOM 12513 O O . LEU A 1 1354 ? 175.113 179.430 136.223 1.00 54.64 1354 LEU A O 1
ATOM 12529 N N . VAL A 1 1355 ? 176.565 177.716 136.490 1.00 53.26 1355 VAL A N 1
ATOM 12530 C CA . VAL A 1 1355 ? 175.595 176.662 136.236 1.00 53.26 1355 VAL A CA 1
ATOM 12531 C C . VAL A 1 1355 ? 175.707 175.623 137.344 1.00 53.26 1355 VAL A C 1
ATOM 12532 O O . VAL A 1 1355 ? 176.748 175.476 137.988 1.00 53.26 1355 VAL A O 1
ATOM 12545 N N . LEU A 1 1356 ? 174.612 174.898 137.561 1.00 51.37 1356 LEU A N 1
ATOM 12546 C CA . LEU A 1 1356 ? 174.565 173.862 138.590 1.00 51.37 1356 LEU A CA 1
ATOM 12547 C C . LEU A 1 1356 ? 175.434 172.692 138.150 1.00 51.37 1356 LEU A C 1
ATOM 12548 O O . LEU A 1 1356 ? 175.011 171.849 137.356 1.00 51.37 1356 LEU A O 1
ATOM 12564 N N . GLN A 1 1357 ? 176.656 172.635 138.669 1.00 57.87 1357 GLN A N 1
ATOM 12565 C CA . GLN A 1 1357 ? 177.559 171.549 138.332 1.00 57.87 1357 GLN A CA 1
ATOM 12566 C C . GLN A 1 1357 ? 177.169 170.279 139.088 1.00 57.87 1357 GLN A C 1
ATOM 12567 O O . GLN A 1 1357 ? 176.602 170.349 140.182 1.00 57.87 1357 GLN A O 1
ATOM 12581 N N . PRO A 1 1358 ? 177.460 169.104 138.524 1.00 56.24 1358 PRO A N 1
ATOM 12582 C CA . PRO A 1 1358 ? 177.000 167.859 139.161 1.00 56.24 1358 PRO A CA 1
ATOM 12583 C C . PRO A 1 1358 ? 177.533 167.656 140.568 1.00 56.24 1358 PRO A C 1
ATOM 12584 O O . PRO A 1 1358 ? 176.833 167.073 141.405 1.00 56.24 1358 PRO A O 1
ATOM 12595 N N . TRP A 1 1359 ? 178.749 168.114 140.859 1.00 58.91 1359 TRP A N 1
ATOM 12596 C CA . TRP A 1 1359 ? 179.354 167.893 142.166 1.00 58.91 1359 TRP A CA 1
ATOM 12597 C C . TRP A 1 1359 ? 178.827 168.839 143.237 1.00 58.91 1359 TRP A C 1
ATOM 12598 O O . TRP A 1 1359 ? 179.154 168.655 144.414 1.00 58.91 1359 TRP A O 1
ATOM 12619 N N . MET A 1 1360 ? 178.026 169.841 142.866 1.00 56.57 1360 MET A N 1
ATOM 12620 C CA . MET A 1 1360 ? 177.533 170.792 143.857 1.00 56.57 1360 MET A CA 1
ATOM 12621 C C . MET A 1 1360 ? 176.645 170.116 144.894 1.00 56.57 1360 MET A C 1
ATOM 12622 O O . MET A 1 1360 ? 176.721 170.451 146.082 1.00 56.57 1360 MET A O 1
ATOM 12636 N N . GLY A 1 1361 ? 175.799 169.175 144.473 1.00 54.98 1361 GLY A N 1
ATOM 12637 C CA . GLY A 1 1361 ? 174.933 168.499 145.426 1.00 54.98 1361 GLY A CA 1
ATOM 12638 C C . GLY A 1 1361 ? 175.714 167.786 146.513 1.00 54.98 1361 GLY A C 1
ATOM 12639 O O . GLY A 1 1361 ? 175.396 167.895 147.699 1.00 54.98 1361 GLY A O 1
ATOM 12643 N N . SER A 1 1362 ? 176.752 167.044 146.120 1.00 53.05 1362 SER A N 1
ATOM 12644 C CA . SER A 1 1362 ? 177.589 166.367 147.106 1.00 53.05 1362 SER A CA 1
ATOM 12645 C C . SER A 1 1362 ? 178.330 167.370 147.981 1.00 53.05 1362 SER A C 1
ATOM 12646 O O . SER A 1 1362 ? 178.462 167.167 149.193 1.00 53.05 1362 SER A O 1
ATOM 12654 N N . ALA A 1 1363 ? 178.823 168.458 147.384 1.00 47.32 1363 ALA A N 1
ATOM 12655 C CA . ALA A 1 1363 ? 179.563 169.453 148.154 1.00 47.32 1363 ALA A CA 1
ATOM 12656 C C . ALA A 1 1363 ? 178.687 170.084 149.227 1.00 47.32 1363 ALA A C 1
ATOM 12657 O O . ALA A 1 1363 ? 179.145 170.325 150.351 1.00 47.32 1363 ALA A O 1
ATOM 12664 N N . ALA A 1 1364 ? 177.423 170.362 148.901 1.00 40.25 1364 ALA A N 1
ATOM 12665 C CA . ALA A 1 1364 ? 176.527 170.969 149.879 1.00 40.25 1364 ALA A CA 1
ATOM 12666 C C . ALA A 1 1364 ? 176.352 170.071 151.097 1.00 40.25 1364 ALA A C 1
ATOM 12667 O O . ALA A 1 1364 ? 176.331 170.552 152.235 1.00 40.25 1364 ALA A O 1
ATOM 12674 N N . MET A 1 1365 ? 176.221 168.761 150.877 1.00 45.35 1365 MET A N 1
ATOM 12675 C CA . MET A 1 1365 ? 176.064 167.834 151.993 1.00 45.35 1365 MET A CA 1
ATOM 12676 C C . MET A 1 1365 ? 177.264 167.895 152.930 1.00 45.35 1365 MET A C 1
ATOM 12677 O O . MET A 1 1365 ? 177.110 168.032 154.149 1.00 45.35 1365 MET A O 1
ATOM 12691 N N . ALA A 1 1366 ? 178.474 167.791 152.375 1.00 39.29 1366 ALA A N 1
ATOM 12692 C CA . ALA A 1 1366 ? 179.667 167.765 153.214 1.00 39.29 1366 ALA A CA 1
ATOM 12693 C C . ALA A 1 1366 ? 179.817 169.061 153.999 1.00 39.29 1366 ALA A C 1
ATOM 12694 O O . ALA A 1 1366 ? 180.129 169.039 155.196 1.00 39.29 1366 ALA A O 1
ATOM 12701 N N . ALA A 1 1367 ? 179.598 170.203 153.345 1.00 30.27 1367 ALA A N 1
ATOM 12702 C CA . ALA A 1 1367 ? 179.712 171.482 154.035 1.00 30.27 1367 ALA A CA 1
ATOM 12703 C C . ALA A 1 1367 ? 178.669 171.602 155.140 1.00 30.27 1367 ALA A C 1
ATOM 12704 O O . ALA A 1 1367 ? 178.969 172.060 156.248 1.00 30.27 1367 ALA A O 1
ATOM 12711 N N . SER A 1 1368 ? 177.432 171.192 154.853 1.00 29.16 1368 SER A N 1
ATOM 12712 C CA . SER A 1 1368 ? 176.371 171.289 155.851 1.00 29.16 1368 SER A CA 1
ATOM 12713 C C . SER A 1 1368 ? 176.599 170.304 156.992 1.00 29.16 1368 SER A C 1
ATOM 12714 O O . SER A 1 1368 ? 176.504 170.667 158.170 1.00 29.16 1368 SER A O 1
ATOM 12722 N N . SER A 1 1369 ? 176.902 169.048 156.660 1.00 33.74 1369 SER A N 1
ATOM 12723 C CA . SER A 1 1369 ? 177.106 168.038 157.694 1.00 33.74 1369 SER A CA 1
ATOM 12724 C C . SER A 1 1369 ? 178.303 168.384 158.570 1.00 33.74 1369 SER A C 1
ATOM 12725 O O . SER A 1 1369 ? 178.241 168.276 159.800 1.00 33.74 1369 SER A O 1
ATOM 12733 N N . VAL A 1 1370 ? 179.408 168.804 157.951 1.00 33.32 1370 VAL A N 1
ATOM 12734 C CA . VAL A 1 1370 ? 180.596 169.165 158.720 1.00 33.32 1370 VAL A CA 1
ATOM 12735 C C . VAL A 1 1370 ? 180.313 170.377 159.597 1.00 33.32 1370 VAL A C 1
ATOM 12736 O O . VAL A 1 1370 ? 180.702 170.419 160.770 1.00 33.32 1370 VAL A O 1
ATOM 12749 N N . SER A 1 1371 ? 179.632 171.383 159.044 1.00 40.78 1371 SER A N 1
ATOM 12750 C CA . SER A 1 1371 ? 179.345 172.589 159.815 1.00 40.78 1371 SER A CA 1
ATOM 12751 C C . SER A 1 1371 ? 178.469 172.278 161.022 1.00 40.78 1371 SER A C 1
ATOM 12752 O O . SER A 1 1371 ? 178.716 172.782 162.124 1.00 40.78 1371 SER A O 1
ATOM 12760 N N . VAL A 1 1372 ? 177.440 171.450 160.835 1.00 35.41 1372 VAL A N 1
ATOM 12761 C CA . VAL A 1 1372 ? 176.551 171.109 161.943 1.00 35.41 1372 VAL A CA 1
ATOM 12762 C C . VAL A 1 1372 ? 177.317 170.354 163.022 1.00 35.41 1372 VAL A C 1
ATOM 12763 O O . VAL A 1 1372 ? 177.188 170.641 164.218 1.00 35.41 1372 VAL A O 1
ATOM 12776 N N . VAL A 1 1373 ? 178.128 169.375 162.615 1.00 26.77 1373 VAL A N 1
ATOM 12777 C CA . VAL A 1 1373 ? 178.880 168.585 163.586 1.00 26.77 1373 VAL A CA 1
ATOM 12778 C C . VAL A 1 1373 ? 179.888 169.461 164.319 1.00 26.77 1373 VAL A C 1
ATOM 12779 O O . VAL A 1 1373 ? 180.019 169.388 165.547 1.00 26.77 1373 VAL A O 1
ATOM 12792 N N . LEU A 1 1374 ? 180.617 170.301 163.581 1.00 36.45 1374 LEU A N 1
ATOM 12793 C CA . LEU A 1 1374 ? 181.592 171.180 164.218 1.00 36.45 1374 LEU A CA 1
ATOM 12794 C C . LEU A 1 1374 ? 180.913 172.163 165.163 1.00 36.45 1374 LEU A C 1
ATOM 12795 O O . LEU A 1 1374 ? 181.416 172.423 166.262 1.00 36.45 1374 LEU A O 1
ATOM 12811 N N . SER A 1 1375 ? 179.773 172.723 164.752 1.00 43.62 1375 SER A N 1
ATOM 12812 C CA . SER A 1 1375 ? 179.063 173.661 165.615 1.00 43.62 1375 SER A CA 1
ATOM 12813 C C . SER A 1 1375 ? 178.610 172.986 166.903 1.00 43.62 1375 SER A C 1
ATOM 12814 O O . SER A 1 1375 ? 178.772 173.543 167.995 1.00 43.62 1375 SER A O 1
ATOM 12822 N N . SER A 1 1376 ? 178.041 171.783 166.797 1.00 33.61 1376 SER A N 1
ATOM 12823 C CA . SER A 1 1376 ? 177.609 171.065 167.991 1.00 33.61 1376 SER A CA 1
ATOM 12824 C C . SER A 1 1376 ? 178.797 170.686 168.866 1.00 33.61 1376 SER A C 1
ATOM 12825 O O . SER A 1 1376 ? 178.736 170.805 170.095 1.00 33.61 1376 SER A O 1
ATOM 12833 N N . LEU A 1 1377 ? 179.890 170.230 168.249 1.00 36.90 1377 LEU A N 1
ATOM 12834 C CA . LEU A 1 1377 ? 181.049 169.798 169.023 1.00 36.90 1377 LEU A CA 1
ATOM 12835 C C . LEU A 1 1377 ? 181.709 170.961 169.751 1.00 36.90 1377 LEU A C 1
ATOM 12836 O O . LEU A 1 1377 ? 182.339 170.757 170.794 1.00 36.90 1377 LEU A O 1
ATOM 12852 N N . GLN A 1 1378 ? 181.580 172.181 169.224 1.00 43.10 1378 GLN A N 1
ATOM 12853 C CA . GLN A 1 1378 ? 182.218 173.329 169.857 1.00 43.10 1378 GLN A CA 1
ATOM 12854 C C . GLN A 1 1378 ? 181.628 173.623 171.230 1.00 43.10 1378 GLN A C 1
ATOM 12855 O O . GLN A 1 1378 ? 182.261 174.324 172.027 1.00 43.10 1378 GLN A O 1
ATOM 12869 N N . LEU A 1 1379 ? 180.440 173.093 171.532 1.00 37.03 1379 LEU A N 1
ATOM 12870 C CA . LEU A 1 1379 ? 179.838 173.309 172.842 1.00 37.03 1379 LEU A CA 1
ATOM 12871 C C . LEU A 1 1379 ? 180.670 172.706 173.966 1.00 37.03 1379 LEU A C 1
ATOM 12872 O O . LEU A 1 1379 ? 180.475 173.071 175.130 1.00 37.03 1379 LEU A O 1
ATOM 12888 N N . LYS A 1 1380 ? 181.592 171.796 173.646 1.00 38.40 1380 LYS A N 1
ATOM 12889 C CA . LYS A 1 1380 ? 182.422 171.169 174.667 1.00 38.40 1380 LYS A CA 1
ATOM 12890 C C . LYS A 1 1380 ? 183.359 172.154 175.352 1.00 38.40 1380 LYS A C 1
ATOM 12891 O O . LYS A 1 1380 ? 183.924 171.816 176.398 1.00 38.40 1380 LYS A O 1
ATOM 12910 N N . CYS A 1 1381 ? 183.538 173.351 174.797 1.00 51.13 1381 CYS A N 1
ATOM 12911 C CA . CYS A 1 1381 ? 184.397 174.360 175.402 1.00 51.13 1381 CYS A CA 1
ATOM 12912 C C . CYS A 1 1381 ? 183.698 175.156 176.496 1.00 51.13 1381 CYS A C 1
ATOM 12913 O O . CYS A 1 1381 ? 184.339 176.002 177.128 1.00 51.13 1381 CYS A O 1
ATOM 12921 N N . TYR A 1 1382 ? 182.411 174.911 176.732 1.00 51.08 1382 TYR A N 1
ATOM 12922 C CA . TYR A 1 1382 ? 181.694 175.629 177.777 1.00 51.08 1382 TYR A CA 1
ATOM 12923 C C . TYR A 1 1382 ? 182.298 175.321 179.141 1.00 51.08 1382 TYR A C 1
ATOM 12924 O O . TYR A 1 1382 ? 182.713 174.192 179.417 1.00 51.08 1382 TYR A O 1
ATOM 12942 N N . ARG A 1 1383 ? 182.346 176.340 179.998 1.00 65.34 1383 ARG A N 1
ATOM 12943 C CA . ARG A 1 1383 ? 182.867 176.211 181.350 1.00 65.34 1383 ARG A CA 1
ATOM 12944 C C . ARG A 1 1383 ? 181.853 176.771 182.336 1.00 65.34 1383 ARG A C 1
ATOM 12945 O O . ARG A 1 1383 ? 181.235 177.809 182.083 1.00 65.34 1383 ARG A O 1
ATOM 12966 N N . LYS A 1 1384 ? 181.687 176.078 183.458 1.00 53.78 1384 LYS A N 1
ATOM 12967 C CA . LYS A 1 1384 ? 180.733 176.522 184.461 1.00 53.78 1384 LYS A CA 1
ATOM 12968 C C . LYS A 1 1384 ? 181.175 177.866 185.038 1.00 53.78 1384 LYS A C 1
ATOM 12969 O O . LYS A 1 1384 ? 182.364 178.057 185.320 1.00 53.78 1384 LYS A O 1
ATOM 12988 N N . PRO A 1 1385 ? 180.259 178.817 185.224 1.00 77.17 1385 PRO A N 1
ATOM 12989 C CA . PRO A 1 1385 ? 180.651 180.090 185.840 1.00 77.17 1385 PRO A CA 1
ATOM 12990 C C . PRO A 1 1385 ? 181.230 179.874 187.231 1.00 77.17 1385 PRO A C 1
ATOM 12991 O O . PRO A 1 1385 ? 180.754 179.036 188.000 1.00 77.17 1385 PRO A O 1
ATOM 13002 N N . ASP A 1 1386 ? 182.266 180.644 187.548 1.00 116.34 1386 ASP A N 1
ATOM 13003 C CA . ASP A 1 1386 ? 182.911 180.530 188.848 1.00 116.34 1386 ASP A CA 1
ATOM 13004 C C . ASP A 1 1386 ? 182.028 181.128 189.935 1.00 116.34 1386 ASP A C 1
ATOM 13005 O O . ASP A 1 1386 ? 181.320 182.114 189.713 1.00 116.34 1386 ASP A O 1
ATOM 13014 N N . SER A 1 1387 ? 182.073 180.521 191.124 1.00 112.05 1387 SER A N 1
ATOM 13015 C CA . SER A 1 1387 ? 181.301 181.044 192.246 1.00 112.05 1387 SER A CA 1
ATOM 13016 C C . SER A 1 1387 ? 181.735 182.457 192.609 1.00 112.05 1387 SER A C 1
ATOM 13017 O O . SER A 1 1387 ? 180.935 183.235 193.140 1.00 112.05 1387 SER A O 1
ATOM 13025 N N . ASP A 1 1388 ? 182.993 182.807 192.332 1.00 126.73 1388 ASP A N 1
ATOM 13026 C CA . ASP A 1 1388 ? 183.459 184.162 192.606 1.00 126.73 1388 ASP A CA 1
ATOM 13027 C C . ASP A 1 1388 ? 182.694 185.183 191.774 1.00 126.73 1388 ASP A C 1
ATOM 13028 O O . ASP A 1 1388 ? 182.368 186.273 192.259 1.00 126.73 1388 ASP A O 1
ATOM 13037 N N . ARG A 1 1389 ? 182.401 184.849 190.515 1.00 108.05 1389 ARG A N 1
ATOM 13038 C CA . ARG A 1 1389 ? 181.653 185.767 189.664 1.00 108.05 1389 ARG A CA 1
ATOM 13039 C C . ARG A 1 1389 ? 180.274 186.053 190.246 1.00 108.05 1389 ARG A C 1
ATOM 13040 O O . ARG A 1 1389 ? 179.822 187.204 190.254 1.00 108.05 1389 ARG A O 1
ATOM 13061 N N . TYR A 1 1390 ? 179.590 185.018 190.740 1.00 90.18 1390 TYR A N 1
ATOM 13062 C CA . TYR A 1 1390 ? 178.286 185.229 191.358 1.00 90.18 1390 TYR A CA 1
ATOM 13063 C C . TYR A 1 1390 ? 178.401 186.112 192.593 1.00 90.18 1390 TYR A C 1
ATOM 13064 O O . TYR A 1 1390 ? 177.585 187.019 192.796 1.00 90.18 1390 TYR A O 1
ATOM 13082 N N . GLU A 1 1391 ? 179.410 185.864 193.432 1.00 112.67 1391 GLU A N 1
ATOM 13083 C CA . GLU A 1 1391 ? 179.596 186.685 194.623 1.00 112.67 1391 GLU A CA 1
ATOM 13084 C C . GLU A 1 1391 ? 179.904 188.130 194.250 1.00 112.67 1391 GLU A C 1
ATOM 13085 O O . GLU A 1 1391 ? 179.366 189.064 194.856 1.00 112.67 1391 GLU A O 1
ATOM 13097 N N . ALA A 1 1392 ? 180.770 188.334 193.255 1.00 121.88 1392 ALA A N 1
ATOM 13098 C CA . ALA A 1 1392 ? 181.097 189.690 192.828 1.00 121.88 1392 ALA A CA 1
ATOM 13099 C C . ALA A 1 1392 ? 179.869 190.402 192.276 1.00 121.88 1392 ALA A C 1
ATOM 13100 O O . ALA A 1 1392 ? 179.639 191.581 192.571 1.00 121.88 1392 ALA A O 1
ATOM 13107 N N . ARG A 1 1393 ? 179.066 189.702 191.472 1.00 94.33 1393 ARG A N 1
ATOM 13108 C CA . ARG A 1 1393 ? 177.859 190.303 190.919 1.00 94.33 1393 ARG A CA 1
ATOM 13109 C C . ARG A 1 1393 ? 176.842 190.643 192.000 1.00 94.33 1393 ARG A C 1
ATOM 13110 O O . ARG A 1 1393 ? 175.966 191.483 191.769 1.00 94.33 1393 ARG A O 1
ATOM 13131 N N . ALA A 1 1394 ? 176.937 190.011 193.170 1.00 107.53 1394 ALA A N 1
ATOM 13132 C CA . ALA A 1 1394 ? 176.045 190.275 194.292 1.00 107.53 1394 ALA A CA 1
ATOM 13133 C C . ALA A 1 1394 ? 176.804 190.874 195.471 1.00 107.53 1394 ALA A C 1
ATOM 13134 O O . ALA A 1 1394 ? 176.465 190.627 196.630 1.00 107.53 1394 ALA A O 1
ATOM 13141 N N . GLN A 1 1395 ? 177.840 191.667 195.186 1.00 134.19 1395 GLN A N 1
ATOM 13142 C CA . GLN A 1 1395 ? 178.639 192.253 196.257 1.00 134.19 1395 GLN A CA 1
ATOM 13143 C C . GLN A 1 1395 ? 177.797 193.168 197.138 1.00 134.19 1395 GLN A C 1
ATOM 13144 O O . GLN A 1 1395 ? 177.910 193.131 198.369 1.00 134.19 1395 GLN A O 1
ATOM 13158 N N . GLY A 1 1396 ? 176.950 193.993 196.527 1.00 133.50 1396 GLY A N 1
ATOM 13159 C CA . GLY A 1 1396 ? 176.115 194.916 197.271 1.00 133.50 1396 GLY A CA 1
ATOM 13160 C C . GLY A 1 1396 ? 174.636 194.709 197.020 1.00 133.50 1396 GLY A C 1
ATOM 13161 O O . GLY A 1 1396 ? 173.799 195.123 197.828 1.00 133.50 1396 GLY A O 1
ATOM 13165 N N . HIS A 1 1397 ? 174.300 194.068 195.898 1.00 102.23 1397 HIS A N 1
ATOM 13166 C CA . HIS A 1 1397 ? 172.896 193.840 195.574 1.00 102.23 1397 HIS A CA 1
ATOM 13167 C C . HIS A 1 1397 ? 172.226 192.956 196.618 1.00 102.23 1397 HIS A C 1
ATOM 13168 O O . HIS A 1 1397 ? 171.091 193.223 197.032 1.00 102.23 1397 HIS A O 1
ATOM 13182 N N . MET A 1 1398 ? 172.909 191.902 197.055 1.00 96.21 1398 MET A N 1
ATOM 13183 C CA . MET A 1 1398 ? 172.346 191.013 198.062 1.00 96.21 1398 MET A CA 1
ATOM 13184 C C . MET A 1 1398 ? 172.234 191.731 199.401 1.00 96.21 1398 MET A C 1
ATOM 13185 O O . MET A 1 1398 ? 173.141 192.460 199.812 1.00 96.21 1398 MET A O 1
ATOM 13199 N N . LYS A 1 1399 ? 171.106 191.520 200.085 1.00 131.71 1399 LYS A N 1
ATOM 13200 C CA . LYS A 1 1399 ? 170.860 192.160 201.369 1.00 131.71 1399 LYS A CA 1
ATOM 13201 C C . LYS A 1 1399 ? 169.878 191.309 202.154 1.00 131.71 1399 LYS A C 1
ATOM 13202 O O . LYS A 1 1399 ? 168.935 190.774 201.555 1.00 131.71 1399 LYS A O 1
ATOM 13221 N N . PRO A 1 1400 ? 170.053 191.157 203.468 1.00 132.81 1400 PRO A N 1
ATOM 13222 C CA . PRO A 1 1400 ? 169.087 190.370 204.244 1.00 132.81 1400 PRO A CA 1
ATOM 13223 C C . PRO A 1 1400 ? 167.712 191.019 204.244 1.00 132.81 1400 PRO A C 1
ATOM 13224 O O . PRO A 1 1400 ? 167.574 192.241 204.157 1.00 132.81 1400 PRO A O 1
ATOM 13235 N N . LEU A 1 1401 ? 166.686 190.179 204.344 1.00 84.99 1401 LEU A N 1
ATOM 13236 C CA . LEU A 1 1401 ? 165.297 190.615 204.324 1.00 84.99 1401 LEU A CA 1
ATOM 13237 C C . LEU A 1 1401 ? 164.703 190.512 205.722 1.00 84.99 1401 LEU A C 1
ATOM 13238 O O . LEU A 1 1401 ? 164.909 189.517 206.424 1.00 84.99 1401 LEU A O 1
ATOM 13254 N N . THR A 1 1402 ? 163.965 191.545 206.121 1.00 90.80 1402 THR A N 1
ATOM 13255 C CA . THR A 1 1402 ? 163.349 191.549 207.436 1.00 90.80 1402 THR A CA 1
ATOM 13256 C C . THR A 1 1402 ? 162.246 190.494 207.508 1.00 90.80 1402 THR A C 1
ATOM 13257 O O . THR A 1 1402 ? 161.586 190.204 206.506 1.00 90.80 1402 THR A O 1
ATOM 13268 N N . PRO A 1 1403 ? 162.024 189.901 208.686 1.00 82.83 1403 PRO A N 1
ATOM 13269 C CA . PRO A 1 1403 ? 160.986 188.864 208.795 1.00 82.83 1403 PRO A CA 1
ATOM 13270 C C . PRO A 1 1403 ? 159.573 189.392 208.622 1.00 82.83 1403 PRO A C 1
ATOM 13271 O O . PRO A 1 1403 ? 158.676 188.606 208.293 1.00 82.83 1403 PRO A O 1
ATOM 13282 N N . SER A 1 1404 ? 159.343 190.689 208.832 1.00 88.37 1404 SER A N 1
ATOM 13283 C CA . SER A 1 1404 ? 158.000 191.244 208.723 1.00 88.37 1404 SER A CA 1
ATOM 13284 C C . SER A 1 1404 ? 157.533 191.386 207.281 1.00 88.37 1404 SER A C 1
ATOM 13285 O O . SER A 1 1404 ? 156.323 191.441 207.039 1.00 88.37 1404 SER A O 1
ATOM 13293 N N . GLN A 1 1405 ? 158.456 191.446 206.323 1.00 80.75 1405 GLN A N 1
ATOM 13294 C CA . GLN A 1 1405 ? 158.103 191.592 204.918 1.00 80.75 1405 GLN A CA 1
ATOM 13295 C C . GLN A 1 1405 ? 157.818 190.260 204.236 1.00 80.75 1405 GLN A C 1
ATOM 13296 O O . GLN A 1 1405 ? 157.335 190.255 203.099 1.00 80.75 1405 GLN A O 1
ATOM 13310 N N . ILE A 1 1406 ? 158.086 189.141 204.900 1.00 67.71 1406 ILE A N 1
ATOM 13311 C CA . ILE A 1 1406 ? 157.872 187.819 204.324 1.00 67.71 1406 ILE A CA 1
ATOM 13312 C C . ILE A 1 1406 ? 156.474 187.349 204.702 1.00 67.71 1406 ILE A C 1
ATOM 13313 O O . ILE A 1 1406 ? 156.125 187.297 205.887 1.00 67.71 1406 ILE A O 1
ATOM 13329 N N . SER A 1 1407 ? 155.674 187.006 203.696 1.00 71.84 1407 SER A N 1
ATOM 13330 C CA . SER A 1 1407 ? 154.319 186.519 203.910 1.00 71.84 1407 SER A CA 1
ATOM 13331 C C . SER A 1 1407 ? 154.320 184.996 203.924 1.00 71.84 1407 SER A C 1
ATOM 13332 O O . SER A 1 1407 ? 154.880 184.361 203.025 1.00 71.84 1407 SER A O 1
ATOM 13340 N N . VAL A 1 1408 ? 153.692 184.417 204.943 1.00 69.27 1408 VAL A N 1
ATOM 13341 C CA . VAL A 1 1408 ? 153.630 182.971 205.124 1.00 69.27 1408 VAL A CA 1
ATOM 13342 C C . VAL A 1 1408 ? 152.197 182.527 204.873 1.00 69.27 1408 VAL A C 1
ATOM 13343 O O . VAL A 1 1408 ? 151.264 183.017 205.520 1.00 69.27 1408 VAL A O 1
ATOM 13356 N N . HIS A 1 1409 ? 152.024 181.601 203.935 1.00 72.44 1409 HIS A N 1
ATOM 13357 C CA . HIS A 1 1409 ? 150.721 181.050 203.591 1.00 72.44 1409 HIS A CA 1
ATOM 13358 C C . HIS A 1 1409 ? 150.699 179.567 203.931 1.00 72.44 1409 HIS A C 1
ATOM 13359 O O . HIS A 1 1409 ? 151.606 178.823 203.542 1.00 72.44 1409 HIS A O 1
ATOM 13373 N N . ILE A 1 1410 ? 149.665 179.143 204.653 1.00 93.85 1410 ILE A N 1
ATOM 13374 C CA . ILE A 1 1410 ? 149.492 177.753 205.057 1.00 93.85 1410 ILE A CA 1
ATOM 13375 C C . ILE A 1 1410 ? 148.193 177.242 204.452 1.00 93.85 1410 ILE A C 1
ATOM 13376 O O . ILE A 1 1410 ? 147.142 177.878 204.595 1.00 93.85 1410 ILE A O 1
ATOM 13392 N N . GLY A 1 1411 ? 148.268 176.099 203.776 1.00 109.80 1411 GLY A N 1
ATOM 13393 C CA . GLY A 1 1411 ? 147.118 175.540 203.096 1.00 109.80 1411 GLY A CA 1
ATOM 13394 C C . GLY A 1 1411 ? 146.982 176.052 201.678 1.00 109.80 1411 GLY A C 1
ATOM 13395 O O . GLY A 1 1411 ? 147.690 176.957 201.224 1.00 109.80 1411 GLY A O 1
ATOM 13399 N N . MET A 1 1412 ? 146.036 175.450 200.958 1.00 107.27 1412 MET A N 1
ATOM 13400 C CA . MET A 1 1412 ? 145.794 175.810 199.566 1.00 107.27 1412 MET A CA 1
ATOM 13401 C C . MET A 1 1412 ? 144.790 176.948 199.431 1.00 107.27 1412 MET A C 1
ATOM 13402 O O . MET A 1 1412 ? 144.964 177.826 198.579 1.00 107.27 1412 MET A O 1
ATOM 13416 N N . ASP A 1 1413 ? 143.745 176.954 200.255 1.00 168.87 1413 ASP A N 1
ATOM 13417 C CA . ASP A 1 1413 ? 142.722 177.989 200.210 1.00 168.87 1413 ASP A CA 1
ATOM 13418 C C . ASP A 1 1413 ? 142.999 179.140 201.169 1.00 168.87 1413 ASP A C 1
ATOM 13419 O O . ASP A 1 1413 ? 142.184 180.064 201.254 1.00 168.87 1413 ASP A O 1
ATOM 13428 N N . ASP A 1 1414 ? 144.123 179.110 201.886 1.00 173.65 1414 ASP A N 1
ATOM 13429 C CA . ASP A 1 1414 ? 144.479 180.170 202.828 1.00 173.65 1414 ASP A CA 1
ATOM 13430 C C . ASP A 1 1414 ? 143.384 180.366 203.875 1.00 173.65 1414 ASP A C 1
ATOM 13431 O O . ASP A 1 1414 ? 143.095 181.487 204.297 1.00 173.65 1414 ASP A O 1
ATOM 13440 N N . ARG A 1 1415 ? 142.767 179.260 204.299 1.00 176.71 1415 ARG A N 1
ATOM 13441 C CA . ARG A 1 1415 ? 141.723 179.345 205.315 1.00 176.71 1415 ARG A CA 1
ATOM 13442 C C . ARG A 1 1415 ? 142.280 179.871 206.632 1.00 176.71 1415 ARG A C 1
ATOM 13443 O O . ARG A 1 1415 ? 141.642 180.693 207.301 1.00 176.71 1415 ARG A O 1
ATOM 13464 N N . TRP A 1 1416 ? 143.464 179.410 207.019 1.00 161.41 1416 TRP A N 1
ATOM 13465 C CA . TRP A 1 1416 ? 144.091 179.830 208.261 1.00 161.41 1416 TRP A CA 1
ATOM 13466 C C . TRP A 1 1416 ? 145.047 180.995 208.011 1.00 161.41 1416 TRP A C 1
ATOM 13467 O O . TRP A 1 1416 ? 145.290 181.406 206.874 1.00 161.41 1416 TRP A O 1
ATOM 13488 N N . ARG A 1 1417 ? 145.592 181.529 209.099 1.00 149.95 1417 ARG A N 1
ATOM 13489 C CA . ARG A 1 1417 ? 146.524 182.646 209.020 1.00 149.95 1417 ARG A CA 1
ATOM 13490 C C . ARG A 1 1417 ? 147.817 182.224 208.329 1.00 149.95 1417 ARG A C 1
ATOM 13491 O O . ARG A 1 1417 ? 148.900 182.319 208.906 1.00 149.95 1417 ARG A O 1
#

Organism: Xenopus tropicalis (NCBI:txid8364)

Solvent-accessible surface area: 43304 Å² total

InterPro domains:
  IPR001757 P-type ATPase [TIGR01494] (769-949)
  IPR001757 P-type ATPase [TIGR01494] (1168-1350)
  IPR006121 Heavy metal-associated domain, HMA [PF00403] (80-141)
  IPR006121 Heavy metal-associated domain, HMA [PF00403] (166-226)
  IPR006121 Heavy metal-associated domain, HMA [PF00403] (266-321)
  IPR006121 Heavy metal-associated domain, HMA [PF00403] (362-422)
  IPR006121 Heavy metal-associated domain, HMA [PF00403] (489-548)
  IPR006121 Heavy metal-associated domain, HMA [PF00403] (565-624)
  IPR006121 Heavy metal-associated domain, HMA [PS50846] (77-143)
  IPR006121 Heavy metal-associated domain, HMA [PS50846] (162-228)
  IPR006121 Heavy metal-associated domain, HMA [PS50846] (261-327)
  IPR006121 Heavy metal-associated domain, HMA [PS50846] (358-424)
  IPR006121 Heavy metal-associated domain, HMA [PS50846] (485-551)
  IPR006121 Heavy metal-associated domain, HMA [PS50846] (561-627)
  IPR006121 Heavy metal-associated domain, HMA [cd00371] (80-143)
  IPR006121 Heavy metal-associated domain, HMA [cd00371] (165-228)
  IPR006121 Heavy metal-associated domain, HMA [cd00371] (264-322)
  IPR006121 Heavy metal-associated domain, HMA [cd00371] (362-424)
  IPR006121 Heavy metal-associated domain, HMA [cd00371] (489-551)
  IPR006121 Heavy metal-associated domain, HMA [cd00371] (564-627)

Nearest PDB structures (foldseek):
  7si3-assembly1_A  TM=1.001E+00  e=0.000E+00  Xenopus tropicalis
  7si6-assembly1_A  TM=1.000E+00  e=0.000E+00  Xenopus tropicalis
  7si7-assembly1_A  TM=1.000E+00  e=0.000E+00  Xenopus tropicalis
  7xum-assembly1_A  TM=4.828E-01  e=2.602E-87  Homo sapiens
  7xun-assembly1_A  TM=5.336E-01  e=4.999E-77  Homo sapiens

Radius of gyration: 37.94 Å; Cα contacts (8 Å, |Δi|>4): 1624; chains: 1; bounding box: 76×74×125 Å

Foldseek 3Di:
DPPKFKKFKADAQDLVSVLVLQVVQCVDPFWPGKDADGLRRIIITDGDCVPDHVVVSQVVSVVSPIHMDGDHDKFKKAKPPLQDPVLCVLQVVQVPDPFWDGKDADSVRRMIMTDGDQVVDAPVVSQVSSVVSPIGMDGDLVVQLVLLVQLLVQLCVLQVVVVVQVCPPVVDPVQQQPPPFLQDGNVLVSLLVSLVSSCVRNVPVLVVVQVVQVVVVAFFLSVLLCVLSVVQSVVQVVQSVVSRVVSHNGHDDGSSNQNSQQSNLLSVLSSLQSVQQDFDQCLLVVLVVLADQWWFWWPDDDPPDGDDTDIGGQQRDGAFTKTKAFAQGFARAKFFWAPDWWWKADCQWQNARATDTHDGSGIDAGSIHTHPGMIMGGHHAGDCRGPSNVLSVLQVVLLVPDDDDDDPNGVVVRVLNVVLVVLLVVLLVVLLVCCVVPVVVCVVQPVPVVDPDDSNVSSNVVSNVLSSLLSSLQSFRCSSVLQSLLQVLLQVLCVVVQKHFRHSLLLQCLLQAFAEEFEDALQFFDSAKAWDDKWWPCQDDPLLVLLVLLLQLVPPPGSVSVRSNVNSVVVAVPPDHDDDKAWDDDPPAWIKMADDVSVVVVVSGIKTKGDQNNCVVLVHHDDPVRVVVVVVLVQQVWDKMWIADPSHTTIIIIMDIDTDPCLLLLQVVSVVVNHAYAYAGAADQNNQLNSCLVSVHQHYEYSATLSNLLVVQVVCVVVVHAYEYEDAGNSCLSNQSNGSAYEYELPGDPSSQSSGSMYRSVRRSNVSVQSNVSSVVSVVLSVVLSCLRRVLSVVCSCQSSCVCVVVPGHNDPCSSVVSNCRSNVVSNVSSNVSSPDDGDDPVVSCVVVVPVDDGDDSVSHDYAYGNVSSDD

Secondary structure (P-SEA, 3-state):
ccbbbbbbbcccccaaaaaaaaaaaaacccccbbbbbccccbbbbbcccccccaaaaaaaaaaacbbbbbccccccccccccccccccaaaaaaaacccccbbbbbccccbbbbbcccccccaaaaaaaaaaaccccccccaaaaaaaaaaaaaaaaccaaaaaaaaaaaaccccccccccccccaaaaaaaaaaaaaaaccaaaaaaaaaaaaaaccccaaaaaaaaaaaaaaaaaaaaaaaaaaccccccccccccaaaaaaaaaaaaaaaaaaaccccaaaaaaaaaccccccccccccccccccccccccccccccbbbbbcccccccbbbbbccbbbbbbccccccccbbbbbcccccccccbbbccbbbbbbccccccccaaaaaaaaaaaaaaabbbbbbaaaaaaaaaaaaaaaaaaaaaaaaaaaaaacaaaaaaacccccccccaaaaaaaaaaaaaaaaaaaacccccccccaaaaaaaaaaaaaacbbbcccccccccccccbbbbbccccccccbbbbccccccccccaaaaaaaaaaaacccccaaaaaaaaaaaaaccccccccbbbbbbccccbbbbbbccccccccccbbbbbcaaaaaaacccccaaaaaaaaaaaaabbbbbbbbccccccbbbbbbbbcccaaaaaaaaaaaacbbbbbbbcccaaaaaaaaaaacccbbbccccaaaaaaaaaaaaaacbbbbbbbccccaaaaaaaccbbbbbccccaaaaaaccccccccccaaaaaaaaaaaaaaaaaaaaaaaacaaaaaacccccccccccccccccaaaaaaaaaaaaaaaaaaaaccccccccaaaaaaaacccbbbbbcccbbbbcccccccc

B-factor: mean 102.59, std 71.92, range [21.62, 255.78]

Sequence (872 aa):
APEKCFLQITGMTCISCVSNIERNLKKKDGIVSVLVALMSGKAEVKFYPDRIEPLEIAQLVEDLGFGASVMEGNVELIITGMTCASCHNIESRLMRTPGILQASVALATCKAQVKFDPEIVGPRDIIRIIEGIGFQASLAHKEEIKQWRNSFLFSLLFGIPVIILMIYMLAATMVLDRNIVPGLSIINLVFFILCTFVQTLGGRYFYVQAYKSLKHKATNMDVLIVLATTIAYIYSVVILTVAMVEKADKSPETFFDTPPMLFMFIALGRWLEHIAKSKTSEALAKLISLQATEAAVVTFGANQIILREEQVAVELVQRGDIVKVVPGGKFPVDGKVIEGTSMADESLITGEPMPVRKKPGSMVIAGSINAHGTVLVEATHVGSETTLAQIVKLVEEAQMSKAPIQQLADKISGYFVPFIIIISVVTLVTWIIIGFVNFDIIIKYFPSYSKNISKTEVIIRVAFQTSITVLSIACPCALGLATPTAVMVGTGVAAQNGILIKGGEPLEMAHKIKAVMFDKTGTITHGVPKVMRVLLLVKMPLKRMLAVVGTAEASSEHPLGMAVTKYCKEELGTELLGYCTDFQAVPGCGISCKVNNIESVLVQHTVLIGNREWMRRNGLHISTDVDEAMSSHEMKGQTAVLVAIDGELCGMIAIADTVKQEAALAVHTLKSMGIDVVLITGDNRKTAKAIATQVGIKKVFAEVLPSHKVAKVQALQSDNKRVAMVGDGVNDSPALARADVGIAIGTGTDVAIEAADIVLIRNDLLDVVASIHLSKRTVRRIRLNFVFALIYNLLGIPIAAGVFMPAGLVLQPWMGSAAMAASSVSVVLSSLQLKCYRKPDSDRYEARAQGHMKPLTPSQISVHIGMDDRWR